Protein AF-0000000069203041 (afdb_homodimer)

Foldseek 3Di:
DVVVVVVVVVVVVVLVVVLVVVQVLQKFPVVVVCVVQVHDDDWTKGWDWFQLDPVSQWIKIKIKTQARPPSLAAAAEEEEEPDPFFFQVCCCAQFAHQWHDDPLDLHIDGDPLHLSNGHIYMYIQDDAQRFQIHGDDDEAELLSRLSSVLRRVVRVCSSVVSNLPHAYEYEYFAQCLQNRLSNVVVLVVQQPPPDDVPRRRHNYAAYEYELYWFALLAPAPLVLQAVLQLLQLCVVVPLFDPVLNVVSVVCVVVSRSDNDPVSLVSLLNSCCSNCNPVSPCQADLQFRPDGQDADDVLWDHEQDDSNPNDPPDRPQTLHHTSDNCNNVLVQQQDPVNCVSSVRDPPTDRGGRGGSSCPNYHYDSRGNLVSVVVCLVVNHAYEYEAECRRSRSHPSNVVVSVVVSCVVVVWAWPFDKDWDFDQDPDPVDHTDTQFIWTDTRRYIYTYGYSGGRRRSSRPVNVVSVVVSCVSVVHDD/DVVVVVVVVVVVVVLVVVLVVVQVLQKFPVVVVCVVQVHDDPFTKGWDWFQLDPVSQWTKIKIKTQARPPSLAAAAEEEEEPDPFFFQVCCCAQFAHQWHDDPLDLHIDGDPLHLSNGHIYMYIQDDAQRFQIHGDDDEAELLSRLSSVLRRVVRVCSSVVSNLPHAYEYEYFAQCLQNRLSNVLVLVVQQPPPDDVPRRRHNYAAYEYELYWFALLAPAPLVLQAVLQLLQLCVVVPLFDPVLNVVSVVCVVVSRSDNDPVRLVSLLNSCCSNCNPVSVCQADLQFRPDGQDADDVLWDWEQDASNPNDPPDRPQTLDYTSDNCNNVLVQQQDPVNCVSSVRDPPTDRGGRGGSSCPNYHYDSRGNLVSVVVCLVVNHAYEYEAECRRSRSHPSNVVVSVVVSCVVVVWAWPFDKDWDFDQDPDPVDGTDTQFIWTDTRRYIYTYGYSGGRRRSSRPVNVVSVVVVCVSVVHDD

Structure (mmCIF, N/CA/C/O backbone):
data_AF-0000000069203041-model_v1
#
loop_
_entity.id
_entity.type
_entity.pdbx_description
1 polymer Carboxypeptidase
#
loop_
_atom_site.group_PDB
_atom_site.id
_atom_site.type_symbol
_atom_site.label_atom_id
_atom_site.label_alt_id
_atom_site.label_comp_id
_atom_site.label_asym_id
_atom_site.label_entity_id
_atom_site.label_seq_id
_atom_site.pdbx_PDB_ins_code
_atom_site.Cartn_x
_atom_site.Cartn_y
_atom_site.Cartn_z
_atom_site.occupancy
_atom_site.B_iso_or_equiv
_atom_site.auth_seq_id
_atom_site.auth_comp_id
_atom_site.auth_asym_id
_atom_site.auth_atom_id
_atom_site.pdbx_PDB_model_num
ATOM 1 N N . MET A 1 1 ? 6.223 58.188 47.125 1 42.47 1 MET A N 1
ATOM 2 C CA . MET A 1 1 ? 6.891 57 46.562 1 42.47 1 MET A CA 1
ATOM 3 C C . MET A 1 1 ? 6.141 55.719 46.938 1 42.47 1 MET A C 1
ATOM 5 O O . MET A 1 1 ? 6.117 54.781 46.125 1 42.47 1 MET A O 1
ATOM 9 N N . GLY A 1 2 ? 5.445 55.719 48.062 1 49.22 2 GLY A N 1
ATOM 10 C CA . GLY A 1 2 ? 4.742 54.562 48.562 1 49.22 2 GLY A CA 1
ATOM 11 C C . GLY A 1 2 ? 3.418 54.312 47.844 1 49.22 2 GLY A C 1
ATOM 12 O O . GLY A 1 2 ? 3.033 53.156 47.625 1 49.22 2 GLY A O 1
ATOM 13 N N . LYS A 1 3 ? 2.701 55.25 47.562 1 62.41 3 LYS A N 1
ATOM 14 C CA . LYS A 1 3 ? 1.387 55.125 46.938 1 62.41 3 LYS A CA 1
ATOM 15 C C . LYS A 1 3 ? 1.506 54.688 45.469 1 62.41 3 LYS A C 1
ATOM 17 O O . LYS A 1 3 ? 0.605 54.031 44.938 1 62.41 3 LYS A O 1
ATOM 22 N N . SER A 1 4 ? 2.598 55.062 44.938 1 57.12 4 SER A N 1
ATOM 23 C CA . SER A 1 4 ? 2.807 54.656 43.562 1 57.12 4 SER A CA 1
ATOM 24 C C . SER A 1 4 ? 3.18 53.188 43.438 1 57.12 4 SER A C 1
ATOM 26 O O . SER A 1 4 ? 2.766 52.5 42.531 1 57.12 4 SER A O 1
ATOM 28 N N . ILE A 1 5 ? 3.848 52.594 44.375 1 60.47 5 ILE A N 1
ATOM 29 C CA . ILE A 1 5 ? 4.227 51.188 44.406 1 60.47 5 ILE A CA 1
ATOM 30 C C . ILE A 1 5 ? 2.996 50.344 44.688 1 60.47 5 ILE A C 1
ATOM 32 O O . ILE A 1 5 ? 2.812 49.281 44.094 1 60.47 5 ILE A O 1
ATOM 36 N N . MET A 1 6 ? 2.08 50.844 45.438 1 59.5 6 MET A N 1
ATOM 37 C CA . MET A 1 6 ? 0.884 50.062 45.781 1 59.5 6 MET A CA 1
ATOM 38 C C . MET A 1 6 ? -0.044 49.938 44.594 1 59.5 6 MET A C 1
ATOM 40 O O . MET A 1 6 ? -0.645 48.906 44.375 1 59.5 6 MET A O 1
ATOM 44 N N . LEU A 1 7 ? -0.08 50.906 43.781 1 57.34 7 LEU A N 1
ATOM 45 C CA . LEU A 1 7 ? -0.94 50.875 42.594 1 57.34 7 LEU A CA 1
ATOM 46 C C . LEU A 1 7 ? -0.385 49.906 41.531 1 57.34 7 LEU A C 1
ATOM 48 O O . LEU A 1 7 ? -1.143 49.188 40.906 1 57.34 7 LEU A O 1
ATOM 52 N N . ILE A 1 8 ? 0.885 49.812 41.5 1 55.12 8 ILE A N 1
ATOM 53 C CA . ILE A 1 8 ? 1.522 48.906 40.531 1 55.12 8 ILE A CA 1
ATOM 54 C C . ILE A 1 8 ? 1.34 47.469 41 1 55.12 8 ILE A C 1
ATOM 56 O O . ILE A 1 8 ? 1.056 46.594 40.188 1 55.12 8 ILE A O 1
ATOM 60 N N . LEU A 1 9 ? 1.365 47.312 42.25 1 56.38 9 LEU A N 1
ATOM 61 C CA . LEU A 1 9 ? 1.171 45.969 42.781 1 56.38 9 LEU A CA 1
ATOM 62 C C . LEU A 1 9 ? -0.277 45.5 42.625 1 56.38 9 LEU A C 1
ATOM 64 O O . LEU A 1 9 ? -0.539 44.344 42.312 1 56.38 9 LEU A O 1
ATOM 68 N N . VAL A 1 10 ? -1.105 46.375 42.781 1 55.72 10 VAL A N 1
ATOM 69 C CA . VAL A 1 10 ? -2.525 46.062 42.625 1 55.72 10 VAL A CA 1
ATOM 70 C C . VAL A 1 10 ? -2.85 45.812 41.156 1 55.72 10 VAL A C 1
ATOM 72 O O . VAL A 1 10 ? -3.621 44.906 40.844 1 55.72 10 VAL A O 1
ATOM 75 N N . CYS A 1 11 ? -2.17 46.531 40.25 1 50.69 11 CYS A N 1
ATOM 76 C CA . CYS A 1 11 ? -2.367 46.281 38.812 1 50.69 11 CYS A CA 1
ATOM 77 C C . CYS A 1 11 ? -1.752 44.969 38.406 1 50.69 11 CYS A C 1
ATOM 79 O O . CYS A 1 11 ? -2.322 44.25 37.594 1 50.69 11 CYS A O 1
ATOM 81 N N . PHE A 1 12 ? -0.631 44.719 38.938 1 51.66 12 PHE A N 1
ATOM 82 C CA . PHE A 1 12 ? -0.004 43.438 38.656 1 51.66 12 PHE A CA 1
ATOM 83 C C . PHE A 1 12 ? -0.84 42.281 39.219 1 51.66 12 PHE A C 1
ATOM 85 O O . PHE A 1 12 ? -0.999 41.25 38.594 1 51.66 12 PHE A O 1
ATOM 92 N N . PHE A 1 13 ? -1.335 42.469 40.406 1 53.44 13 PHE A N 1
ATOM 93 C CA . PHE A 1 13 ? -2.166 41.438 41.031 1 53.44 13 PHE A CA 1
ATOM 94 C C . PHE A 1 13 ? -3.502 41.312 40.281 1 53.44 13 PHE A C 1
ATOM 96 O O . PHE A 1 13 ? -4.059 40.219 40.188 1 53.44 13 PHE A O 1
ATOM 103 N N . ALA A 1 14 ? -3.996 42.375 39.781 1 50.69 14 ALA A N 1
ATOM 104 C CA . ALA A 1 14 ? -5.25 42.344 39.031 1 50.69 14 ALA A CA 1
ATOM 105 C C . ALA A 1 14 ? -5.062 41.688 37.656 1 50.69 14 ALA A C 1
ATOM 107 O O . ALA A 1 14 ? -5.914 40.906 37.219 1 50.69 14 ALA A O 1
ATOM 108 N N . LEU A 1 15 ? -3.986 41.938 37 1 49.94 15 LEU A N 1
ATOM 109 C CA . LEU A 1 15 ? -3.676 41.281 35.719 1 49.94 15 LEU A CA 1
ATOM 110 C C . LEU A 1 15 ? -3.428 39.781 35.938 1 49.94 15 LEU A C 1
ATOM 112 O O . LEU A 1 15 ? -3.863 38.969 35.125 1 49.94 15 LEU A O 1
ATOM 116 N N . GLN A 1 16 ? -2.746 39.469 36.969 1 50.97 16 GLN A N 1
ATOM 117 C CA . GLN A 1 16 ? -2.549 38.062 37.281 1 50.97 16 GLN A CA 1
ATOM 118 C C . GLN A 1 16 ? -3.871 37.406 37.656 1 50.97 16 GLN A C 1
ATOM 120 O O . GLN A 1 16 ? -4.094 36.25 37.312 1 50.97 16 GLN A O 1
ATOM 125 N N . ALA A 1 17 ? -4.684 38.031 38.344 1 53.97 17 ALA A N 1
ATOM 126 C CA . ALA A 1 17 ? -5.984 37.5 38.75 1 53.97 17 ALA A CA 1
ATOM 127 C C . ALA A 1 17 ? -6.902 37.344 37.531 1 53.97 17 ALA A C 1
ATOM 129 O O . ALA A 1 17 ? -7.621 36.344 37.438 1 53.97 17 ALA A O 1
ATOM 130 N N . LEU A 1 18 ? -6.977 38.25 36.625 1 48.03 18 LEU A N 1
ATOM 131 C CA . LEU A 1 18 ? -7.75 38.156 35.375 1 48.03 18 LEU A CA 1
ATOM 132 C C . LEU A 1 18 ? -7.223 37 34.5 1 48.03 18 LEU A C 1
ATOM 134 O O . LEU A 1 18 ? -8.008 36.281 33.906 1 48.03 18 LEU A O 1
ATOM 138 N N . GLU A 1 19 ? -5.934 36.875 34.469 1 55.31 19 GLU A N 1
ATOM 139 C CA . GLU A 1 19 ? -5.305 35.781 33.75 1 55.31 19 GLU A CA 1
ATOM 140 C C . GLU A 1 19 ? -5.672 34.406 34.344 1 55.31 19 GLU A C 1
ATOM 142 O O . GLU A 1 19 ? -5.98 33.469 33.594 1 55.31 19 GLU A O 1
ATOM 147 N N . THR A 1 20 ? -5.574 34.312 35.625 1 55.5 20 THR A N 1
ATOM 148 C CA . THR A 1 20 ? -5.953 33.094 36.312 1 55.5 20 THR A CA 1
ATOM 149 C C . THR A 1 20 ? -7.434 32.781 36.094 1 55.5 20 THR A C 1
ATOM 151 O O . THR A 1 20 ? -7.828 31.625 35.969 1 55.5 20 THR A O 1
ATOM 154 N N . GLN A 1 21 ? -8.234 33.844 36.062 1 53.22 21 GLN A N 1
ATOM 155 C CA . GLN A 1 21 ? -9.672 33.656 35.875 1 53.22 21 GLN A CA 1
ATOM 156 C C . GLN A 1 21 ? -9.984 33.156 34.469 1 53.22 21 GLN A C 1
ATOM 158 O O . GLN A 1 21 ? -10.844 32.312 34.281 1 53.22 21 GLN A O 1
ATOM 163 N N . THR A 1 22 ? -9.32 33.656 33.469 1 60.22 22 THR A N 1
ATOM 164 C CA . THR A 1 22 ? -9.555 33.219 32.094 1 60.22 22 THR A CA 1
ATOM 165 C C . THR A 1 22 ? -9.102 31.797 31.875 1 60.22 22 THR A C 1
ATOM 167 O O . THR A 1 22 ? -9.758 31.016 31.172 1 60.22 22 THR A O 1
ATOM 170 N N . LEU A 1 23 ? -8.086 31.406 32.438 1 70.88 23 LEU A N 1
ATOM 171 C CA . LEU A 1 23 ? -7.605 30.031 32.344 1 70.88 23 LEU A CA 1
ATOM 172 C C . LEU A 1 23 ? -8.602 29.062 32.969 1 70.88 23 LEU A C 1
ATOM 174 O O . LEU A 1 23 ? -8.852 27.984 32.406 1 70.88 23 LEU A O 1
ATOM 178 N N . GLU A 1 24 ? -9.133 29.5 34 1 74.38 24 GLU A N 1
ATOM 179 C CA . GLU A 1 24 ? -10.117 28.656 34.656 1 74.38 24 GLU A CA 1
ATOM 180 C C . GLU A 1 24 ? -11.367 28.469 33.781 1 74.38 24 GLU A C 1
ATOM 182 O O . GLU A 1 24 ? -11.961 27.391 33.781 1 74.38 24 GLU A O 1
ATOM 187 N N . LYS A 1 25 ? -11.516 29.453 33 1 85.31 25 LYS A N 1
ATOM 188 C CA . LYS A 1 25 ? -12.719 29.391 32.188 1 85.31 25 LYS A CA 1
ATOM 189 C C . LYS A 1 25 ? -12.516 28.453 30.984 1 85.31 25 LYS A C 1
ATOM 191 O O . LYS A 1 25 ? -13.477 27.859 30.484 1 85.31 25 LYS A O 1
ATOM 196 N N . ASP A 1 26 ? -11.344 28.281 30.562 1 94.88 26 ASP A N 1
ATOM 197 C CA . ASP A 1 26 ? -11.086 27.5 29.375 1 94.88 26 ASP A CA 1
ATOM 198 C C . ASP A 1 26 ? -10.828 26.031 29.719 1 94.88 26 ASP A C 1
ATOM 200 O O . ASP A 1 26 ? -10.828 25.172 28.844 1 94.88 26 ASP A O 1
ATOM 204 N N . GLU A 1 27 ? -10.664 25.781 30.969 1 96.56 27 GLU A N 1
ATOM 205 C CA . GLU A 1 27 ? -10.391 24.391 31.375 1 96.56 27 GLU A CA 1
ATOM 206 C C . GLU A 1 27 ? -11.625 23.516 31.188 1 96.56 27 GLU A C 1
ATOM 208 O O . GLU A 1 27 ? -12.711 23.859 31.672 1 96.56 27 GLU A O 1
ATOM 213 N N . VAL A 1 28 ? -11.438 22.406 30.547 1 97.69 28 VAL A N 1
ATOM 214 C CA . VAL A 1 28 ? -12.531 21.484 30.25 1 97.69 28 VAL A CA 1
ATOM 215 C C . VAL A 1 28 ? -12.742 20.547 31.438 1 97.69 28 VAL A C 1
ATOM 217 O O . VAL A 1 28 ? -11.781 20.078 32.031 1 97.69 28 VAL A O 1
ATOM 220 N N . ASP A 1 29 ? -14.031 20.328 31.812 1 97.38 29 ASP A N 1
ATOM 221 C CA . ASP A 1 29 ? -14.367 19.312 32.812 1 97.38 29 ASP A CA 1
ATOM 222 C C . ASP A 1 29 ? -14.102 17.906 32.25 1 97.38 29 ASP A C 1
ATOM 224 O O . ASP A 1 29 ? -14.969 17.297 31.641 1 97.38 29 ASP A O 1
ATOM 228 N N . MET A 1 30 ? -13 17.375 32.656 1 96.38 30 MET A N 1
ATOM 229 C CA . MET A 1 30 ? -12.562 16.109 32.094 1 96.38 30 MET A CA 1
ATOM 230 C C . MET A 1 30 ? -13.43 14.961 32.594 1 96.38 30 MET A C 1
ATOM 232 O O . MET A 1 30 ? -13.586 13.953 31.891 1 96.38 30 MET A O 1
ATOM 236 N N . VAL A 1 31 ? -14.008 15.086 33.719 1 97.5 31 VAL A N 1
ATOM 237 C CA . VAL A 1 31 ? -14.883 14.047 34.25 1 97.5 31 VAL A CA 1
ATOM 238 C C . VAL A 1 31 ? -16.109 13.914 33.375 1 97.5 31 VAL A C 1
ATOM 240 O O . VAL A 1 31 ? -16.469 12.805 32.969 1 97.5 31 VAL A O 1
ATOM 243 N N . LYS A 1 32 ? -16.656 15.023 33.062 1 97.56 32 LYS A N 1
ATOM 244 C CA . LYS A 1 32 ? -17.859 15.023 32.25 1 97.56 32 LYS A CA 1
ATOM 245 C C . LYS A 1 32 ? -17.531 14.594 30.812 1 97.56 32 LYS A C 1
ATOM 247 O O . LYS A 1 32 ? -18.281 13.852 30.188 1 97.56 32 LYS A O 1
ATOM 252 N N . LEU A 1 33 ? -16.422 15.102 30.344 1 96.94 33 LEU A N 1
ATOM 253 C CA . LEU A 1 33 ? -16.047 14.773 28.969 1 96.94 33 LEU A CA 1
ATOM 254 C C . LEU A 1 33 ? -15.742 13.281 28.844 1 96.94 33 LEU A C 1
ATOM 256 O O . LEU A 1 33 ? -16.172 12.641 27.875 1 96.94 33 LEU A O 1
ATOM 260 N N . ASN A 1 34 ? -15.008 12.727 29.797 1 97.5 34 ASN A N 1
ATOM 261 C CA . ASN A 1 34 ? -14.711 11.297 29.812 1 97.5 34 ASN A CA 1
ATOM 262 C C . ASN A 1 34 ? -15.984 10.461 29.844 1 97.5 34 ASN A C 1
ATOM 264 O O . ASN A 1 34 ? -16.078 9.445 29.156 1 97.5 34 ASN A O 1
ATOM 268 N N . ALA A 1 35 ? -16.906 10.891 30.625 1 97.44 35 ALA A N 1
ATOM 269 C CA . ALA A 1 35 ? -18.172 10.164 30.719 1 97.44 35 ALA A CA 1
ATOM 270 C C . ALA A 1 35 ? -18.922 10.195 29.391 1 97.44 35 ALA A C 1
ATOM 272 O O . ALA A 1 35 ? -19.469 9.18 28.953 1 97.44 35 ALA A O 1
ATOM 273 N N . LEU A 1 36 ? -18.938 11.336 28.812 1 96.75 36 LEU A N 1
ATOM 274 C CA . LEU A 1 36 ? -19.656 11.508 27.562 1 96.75 36 LEU A CA 1
ATOM 275 C C . LEU A 1 36 ? -19 10.719 26.438 1 96.75 36 LEU A C 1
ATOM 277 O O . LEU A 1 36 ? -19.688 10.07 25.641 1 96.75 36 LEU A O 1
ATOM 281 N N . PHE A 1 37 ? -17.672 10.82 26.312 1 96.56 37 PHE A N 1
ATOM 282 C CA . PHE A 1 37 ? -16.922 10.172 25.25 1 96.56 37 PHE A CA 1
ATOM 283 C C . PHE A 1 37 ? -16.656 8.711 25.578 1 96.56 37 PHE A C 1
ATOM 285 O O . PHE A 1 37 ? -16.188 7.949 24.734 1 96.56 37 PHE A O 1
ATOM 292 N N . GLU A 1 38 ? -16.938 8.273 26.766 1 97 38 GLU A N 1
ATOM 293 C CA . GLU A 1 38 ? -16.594 6.949 27.281 1 97 38 GLU A CA 1
ATOM 294 C C . GLU A 1 38 ? -15.094 6.691 27.203 1 97 38 GLU A C 1
ATOM 296 O O . GLU A 1 38 ? -14.664 5.66 26.672 1 97 38 GLU A O 1
ATOM 301 N N . THR A 1 39 ? -14.32 7.648 27.594 1 96.62 39 THR A N 1
ATOM 302 C CA . THR A 1 39 ? -12.867 7.582 27.656 1 96.62 39 THR A CA 1
ATOM 303 C C . THR A 1 39 ? -12.383 7.742 29.094 1 96.62 39 THR A C 1
ATOM 305 O O . THR A 1 39 ? -13.188 7.898 30.016 1 96.62 39 THR A O 1
ATOM 308 N N . ASN A 1 40 ? -11.062 7.59 29.312 1 95.5 40 ASN A N 1
ATOM 309 C CA . ASN A 1 40 ? -10.469 7.727 30.641 1 95.5 40 ASN A CA 1
ATOM 310 C C . ASN A 1 40 ? -9.141 8.484 30.578 1 95.5 40 ASN A C 1
ATOM 312 O O . ASN A 1 40 ? -8.125 8 31.078 1 95.5 40 ASN A O 1
ATOM 316 N N . TYR A 1 41 ? -9.172 9.586 29.938 1 95.94 41 TYR A N 1
ATOM 317 C CA . TYR A 1 41 ? -7.973 10.414 29.859 1 95.94 41 TYR A CA 1
ATOM 318 C C . TYR A 1 41 ? -7.734 11.148 31.172 1 95.94 41 TYR A C 1
ATOM 320 O O . TYR A 1 41 ? -8.633 11.812 31.688 1 95.94 41 TYR A O 1
ATOM 328 N N . GLN A 1 42 ? -6.488 11.141 31.672 1 94.5 42 GLN A N 1
ATOM 329 C CA . GLN A 1 42 ? -6.188 11.664 33 1 94.5 42 GLN A CA 1
ATOM 330 C C . GLN A 1 42 ? -5.551 13.047 32.906 1 94.5 42 GLN A C 1
ATOM 332 O O . GLN A 1 42 ? -5.336 13.703 33.938 1 94.5 42 GLN A O 1
ATOM 337 N N . GLY A 1 43 ? -5.273 13.5 31.781 1 95.81 43 GLY A N 1
ATOM 338 C CA . GLY A 1 43 ? -4.656 14.805 31.609 1 95.81 43 GLY A CA 1
ATOM 339 C C . GLY A 1 43 ? -5.66 15.938 31.562 1 95.81 43 GLY A C 1
ATOM 340 O O . GLY A 1 43 ? -6.848 15.734 31.828 1 95.81 43 GLY A O 1
ATOM 341 N N . GLN A 1 44 ? -5.133 17.156 31.344 1 96.31 44 GLN A N 1
ATOM 342 C CA . GLN A 1 44 ? -5.961 18.344 31.234 1 96.31 44 GLN A CA 1
ATOM 343 C C . GLN A 1 44 ? -6.234 18.703 29.781 1 96.31 44 GLN A C 1
ATOM 345 O O . GLN A 1 44 ? -5.516 18.25 28.891 1 96.31 44 GLN A O 1
ATOM 350 N N . LEU A 1 45 ? -7.27 19.375 29.625 1 97.62 45 LEU A N 1
ATOM 351 C CA . LEU A 1 45 ? -7.641 19.922 28.328 1 97.62 45 LEU A CA 1
ATOM 352 C C . LEU A 1 45 ? -8.18 21.344 28.453 1 97.62 45 LEU A C 1
ATOM 354 O O . LEU A 1 45 ? -8.977 21.625 29.359 1 97.62 45 LEU A O 1
ATOM 358 N N . TYR A 1 46 ? -7.621 22.188 27.734 1 98.06 46 TYR A N 1
ATOM 359 C CA . TYR A 1 46 ? -8.148 23.547 27.641 1 98.06 46 TYR A CA 1
ATOM 360 C C . TYR A 1 46 ? -8.781 23.781 26.266 1 98.06 46 TYR A C 1
ATOM 362 O O . TYR A 1 46 ? -8.258 23.328 25.25 1 98.06 46 TYR A O 1
ATOM 370 N N . SER A 1 47 ? -9.898 24.391 26.219 1 98.31 47 SER A N 1
ATOM 371 C CA . SER A 1 47 ? -10.633 24.766 25.016 1 98.31 47 SER A CA 1
ATOM 372 C C . SER A 1 47 ? -11.234 26.156 25.141 1 98.31 47 SER A C 1
ATOM 374 O O . SER A 1 47 ? -11.805 26.516 26.172 1 98.31 47 SER A O 1
ATOM 376 N N . GLY A 1 48 ? -11.07 26.938 24.172 1 97.62 48 GLY A N 1
ATOM 377 C CA . GLY A 1 48 ? -11.547 28.312 24.156 1 97.62 48 GLY A CA 1
ATOM 378 C C . GLY A 1 48 ? -11.148 29.062 22.906 1 97.62 48 GLY A C 1
ATOM 379 O O . GLY A 1 48 ? -11.094 28.484 21.812 1 97.62 48 GLY A O 1
ATOM 380 N N . TYR A 1 49 ? -11.023 30.375 23.031 1 97.88 49 TYR A N 1
ATOM 381 C CA . TYR A 1 49 ? -10.742 31.188 21.859 1 97.88 49 TYR A CA 1
ATOM 382 C C . TYR A 1 49 ? -9.523 32.062 22.078 1 97.88 49 TYR A C 1
ATOM 384 O O . TYR A 1 49 ? -9.305 32.562 23.188 1 97.88 49 TYR A O 1
ATOM 392 N N . LEU A 1 50 ? -8.773 32.25 21.094 1 97.94 50 LEU A N 1
ATOM 393 C CA . LEU A 1 50 ? -7.66 33.188 21.016 1 97.94 50 LEU A CA 1
ATOM 394 C C . LEU A 1 50 ? -7.953 34.312 20.031 1 97.94 50 LEU A C 1
ATOM 396 O O . LEU A 1 50 ? -8.297 34.031 18.875 1 97.94 50 LEU A O 1
ATOM 400 N N . SER A 1 51 ? -7.801 35.5 20.531 1 97.56 51 SER A N 1
ATOM 401 C CA . SER A 1 51 ? -7.984 36.625 19.609 1 97.56 51 SER A CA 1
ATOM 402 C C . SER A 1 51 ? -6.898 36.625 18.547 1 97.56 51 SER A C 1
ATOM 404 O O . SER A 1 51 ? -5.707 36.625 18.859 1 97.56 51 SER A O 1
ATOM 406 N N . ALA A 1 52 ? -7.309 36.719 17.297 1 97.94 52 ALA A N 1
ATOM 407 C CA . ALA A 1 52 ? -6.375 36.656 16.172 1 97.94 52 ALA A CA 1
ATOM 408 C C . ALA A 1 52 ? -6.234 38.031 15.523 1 97.94 52 ALA A C 1
ATOM 410 O O . ALA A 1 52 ? -5.555 38.188 14.508 1 97.94 52 ALA A O 1
ATOM 411 N N . LYS A 1 53 ? -6.906 38.938 16.078 1 95.5 53 LYS A N 1
ATOM 412 C CA . LYS A 1 53 ? -6.801 40.344 15.719 1 95.5 53 LYS A CA 1
ATOM 413 C C . LYS A 1 53 ? -6.973 41.25 16.953 1 95.5 53 LYS A C 1
ATOM 415 O O . LYS A 1 53 ? -7.789 40.938 17.828 1 95.5 53 LYS A O 1
ATOM 420 N N . ASP A 1 54 ? -6.379 42.375 16.969 1 91.5 54 ASP A N 1
ATOM 421 C CA . ASP A 1 54 ? -6.312 43.219 18.141 1 91.5 54 ASP A CA 1
ATOM 422 C C . ASP A 1 54 ? -7.699 43.719 18.531 1 91.5 54 ASP A C 1
ATOM 424 O O . ASP A 1 54 ? -7.98 43.938 19.719 1 91.5 54 ASP A O 1
ATOM 428 N N . ASP A 1 55 ? -8.602 43.875 17.641 1 93.06 55 ASP A N 1
ATOM 429 C CA . ASP A 1 55 ? -9.906 44.469 17.922 1 93.06 55 ASP A CA 1
ATOM 430 C C . ASP A 1 55 ? -10.898 43.406 18.375 1 93.06 55 ASP A C 1
ATOM 432 O O . ASP A 1 55 ? -12.078 43.688 18.609 1 93.06 55 ASP A O 1
ATOM 436 N N . GLY A 1 56 ? -10.438 42.188 18.406 1 92.38 56 GLY A N 1
ATOM 437 C CA . GLY A 1 56 ? -11.266 41.094 18.906 1 92.38 56 GLY A CA 1
ATOM 438 C C . GLY A 1 56 ? -12.273 40.625 17.875 1 92.38 56 GLY A C 1
ATOM 439 O O . GLY A 1 56 ? -13.133 39.781 18.188 1 92.38 56 GLY A O 1
ATOM 440 N N . SER A 1 57 ? -12.125 41.031 16.641 1 95.25 57 SER A N 1
ATOM 441 C CA . SER A 1 57 ? -13.109 40.688 15.617 1 95.25 57 SER A CA 1
ATOM 442 C C . SER A 1 57 ? -12.867 39.312 15.055 1 95.25 57 SER A C 1
ATOM 444 O O . SER A 1 57 ? -13.742 38.719 14.414 1 95.25 57 SER A O 1
ATOM 446 N N . VAL A 1 58 ? -11.703 38.844 15.156 1 97.06 58 VAL A N 1
ATOM 447 C CA . VAL A 1 58 ? -11.328 37.5 14.695 1 97.06 58 VAL A CA 1
ATOM 448 C C . VAL A 1 58 ? -10.938 36.625 15.891 1 97.06 58 VAL A C 1
ATOM 450 O O . VAL A 1 58 ? -10.016 36.969 16.641 1 97.06 58 VAL A O 1
ATOM 453 N N . GLU A 1 59 ? -11.688 35.531 16.078 1 98.06 59 GLU A N 1
ATOM 454 C CA . GLU A 1 59 ? -11.461 34.594 17.188 1 98.06 59 GLU A CA 1
ATOM 455 C C . GLU A 1 59 ? -11.219 33.188 16.703 1 98.06 59 GLU A C 1
ATOM 457 O O . GLU A 1 59 ? -12.07 32.594 16.031 1 98.06 59 GLU A O 1
ATOM 462 N N . PHE A 1 60 ? -10.07 32.656 17 1 98.56 60 PHE A N 1
ATOM 463 C CA . PHE A 1 60 ? -9.75 31.266 16.625 1 98.56 60 PHE A CA 1
ATOM 464 C C . PHE A 1 60 ? -9.969 30.328 17.797 1 98.56 60 PHE A C 1
ATOM 466 O O . PHE A 1 60 ? -9.438 30.547 18.891 1 98.56 60 PHE A O 1
ATOM 473 N N . HIS A 1 61 ? -10.781 29.312 17.562 1 98.56 61 HIS A N 1
ATOM 474 C CA . HIS A 1 61 ? -10.906 28.25 18.547 1 98.56 61 HIS A CA 1
ATOM 475 C C . HIS A 1 61 ? -9.602 27.469 18.688 1 98.56 61 HIS A C 1
ATOM 477 O O . HIS A 1 61 ? -8.922 27.219 17.688 1 98.56 61 HIS A O 1
ATOM 483 N N .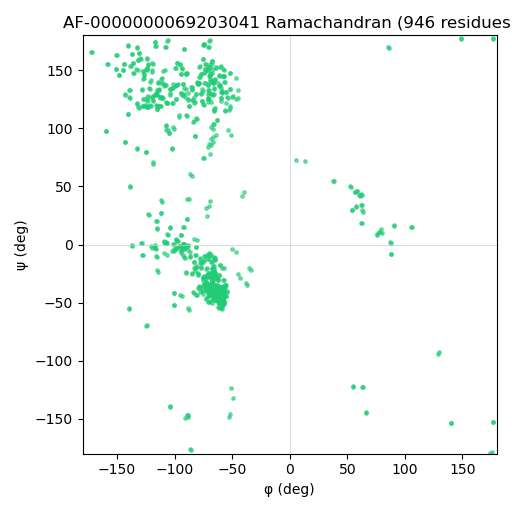 TYR A 1 62 ? -9.25 27.109 19.938 1 98.5 62 TYR A N 1
ATOM 484 C CA . TYR A 1 62 ? -8.062 26.297 20.156 1 98.5 62 TYR A CA 1
ATOM 485 C C . TYR A 1 62 ? -8.367 25.156 21.125 1 98.5 62 TYR A C 1
ATOM 487 O O . TYR A 1 62 ? -9.328 25.219 21.891 1 98.5 62 TYR A O 1
ATOM 495 N N . LEU A 1 63 ? -7.633 24.047 20.953 1 98.38 63 LEU A N 1
ATOM 496 C CA . LEU A 1 63 ? -7.484 22.969 21.922 1 98.38 63 LEU A CA 1
ATOM 497 C C . LEU A 1 63 ? -6.047 22.875 22.406 1 98.38 63 LEU A C 1
ATOM 499 O O . LEU A 1 63 ? -5.105 22.953 21.625 1 98.38 63 LEU A O 1
ATOM 503 N N . PHE A 1 64 ? -5.938 22.766 23.719 1 98.5 64 PHE A N 1
ATOM 504 C CA . PHE A 1 64 ? -4.605 22.656 24.281 1 98.5 64 PHE A CA 1
ATOM 505 C C . PHE A 1 64 ? -4.539 21.5 25.297 1 98.5 64 PHE A C 1
ATOM 507 O O . PHE A 1 64 ? -5.289 21.484 26.266 1 98.5 64 PHE A O 1
ATOM 514 N N . TYR A 1 65 ? -3.672 20.531 24.953 1 98.38 65 TYR A N 1
ATOM 515 C CA . TYR A 1 65 ? -3.344 19.422 25.844 1 98.38 65 TYR A CA 1
ATOM 516 C C . TYR A 1 65 ? -1.958 19.609 26.453 1 98.38 65 TYR A C 1
ATOM 518 O O . TYR A 1 65 ? -0.952 19.25 25.828 1 98.38 65 TYR A O 1
ATOM 526 N N . PRO A 1 66 ? -1.938 20.188 27.719 1 97.94 66 PRO A N 1
ATOM 527 C CA . PRO A 1 66 ? -0.636 20.031 28.375 1 97.94 66 PRO A CA 1
ATOM 528 C C . PRO A 1 66 ? -0.195 18.578 28.5 1 97.94 66 PRO A C 1
ATOM 530 O O . PRO A 1 66 ? -1.03 17.688 28.688 1 97.94 66 PRO A O 1
ATOM 533 N N . ALA A 1 67 ? 1.094 18.391 28.375 1 97.94 67 ALA A N 1
ATOM 534 C CA . ALA A 1 67 ? 1.607 17.031 28.562 1 97.94 67 ALA A CA 1
ATOM 535 C C . ALA A 1 67 ? 1.133 16.438 29.875 1 97.94 67 ALA A C 1
ATOM 537 O O . ALA A 1 67 ? 1.014 17.156 30.875 1 97.94 67 ALA A O 1
ATOM 538 N N . ILE A 1 68 ? 0.946 15.156 29.859 1 94.75 68 ILE A N 1
ATOM 539 C CA . ILE A 1 68 ? 0.383 14.461 31.016 1 94.75 68 ILE A CA 1
ATOM 540 C C . ILE A 1 68 ? 1.343 14.57 32.188 1 94.75 68 ILE A C 1
ATOM 542 O O . ILE A 1 68 ? 0.915 14.766 33.344 1 94.75 68 ILE A O 1
ATOM 546 N N . ASP A 1 69 ? 2.602 14.406 31.875 1 93.69 69 ASP A N 1
ATOM 547 C CA . ASP A 1 69 ? 3.615 14.484 32.938 1 93.69 69 ASP A CA 1
ATOM 548 C C . ASP A 1 69 ? 4.641 15.578 32.594 1 93.69 69 ASP A C 1
ATOM 550 O O . ASP A 1 69 ? 5.113 15.68 31.469 1 93.69 69 ASP A O 1
ATOM 554 N N . SER A 1 70 ? 4.934 16.359 33.562 1 94.19 70 SER A N 1
ATOM 555 C CA . SER A 1 70 ? 6.012 17.328 33.469 1 94.19 70 SER A CA 1
ATOM 556 C C . SER A 1 70 ? 5.785 18.297 32.312 1 94.19 70 SER A C 1
ATOM 558 O O . SER A 1 70 ? 6.684 18.516 31.5 1 94.19 70 SER A O 1
ATOM 560 N N . SER A 1 71 ? 4.59 18.797 32.219 1 95.31 71 SER A N 1
ATOM 561 C CA . SER A 1 71 ? 4.219 19.656 31.094 1 95.31 71 SER A CA 1
ATOM 562 C C . SER A 1 71 ? 5.133 20.875 31 1 95.31 71 SER A C 1
ATOM 564 O O . SER A 1 71 ? 5.434 21.359 29.906 1 95.31 71 SER A O 1
ATOM 566 N N . SER A 1 72 ? 5.656 21.375 32.125 1 92.56 72 SER A N 1
ATOM 567 C CA . SER A 1 72 ? 6.461 22.594 32.156 1 92.56 72 SER A CA 1
ATOM 568 C C . SER A 1 72 ? 7.859 22.344 31.594 1 92.56 72 SER A C 1
ATOM 570 O O . SER A 1 72 ? 8.586 23.281 31.266 1 92.56 72 SER A O 1
ATOM 572 N N . GLU A 1 73 ? 8.188 21.109 31.453 1 93.81 73 GLU A N 1
ATOM 573 C CA . GLU A 1 73 ? 9.531 20.781 31 1 93.81 73 GLU A CA 1
ATOM 574 C C . GLU A 1 73 ? 9.508 20.234 29.562 1 93.81 73 GLU A C 1
ATOM 576 O O . GLU A 1 73 ? 10.562 20.047 28.953 1 93.81 73 GLU A O 1
ATOM 581 N N . LYS A 1 74 ? 8.375 20.031 29.094 1 97.19 74 LYS A N 1
ATOM 582 C CA . LYS A 1 74 ? 8.242 19.438 27.766 1 97.19 74 LYS A CA 1
ATOM 583 C C . LYS A 1 74 ? 8.055 20.516 26.688 1 97.19 74 LYS A C 1
ATOM 585 O O . LYS A 1 74 ? 7.578 21.609 26.984 1 97.19 74 LYS A O 1
ATOM 590 N N . PRO A 1 75 ? 8.43 20.156 25.5 1 98.19 75 PRO A N 1
ATOM 591 C CA . PRO A 1 75 ? 8.242 21.125 24.422 1 98.19 75 PRO A CA 1
ATOM 592 C C . PRO A 1 75 ? 6.77 21.375 24.109 1 98.19 75 PRO A C 1
ATOM 594 O O . PRO A 1 75 ? 5.91 20.578 24.469 1 98.19 75 PRO A O 1
ATOM 597 N N . LEU A 1 76 ? 6.559 22.531 23.5 1 98.69 76 LEU A N 1
ATOM 598 C CA . LEU A 1 76 ? 5.242 22.922 23 1 98.69 76 LEU A CA 1
ATOM 599 C C . LEU A 1 76 ? 5.172 22.781 21.484 1 98.69 76 LEU A C 1
ATOM 601 O O . LEU A 1 76 ? 6.07 23.25 20.781 1 98.69 76 LEU A O 1
ATOM 605 N N . ILE A 1 77 ? 4.152 22.094 20.969 1 98.81 77 ILE A N 1
ATOM 606 C CA . ILE A 1 77 ? 3.949 21.938 19.531 1 98.81 77 ILE A CA 1
ATOM 607 C C . ILE A 1 77 ? 2.594 22.516 19.141 1 98.81 77 ILE A C 1
ATOM 609 O O . ILE A 1 77 ? 1.557 22.094 19.656 1 98.81 77 ILE A O 1
ATOM 613 N N . LEU A 1 78 ? 2.609 23.484 18.297 1 98.88 78 LEU A N 1
ATOM 614 C CA . LEU A 1 78 ? 1.408 23.891 17.578 1 98.88 78 LEU A CA 1
ATOM 615 C C . LEU A 1 78 ? 1.209 23.031 16.328 1 98.88 78 LEU A C 1
ATOM 617 O O . LEU A 1 78 ? 2.113 22.906 15.5 1 98.88 78 LEU A O 1
ATOM 621 N N . TRP A 1 79 ? 0.059 22.391 16.203 1 98.69 79 TRP A N 1
ATOM 622 C CA . TRP A 1 79 ? -0.22 21.547 15.047 1 98.69 79 TRP A CA 1
ATOM 623 C C . TRP A 1 79 ? -1.384 22.125 14.234 1 98.69 79 TRP A C 1
ATOM 625 O O . TRP A 1 79 ? -2.506 22.219 14.742 1 98.69 79 TRP A O 1
ATOM 635 N N . LEU A 1 80 ? -1.13 22.469 12.992 1 98.06 80 LEU A N 1
ATOM 636 C CA . LEU A 1 80 ? -2.113 23.031 12.078 1 98.06 80 LEU A CA 1
ATOM 637 C C . LEU A 1 80 ? -2.504 22.031 11 1 98.06 80 LEU A C 1
ATOM 639 O O . LEU A 1 80 ? -1.707 21.156 10.641 1 98.06 80 LEU A O 1
ATOM 643 N N . LEU A 1 81 ? -3.709 22.125 10.523 1 95.25 81 LEU A N 1
ATOM 644 C CA . LEU A 1 81 ? -4.141 21.281 9.406 1 95.25 81 LEU A CA 1
ATOM 645 C C . LEU A 1 81 ? -4.246 22.094 8.125 1 95.25 81 LEU A C 1
ATOM 647 O O . LEU A 1 81 ? -4.023 23.312 8.125 1 95.25 81 LEU A O 1
ATOM 651 N N . GLY A 1 82 ? -4.543 21.359 7.059 1 90.88 82 GLY A N 1
ATOM 652 C CA . GLY A 1 82 ? -4.488 22 5.754 1 90.88 82 GLY A CA 1
ATOM 653 C C . GLY A 1 82 ? -5.855 22.328 5.195 1 90.88 82 GLY A C 1
ATOM 654 O O . GLY A 1 82 ? -6.699 22.891 5.898 1 90.88 82 GLY A O 1
ATOM 655 N N . GLY A 1 83 ? -6.008 22.125 4.031 1 83.69 83 GLY A N 1
ATOM 656 C CA . GLY A 1 83 ? -7.184 22.5 3.258 1 83.69 83 GLY A CA 1
ATOM 657 C C . GLY A 1 83 ? -6.852 23.266 1.994 1 83.69 83 GLY A C 1
ATOM 658 O O . GLY A 1 83 ? -6.316 22.703 1.037 1 83.69 83 GLY A O 1
ATOM 659 N N . PRO A 1 84 ? -6.824 24.406 1.902 1 87.31 84 PRO A N 1
ATOM 660 C CA . PRO A 1 84 ? -6.992 25.281 3.076 1 87.31 84 PRO A CA 1
ATOM 661 C C . PRO A 1 84 ? -8.414 25.234 3.633 1 87.31 84 PRO A C 1
ATOM 663 O O . PRO A 1 84 ? -9.367 24.984 2.891 1 87.31 84 PRO A O 1
ATOM 666 N N . GLY A 1 85 ? -8.414 25.391 5 1 90.06 85 GLY A N 1
ATOM 667 C CA . GLY A 1 85 ? -9.711 25.594 5.629 1 90.06 85 GLY A CA 1
ATOM 668 C C . GLY A 1 85 ? -10.219 24.375 6.375 1 90.06 85 GLY A C 1
ATOM 669 O O . GLY A 1 85 ? -11.398 24.297 6.707 1 90.06 85 GLY A O 1
ATOM 670 N N . CYS A 1 86 ? -9.32 23.438 6.609 1 92.44 86 CYS A N 1
ATOM 671 C CA . CYS A 1 86 ? -9.773 22.266 7.348 1 92.44 86 CYS A CA 1
ATOM 672 C C . CYS A 1 86 ? -9.391 22.375 8.82 1 92.44 86 CYS A C 1
ATOM 674 O O . CYS A 1 86 ? -8.359 22.953 9.156 1 92.44 86 CYS A O 1
ATOM 676 N N . SER A 1 87 ? -10.18 21.75 9.625 1 95.75 87 SER A N 1
ATOM 677 C CA . SER A 1 87 ? -10.125 21.922 11.07 1 95.75 87 SER A CA 1
ATOM 678 C C . SER A 1 87 ? -8.992 21.094 11.672 1 95.75 87 SER A C 1
ATOM 680 O O . SER A 1 87 ? -8.828 19.922 11.359 1 95.75 87 SER A O 1
ATOM 682 N N . SER A 1 88 ? -8.281 21.688 12.617 1 96.88 88 SER A N 1
ATOM 683 C CA . SER A 1 88 ? -7.211 21 13.328 1 96.88 88 SER A CA 1
ATOM 684 C C . SER A 1 88 ? -7.77 20 14.328 1 96.88 88 SER A C 1
ATOM 686 O O . SER A 1 88 ? -7.031 19.156 14.852 1 96.88 88 SER A O 1
ATOM 688 N N . MET A 1 89 ? -9.086 20.016 14.57 1 96.25 89 MET A N 1
ATOM 689 C CA . MET A 1 89 ? -9.719 19.016 15.43 1 96.25 89 MET A CA 1
ATOM 690 C C . MET A 1 89 ? -9.617 17.625 14.828 1 96.25 89 MET A C 1
ATOM 692 O O . MET A 1 89 ? -9.602 16.625 15.555 1 96.25 89 MET A O 1
ATOM 696 N N . ILE A 1 90 ? -9.492 17.641 13.555 1 95.56 90 ILE A N 1
ATOM 697 C CA . ILE A 1 90 ? -9.289 16.359 12.883 1 95.56 90 ILE A CA 1
ATOM 698 C C . ILE A 1 90 ? -8.016 15.703 13.391 1 95.56 90 ILE A C 1
ATOM 700 O O . ILE A 1 90 ? -8.023 14.523 13.758 1 95.56 90 ILE A O 1
ATOM 704 N N . ALA A 1 91 ? -6.957 16.469 13.43 1 97.06 91 ALA A N 1
ATOM 705 C CA . ALA A 1 91 ? -5.684 15.938 13.906 1 97.06 91 ALA A CA 1
ATOM 706 C C . ALA A 1 91 ? -5.762 15.555 15.383 1 97.06 91 ALA A C 1
ATOM 708 O O . ALA A 1 91 ? -5.219 14.523 15.797 1 97.06 91 ALA A O 1
ATOM 709 N N . ALA A 1 92 ? -6.449 16.297 16.172 1 97.88 92 ALA A N 1
ATOM 710 C CA . ALA A 1 92 ? -6.543 16.078 17.609 1 97.88 92 ALA A CA 1
ATOM 711 C C . ALA A 1 92 ? -7.297 14.781 17.906 1 97.88 92 ALA A C 1
ATOM 713 O O . ALA A 1 92 ? -6.988 14.086 18.875 1 97.88 92 ALA A O 1
ATOM 714 N N . PHE A 1 93 ? -8.242 14.438 17.062 1 97.44 93 PHE A N 1
ATOM 715 C CA . PHE A 1 93 ? -9.148 13.367 17.453 1 97.44 93 PHE A CA 1
ATOM 716 C C . PHE A 1 93 ? -9.023 12.18 16.516 1 97.44 93 PHE A C 1
ATOM 718 O O . PHE A 1 93 ? -9.68 11.156 16.703 1 97.44 93 PHE A O 1
ATOM 725 N N . THR A 1 94 ? -8.172 12.266 15.477 1 96.31 94 THR A N 1
ATOM 726 C CA . THR A 1 94 ? -7.988 11.125 14.586 1 96.31 94 THR A CA 1
ATOM 727 C C . THR A 1 94 ? -6.508 10.781 14.445 1 96.31 94 THR A C 1
ATOM 729 O O . THR A 1 94 ? -6.16 9.727 13.906 1 96.31 94 THR A O 1
ATOM 732 N N . GLU A 1 95 ? -5.613 11.609 14.945 1 96.94 95 GLU A N 1
ATOM 733 C CA . GLU A 1 95 ? -4.195 11.391 14.688 1 96.94 95 GLU A CA 1
ATOM 734 C C . GLU A 1 95 ? -3.406 11.305 15.992 1 96.94 95 GLU A C 1
ATOM 736 O O . GLU A 1 95 ? -3.117 10.211 16.484 1 96.94 95 GLU A O 1
ATOM 741 N N . SER A 1 96 ? -3.242 12.414 16.734 1 97.62 96 SER A N 1
ATOM 742 C CA . SER A 1 96 ? -2.182 12.492 17.719 1 97.62 96 SER A CA 1
ATOM 743 C C . SER A 1 96 ? -2.758 12.602 19.141 1 97.62 96 SER A C 1
ATOM 745 O O . SER A 1 96 ? -2.025 12.492 20.125 1 97.62 96 SER A O 1
ATOM 747 N N . GLY A 1 97 ? -4.012 12.82 19.297 1 97.81 97 GLY A N 1
ATOM 748 C CA . GLY A 1 97 ? -4.613 13.023 20.594 1 97.81 97 GLY A CA 1
ATOM 749 C C . GLY A 1 97 ? -4.641 11.766 21.453 1 97.81 97 GLY A C 1
ATOM 750 O O . GLY A 1 97 ? -4.207 10.703 21 1 97.81 97 GLY A O 1
ATOM 751 N N . PRO A 1 98 ? -5.094 11.914 22.672 1 97.75 98 PRO A N 1
ATOM 752 C CA . PRO A 1 98 ? -5.07 10.797 23.609 1 97.75 98 PRO A CA 1
ATOM 753 C C . PRO A 1 98 ? -6.078 9.703 23.266 1 97.75 98 PRO A C 1
ATOM 755 O O . PRO A 1 98 ? -5.945 8.562 23.719 1 97.75 98 PRO A O 1
ATOM 758 N N . TYR A 1 99 ? -7.098 10.008 22.594 1 97.44 99 TYR A N 1
ATOM 759 C CA . TYR A 1 99 ? -8.062 9.062 22.047 1 97.44 99 TYR A CA 1
ATOM 760 C C . TYR A 1 99 ? -8.422 9.422 20.609 1 97.44 99 TYR A C 1
ATOM 762 O O . TYR A 1 99 ? -8.359 10.586 20.219 1 97.44 99 TYR A O 1
ATOM 770 N N . THR A 1 100 ? -8.688 8.43 19.844 1 97.31 100 THR A N 1
ATOM 771 C CA . THR A 1 100 ? -9.07 8.594 18.438 1 97.31 100 THR A CA 1
ATOM 772 C C . THR A 1 100 ? -10.32 7.785 18.125 1 97.31 100 THR A C 1
ATOM 774 O O . THR A 1 100 ? -10.711 6.902 18.891 1 97.31 100 THR A O 1
ATOM 777 N N . PHE A 1 101 ? -10.945 8.047 17.062 1 95.19 101 PHE A N 1
ATOM 778 C CA . PHE A 1 101 ? -12.156 7.344 16.672 1 95.19 101 PHE A CA 1
ATOM 779 C C . PHE A 1 101 ? -11.828 5.938 16.172 1 95.19 101 PHE A C 1
ATOM 781 O O . PHE A 1 101 ? -10.836 5.734 15.477 1 95.19 101 PHE A O 1
ATOM 788 N N . ILE A 1 102 ? -12.703 4.992 16.594 1 94.12 102 ILE A N 1
ATOM 789 C CA . ILE A 1 102 ? -12.758 3.721 15.875 1 94.12 102 ILE A CA 1
ATOM 790 C C . ILE A 1 102 ? -13.266 3.947 14.453 1 94.12 102 ILE A C 1
ATOM 792 O O . ILE A 1 102 ? -14.219 4.695 14.242 1 94.12 102 ILE A O 1
ATOM 796 N N . PRO A 1 103 ? -12.602 3.33 13.461 1 87.75 103 PRO A N 1
ATOM 797 C CA . PRO A 1 103 ? -13.016 3.566 12.07 1 87.75 103 PRO A CA 1
ATOM 798 C C . PRO A 1 103 ? -14.508 3.346 11.852 1 87.75 103 PRO A C 1
ATOM 800 O O . PRO A 1 103 ? -15.062 2.35 12.32 1 87.75 103 PRO A O 1
ATOM 803 N N . GLU A 1 104 ? -15.078 4.352 11.133 1 84.88 104 GLU A N 1
ATOM 804 C CA . GLU A 1 104 ? -16.484 4.316 10.719 1 84.88 104 GLU A CA 1
ATOM 805 C C . GLU A 1 104 ? -17.406 4.184 11.93 1 84.88 104 GLU A C 1
ATOM 807 O O . GLU A 1 104 ? -18.453 3.527 11.852 1 84.88 104 GLU A O 1
ATOM 812 N N . SER A 1 105 ? -17 4.762 13.047 1 90 105 SER A N 1
ATOM 813 C CA . SER A 1 105 ? -17.75 4.711 14.297 1 90 105 SER A CA 1
ATOM 814 C C . SER A 1 105 ? -17.766 6.07 14.992 1 90 105 SER A C 1
ATOM 816 O O . SER A 1 105 ? -17.016 6.973 14.617 1 90 105 SER A O 1
ATOM 818 N N . ILE A 1 106 ? -18.656 6.18 15.898 1 93.38 106 ILE A N 1
ATOM 819 C CA . ILE A 1 106 ? -18.688 7.379 16.719 1 93.38 106 ILE A CA 1
ATOM 820 C C . ILE A 1 106 ? -17.938 7.125 18.031 1 93.38 106 ILE A C 1
ATOM 822 O O . ILE A 1 106 ? -17.75 8.039 18.844 1 93.38 106 ILE A O 1
ATOM 826 N N . GLN A 1 107 ? -17.438 5.926 18.203 1 96.12 107 GLN A N 1
ATOM 827 C CA . GLN A 1 107 ? -16.781 5.531 19.453 1 96.12 107 GLN A CA 1
ATOM 828 C C . GLN A 1 107 ? -15.289 5.836 19.406 1 96.12 107 GLN A C 1
ATOM 830 O O . GLN A 1 107 ? -14.656 5.727 18.344 1 96.12 107 GLN A O 1
ATOM 835 N N . PHE A 1 108 ? -14.773 6.184 20.594 1 97.12 108 PHE A N 1
ATOM 836 C CA . PHE A 1 108 ? -13.344 6.441 20.75 1 97.12 108 PHE A CA 1
ATOM 837 C C . PHE A 1 108 ? -12.617 5.188 21.203 1 97.12 108 PHE A C 1
ATOM 839 O O . PHE A 1 108 ? -13.219 4.301 21.812 1 97.12 108 PHE A O 1
ATOM 846 N N . GLU A 1 109 ? -11.406 5.105 20.844 1 96.75 109 GLU A N 1
ATOM 847 C CA . GLU A 1 109 ? -10.445 4.191 21.453 1 96.75 109 GLU A CA 1
ATOM 848 C C . GLU A 1 109 ? -9.227 4.941 21.984 1 96.75 109 GLU A C 1
ATOM 850 O O . GLU A 1 109 ? -8.867 6 21.469 1 96.75 109 GLU A O 1
ATOM 855 N N . GLU A 1 110 ? -8.664 4.387 22.969 1 96.06 110 GLU A N 1
ATOM 856 C CA . GLU A 1 110 ? -7.457 4.996 23.531 1 96.06 110 GLU A CA 1
ATOM 857 C C . GLU A 1 110 ? -6.312 4.969 22.516 1 96.06 110 GLU A C 1
ATOM 859 O O . GLU A 1 110 ? -6.156 4 21.781 1 96.06 110 GLU A O 1
ATOM 864 N N . ASN A 1 111 ? -5.555 6 22.516 1 97.44 111 ASN A N 1
ATOM 865 C CA . ASN A 1 111 ? -4.348 6.086 21.688 1 97.44 111 ASN A CA 1
ATOM 866 C C . ASN A 1 111 ? -3.086 5.965 22.547 1 97.44 111 ASN A C 1
ATOM 868 O O . ASN A 1 111 ? -2.592 6.957 23.078 1 97.44 111 ASN A O 1
ATOM 872 N N . PRO A 1 112 ? -2.512 4.82 22.609 1 95.75 112 PRO A N 1
ATOM 873 C CA . PRO A 1 112 ? -1.321 4.648 23.438 1 95.75 112 PRO A CA 1
ATOM 874 C C . PRO A 1 112 ? -0.104 5.391 22.891 1 95.75 112 PRO A C 1
ATOM 876 O O . PRO A 1 112 ? 0.904 5.527 23.594 1 95.75 112 PRO A O 1
ATOM 879 N N . HIS A 1 113 ? -0.223 5.906 21.734 1 96.88 113 HIS A N 1
ATOM 880 C CA . HIS A 1 113 ? 0.891 6.602 21.094 1 96.88 113 HIS A CA 1
ATOM 881 C C . HIS A 1 113 ? 0.614 8.094 20.984 1 96.88 113 HIS A C 1
ATOM 883 O O . HIS A 1 113 ? 1.11 8.758 20.062 1 96.88 113 HIS A O 1
ATOM 889 N N . THR A 1 114 ? -0.171 8.617 21.844 1 98.06 114 THR A N 1
ATOM 890 C CA . THR A 1 114 ? -0.543 10.023 21.859 1 98.06 114 THR A CA 1
ATOM 891 C C . THR A 1 114 ? 0.694 10.914 22 1 98.06 114 THR A C 1
ATOM 893 O O . THR A 1 114 ? 1.646 10.562 22.688 1 98.06 114 THR A O 1
ATOM 896 N N . TRP A 1 115 ? 0.682 12.039 21.375 1 98.5 115 TRP A N 1
ATOM 897 C CA . TRP A 1 115 ? 1.793 12.977 21.422 1 98.5 115 TRP A CA 1
ATOM 898 C C . TRP A 1 115 ? 1.787 13.75 22.734 1 98.5 115 TRP A C 1
ATOM 900 O O . TRP A 1 115 ? 2.793 14.367 23.109 1 98.5 115 TRP A O 1
ATOM 910 N N . THR A 1 116 ? 0.698 13.664 23.531 1 98 116 THR A N 1
ATOM 911 C CA . THR A 1 116 ? 0.619 14.344 24.812 1 98 116 THR A CA 1
ATOM 912 C C . THR A 1 116 ? 1.533 13.672 25.828 1 98 116 THR A C 1
ATOM 914 O O . THR A 1 116 ? 1.769 14.219 26.922 1 98 116 THR A O 1
ATOM 917 N N . SER A 1 117 ? 2.055 12.562 25.469 1 97.19 117 SER A N 1
ATOM 918 C CA . SER A 1 117 ? 2.971 11.859 26.359 1 97.19 117 SER A CA 1
ATOM 919 C C . SER A 1 117 ? 4.352 12.516 26.359 1 97.19 117 SER A C 1
ATOM 921 O O . SER A 1 117 ? 5.121 12.352 27.312 1 97.19 117 SER A O 1
ATOM 923 N N . PHE A 1 118 ? 4.672 13.305 25.328 1 97.75 118 PHE A N 1
ATOM 924 C CA . PHE A 1 118 ? 6.039 13.805 25.25 1 97.75 118 PHE A CA 1
ATOM 925 C C . PHE A 1 118 ? 6.059 15.273 24.859 1 97.75 118 PHE A C 1
ATOM 927 O O . PHE A 1 118 ? 7.129 15.883 24.766 1 97.75 118 PHE A O 1
ATOM 934 N N . ALA A 1 119 ? 4.906 15.867 24.641 1 98.5 119 ALA A N 1
ATOM 935 C CA . ALA A 1 119 ? 4.832 17.266 24.25 1 98.5 119 ALA A CA 1
ATOM 936 C C . ALA A 1 119 ? 3.537 17.906 24.734 1 98.5 119 ALA A C 1
ATOM 938 O O . ALA A 1 119 ? 2.566 17.219 25.031 1 98.5 119 ALA A O 1
ATOM 939 N N . ASN A 1 120 ? 3.564 19.219 25 1 98.62 120 ASN A N 1
ATOM 940 C CA . ASN A 1 120 ? 2.357 20.031 25.078 1 98.62 120 ASN A CA 1
ATOM 941 C C . ASN A 1 120 ? 1.768 20.312 23.703 1 98.62 120 ASN A C 1
ATOM 943 O O . ASN A 1 120 ? 2.439 20.875 22.844 1 98.62 120 ASN A O 1
ATOM 947 N N . MET A 1 121 ? 0.523 19.875 23.516 1 98.75 121 MET A N 1
ATOM 948 C CA . MET A 1 121 ? -0.043 19.953 22.172 1 98.75 121 MET A CA 1
ATOM 949 C C . MET A 1 121 ? -1.073 21.062 22.062 1 98.75 121 MET A C 1
ATOM 951 O O . MET A 1 121 ? -2.057 21.078 22.812 1 98.75 121 MET A O 1
ATOM 955 N N . LEU A 1 122 ? -0.824 21.969 21.172 1 98.81 122 LEU A N 1
ATOM 956 C CA . LEU A 1 122 ? -1.738 23.047 20.844 1 98.81 122 LEU A CA 1
ATOM 957 C C . LEU A 1 122 ? -2.311 22.891 19.438 1 98.81 122 LEU A C 1
ATOM 959 O O . LEU A 1 122 ? -1.566 22.656 18.484 1 98.81 122 LEU A O 1
ATOM 963 N N . TYR A 1 123 ? -3.623 22.922 19.328 1 98.75 123 TYR A N 1
ATOM 964 C CA . TYR A 1 123 ? -4.336 22.922 18.062 1 98.75 123 TYR A CA 1
ATOM 965 C C . TYR A 1 123 ? -5.121 24.219 17.875 1 98.75 123 TYR A C 1
ATOM 967 O O . TYR A 1 123 ? -5.844 24.641 18.781 1 98.75 123 TYR A O 1
ATOM 975 N N . ILE A 1 124 ? -4.961 24.844 16.781 1 98.69 124 ILE A N 1
ATOM 976 C CA . ILE A 1 124 ? -5.707 26.062 16.469 1 98.69 124 ILE A CA 1
ATOM 977 C C . ILE A 1 124 ? -6.48 25.891 15.172 1 98.69 124 ILE A C 1
ATOM 979 O O . ILE A 1 124 ? -5.93 25.422 14.164 1 98.69 124 ILE A O 1
ATOM 983 N N . GLU A 1 125 ? -7.734 26.156 15.195 1 97.94 125 GLU A N 1
ATOM 984 C CA . GLU A 1 125 ? -8.555 26.156 13.992 1 97.94 125 GLU A CA 1
ATOM 985 C C . GLU A 1 125 ? -8.43 27.469 13.227 1 97.94 125 GLU A C 1
ATOM 987 O O . GLU A 1 125 ? -9.188 28.406 13.469 1 97.94 125 GLU A O 1
ATOM 992 N N . SER A 1 126 ? -7.59 27.484 12.344 1 96.25 126 SER A N 1
ATOM 993 C CA . SER A 1 126 ? -7.316 28.656 11.516 1 96.25 126 SER A CA 1
ATOM 994 C C . SER A 1 126 ? -7.441 28.328 10.031 1 96.25 126 SER A C 1
ATOM 996 O O . SER A 1 126 ? -7.262 27.172 9.633 1 96.25 126 SER A O 1
ATOM 998 N N . PRO A 1 127 ? -7.809 29.312 9.148 1 95.19 127 PRO A N 1
ATOM 999 C CA . PRO A 1 127 ? -8.094 30.719 9.398 1 95.19 127 PRO A CA 1
ATOM 1000 C C . PRO A 1 127 ? -9.555 30.984 9.75 1 95.19 127 PRO A C 1
ATOM 1002 O O . PRO A 1 127 ? -10.164 30.203 10.492 1 95.19 127 PRO A O 1
ATOM 1005 N N . ILE A 1 128 ? -10.07 32.125 9.383 1 94.69 128 ILE A N 1
ATOM 1006 C CA . ILE A 1 128 ? -11.438 32.531 9.719 1 94.69 128 ILE A CA 1
ATOM 1007 C C . ILE A 1 128 ? -12.422 31.516 9.125 1 94.69 128 ILE A C 1
ATOM 1009 O O . ILE A 1 128 ? -12.273 31.094 7.977 1 94.69 128 ILE A O 1
ATOM 1013 N N . SER A 1 129 ? -13.391 31.031 9.922 1 92.19 129 SER A N 1
ATOM 1014 C CA . SER A 1 129 ? -14.523 30.188 9.555 1 92.19 129 SER A CA 1
ATOM 1015 C C . SER A 1 129 ? -14.148 28.703 9.609 1 92.19 129 SER A C 1
ATOM 1017 O O . SER A 1 129 ? -14.945 27.844 9.242 1 92.19 129 SER A O 1
ATOM 1019 N N . VAL A 1 130 ? -12.961 28.406 9.977 1 95.38 130 VAL A N 1
ATOM 1020 C CA . VAL A 1 130 ? -12.555 27.016 10.102 1 95.38 130 VAL A CA 1
ATOM 1021 C C . VAL A 1 130 ? -13.023 26.453 11.445 1 95.38 130 VAL A C 1
ATOM 1023 O O . VAL A 1 130 ? -12.742 27.047 12.492 1 95.38 130 VAL A O 1
ATOM 1026 N N . GLY A 1 131 ? -13.672 25.297 11.367 1 95.75 131 GLY A N 1
ATOM 1027 C CA . GLY A 1 131 ? -14.195 24.719 12.586 1 95.75 131 GLY A CA 1
ATOM 1028 C C . GLY A 1 131 ? -15.109 25.641 13.359 1 95.75 131 GLY A C 1
ATOM 1029 O O . GLY A 1 131 ? -16.078 26.172 12.805 1 95.75 131 GLY A O 1
ATOM 1030 N N . TYR A 1 132 ? -14.719 25.906 14.633 1 97.56 132 TYR A N 1
ATOM 1031 C CA . TYR A 1 132 ? -15.516 26.75 15.5 1 97.56 132 TYR A CA 1
ATOM 1032 C C . TYR A 1 132 ? -15.047 28.203 15.43 1 97.56 132 TYR A C 1
ATOM 1034 O O . TYR A 1 132 ? -15.625 29.094 16.062 1 97.56 132 TYR A O 1
ATOM 1042 N N . SER A 1 133 ? -14.023 28.453 14.703 1 97.38 133 SER A N 1
ATOM 1043 C CA . SER A 1 133 ? -13.477 29.812 14.617 1 97.38 133 SER A CA 1
ATOM 1044 C C . SER A 1 133 ? -14.406 30.719 13.828 1 97.38 133 SER A C 1
ATOM 1046 O O . SER A 1 133 ? -15.156 30.266 12.969 1 97.38 133 SER A O 1
ATOM 1048 N N . TYR A 1 134 ? -14.305 32.031 14.172 1 96.19 134 TYR A N 1
ATOM 1049 C CA . TYR A 1 134 ? -15.211 32.969 13.5 1 96.19 134 TYR A CA 1
ATOM 1050 C C . TYR A 1 134 ? -14.578 34.344 13.375 1 96.19 134 TYR A C 1
ATOM 1052 O O . TYR A 1 134 ? -13.609 34.656 14.07 1 96.19 134 TYR A O 1
ATOM 1060 N N . GLY A 1 135 ? -15.102 35.156 12.539 1 94.81 135 GLY A N 1
ATOM 1061 C CA . GLY A 1 135 ? -14.688 36.5 12.219 1 94.81 135 GLY A CA 1
ATOM 1062 C C . GLY A 1 135 ? -15.469 37.094 11.062 1 94.81 135 GLY A C 1
ATOM 1063 O O . GLY A 1 135 ? -16.422 36.5 10.562 1 94.81 135 GLY A O 1
ATOM 1064 N N . PRO A 1 136 ? -15.117 38.312 10.734 1 91.81 136 PRO A N 1
ATOM 1065 C CA . PRO A 1 136 ? -15.859 38.969 9.648 1 91.81 136 PRO A CA 1
ATOM 1066 C C . PRO A 1 136 ? -15.672 38.25 8.312 1 91.81 136 PRO A C 1
ATOM 1068 O O . PRO A 1 136 ? -14.625 37.656 8.062 1 91.81 136 PRO A O 1
ATOM 1071 N N . ALA A 1 137 ? -16.703 38.438 7.535 1 86.62 137 ALA A N 1
ATOM 1072 C CA . ALA A 1 137 ? -16.594 37.938 6.164 1 86.62 137 ALA A CA 1
ATOM 1073 C C . ALA A 1 137 ? -15.578 38.75 5.375 1 86.62 137 ALA A C 1
ATOM 1075 O O . ALA A 1 137 ? -15.312 39.906 5.711 1 86.62 137 ALA A O 1
ATOM 1076 N N . GLY A 1 138 ? -14.992 38.125 4.414 1 84.5 138 GLY A N 1
ATOM 1077 C CA . GLY A 1 138 ? -14.07 38.844 3.553 1 84.5 138 GLY A CA 1
ATOM 1078 C C . GLY A 1 138 ? -12.953 37.969 3.016 1 84.5 138 GLY A C 1
ATOM 1079 O O . GLY A 1 138 ? -12.891 36.781 3.312 1 84.5 138 GLY A O 1
ATOM 1080 N N . ALA A 1 139 ? -12.195 38.688 2.219 1 87.75 139 ALA A N 1
ATOM 1081 C CA . ALA A 1 139 ? -11.094 38 1.574 1 87.75 139 ALA A CA 1
ATOM 1082 C C . ALA A 1 139 ? -10 37.656 2.582 1 87.75 139 ALA A C 1
ATOM 1084 O O . ALA A 1 139 ? -9.703 38.438 3.484 1 87.75 139 ALA A O 1
ATOM 1085 N N . GLN A 1 140 ? -9.539 36.438 2.525 1 92.56 140 GLN A N 1
ATOM 1086 C CA . GLN A 1 140 ? -8.391 35.969 3.287 1 92.56 140 GLN A CA 1
ATOM 1087 C C . GLN A 1 140 ? -7.281 35.469 2.361 1 92.56 140 GLN A C 1
ATOM 1089 O O . GLN A 1 140 ? -7.52 35.219 1.179 1 92.56 140 GLN A O 1
ATOM 1094 N N . SER A 1 141 ? -6.055 35.469 2.828 1 94.69 141 SER A N 1
ATOM 1095 C CA . SER A 1 141 ? -4.883 35.031 2.076 1 94.69 141 SER A CA 1
ATOM 1096 C C . SER A 1 141 ? -3.916 34.25 2.965 1 94.69 141 SER A C 1
ATOM 1098 O O . SER A 1 141 ? -4.094 34.219 4.184 1 94.69 141 SER A O 1
ATOM 1100 N N . ASP A 1 142 ? -2.947 33.688 2.309 1 95.25 142 ASP A N 1
ATOM 1101 C CA . ASP A 1 142 ? -1.893 33.031 3.074 1 95.25 142 ASP A CA 1
ATOM 1102 C C . ASP A 1 142 ? -1.185 34.031 3.996 1 95.25 142 ASP A C 1
ATOM 1104 O O . ASP A 1 142 ? -0.842 33.688 5.133 1 95.25 142 ASP A O 1
ATOM 1108 N N . GLU A 1 143 ? -1.018 35.188 3.551 1 95.38 143 GLU A N 1
ATOM 1109 C CA . GLU A 1 143 ? -0.346 36.25 4.328 1 95.38 143 GLU A CA 1
ATOM 1110 C C . GLU A 1 143 ? -1.19 36.656 5.527 1 95.38 143 GLU A C 1
ATOM 1112 O O . GLU A 1 143 ? -0.682 36.781 6.645 1 95.38 143 GLU A O 1
ATOM 1117 N N . SER A 1 144 ? -2.443 36.938 5.238 1 96.06 144 SER A N 1
ATOM 1118 C CA . SER A 1 144 ? -3.305 37.344 6.348 1 96.06 144 SER A CA 1
ATOM 1119 C C . SER A 1 144 ? -3.451 36.219 7.367 1 96.06 144 SER A C 1
ATOM 1121 O O . SER A 1 144 ? -3.541 36.469 8.57 1 96.06 144 SER A O 1
ATOM 1123 N N . THR A 1 145 ? -3.523 34.969 6.852 1 97 145 THR A N 1
ATOM 1124 C CA . THR A 1 145 ? -3.617 33.844 7.746 1 97 145 THR A CA 1
ATOM 1125 C C . THR A 1 145 ? -2.395 33.75 8.656 1 97 145 THR A C 1
ATOM 1127 O O . THR A 1 145 ? -2.52 33.5 9.852 1 97 145 THR A O 1
ATOM 1130 N N . ALA A 1 146 ? -1.215 33.938 8.086 1 97.94 146 ALA A N 1
ATOM 1131 C CA . ALA A 1 146 ? 0.009 33.969 8.883 1 97.94 146 ALA A CA 1
ATOM 1132 C C . ALA A 1 146 ? -0.047 35.031 9.961 1 97.94 146 ALA A C 1
ATOM 1134 O O . ALA A 1 146 ? 0.363 34.812 11.102 1 97.94 146 ALA A O 1
ATOM 1135 N N . GLN A 1 147 ? -0.6 36.156 9.664 1 97.38 147 GLN A N 1
ATOM 1136 C CA . GLN A 1 147 ? -0.716 37.25 10.617 1 97.38 147 GLN A CA 1
ATOM 1137 C C . GLN A 1 147 ? -1.726 36.938 11.719 1 97.38 147 GLN A C 1
ATOM 1139 O O . GLN A 1 147 ? -1.478 37.188 12.891 1 97.38 147 GLN A O 1
ATOM 1144 N N . TYR A 1 148 ? -2.852 36.406 11.266 1 97.88 148 TYR A N 1
ATOM 1145 C CA . TYR A 1 148 ? -3.854 36 12.25 1 97.88 148 TYR A CA 1
ATOM 1146 C C . TYR A 1 148 ? -3.289 34.969 13.211 1 97.88 148 TYR A C 1
ATOM 1148 O O . TYR A 1 148 ? -3.471 35.062 14.43 1 97.88 148 TYR A O 1
ATOM 1156 N N . ASN A 1 149 ? -2.615 34 12.641 1 98.38 149 ASN A N 1
ATOM 1157 C CA . ASN A 1 149 ? -2.027 32.969 13.477 1 98.38 149 ASN A CA 1
ATOM 1158 C C . ASN A 1 149 ? -0.978 33.531 14.43 1 98.38 149 ASN A C 1
ATOM 1160 O O . ASN A 1 149 ? -0.841 33.062 15.555 1 98.38 149 ASN A O 1
ATOM 1164 N N . MET A 1 150 ? -0.206 34.469 13.961 1 97.75 150 MET A N 1
ATOM 1165 C CA . MET A 1 150 ? 0.789 35.125 14.812 1 97.75 150 MET A CA 1
ATOM 1166 C C . MET A 1 150 ? 0.123 35.812 16 1 97.75 150 MET A C 1
ATOM 1168 O O . MET A 1 150 ? 0.576 35.656 17.141 1 97.75 150 MET A O 1
ATOM 1172 N N . HIS A 1 151 ? -0.962 36.469 15.781 1 97.31 151 HIS A N 1
ATOM 1173 C CA . HIS A 1 151 ? -1.702 37.156 16.844 1 97.31 151 HIS A CA 1
ATOM 1174 C C . HIS A 1 151 ? -2.275 36.125 17.844 1 97.31 151 HIS A C 1
ATOM 1176 O O . HIS A 1 151 ? -2.201 36.344 19.047 1 97.31 151 HIS A O 1
ATOM 1182 N N . ALA A 1 152 ? -2.824 35.125 17.25 1 98.19 152 ALA A N 1
ATOM 1183 C CA . ALA A 1 152 ? -3.387 34.062 18.094 1 98.19 152 ALA A CA 1
ATOM 1184 C C . ALA A 1 152 ? -2.311 33.438 18.969 1 98.19 152 ALA A C 1
ATOM 1186 O O . ALA A 1 152 ? -2.555 33.125 20.141 1 98.19 152 ALA A O 1
ATOM 1187 N N . LEU A 1 153 ? -1.154 33.219 18.406 1 97.75 153 LEU A N 1
ATOM 1188 C CA . LEU A 1 153 ? -0.048 32.625 19.125 1 97.75 153 LEU A CA 1
ATOM 1189 C C . LEU A 1 153 ? 0.411 33.531 20.266 1 97.75 153 LEU A C 1
ATOM 1191 O O . LEU A 1 153 ? 0.69 33.031 21.375 1 97.75 153 LEU A O 1
ATOM 1195 N N . ILE A 1 154 ? 0.486 34.781 20.047 1 95.25 154 ILE A N 1
ATOM 1196 C CA . ILE A 1 154 ? 0.843 35.75 21.094 1 95.25 154 ILE A CA 1
ATOM 1197 C C . ILE A 1 154 ? -0.195 35.719 22.203 1 95.25 154 ILE A C 1
ATOM 1199 O O . ILE A 1 154 ? 0.157 35.656 23.391 1 95.25 154 ILE A O 1
ATOM 1203 N N . GLU A 1 155 ? -1.474 35.688 21.797 1 95.75 155 GLU A N 1
ATOM 1204 C CA . GLU A 1 155 ? -2.541 35.594 22.797 1 95.75 155 GLU A CA 1
ATOM 1205 C C . GLU A 1 155 ? -2.416 34.312 23.625 1 95.75 155 GLU A C 1
ATOM 1207 O O . GLU A 1 155 ? -2.764 34.312 24.812 1 95.75 155 GLU A O 1
ATOM 1212 N N . PHE A 1 156 ? -2.061 33.25 23.016 1 97.19 156 PHE A N 1
ATOM 1213 C CA . PHE A 1 156 ? -1.867 32 23.734 1 97.19 156 PHE A CA 1
ATOM 1214 C C . PHE A 1 156 ? -0.805 32.156 24.812 1 97.19 156 PHE A C 1
ATOM 1216 O O . PHE A 1 156 ? -1.003 31.719 25.953 1 97.19 156 PHE A O 1
ATOM 1223 N N . PHE A 1 157 ? 0.35 32.75 24.453 1 95.06 157 PHE A N 1
ATOM 1224 C CA . PHE A 1 157 ? 1.457 32.875 25.406 1 95.06 157 PHE A CA 1
ATOM 1225 C C . PHE A 1 157 ? 1.118 33.844 26.516 1 95.06 157 PHE A C 1
ATOM 1227 O O . PHE A 1 157 ? 1.627 33.719 27.625 1 95.06 157 PHE A O 1
ATOM 1234 N N . VAL A 1 158 ? 0.228 34.781 26.203 1 91.94 158 VAL A N 1
ATOM 1235 C CA . VAL A 1 158 ? -0.247 35.688 27.25 1 91.94 158 VAL A CA 1
ATOM 1236 C C . VAL A 1 158 ? -1.156 34.938 28.219 1 91.94 158 VAL A C 1
ATOM 1238 O O . VAL A 1 158 ? -1.066 35.125 29.438 1 91.94 158 VAL A O 1
ATOM 1241 N N . ARG A 1 159 ? -1.888 34.094 27.641 1 92.94 159 ARG A N 1
ATOM 1242 C CA . ARG A 1 159 ? -2.859 33.344 28.422 1 92.94 159 ARG A CA 1
ATOM 1243 C C . ARG A 1 159 ? -2.186 32.219 29.188 1 92.94 159 ARG A C 1
ATOM 1245 O O . ARG A 1 159 ? -2.609 31.859 30.297 1 92.94 159 ARG A O 1
ATOM 1252 N N . PHE A 1 160 ? -1.21 31.625 28.594 1 94.62 160 PHE A N 1
ATOM 1253 C CA . PHE A 1 160 ? -0.464 30.516 29.188 1 94.62 160 PHE A CA 1
ATOM 1254 C C . PHE A 1 160 ? 1.006 30.891 29.344 1 94.62 160 PHE A C 1
ATOM 1256 O O . PHE A 1 160 ? 1.88 30.25 28.75 1 94.62 160 PHE A O 1
ATOM 1263 N N . PRO A 1 161 ? 1.316 31.781 30.25 1 92 161 PRO A N 1
ATOM 1264 C CA . PRO A 1 161 ? 2.674 32.344 30.359 1 92 161 PRO A CA 1
ATOM 1265 C C . PRO A 1 161 ? 3.697 31.297 30.797 1 92 161 PRO A C 1
ATOM 1267 O O . PRO A 1 161 ? 4.887 31.422 30.5 1 92 161 PRO A O 1
ATOM 1270 N N . ASN A 1 162 ? 3.268 30.266 31.453 1 91.75 162 ASN A N 1
ATOM 1271 C CA . ASN A 1 162 ? 4.172 29.219 31.922 1 91.75 162 ASN A CA 1
ATOM 1272 C C . ASN A 1 162 ? 4.805 28.453 30.75 1 91.75 162 ASN A C 1
ATOM 1274 O O . ASN A 1 162 ? 5.797 27.75 30.938 1 91.75 162 ASN A O 1
ATOM 1278 N N . PHE A 1 163 ? 4.289 28.641 29.547 1 94.94 163 PHE A N 1
ATOM 1279 C CA . PHE A 1 163 ? 4.773 27.875 28.406 1 94.94 163 PHE A CA 1
ATOM 1280 C C . PHE A 1 163 ? 5.574 28.766 27.469 1 94.94 163 PHE A C 1
ATOM 1282 O O . PHE A 1 163 ? 6.066 28.297 26.438 1 94.94 163 PHE A O 1
ATOM 1289 N N . LYS A 1 164 ? 5.793 30 27.766 1 90.94 164 LYS A N 1
ATOM 1290 C CA . LYS A 1 164 ? 6.371 30.969 26.844 1 90.94 164 LYS A CA 1
ATOM 1291 C C . LYS A 1 164 ? 7.848 30.688 26.594 1 90.94 164 LYS A C 1
ATOM 1293 O O . LYS A 1 164 ? 8.383 31.047 25.547 1 90.94 164 LYS A O 1
ATOM 1298 N N . ASN A 1 165 ? 8.539 30.047 27.562 1 91.44 165 ASN A N 1
ATOM 1299 C CA . ASN A 1 165 ? 9.977 29.828 27.438 1 91.44 165 ASN A CA 1
ATOM 1300 C C . ASN A 1 165 ? 10.297 28.406 26.984 1 91.44 165 ASN A C 1
ATOM 1302 O O . ASN A 1 165 ? 11.461 28.062 26.828 1 91.44 165 ASN A O 1
ATOM 1306 N N . GLN A 1 166 ? 9.281 27.641 26.781 1 95.06 166 GLN A N 1
ATOM 1307 C CA . GLN A 1 166 ? 9.492 26.281 26.328 1 95.06 166 GLN A CA 1
ATOM 1308 C C . GLN A 1 166 ? 9.984 26.25 24.875 1 95.06 166 GLN A C 1
ATOM 1310 O O . GLN A 1 166 ? 9.773 27.203 24.125 1 95.06 166 GLN A O 1
ATOM 1315 N N . LYS A 1 167 ? 10.797 25.156 24.594 1 97.88 167 LYS A N 1
ATOM 1316 C CA . LYS A 1 167 ? 11.062 24.922 23.172 1 97.88 167 LYS A CA 1
ATOM 1317 C C . LYS A 1 167 ? 9.766 24.812 22.375 1 97.88 167 LYS A C 1
ATOM 1319 O O . LYS A 1 167 ? 8.867 24.062 22.75 1 97.88 167 LYS A O 1
ATOM 1324 N N . PHE A 1 168 ? 9.727 25.594 21.375 1 98.5 168 PHE A N 1
ATOM 1325 C CA . PHE A 1 168 ? 8.484 25.703 20.609 1 98.5 168 PHE A CA 1
ATOM 1326 C C . PHE A 1 168 ? 8.664 25.156 19.203 1 98.5 168 PHE A C 1
ATOM 1328 O O . PHE A 1 168 ? 9.688 25.406 18.562 1 98.5 168 PHE A O 1
ATOM 1335 N N . TYR A 1 169 ? 7.738 24.344 18.766 1 98.81 169 TYR A N 1
ATOM 1336 C CA . TYR A 1 169 ? 7.688 23.797 17.422 1 98.81 169 TYR A CA 1
ATOM 1337 C C . TYR A 1 169 ? 6.336 24.062 16.766 1 98.81 169 TYR A C 1
ATOM 1339 O O . TYR A 1 169 ? 5.316 24.156 17.453 1 98.81 169 TYR A O 1
ATOM 1347 N N . ILE A 1 170 ? 6.355 24.266 15.5 1 98.81 170 ILE A N 1
ATOM 1348 C CA . ILE A 1 170 ? 5.125 24.359 14.719 1 98.81 170 ILE A CA 1
ATOM 1349 C C . ILE A 1 170 ? 5.074 23.234 13.695 1 98.81 170 ILE A C 1
ATOM 1351 O O . ILE A 1 170 ? 6.035 23.016 12.953 1 98.81 170 ILE A O 1
ATOM 1355 N N . GLY A 1 171 ? 4.004 22.547 13.68 1 98.38 171 GLY A N 1
ATOM 1356 C CA . GLY A 1 171 ? 3.812 21.484 12.711 1 98.38 171 GLY A CA 1
ATOM 1357 C C . GLY A 1 171 ? 2.457 21.531 12.031 1 98.38 171 GLY A C 1
ATOM 1358 O O . GLY A 1 171 ? 1.589 22.312 12.422 1 98.38 171 GLY A O 1
ATOM 1359 N N . GLY A 1 172 ? 2.324 20.766 11.047 1 98.06 172 GLY A N 1
ATOM 1360 C CA . GLY A 1 172 ? 1.072 20.641 10.312 1 98.06 172 GLY A CA 1
ATOM 1361 C C . GLY A 1 172 ? 1.175 19.719 9.109 1 98.06 172 GLY A C 1
ATOM 1362 O O . GLY A 1 172 ? 2.24 19.156 8.836 1 98.06 172 GLY A O 1
ATOM 1363 N N . GLU A 1 173 ? 0.046 19.531 8.453 1 96.38 173 GLU A N 1
ATOM 1364 C CA . GLU A 1 173 ? -0.023 18.625 7.312 1 96.38 173 GLU A CA 1
ATOM 1365 C C . GLU A 1 173 ? -0.725 19.297 6.125 1 96.38 173 GLU A C 1
ATOM 1367 O O . GLU A 1 173 ? -1.486 20.25 6.301 1 96.38 173 GLU A O 1
ATOM 1372 N N . SER A 1 174 ? -0.452 18.75 4.941 1 95.44 174 SER A N 1
ATOM 1373 C CA . SER A 1 174 ? -1.155 19.188 3.74 1 95.44 174 SER A CA 1
ATOM 1374 C C . SER A 1 174 ? -0.88 20.656 3.443 1 95.44 174 SER A C 1
ATOM 1376 O O . SER A 1 174 ? 0.277 21.078 3.375 1 95.44 174 SER A O 1
ATOM 1378 N N . TYR A 1 175 ? -1.942 21.469 3.359 1 94.88 175 TYR A N 1
ATOM 1379 C CA . TYR A 1 175 ? -1.778 22.891 3.049 1 94.88 175 TYR A CA 1
ATOM 1380 C C . TYR A 1 175 ? -1.013 23.609 4.156 1 94.88 175 TYR A C 1
ATOM 1382 O O . TYR A 1 175 ? -0.514 24.719 3.957 1 94.88 175 TYR A O 1
ATOM 1390 N N . ALA A 1 176 ? -0.87 22.953 5.277 1 97 176 ALA A N 1
ATOM 1391 C CA . ALA A 1 176 ? -0.044 23.516 6.344 1 97 176 ALA A CA 1
ATOM 1392 C C . ALA A 1 176 ? 1.418 23.594 5.918 1 97 176 ALA A C 1
ATOM 1394 O O . ALA A 1 176 ? 2.219 24.281 6.562 1 97 176 ALA A O 1
ATOM 1395 N N . GLY A 1 177 ? 1.728 22.984 4.848 1 97.69 177 GLY A N 1
ATOM 1396 C CA . GLY A 1 177 ? 3.02 23.234 4.23 1 97.69 177 GLY A CA 1
ATOM 1397 C C . GLY A 1 177 ? 3.207 24.688 3.818 1 97.69 177 GLY A C 1
ATOM 1398 O O . GLY A 1 177 ? 4.328 25.125 3.561 1 97.69 177 GLY A O 1
ATOM 1399 N N . ILE A 1 178 ? 2.178 25.375 3.729 1 96.69 178 ILE A N 1
ATOM 1400 C CA . ILE A 1 178 ? 2.213 26.812 3.477 1 96.69 178 ILE A CA 1
ATOM 1401 C C . ILE A 1 178 ? 2.008 27.578 4.785 1 96.69 178 ILE A C 1
ATOM 1403 O O . ILE A 1 178 ? 2.734 28.531 5.082 1 96.69 178 ILE A O 1
ATOM 1407 N N . TYR A 1 179 ? 1.098 27.141 5.621 1 97.69 179 TYR A N 1
ATOM 1408 C CA . TYR A 1 179 ? 0.772 27.812 6.875 1 97.69 179 TYR A CA 1
ATOM 1409 C C . TYR A 1 179 ? 1.983 27.859 7.801 1 97.69 179 TYR A C 1
ATOM 1411 O O . TYR A 1 179 ? 2.277 28.906 8.391 1 97.69 179 TYR A O 1
ATOM 1419 N N . VAL A 1 180 ? 2.682 26.766 7.898 1 98.62 180 VAL A N 1
ATOM 1420 C CA . VAL A 1 180 ? 3.74 26.609 8.891 1 98.62 180 VAL A CA 1
ATOM 1421 C C . VAL A 1 180 ? 4.93 27.484 8.523 1 98.62 180 VAL A C 1
ATOM 1423 O O . VAL A 1 180 ? 5.387 28.297 9.336 1 98.62 180 VAL A O 1
ATOM 1426 N N . PRO A 1 181 ? 5.414 27.438 7.297 1 98.56 181 PRO A N 1
ATOM 1427 C CA . PRO A 1 181 ? 6.543 28.312 6.961 1 98.56 181 PRO A CA 1
ATOM 1428 C C . PRO A 1 181 ? 6.176 29.797 7.012 1 98.56 181 PRO A C 1
ATOM 1430 O O . PRO A 1 181 ? 6.984 30.625 7.449 1 98.56 181 PRO A O 1
ATOM 1433 N N . THR A 1 182 ? 5.012 30.141 6.582 1 98 182 THR A N 1
ATOM 1434 C CA . THR A 1 182 ? 4.633 31.547 6.578 1 98 182 THR A CA 1
ATOM 1435 C C . THR A 1 182 ? 4.492 32.062 8 1 98 182 THR A C 1
ATOM 1437 O O . THR A 1 182 ? 4.895 33.188 8.297 1 98 182 THR A O 1
ATOM 1440 N N . LEU A 1 183 ? 3.92 31.297 8.859 1 98.62 183 LEU A N 1
ATOM 1441 C CA . LEU A 1 183 ? 3.859 31.672 10.266 1 98.62 183 LEU A CA 1
ATOM 1442 C C . LEU A 1 183 ? 5.258 31.766 10.867 1 98.62 183 LEU A C 1
ATOM 1444 O O . LEU A 1 183 ? 5.547 32.688 11.648 1 98.62 183 LEU A O 1
ATOM 1448 N N . THR A 1 184 ? 6.117 30.812 10.516 1 98.75 184 THR A N 1
ATOM 1449 C CA . THR A 1 184 ? 7.488 30.828 11.008 1 98.75 184 THR A CA 1
ATOM 1450 C C . THR A 1 184 ? 8.211 32.094 10.586 1 98.75 184 THR A C 1
ATOM 1452 O O . THR A 1 184 ? 8.961 32.688 11.375 1 98.75 184 THR A O 1
ATOM 1455 N N . GLN A 1 185 ? 8.008 32.469 9.391 1 98.12 185 GLN A N 1
ATOM 1456 C CA . GLN A 1 185 ? 8.586 33.719 8.906 1 98.12 185 GLN A CA 1
ATOM 1457 C C . GLN A 1 185 ? 8.125 34.906 9.734 1 98.12 185 GLN A C 1
ATOM 1459 O O . GLN A 1 185 ? 8.914 35.812 10.047 1 98.12 185 GLN A O 1
ATOM 1464 N N . GLU A 1 186 ? 6.84 34.969 10.102 1 97.69 186 GLU A N 1
ATOM 1465 C CA . GLU A 1 186 ? 6.309 36.031 10.953 1 97.69 186 GLU A CA 1
ATOM 1466 C C . GLU A 1 186 ? 6.969 36 12.328 1 97.69 186 GLU A C 1
ATOM 1468 O O . GLU A 1 186 ? 7.238 37.062 12.914 1 97.69 186 GLU A O 1
ATOM 1473 N N . ILE A 1 187 ? 7.188 34.844 12.859 1 97.56 187 ILE A N 1
ATOM 1474 C CA . ILE A 1 187 ? 7.816 34.719 14.172 1 97.56 187 ILE A CA 1
ATOM 1475 C C . ILE A 1 187 ? 9.242 35.25 14.117 1 97.56 187 ILE A C 1
ATOM 1477 O O . ILE A 1 187 ? 9.68 35.969 15.031 1 97.56 187 ILE A O 1
ATOM 1481 N N . ILE A 1 188 ? 9.992 34.875 13.055 1 97.44 188 ILE A N 1
ATOM 1482 C CA . ILE A 1 188 ? 11.359 35.344 12.891 1 97.44 188 ILE A CA 1
ATOM 1483 C C . ILE A 1 188 ? 11.391 36.844 12.867 1 97.44 188 ILE A C 1
ATOM 1485 O O . ILE A 1 188 ? 12.227 37.469 13.539 1 97.44 188 ILE A O 1
ATOM 1489 N N . LYS A 1 189 ? 10.461 37.469 12.141 1 95.62 189 LYS 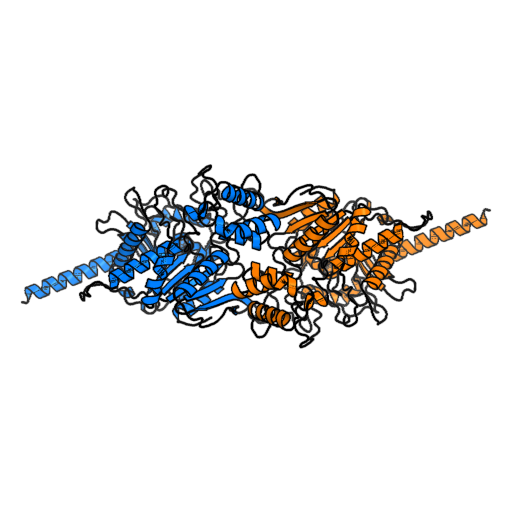A N 1
ATOM 1490 C CA . LYS A 1 189 ? 10.359 38.906 12.062 1 95.62 189 LYS A CA 1
ATOM 1491 C C . LYS A 1 189 ? 10.016 39.5 13.43 1 95.62 189 LYS A C 1
ATOM 1493 O O . LYS A 1 189 ? 10.594 40.531 13.836 1 95.62 189 LYS A O 1
ATOM 1498 N N . TYR A 1 190 ? 9.094 38.875 14.039 1 94.25 190 TYR A N 1
ATOM 1499 C CA . TYR A 1 190 ? 8.656 39.344 15.352 1 94.25 190 TYR A CA 1
ATOM 1500 C C . TYR A 1 190 ? 9.812 39.312 16.344 1 94.25 190 TYR A C 1
ATOM 1502 O O . TYR A 1 190 ? 10.008 40.25 17.109 1 94.25 190 TYR A O 1
ATOM 1510 N N . ASN A 1 191 ? 10.578 38.25 16.375 1 94 191 ASN A N 1
ATOM 1511 C CA . ASN A 1 191 ? 11.672 38.062 17.312 1 94 191 ASN A CA 1
ATOM 1512 C C . ASN A 1 191 ? 12.805 39.062 17.062 1 94 191 ASN A C 1
ATOM 1514 O O . ASN A 1 191 ? 13.641 39.281 17.953 1 94 191 ASN A O 1
ATOM 1518 N N . LYS A 1 192 ? 12.914 39.594 15.922 1 91.5 192 LYS A N 1
ATOM 1519 C CA . LYS A 1 192 ? 13.984 40.531 15.586 1 91.5 192 LYS A CA 1
ATOM 1520 C C . LYS A 1 192 ? 13.656 41.938 16.094 1 91.5 192 LYS A C 1
ATOM 1522 O O . LYS A 1 192 ? 14.539 42.812 16.156 1 91.5 192 LYS A O 1
ATOM 1527 N N . GLN A 1 193 ? 12.445 42.156 16.344 1 84.56 193 GLN A N 1
ATOM 1528 C CA . GLN A 1 193 ? 12.078 43.438 16.875 1 84.56 193 GLN A CA 1
ATOM 1529 C C . GLN A 1 193 ? 12.75 43.719 18.219 1 84.56 193 GLN A C 1
ATOM 1531 O O . GLN A 1 193 ? 13.023 42.781 18.969 1 84.56 193 GLN A O 1
ATOM 1536 N N . PRO A 1 194 ? 13.25 45.062 18.344 1 70.38 194 PRO A N 1
ATOM 1537 C CA . PRO A 1 194 ? 14.016 45.438 19.531 1 70.38 194 PRO A CA 1
ATOM 1538 C C . PRO A 1 194 ? 13.367 44.938 20.828 1 70.38 194 PRO A C 1
ATOM 1540 O O . PRO A 1 194 ? 12.133 44.938 20.938 1 70.38 194 PRO A O 1
ATOM 1543 N N . VAL A 1 195 ? 14.227 44.25 21.531 1 61.97 195 VAL A N 1
ATOM 1544 C CA . VAL A 1 195 ? 13.859 43.531 22.734 1 61.97 195 VAL A CA 1
ATOM 1545 C C . VAL A 1 195 ? 13.516 44.5 23.859 1 61.97 195 VAL A C 1
ATOM 1547 O O . VAL A 1 195 ? 14.352 45.312 24.25 1 61.97 195 VAL A O 1
ATOM 1550 N N . ASN A 1 196 ? 12.391 45.062 23.859 1 61.38 196 ASN A N 1
ATOM 1551 C CA . ASN A 1 196 ? 11.992 45.562 25.172 1 61.38 196 ASN A CA 1
ATOM 1552 C C . ASN A 1 196 ? 11.703 44.406 26.141 1 61.38 196 ASN A C 1
ATOM 1554 O O . ASN A 1 196 ? 11.094 43.406 25.75 1 61.38 196 ASN A O 1
ATOM 1558 N N . PRO A 1 197 ? 12.406 44.375 27.266 1 58.09 197 PRO A N 1
ATOM 1559 C CA . PRO A 1 197 ? 12.289 43.312 28.25 1 58.09 197 PRO A CA 1
ATOM 1560 C C . PRO A 1 197 ? 10.867 42.781 28.359 1 58.09 197 PRO A C 1
ATOM 1562 O O . PRO A 1 197 ? 10.664 41.625 28.766 1 58.09 197 PRO A O 1
ATOM 1565 N N . GLU A 1 198 ? 9.953 43.562 27.922 1 59.66 198 GLU A N 1
ATOM 1566 C CA . GLU A 1 198 ? 8.555 43.188 28.094 1 59.66 198 GLU A CA 1
ATOM 1567 C C . GLU A 1 198 ? 8.039 42.406 26.859 1 59.66 198 GLU A C 1
ATOM 1569 O O . GLU A 1 198 ? 6.977 41.812 26.922 1 59.66 198 GLU A O 1
ATOM 1574 N N . VAL A 1 199 ? 9.008 42.375 25.969 1 67 199 VAL A N 1
ATOM 1575 C CA . VAL A 1 199 ? 8.531 41.781 24.719 1 67 199 VAL A CA 1
ATOM 1576 C C . VAL A 1 199 ? 8.766 40.281 24.719 1 67 199 VAL A C 1
ATOM 1578 O O . VAL A 1 199 ? 9.859 39.812 25.062 1 67 199 VAL A O 1
ATOM 1581 N N . LEU A 1 200 ? 7.746 39.594 24.469 1 82.06 200 LEU A N 1
ATOM 1582 C CA . LEU A 1 200 ? 7.75 38.125 24.359 1 82.06 200 LEU A CA 1
ATOM 1583 C C . LEU A 1 200 ? 8.586 37.688 23.156 1 82.06 200 LEU A C 1
ATOM 1585 O O . LEU A 1 200 ? 8.422 38.188 22.047 1 82.06 200 LEU A O 1
ATOM 1589 N N . LYS A 1 201 ? 9.703 36.969 23.438 1 90.81 201 LYS A N 1
ATOM 1590 C CA . LYS A 1 201 ? 10.406 36.25 22.375 1 90.81 201 LYS A CA 1
ATOM 1591 C C . LYS A 1 201 ? 9.93 34.781 22.281 1 90.81 201 LYS A C 1
ATOM 1593 O O . LYS A 1 201 ? 9.867 34.094 23.281 1 90.81 201 LYS A O 1
ATOM 1598 N N . ILE A 1 202 ? 9.594 34.438 21.094 1 95.19 202 ILE A N 1
ATOM 1599 C CA . ILE A 1 202 ? 9.109 33.094 20.906 1 95.19 202 ILE A CA 1
ATOM 1600 C C . ILE A 1 202 ? 10.289 32.156 20.625 1 95.19 202 ILE A C 1
ATOM 1602 O O . ILE A 1 202 ? 11.086 32.406 19.719 1 95.19 202 ILE A O 1
ATOM 1606 N N . ASN A 1 203 ? 10.445 31.078 21.406 1 96.31 203 ASN A N 1
ATOM 1607 C CA . ASN A 1 203 ? 11.586 30.172 21.359 1 96.31 203 ASN A CA 1
ATOM 1608 C C . ASN A 1 203 ? 11.375 29.078 20.297 1 96.31 203 ASN A C 1
ATOM 1610 O O . ASN A 1 203 ? 11.438 27.891 20.609 1 96.31 203 ASN A O 1
ATOM 1614 N N . ILE A 1 204 ? 11.219 29.5 19.047 1 98.25 204 ILE A N 1
ATOM 1615 C CA . ILE A 1 204 ? 10.992 28.562 17.938 1 98.25 204 ILE A CA 1
ATOM 1616 C C . ILE A 1 204 ? 12.273 27.781 17.641 1 98.25 204 ILE A C 1
ATOM 1618 O O . ILE A 1 204 ? 13.32 28.375 17.391 1 98.25 204 ILE A O 1
ATOM 1622 N N . GLN A 1 205 ? 12.109 26.391 17.672 1 98.38 205 GLN A N 1
ATOM 1623 C CA . GLN A 1 205 ? 13.273 25.531 17.516 1 98.38 205 GLN A CA 1
ATOM 1624 C C . GLN A 1 205 ? 13.188 24.719 16.234 1 98.38 205 GLN A C 1
ATOM 1626 O O . GLN A 1 205 ? 14.203 24.281 15.695 1 98.38 205 GLN A O 1
ATOM 1631 N N . GLY A 1 206 ? 12 24.516 15.742 1 98.75 206 GLY A N 1
ATOM 1632 C CA . GLY A 1 206 ? 11.852 23.672 14.562 1 98.75 206 GLY A CA 1
ATOM 1633 C C . GLY A 1 206 ? 10.453 23.688 13.992 1 98.75 206 GLY A C 1
ATOM 1634 O O . GLY A 1 206 ? 9.516 24.172 14.633 1 98.75 206 GLY A O 1
ATOM 1635 N N . ILE A 1 207 ? 10.328 23.188 12.758 1 98.88 207 ILE A N 1
ATOM 1636 C CA . ILE A 1 207 ? 9.031 23.016 12.117 1 98.88 207 ILE A CA 1
ATOM 1637 C C . ILE A 1 207 ? 8.891 21.578 11.617 1 98.88 207 ILE A C 1
ATOM 1639 O O . ILE A 1 207 ? 9.891 20.922 11.305 1 98.88 207 ILE A O 1
ATOM 1643 N N . ILE A 1 208 ? 7.711 21.062 11.594 1 98.81 208 ILE A N 1
ATOM 1644 C CA . ILE A 1 208 ? 7.367 19.703 11.18 1 98.81 208 ILE A CA 1
ATOM 1645 C C . ILE A 1 208 ? 6.266 19.75 10.125 1 98.81 208 ILE A C 1
ATOM 1647 O O . ILE A 1 208 ? 5.168 20.25 10.383 1 98.81 208 ILE A O 1
ATOM 1651 N N . ILE A 1 209 ? 6.547 19.25 8.969 1 98.5 209 ILE A N 1
ATOM 1652 C CA . ILE A 1 209 ? 5.586 19.344 7.871 1 98.5 209 ILE A CA 1
ATOM 1653 C C . ILE A 1 209 ? 5.305 17.953 7.305 1 98.5 209 ILE A C 1
ATOM 1655 O O . ILE A 1 209 ? 6.215 17.281 6.812 1 98.5 209 ILE A O 1
ATOM 1659 N N . GLY A 1 210 ? 4.062 17.5 7.359 1 98.25 210 GLY A N 1
ATOM 1660 C CA . GLY A 1 210 ? 3.648 16.219 6.824 1 98.25 210 GLY A CA 1
ATOM 1661 C C . GLY A 1 210 ? 2.943 16.328 5.484 1 98.25 210 GLY A C 1
ATOM 1662 O O . GLY A 1 210 ? 1.882 16.953 5.383 1 98.25 210 GLY A O 1
ATOM 1663 N N . ASN A 1 211 ? 3.512 15.664 4.539 1 97.88 211 ASN A N 1
ATOM 1664 C CA . ASN A 1 211 ? 2.924 15.719 3.203 1 97.88 211 ASN A CA 1
ATOM 1665 C C . ASN A 1 211 ? 2.393 17.109 2.885 1 97.88 211 ASN A C 1
ATOM 1667 O O . ASN A 1 211 ? 1.237 17.266 2.48 1 97.88 211 ASN A O 1
ATOM 1671 N N . GLY A 1 212 ? 3.262 18.078 3.014 1 97.38 212 GLY A N 1
ATOM 1672 C CA . GLY A 1 212 ? 2.869 19.469 2.963 1 97.38 212 GLY A CA 1
ATOM 1673 C C . GLY A 1 212 ? 3.104 20.109 1.605 1 97.38 212 GLY A C 1
ATOM 1674 O O . GLY A 1 212 ? 4.148 19.891 0.988 1 97.38 212 GLY A O 1
ATOM 1675 N N . CYS A 1 213 ? 2.148 20.875 1.184 1 95.12 213 CYS A N 1
ATOM 1676 C CA . CYS A 1 213 ? 2.312 21.703 -0.001 1 95.12 213 CYS A CA 1
ATOM 1677 C C . CYS A 1 213 ? 3.469 22.688 0.176 1 95.12 213 CYS A C 1
ATOM 1679 O O . CYS A 1 213 ? 3.504 23.438 1.148 1 95.12 213 CYS A O 1
ATOM 1681 N N . THR A 1 214 ? 4.383 22.656 -0.782 1 96.06 214 THR A N 1
ATOM 1682 C CA . THR A 1 214 ? 5.562 23.5 -0.611 1 96.06 214 THR A CA 1
ATOM 1683 C C . THR A 1 214 ? 5.961 24.156 -1.936 1 96.06 214 THR A C 1
ATOM 1685 O O . THR A 1 214 ? 6.07 25.375 -2.025 1 96.06 214 THR A O 1
ATOM 1688 N N . ASP A 1 215 ? 6.156 23.281 -2.926 1 93.12 215 ASP A N 1
ATOM 1689 C CA . ASP A 1 215 ? 6.535 23.75 -4.254 1 93.12 215 ASP A CA 1
ATOM 1690 C C . ASP A 1 215 ? 5.348 24.406 -4.969 1 93.12 215 ASP A C 1
ATOM 1692 O O . ASP A 1 215 ? 4.207 23.953 -4.809 1 93.12 215 ASP A O 1
ATOM 1696 N N . PRO A 1 216 ? 5.586 25.391 -5.816 1 89 216 PRO A N 1
ATOM 1697 C CA . PRO A 1 216 ? 4.488 26.047 -6.543 1 89 216 PRO A CA 1
ATOM 1698 C C . PRO A 1 216 ? 3.691 25.062 -7.398 1 89 216 PRO A C 1
ATOM 1700 O O . PRO A 1 216 ? 2.539 25.328 -7.746 1 89 216 PRO A O 1
ATOM 1703 N N . SER A 1 217 ? 4.234 23.969 -7.711 1 86 217 SER A N 1
ATOM 1704 C CA . SER A 1 217 ? 3.551 22.969 -8.523 1 86 217 SER A CA 1
ATOM 1705 C C . SER A 1 217 ? 2.598 22.125 -7.676 1 86 217 SER A C 1
ATOM 1707 O O . SER A 1 217 ? 1.863 21.297 -8.203 1 86 217 SER A O 1
ATOM 1709 N N . GLU A 1 218 ? 2.625 22.453 -6.363 1 87.44 218 GLU A N 1
ATOM 1710 C CA . GLU A 1 218 ? 1.756 21.703 -5.449 1 87.44 218 GLU A CA 1
ATOM 1711 C C . GLU A 1 218 ? 0.697 22.625 -4.84 1 87.44 218 GLU A C 1
ATOM 1713 O O . GLU A 1 218 ? 1.027 23.625 -4.191 1 87.44 218 GLU A O 1
ATOM 1718 N N . CYS A 1 219 ? -0.52 22.344 -4.855 1 82.31 219 CYS A N 1
ATOM 1719 C CA . CYS A 1 219 ? -1.641 22.938 -4.145 1 82.31 219 CYS A CA 1
ATOM 1720 C C . CYS A 1 219 ? -1.826 24.391 -4.559 1 82.31 219 CYS A C 1
ATOM 1722 O O . CYS A 1 219 ? -2.262 25.219 -3.758 1 82.31 219 CYS A O 1
ATOM 1724 N N . THR A 1 220 ? -1.282 24.812 -5.688 1 78.31 220 THR A N 1
ATOM 1725 C CA . THR A 1 220 ? -1.509 26.156 -6.23 1 78.31 220 THR A CA 1
ATOM 1726 C C . THR A 1 220 ? -2.418 26.094 -7.453 1 78.31 220 THR A C 1
ATOM 1728 O O . THR A 1 220 ? -2.746 25 -7.938 1 78.31 220 THR A O 1
ATOM 1731 N N . LEU A 1 221 ? -2.811 27.266 -7.844 1 73 221 LEU A N 1
ATOM 1732 C CA . LEU A 1 221 ? -3.672 27.328 -9.016 1 73 221 LEU A CA 1
ATOM 1733 C C . LEU A 1 221 ? -2.969 26.734 -10.234 1 73 221 LEU A C 1
ATOM 1735 O O . LEU A 1 221 ? -3.584 26.016 -11.031 1 73 221 LEU A O 1
ATOM 1739 N N . GLN A 1 222 ? -1.721 27.031 -10.328 1 68.06 222 GLN A N 1
ATOM 1740 C CA . GLN A 1 222 ? -0.941 26.484 -11.438 1 68.06 222 GLN A CA 1
ATOM 1741 C C . GLN A 1 222 ? -0.751 24.969 -11.289 1 68.06 222 GLN A C 1
ATOM 1743 O O . GLN A 1 222 ? -0.774 24.234 -12.273 1 68.06 222 GLN A O 1
ATOM 1748 N N . GLY A 1 223 ? -0.568 24.547 -10.109 1 74.12 223 GLY A N 1
ATOM 1749 C CA . GLY A 1 223 ? -0.369 23.141 -9.82 1 74.12 223 GLY A CA 1
ATOM 1750 C C . GLY A 1 223 ? -1.596 22.281 -10.109 1 74.12 223 GLY A C 1
ATOM 1751 O O . GLY A 1 223 ? -1.482 21.094 -10.383 1 74.12 223 GLY A O 1
ATOM 1752 N N . TYR A 1 224 ? -2.697 22.969 -10.188 1 70.69 224 TYR A N 1
ATOM 1753 C CA . TYR A 1 224 ? -3.949 22.234 -10.367 1 70.69 224 TYR A CA 1
ATOM 1754 C C . TYR A 1 224 ? -4.195 21.938 -11.844 1 70.69 224 TYR A C 1
ATOM 1756 O O . TYR A 1 224 ? -4.898 20.984 -12.18 1 70.69 224 TYR A O 1
ATOM 1764 N N . LEU A 1 225 ? -3.627 22.719 -12.703 1 73.5 225 LEU A N 1
ATOM 1765 C CA . LEU A 1 225 ? -3.877 22.547 -14.133 1 73.5 225 LEU A CA 1
ATOM 1766 C C . LEU A 1 225 ? -3.129 21.344 -14.672 1 73.5 225 LEU A C 1
ATOM 1768 O O . LEU A 1 225 ? -3.631 20.641 -15.555 1 73.5 225 LEU A O 1
ATOM 1772 N N . PHE A 1 226 ? -1.997 21.078 -14.211 1 82.5 226 PHE A N 1
ATOM 1773 C CA . PHE A 1 226 ? -1.219 19.875 -14.5 1 82.5 226 PHE A CA 1
ATOM 1774 C C . PHE A 1 226 ? -0.463 19.422 -13.258 1 82.5 226 PHE A C 1
ATOM 1776 O O . PHE A 1 226 ? 0.703 19.766 -13.07 1 82.5 226 PHE A O 1
ATOM 1783 N N . PRO A 1 227 ? -1.149 18.594 -12.461 1 88.62 227 PRO A N 1
ATOM 1784 C CA . PRO A 1 227 ? -0.521 18.141 -11.211 1 88.62 227 PRO A CA 1
ATOM 1785 C C . PRO A 1 227 ? 0.557 17.094 -11.438 1 88.62 227 PRO A C 1
ATOM 1787 O O . PRO A 1 227 ? 0.365 15.922 -11.094 1 88.62 227 PRO A O 1
ATOM 1790 N N . ILE A 1 228 ? 1.671 17.5 -11.922 1 89.44 228 ILE A N 1
ATOM 1791 C CA . ILE A 1 228 ? 2.725 16.641 -12.453 1 89.44 228 ILE A CA 1
ATOM 1792 C C . ILE A 1 228 ? 3.137 15.625 -11.398 1 89.44 228 ILE A C 1
ATOM 1794 O O . ILE A 1 228 ? 3.355 14.453 -11.711 1 89.44 228 ILE A O 1
ATOM 1798 N N . HIS A 1 229 ? 3.312 16.031 -10.141 1 93.06 229 HIS A N 1
ATOM 1799 C CA . HIS A 1 229 ? 3.801 15.117 -9.109 1 93.06 229 HIS A CA 1
ATOM 1800 C C . HIS A 1 229 ? 2.75 14.062 -8.758 1 93.06 229 HIS A C 1
ATOM 1802 O O . HIS A 1 229 ? 3.09 12.922 -8.461 1 93.06 229 HIS A O 1
ATOM 1808 N N . ARG A 1 230 ? 1.473 14.445 -8.773 1 93.88 230 ARG A N 1
ATOM 1809 C CA . ARG A 1 230 ? 0.394 13.484 -8.57 1 93.88 230 ARG A CA 1
ATOM 1810 C C . ARG A 1 230 ? 0.346 12.469 -9.711 1 93.88 230 ARG A C 1
ATOM 1812 O O . ARG A 1 230 ? 0.24 11.266 -9.469 1 93.88 230 ARG A O 1
ATOM 1819 N N . LEU A 1 231 ? 0.408 13.023 -10.938 1 93.75 231 LEU A N 1
ATOM 1820 C CA . LEU A 1 231 ? 0.379 12.141 -12.102 1 93.75 231 LEU A CA 1
ATOM 1821 C C . LEU A 1 231 ? 1.572 11.195 -12.094 1 93.75 231 LEU A C 1
ATOM 1823 O O . LEU A 1 231 ? 1.434 10.016 -12.43 1 93.75 231 LEU A O 1
ATOM 1827 N N . ASN A 1 232 ? 2.734 11.711 -11.758 1 95.19 232 ASN A N 1
ATOM 1828 C CA . ASN A 1 232 ? 3.928 10.883 -11.617 1 95.19 232 ASN A CA 1
ATOM 1829 C C . ASN A 1 232 ? 3.723 9.773 -10.586 1 95.19 232 ASN A C 1
ATOM 1831 O O . ASN A 1 232 ? 4.043 8.609 -10.844 1 95.19 232 ASN A O 1
ATOM 1835 N N . PHE A 1 233 ? 3.197 10.117 -9.469 1 96.69 233 PHE A N 1
ATOM 1836 C CA . PHE A 1 233 ? 2.928 9.156 -8.398 1 96.69 233 PHE A CA 1
ATOM 1837 C C . PHE A 1 233 ? 1.988 8.062 -8.883 1 96.69 233 PHE A C 1
ATOM 1839 O O . PHE A 1 233 ? 2.264 6.875 -8.688 1 96.69 233 PHE A O 1
ATOM 1846 N N . PHE A 1 234 ? 0.905 8.422 -9.453 1 96.69 234 PHE A N 1
ATOM 1847 C CA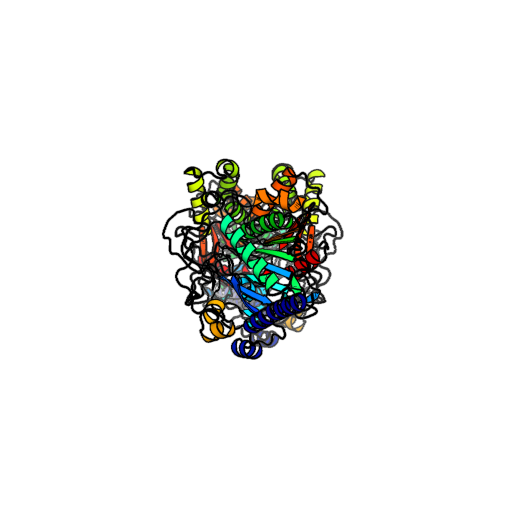 . PHE A 1 234 ? -0.08 7.449 -9.906 1 96.69 234 PHE A CA 1
ATOM 1848 C C . PHE A 1 234 ? 0.5 6.559 -11 1 96.69 234 PHE A C 1
ATOM 1850 O O . PHE A 1 234 ? 0.181 5.371 -11.078 1 96.69 234 PHE A O 1
ATOM 1857 N N . GLY A 1 235 ? 1.272 7.152 -11.883 1 97.19 235 GLY A N 1
ATOM 1858 C CA . GLY A 1 235 ? 1.986 6.34 -12.859 1 97.19 235 GLY A CA 1
ATOM 1859 C C . GLY A 1 235 ? 2.936 5.344 -12.227 1 97.19 235 GLY A C 1
ATOM 1860 O O . GLY A 1 235 ? 2.947 4.168 -12.594 1 97.19 235 GLY A O 1
ATOM 1861 N N . ARG A 1 236 ? 3.697 5.785 -11.258 1 97.25 236 ARG A N 1
ATOM 1862 C CA . ARG A 1 236 ? 4.672 4.949 -10.562 1 97.25 236 ARG A CA 1
ATOM 1863 C C . ARG A 1 236 ? 3.982 3.789 -9.844 1 97.25 236 ARG A C 1
ATOM 1865 O O . ARG A 1 236 ? 4.555 2.703 -9.727 1 97.25 236 ARG A O 1
ATOM 1872 N N . HIS A 1 237 ? 2.785 4 -9.414 1 97.69 237 HIS A N 1
ATOM 1873 C CA . HIS A 1 237 ? 2.088 2.986 -8.633 1 97.69 237 HIS A CA 1
ATOM 1874 C C . HIS A 1 237 ? 1.156 2.158 -9.508 1 97.69 237 HIS A C 1
ATOM 1876 O O . HIS A 1 237 ? 0.371 1.354 -9 1 97.69 237 HIS A O 1
ATOM 1882 N N . GLY A 1 238 ? 1.134 2.395 -10.781 1 96 238 GLY A N 1
ATOM 1883 C CA . GLY A 1 238 ? 0.476 1.491 -11.711 1 96 238 GLY A CA 1
ATOM 1884 C C . GLY A 1 238 ? -0.981 1.839 -11.945 1 96 238 GLY A C 1
ATOM 1885 O O . GLY A 1 238 ? -1.744 1.021 -12.469 1 96 238 GLY A O 1
ATOM 1886 N N . PHE A 1 239 ? -1.445 3.041 -11.594 1 96.31 239 PHE A N 1
ATOM 1887 C CA . PHE A 1 239 ? -2.834 3.443 -11.789 1 96.31 239 PHE A CA 1
ATOM 1888 C C . PHE A 1 239 ? -3.057 3.93 -13.219 1 96.31 239 PHE A C 1
ATOM 1890 O O . PHE A 1 239 ? -4.199 4.031 -13.672 1 96.31 239 PHE A O 1
ATOM 1897 N N . ILE A 1 240 ? -1.955 4.285 -13.844 1 96.44 240 ILE A N 1
ATOM 1898 C CA . ILE A 1 240 ? -2.004 4.734 -15.227 1 96.44 240 ILE A CA 1
ATOM 1899 C C . ILE A 1 240 ? -1.162 3.811 -16.109 1 96.44 240 ILE A C 1
ATOM 1901 O O . ILE A 1 240 ? -0.206 3.193 -15.625 1 96.44 240 ILE A O 1
ATOM 1905 N N . SER A 1 241 ? -1.608 3.67 -17.406 1 96.75 241 SER A N 1
ATOM 1906 C CA . SER A 1 241 ? -0.864 2.807 -18.312 1 96.75 241 SER A CA 1
ATOM 1907 C C . SER A 1 241 ? 0.572 3.291 -18.484 1 96.75 241 SER A C 1
ATOM 1909 O O . SER A 1 241 ? 0.857 4.48 -18.312 1 96.75 241 SER A O 1
ATOM 1911 N N . GLU A 1 242 ? 1.481 2.371 -18.797 1 96.06 242 GLU A N 1
ATOM 1912 C CA . GLU A 1 242 ? 2.873 2.74 -19.047 1 96.06 242 GLU A CA 1
ATOM 1913 C C . GLU A 1 242 ? 2.986 3.76 -20.172 1 96.06 242 GLU A C 1
ATOM 1915 O O . GLU A 1 242 ? 3.832 4.656 -20.125 1 96.06 242 GLU A O 1
ATOM 1920 N N . GLU A 1 243 ? 2.146 3.598 -21.172 1 95.69 243 GLU A N 1
ATOM 1921 C CA . GLU A 1 243 ? 2.154 4.52 -22.297 1 95.69 243 GLU A CA 1
ATOM 1922 C C . GLU A 1 243 ? 1.812 5.938 -21.859 1 95.69 243 GLU A C 1
ATOM 1924 O O . GLU A 1 243 ? 2.535 6.887 -22.188 1 95.69 243 GLU A O 1
ATOM 1929 N N . THR A 1 244 ? 0.708 6.066 -21.203 1 96.12 244 THR A N 1
ATOM 1930 C CA . THR A 1 244 ? 0.285 7.371 -20.703 1 96.12 244 THR A CA 1
ATOM 1931 C C . THR A 1 244 ? 1.316 7.945 -19.734 1 96.12 244 THR A C 1
ATOM 1933 O O . THR A 1 244 ? 1.617 9.141 -19.781 1 96.12 244 THR A O 1
ATOM 1936 N N . TYR A 1 245 ? 1.85 7.129 -18.875 1 96.5 245 TYR A N 1
ATOM 1937 C CA . TYR A 1 245 ? 2.854 7.559 -17.922 1 96.5 245 TYR A CA 1
ATOM 1938 C C . TYR A 1 245 ? 4.086 8.117 -18.625 1 96.5 245 TYR A C 1
ATOM 1940 O O . TYR A 1 245 ? 4.602 9.172 -18.234 1 96.5 245 TYR A O 1
ATOM 1948 N N . GLN A 1 246 ? 4.574 7.453 -19.641 1 95.19 246 GLN A N 1
ATOM 1949 C CA . GLN A 1 246 ? 5.73 7.926 -20.391 1 95.19 246 GLN A CA 1
ATOM 1950 C C . GLN A 1 246 ? 5.438 9.266 -21.062 1 95.19 246 GLN A C 1
ATOM 1952 O O . GLN A 1 246 ? 6.309 10.133 -21.125 1 95.19 246 GLN A O 1
ATOM 1957 N N . LYS A 1 247 ? 4.23 9.398 -21.594 1 95.44 247 LYS A N 1
ATOM 1958 C CA . LYS A 1 247 ? 3.834 10.68 -22.172 1 95.44 247 LYS A CA 1
ATOM 1959 C C . LYS A 1 247 ? 3.918 11.805 -21.141 1 95.44 247 LYS A C 1
ATOM 1961 O O . LYS A 1 247 ? 4.379 12.906 -21.438 1 95.44 247 LYS A O 1
ATOM 1966 N N . ILE A 1 248 ? 3.439 11.508 -19.953 1 93.69 248 ILE A N 1
ATOM 1967 C CA . ILE A 1 248 ? 3.447 12.484 -18.875 1 93.69 248 ILE A CA 1
ATOM 1968 C C . ILE A 1 248 ? 4.887 12.883 -18.547 1 93.69 248 ILE A C 1
ATOM 1970 O O . ILE A 1 248 ? 5.207 14.07 -18.453 1 93.69 248 ILE A O 1
ATOM 1974 N N . ILE A 1 249 ? 5.762 11.883 -18.359 1 93 249 ILE A N 1
ATOM 1975 C CA . ILE A 1 249 ? 7.156 12.133 -18.031 1 93 249 ILE A CA 1
ATOM 1976 C C . ILE A 1 249 ? 7.824 12.938 -19.141 1 93 249 ILE A C 1
ATOM 1978 O O . ILE A 1 249 ? 8.562 13.883 -18.875 1 93 249 ILE A O 1
ATOM 1982 N N . ASN A 1 250 ? 7.547 12.617 -20.375 1 93.56 250 ASN A N 1
ATOM 1983 C CA . ASN A 1 250 ? 8.172 13.266 -21.516 1 93.56 250 ASN A CA 1
ATOM 1984 C C . ASN A 1 250 ? 7.734 14.719 -21.656 1 93.56 250 ASN A C 1
ATOM 1986 O O . ASN A 1 250 ? 8.469 15.547 -22.203 1 93.56 250 ASN A O 1
ATOM 1990 N N . HIS A 1 251 ? 6.586 15.039 -21.172 1 90.94 251 HIS A N 1
ATOM 1991 C CA . HIS A 1 251 ? 6.059 16.391 -21.328 1 90.94 251 HIS A CA 1
ATOM 1992 C C . HIS A 1 251 ? 6.117 17.156 -20 1 90.94 251 HIS A C 1
ATOM 1994 O O . HIS A 1 251 ? 5.527 18.234 -19.891 1 90.94 251 HIS A O 1
ATOM 2000 N N . SER A 1 252 ? 6.734 16.609 -19.062 1 86.56 252 SER A N 1
ATOM 2001 C CA . SER A 1 252 ? 6.73 17.156 -17.703 1 86.56 252 SER A CA 1
ATOM 2002 C C . SER A 1 252 ? 7.305 18.578 -17.688 1 86.56 252 SER A C 1
ATOM 2004 O O . SER A 1 252 ? 6.773 19.453 -17.016 1 86.56 252 SER A O 1
ATOM 2006 N N . GLU A 1 253 ? 8.43 18.828 -18.375 1 84.81 253 GLU A N 1
ATOM 2007 C CA . GLU A 1 253 ? 9.055 20.156 -18.375 1 84.81 253 GLU A CA 1
ATOM 2008 C C . GLU A 1 253 ? 8.172 21.188 -19.062 1 84.81 253 GLU A C 1
ATOM 2010 O O . GLU A 1 253 ? 8.016 22.297 -18.562 1 84.81 253 GLU A O 1
ATOM 2015 N N . GLU A 1 254 ? 7.629 20.766 -20.125 1 87.38 254 GLU A N 1
ATOM 2016 C CA . GLU A 1 254 ? 6.77 21.656 -20.906 1 87.38 254 GLU A CA 1
ATOM 2017 C C . GLU A 1 254 ? 5.48 21.969 -20.141 1 87.38 254 GLU A C 1
ATOM 2019 O O . GLU A 1 254 ? 4.941 23.078 -20.266 1 87.38 254 GLU A O 1
ATOM 2024 N N . CYS A 1 255 ? 5.016 21.047 -19.438 1 86.56 255 CYS A N 1
ATOM 2025 C CA . CYS A 1 255 ? 3.703 21.172 -18.812 1 86.56 255 CYS A CA 1
ATOM 2026 C C . CYS A 1 255 ? 3.828 21.688 -17.391 1 86.56 255 CYS A C 1
ATOM 2028 O O . CYS A 1 255 ? 2.822 22.016 -16.75 1 86.56 255 CYS A O 1
ATOM 2030 N N . TYR A 1 256 ? 5.012 21.797 -17 1 79.94 256 TYR A N 1
ATOM 2031 C CA . TYR A 1 256 ? 5.227 22.344 -15.664 1 79.94 256 TYR A CA 1
ATOM 2032 C C . TYR A 1 256 ? 4.715 23.781 -15.578 1 79.94 256 TYR A C 1
ATOM 2034 O O . TYR A 1 256 ? 5.273 24.688 -16.203 1 79.94 256 TYR A O 1
ATOM 2042 N N . GLY A 1 257 ? 3.582 24 -14.883 1 72.5 257 GLY A N 1
ATOM 2043 C CA . GLY A 1 257 ? 3.008 25.328 -14.727 1 72.5 257 GLY A CA 1
ATOM 2044 C C . GLY A 1 257 ? 2.271 25.812 -15.961 1 72.5 257 GLY A C 1
ATOM 2045 O O . GLY A 1 257 ? 2.068 27.016 -16.141 1 72.5 257 GLY A O 1
ATOM 2046 N N . SER A 1 258 ? 2.064 24.922 -16.891 1 73.31 258 SER A N 1
ATOM 2047 C CA . SER A 1 258 ? 1.443 25.312 -18.156 1 73.31 258 SER A CA 1
ATOM 2048 C C . SER A 1 258 ? 0.034 24.75 -18.281 1 73.31 258 SER A C 1
ATOM 2050 O O . SER A 1 258 ? -0.247 23.656 -17.766 1 73.31 258 SER A O 1
ATOM 2052 N N . ALA A 1 259 ? -0.832 25.594 -18.797 1 73.44 259 ALA A N 1
ATOM 2053 C CA . ALA A 1 259 ? -2.225 25.203 -18.984 1 73.44 259 ALA A CA 1
ATOM 2054 C C . ALA A 1 259 ? -2.566 25.078 -20.469 1 73.44 259 ALA A C 1
ATOM 2056 O O . ALA A 1 259 ? -3.674 25.438 -20.875 1 73.44 259 ALA A O 1
ATOM 2057 N N . THR A 1 260 ? -1.582 24.594 -21.172 1 84.75 260 THR A N 1
ATOM 2058 C CA . THR A 1 260 ? -1.905 24.422 -22.578 1 84.75 260 THR A CA 1
ATOM 2059 C C . THR A 1 260 ? -2.945 23.328 -22.766 1 84.75 260 THR A C 1
ATOM 2061 O O . THR A 1 260 ? -3.074 22.438 -21.938 1 84.75 260 THR A O 1
ATOM 2064 N N . PRO A 1 261 ? -3.635 23.422 -23.812 1 86.25 261 PRO A N 1
ATOM 2065 C CA . PRO A 1 261 ? -4.629 22.391 -24.094 1 86.25 261 PRO A CA 1
ATOM 2066 C C . PRO A 1 261 ? -4.02 20.984 -24.141 1 86.25 261 PRO A C 1
ATOM 2068 O O . PRO A 1 261 ? -4.66 20.016 -23.734 1 86.25 261 PRO A O 1
ATOM 2071 N N . GLN A 1 262 ? -2.83 20.938 -24.656 1 88.44 262 GLN A N 1
ATOM 2072 C CA . GLN A 1 262 ? -2.158 19.641 -24.734 1 88.44 262 GLN A CA 1
ATOM 2073 C C . GLN A 1 262 ? -1.884 19.062 -23.344 1 88.44 262 GLN A C 1
ATOM 2075 O O . GLN A 1 262 ? -2.1 17.875 -23.109 1 88.44 262 GLN A O 1
ATOM 2080 N N . CYS A 1 263 ? -1.387 19.891 -22.453 1 88.56 263 CYS A N 1
ATOM 2081 C CA . CYS A 1 263 ? -1.114 19.453 -21.094 1 88.56 263 CYS A CA 1
ATOM 2082 C C . CYS A 1 263 ? -2.402 19.078 -20.375 1 88.56 263 CYS A C 1
ATOM 2084 O O . CYS A 1 263 ? -2.443 18.094 -19.641 1 88.56 263 CYS A O 1
ATOM 2086 N N . GLN A 1 264 ? -3.41 19.766 -20.656 1 86.38 264 GLN A N 1
ATOM 2087 C CA . GLN A 1 264 ? -4.703 19.484 -20.047 1 86.38 264 GLN A CA 1
ATOM 2088 C C . GLN A 1 264 ? -5.273 18.156 -20.562 1 86.38 264 GLN A C 1
ATOM 2090 O O . GLN A 1 264 ? -5.848 17.391 -19.781 1 86.38 264 GLN A O 1
ATOM 2095 N N . ALA A 1 265 ? -5.164 17.969 -21.844 1 89.25 265 ALA A N 1
ATOM 2096 C CA . ALA A 1 265 ? -5.652 16.719 -22.422 1 89.25 265 ALA A CA 1
ATOM 2097 C C . ALA A 1 265 ? -4.941 15.508 -21.828 1 89.25 265 ALA A C 1
ATOM 2099 O O . ALA A 1 265 ? -5.562 14.477 -21.578 1 89.25 265 ALA A O 1
ATOM 2100 N N . LEU A 1 266 ? -3.65 15.672 -21.672 1 91.12 266 LEU A N 1
ATOM 2101 C CA . LEU A 1 266 ? -2.855 14.602 -21.078 1 91.12 266 LEU A CA 1
ATOM 2102 C C . LEU A 1 266 ? -3.273 14.344 -19.641 1 91.12 266 LEU A C 1
ATOM 2104 O O . LEU A 1 266 ? -3.367 13.195 -19.219 1 91.12 266 LEU A O 1
ATOM 2108 N N . ALA A 1 267 ? -3.492 15.383 -18.859 1 88.88 267 ALA A N 1
ATOM 2109 C CA . ALA A 1 267 ? -3.967 15.258 -17.484 1 88.88 267 ALA A CA 1
ATOM 2110 C C . ALA A 1 267 ? -5.324 14.562 -17.438 1 88.88 267 ALA A C 1
ATOM 2112 O O . ALA A 1 267 ? -5.555 13.703 -16.578 1 88.88 267 ALA A O 1
ATOM 2113 N N . TYR A 1 268 ? -6.164 14.875 -18.375 1 88 268 TYR A N 1
ATOM 2114 C CA . TYR A 1 268 ? -7.496 14.281 -18.406 1 88 268 TYR A CA 1
ATOM 2115 C C . TYR A 1 268 ? -7.418 12.797 -18.766 1 88 268 TYR A C 1
ATOM 2117 O O . TYR A 1 268 ? -8.18 11.984 -18.25 1 88 268 TYR A O 1
ATOM 2125 N N . GLU A 1 269 ? -6.586 12.477 -19.672 1 91.56 269 GLU A N 1
ATOM 2126 C CA . GLU A 1 269 ? -6.379 11.078 -20.031 1 91.56 269 GLU A CA 1
ATOM 2127 C C . GLU A 1 269 ? -5.945 10.258 -18.828 1 91.56 269 GLU A C 1
ATOM 2129 O O . GLU A 1 269 ? -6.469 9.164 -18.594 1 91.56 269 GLU A O 1
ATOM 2134 N N . ALA A 1 270 ? -4.977 10.797 -18.094 1 92.62 270 ALA A N 1
ATOM 2135 C CA . ALA A 1 270 ? -4.492 10.117 -16.891 1 92.62 270 ALA A CA 1
ATOM 2136 C C . ALA A 1 270 ? -5.602 9.984 -15.844 1 92.62 270 ALA A C 1
ATOM 2138 O O . ALA A 1 270 ? -5.766 8.93 -15.234 1 92.62 270 ALA A O 1
ATOM 2139 N N . LEU A 1 271 ? -6.352 11.023 -15.68 1 89.19 271 LEU A N 1
ATOM 2140 C CA . LEU A 1 271 ? -7.418 11.023 -14.68 1 89.19 271 LEU A CA 1
ATOM 2141 C C . LEU A 1 271 ? -8.492 10 -15.039 1 89.19 271 LEU A C 1
ATOM 2143 O O . LEU A 1 271 ? -9.047 9.352 -14.148 1 89.19 271 LEU A O 1
ATOM 2147 N N . ALA A 1 272 ? -8.789 9.883 -16.266 1 90.12 272 ALA A N 1
ATOM 2148 C CA . ALA A 1 272 ? -9.766 8.891 -16.719 1 90.12 272 ALA A CA 1
ATOM 2149 C C . ALA A 1 272 ? -9.281 7.473 -16.406 1 90.12 272 ALA A C 1
ATOM 2151 O O . ALA A 1 272 ? -10.086 6.59 -16.109 1 90.12 272 ALA A O 1
ATOM 2152 N N . GLN A 1 273 ? -8.023 7.262 -16.5 1 93.31 273 GLN A N 1
ATOM 2153 C CA . GLN A 1 273 ? -7.453 5.945 -16.25 1 93.31 273 GLN A CA 1
ATOM 2154 C C . GLN A 1 273 ? -7.434 5.641 -14.75 1 93.31 273 GLN A C 1
ATOM 2156 O O . GLN A 1 273 ? -7.492 4.477 -14.344 1 93.31 273 GLN A O 1
ATOM 2161 N N . ILE A 1 274 ? -7.348 6.676 -13.945 1 90.81 274 ILE A N 1
ATOM 2162 C CA . ILE A 1 274 ? -7.309 6.531 -12.492 1 90.81 274 ILE A CA 1
ATOM 2163 C C . ILE A 1 274 ? -8.719 6.336 -11.953 1 90.81 274 ILE A C 1
ATOM 2165 O O . ILE A 1 274 ? -8.961 5.438 -11.141 1 90.81 274 ILE A O 1
ATOM 2169 N N . SER A 1 275 ? -9.711 7.105 -12.445 1 84.44 275 SER A N 1
ATOM 2170 C CA . SER A 1 275 ? -11.016 7.203 -11.789 1 84.44 275 SER A CA 1
ATOM 2171 C C . SER A 1 275 ? -12.133 6.727 -12.711 1 84.44 275 SER A C 1
ATOM 2173 O O . SER A 1 275 ? -13.289 6.66 -12.297 1 84.44 275 SER A O 1
ATOM 2175 N N . GLY A 1 276 ? -11.789 6.395 -13.867 1 82.31 276 GLY A N 1
ATOM 2176 C CA . GLY A 1 276 ? -12.82 6.059 -14.836 1 82.31 276 GLY A CA 1
ATOM 2177 C C . GLY A 1 276 ? -13.367 7.266 -15.578 1 82.31 276 GLY A C 1
ATOM 2178 O O . GLY A 1 276 ? -13.102 8.406 -15.188 1 82.31 276 GLY A O 1
ATOM 2179 N N . PRO A 1 277 ? -14.109 7.012 -16.594 1 73 277 PRO A N 1
ATOM 2180 C CA . PRO A 1 277 ? -14.562 8.094 -17.469 1 73 277 PRO A CA 1
ATOM 2181 C C . PRO A 1 277 ? -15.539 9.039 -16.766 1 73 277 PRO A C 1
ATOM 2183 O O . PRO A 1 277 ? -15.711 10.18 -17.203 1 73 277 PRO A O 1
ATOM 2186 N N . GLN A 1 278 ? -16.141 8.547 -15.711 1 65.06 278 GLN A N 1
ATOM 2187 C CA . GLN A 1 278 ? -17.094 9.406 -15.031 1 65.06 278 GLN A CA 1
ATOM 2188 C C . GLN A 1 278 ? -16.406 10.203 -13.914 1 65.06 278 GLN A C 1
ATOM 2190 O O . GLN A 1 278 ? -17.047 11.023 -13.258 1 65.06 278 GLN A O 1
ATOM 2195 N N . TYR A 1 279 ? -15.234 9.961 -13.828 1 59.81 279 TYR A N 1
ATOM 2196 C CA . TYR A 1 279 ? -14.398 10.672 -12.867 1 59.81 279 TYR A CA 1
ATOM 2197 C C . TYR A 1 279 ? -14.977 10.57 -11.461 1 59.81 279 TYR A C 1
ATOM 2199 O O . TYR A 1 279 ? -14.961 11.547 -10.711 1 59.81 279 TYR A O 1
ATOM 2207 N N . SER A 1 280 ? -15.688 9.5 -11.133 1 62.81 280 SER A N 1
ATOM 2208 C CA . SER A 1 280 ? -16.344 9.297 -9.844 1 62.81 280 SER A CA 1
ATOM 2209 C C . SER A 1 280 ? -15.32 9.016 -8.75 1 62.81 280 SER A C 1
ATOM 2211 O O . SER A 1 280 ? -15.664 8.984 -7.562 1 62.81 280 SER A O 1
ATOM 2213 N N . TYR A 1 281 ? -14.25 9.367 -8.836 1 62.81 281 TYR A N 1
ATOM 2214 C CA . TYR A 1 281 ? -13.125 9.164 -7.93 1 62.81 281 TYR A CA 1
ATOM 2215 C C . TYR A 1 281 ? -13.453 8.094 -6.898 1 62.81 281 TYR A C 1
ATOM 2217 O O . TYR A 1 281 ? -13.5 8.367 -5.695 1 62.81 281 TYR A O 1
ATOM 2225 N N . GLN A 1 282 ? -13.523 6.973 -7.152 1 78.75 282 GLN A N 1
ATOM 2226 C CA . GLN A 1 282 ? -13.75 5.848 -6.254 1 78.75 282 GLN A CA 1
ATOM 2227 C C . GLN A 1 282 ? -12.438 5.293 -5.715 1 78.75 282 GLN A C 1
ATOM 2229 O O . GLN A 1 282 ? -12.352 4.121 -5.344 1 78.75 282 GLN A O 1
ATOM 2234 N N . VAL A 1 283 ? -11.398 6.152 -5.754 1 87.31 283 VAL A N 1
ATOM 2235 C CA . VAL A 1 283 ? -10.102 5.832 -5.168 1 87.31 283 VAL A CA 1
ATOM 2236 C C . VAL A 1 283 ? -9.758 6.852 -4.082 1 87.31 283 VAL A C 1
ATOM 2238 O O . VAL A 1 283 ? -9.883 8.062 -4.293 1 87.31 283 VAL A O 1
ATOM 2241 N N . ASN A 1 284 ? -9.445 6.402 -2.936 1 90.19 284 ASN A N 1
ATOM 2242 C CA . ASN A 1 284 ? -8.969 7.293 -1.882 1 90.19 284 ASN A CA 1
ATOM 2243 C C . ASN A 1 284 ? -7.621 7.91 -2.234 1 90.19 284 ASN A C 1
ATOM 2245 O O . ASN A 1 284 ? -6.586 7.25 -2.121 1 90.19 284 ASN A O 1
ATOM 2249 N N . GLN A 1 285 ? -7.605 9.102 -2.611 1 91.06 285 GLN A N 1
ATOM 2250 C CA . GLN A 1 285 ? -6.371 9.75 -3.037 1 91.06 285 GLN A CA 1
ATOM 2251 C C . GLN A 1 285 ? -5.461 10.031 -1.845 1 91.06 285 GLN A C 1
ATOM 2253 O O . GLN A 1 285 ? -4.262 10.258 -2.014 1 91.06 285 GLN A O 1
ATOM 2258 N N . TYR A 1 286 ? -6.008 10.07 -0.652 1 93.31 286 TYR A N 1
ATOM 2259 C CA . TYR A 1 286 ? -5.238 10.391 0.545 1 93.31 286 TYR A CA 1
ATOM 2260 C C . TYR A 1 286 ? -4.516 9.156 1.069 1 93.31 286 TYR A C 1
ATOM 2262 O O . TYR A 1 286 ? -3.623 9.258 1.914 1 93.31 286 TYR A O 1
ATOM 2270 N N . ASN A 1 287 ? -4.836 8.062 0.673 1 96.06 287 ASN A N 1
ATOM 2271 C CA . ASN A 1 287 ? -4.223 6.746 0.828 1 96.06 287 ASN A CA 1
ATOM 2272 C C . ASN A 1 287 ? -4.703 5.777 -0.248 1 96.06 287 ASN A C 1
ATOM 2274 O O . ASN A 1 287 ? -5.742 5.137 -0.093 1 96.06 287 ASN A O 1
ATOM 2278 N N . VAL A 1 288 ? -3.973 5.609 -1.245 1 96 288 VAL A N 1
ATOM 2279 C CA . VAL A 1 288 ? -4.461 5.008 -2.482 1 96 288 VAL A CA 1
ATOM 2280 C C . VAL A 1 288 ? -4.723 3.52 -2.27 1 96 288 VAL A C 1
ATOM 2282 O O . VAL A 1 288 ? -5.371 2.871 -3.094 1 96 288 VAL A O 1
ATOM 2285 N N . TYR A 1 289 ? -4.27 2.951 -1.179 1 96.25 289 TYR A N 1
ATOM 2286 C CA . TYR A 1 289 ? -4.445 1.519 -0.963 1 96.25 289 TYR A CA 1
ATOM 2287 C C . TYR A 1 289 ? -5.496 1.252 0.105 1 96.25 289 TYR A C 1
ATOM 2289 O O . TYR A 1 289 ? -5.773 0.098 0.44 1 96.25 289 TYR A O 1
ATOM 2297 N N . SER A 1 290 ? -6.105 2.336 0.635 1 92.62 290 SER A N 1
ATOM 2298 C CA . SER A 1 290 ? -7.18 2.191 1.61 1 92.62 290 SER A CA 1
ATOM 2299 C C . SER A 1 290 ? -8.547 2.17 0.93 1 92.62 290 SER A C 1
ATOM 2301 O O . SER A 1 290 ? -8.648 2.43 -0.271 1 92.62 290 SER A O 1
ATOM 2303 N N . LYS A 1 291 ? -9.547 1.791 1.735 1 88.12 291 LYS A N 1
ATOM 2304 C CA . LYS A 1 291 ? -10.93 1.843 1.262 1 88.12 291 LYS A CA 1
ATOM 2305 C C . LYS A 1 291 ? -11.398 3.285 1.101 1 88.12 291 LYS A C 1
ATOM 2307 O O . LYS A 1 291 ? -10.938 4.18 1.81 1 88.12 291 LYS A O 1
ATOM 2312 N N . CYS A 1 292 ? -12.203 3.48 0.128 1 86.19 292 CYS A N 1
ATOM 2313 C CA . CYS A 1 292 ? -12.836 4.785 -0.031 1 86.19 292 CYS A CA 1
ATOM 2314 C C . CYS A 1 292 ? -14.234 4.793 0.592 1 86.19 292 CYS A C 1
ATOM 2316 O O . CYS A 1 292 ? -15.141 4.113 0.106 1 86.19 292 CYS A O 1
ATOM 2318 N N . ILE A 1 293 ? -14.344 5.496 1.657 1 76.06 293 ILE A N 1
ATOM 2319 C CA . ILE A 1 293 ? -15.625 5.676 2.322 1 76.06 293 ILE A CA 1
ATOM 2320 C C . ILE A 1 293 ? -16.406 6.801 1.648 1 76.06 293 ILE A C 1
ATOM 2322 O O . ILE A 1 293 ? -16 7.961 1.695 1 76.06 293 ILE A O 1
ATOM 2326 N N . ILE A 1 294 ? -17.391 6.586 0.918 1 64.5 294 ILE A N 1
ATOM 2327 C CA . ILE A 1 294 ? -18.031 7.594 0.088 1 64.5 294 ILE A CA 1
ATOM 2328 C C . ILE A 1 294 ? -19.219 8.188 0.839 1 64.5 294 ILE A C 1
ATOM 2330 O O . ILE A 1 294 ? -19.516 9.375 0.7 1 64.5 294 ILE A O 1
ATOM 2334 N N . GLN A 1 295 ? -19.969 7.379 1.447 1 60.56 295 GLN A N 1
ATOM 2335 C CA . GLN A 1 295 ? -21.172 7.973 2.021 1 60.56 295 GLN A CA 1
ATOM 2336 C C . GLN A 1 295 ? -21.062 8.047 3.543 1 60.56 295 GLN A C 1
ATOM 2338 O O . GLN A 1 295 ? -20.719 7.066 4.199 1 60.56 295 GLN A O 1
ATOM 2343 N N . THR A 1 296 ? -20.781 9.281 3.936 1 59.12 296 THR A N 1
ATOM 2344 C CA . THR A 1 296 ? -21.062 9.484 5.355 1 59.12 296 THR A CA 1
ATOM 2345 C C . THR A 1 296 ? -22.391 10.203 5.555 1 59.12 296 THR A C 1
ATOM 2347 O O . THR A 1 296 ? -22.594 11.305 5.043 1 59.12 296 THR A O 1
ATOM 2350 N N . PRO A 1 297 ? -23.438 9.406 5.859 1 57.94 297 PRO A N 1
ATOM 2351 C CA . PRO A 1 297 ? -24.719 10.094 6.012 1 57.94 297 PRO A CA 1
ATOM 2352 C C . PRO A 1 297 ? -24.594 11.461 6.688 1 57.94 297 PRO A C 1
ATOM 2354 O O . PRO A 1 297 ? -25.438 12.336 6.488 1 57.94 297 PRO A O 1
ATOM 2357 N N . GLU A 1 298 ? -23.703 11.531 7.566 1 52.94 298 GLU A N 1
ATOM 2358 C CA . GLU A 1 298 ? -23.594 12.734 8.383 1 52.94 298 GLU A CA 1
ATOM 2359 C C . GLU A 1 298 ? -23.016 13.898 7.586 1 52.94 298 GLU A C 1
ATOM 2361 O O . GLU A 1 298 ? -23.25 15.062 7.918 1 52.94 298 GLU A O 1
ATOM 2366 N N . GLY A 1 299 ? -22.188 13.617 6.574 1 50.03 299 GLY A N 1
ATOM 2367 C CA . GLY A 1 299 ? -21.578 14.719 5.844 1 50.03 299 GLY A CA 1
ATOM 2368 C C . GLY A 1 299 ? -22.312 15.07 4.57 1 50.03 299 GLY A C 1
ATOM 2369 O O . GLY A 1 299 ? -23.156 14.305 4.098 1 50.03 299 GLY A O 1
ATOM 2370 N N . SER A 1 300 ? -22.422 16.484 4.391 1 47.53 300 SER A N 1
ATOM 2371 C CA . SER A 1 300 ? -23.094 16.906 3.176 1 47.53 300 SER A CA 1
ATOM 2372 C C . SER A 1 300 ? -22.547 16.203 1.947 1 47.53 300 SER A C 1
ATOM 2374 O O . SER A 1 300 ? -21.734 15.273 2.07 1 47.53 300 SER A O 1
ATOM 2376 N N . SER A 1 301 ? -22.297 17.078 0.996 1 50.03 301 SER A N 1
ATOM 2377 C CA . SER A 1 301 ? -21.844 16.75 -0.351 1 50.03 301 SER A CA 1
ATOM 2378 C C . SER A 1 301 ? -20.328 16.547 -0.381 1 50.03 301 SER A C 1
ATOM 2380 O O . SER A 1 301 ? -19.609 17.078 0.459 1 50.03 301 SER A O 1
ATOM 2382 N N . ARG A 1 302 ? -19.906 15.414 -0.906 1 50.53 302 ARG A N 1
ATOM 2383 C CA . ARG A 1 302 ? -18.5 15.055 -1.039 1 50.53 302 ARG A CA 1
ATOM 2384 C C . ARG A 1 302 ? -17.703 16.156 -1.732 1 50.53 302 ARG A C 1
ATOM 2386 O O . ARG A 1 302 ? -18.156 16.719 -2.732 1 50.53 302 ARG A O 1
ATOM 2393 N N . MET A 1 303 ? -16.656 16.75 -0.914 1 47.34 303 MET A N 1
ATOM 2394 C CA . MET A 1 303 ? -15.672 17.656 -1.502 1 47.34 303 MET A CA 1
ATOM 2395 C C . MET A 1 303 ? -15.148 17.109 -2.824 1 47.34 303 MET A C 1
ATOM 2397 O O . MET A 1 303 ? -14.984 15.898 -2.979 1 47.34 303 MET A O 1
ATOM 2401 N N . LYS A 1 304 ? -15.086 17.891 -3.801 1 45.28 304 LYS A N 1
ATOM 2402 C CA . LYS A 1 304 ? -14.547 17.594 -5.121 1 45.28 304 LYS A CA 1
ATOM 2403 C C . LYS A 1 304 ? -13.07 17.188 -5.027 1 45.28 304 LYS A C 1
ATOM 2405 O O . LYS A 1 304 ? -12.328 17.734 -4.203 1 45.28 304 LYS A O 1
ATOM 2410 N N . SER A 1 305 ? -12.594 16.156 -5.688 1 49.22 305 SER A N 1
ATOM 2411 C CA . SER A 1 305 ? -11.234 15.633 -5.738 1 49.22 305 SER A CA 1
ATOM 2412 C C . SER A 1 305 ? -10.234 16.703 -6.156 1 49.22 305 SER A C 1
ATOM 2414 O O . SER A 1 305 ? -10.508 17.484 -7.066 1 49.22 305 SER A O 1
ATOM 2416 N N . PRO A 1 306 ? -9.195 17.031 -5.363 1 45.62 306 PRO A N 1
ATOM 2417 C CA . PRO A 1 306 ? -8.094 17.922 -5.738 1 45.62 306 PRO A CA 1
ATOM 2418 C C . PRO A 1 306 ? -7.547 17.625 -7.133 1 45.62 306 PRO A C 1
ATOM 2420 O O . PRO A 1 306 ? -6.742 18.406 -7.656 1 45.62 306 PRO A O 1
ATOM 2423 N N . LEU A 1 307 ? -7.688 16.406 -7.621 1 47.53 307 LEU A N 1
ATOM 2424 C CA . LEU A 1 307 ? -7.219 16.219 -8.992 1 47.53 307 LEU A CA 1
ATOM 2425 C C . LEU A 1 307 ? -8.117 16.969 -9.977 1 47.53 307 LEU A C 1
ATOM 2427 O O . LEU A 1 307 ? -8.375 16.469 -11.078 1 47.53 307 LEU A O 1
ATOM 2431 N N . ARG A 1 308 ? -8.57 18.188 -9.516 1 48 308 ARG A N 1
ATOM 2432 C CA . ARG A 1 308 ? -9.477 19 -10.328 1 48 308 ARG A CA 1
ATOM 2433 C C . ARG A 1 308 ? -8.773 19.531 -11.57 1 48 308 ARG A C 1
ATOM 2435 O O . ARG A 1 308 ? -7.879 20.375 -11.469 1 48 308 ARG A O 1
ATOM 2442 N N . VAL A 1 309 ? -8.742 18.766 -12.633 1 41.59 309 VAL A N 1
ATOM 2443 C CA . VAL A 1 309 ? -8.25 19.312 -13.898 1 41.59 309 VAL A CA 1
ATOM 2444 C C . VAL A 1 309 ? -9.305 20.234 -14.5 1 41.59 309 VAL A C 1
ATOM 2446 O O . VAL A 1 309 ? -9.016 20.984 -15.438 1 41.59 309 VAL A O 1
ATOM 2449 N N . SER A 1 310 ? -10.578 20.031 -14.211 1 42.34 310 SER A N 1
ATOM 2450 C CA . SER A 1 310 ? -11.555 20.938 -14.797 1 42.34 310 SER A CA 1
ATOM 2451 C C . SER A 1 310 ? -12.375 21.656 -13.719 1 42.34 310 SER A C 1
ATOM 2453 O O . SER A 1 310 ? -12.445 21.188 -12.586 1 42.34 310 SER A O 1
ATOM 2455 N N . ASN A 1 311 ? -12.664 22.875 -13.867 1 40.22 311 ASN A N 1
ATOM 2456 C CA . ASN A 1 311 ? -13.578 23.734 -13.125 1 40.22 311 ASN A CA 1
ATOM 2457 C C . ASN A 1 311 ? -14.922 23.062 -12.906 1 40.22 311 ASN A C 1
ATOM 2459 O O . ASN A 1 311 ? -15.898 23.703 -12.531 1 40.22 311 ASN A O 1
ATOM 2463 N N . GLU A 1 312 ? -15.117 22 -13.453 1 38.59 312 GLU A N 1
ATOM 2464 C CA . GLU A 1 312 ? -16.547 21.688 -13.461 1 38.59 312 GLU A CA 1
ATOM 2465 C C . GLU A 1 312 ? -17.141 21.797 -12.062 1 38.59 312 GLU A C 1
ATOM 2467 O O . GLU A 1 312 ? -16.422 22.062 -11.094 1 38.59 312 GLU A O 1
ATOM 2472 N N . GLU A 1 313 ? -18.312 20.766 -11.711 1 39.31 313 GLU A N 1
ATOM 2473 C CA . GLU A 1 313 ? -19.375 20.969 -10.719 1 39.31 313 GLU A CA 1
ATOM 2474 C C . GLU A 1 313 ? -18.797 21.016 -9.305 1 39.31 313 GLU A C 1
ATOM 2476 O O . GLU A 1 313 ? -18.203 20.031 -8.836 1 39.31 313 GLU A O 1
ATOM 2481 N N . LYS A 1 314 ? -18.438 22.156 -8.914 1 43.56 314 LYS A N 1
ATOM 2482 C CA . LYS A 1 314 ? -18.125 22.625 -7.57 1 43.56 314 LYS A CA 1
ATOM 2483 C C . LYS A 1 314 ? -19.078 22.047 -6.543 1 43.56 314 LYS A C 1
ATOM 2485 O O . LYS A 1 314 ? -20.094 22.656 -6.211 1 43.56 314 LYS A O 1
ATOM 2490 N N . ASP A 1 315 ? -19.375 20.891 -6.543 1 46.78 315 ASP A N 1
ATOM 2491 C CA . ASP A 1 315 ? -20.188 20.594 -5.363 1 46.78 315 ASP A CA 1
ATOM 2492 C C . ASP A 1 315 ? -19.375 20.75 -4.082 1 46.78 315 ASP A C 1
ATOM 2494 O O . ASP A 1 315 ? -18.359 20.062 -3.893 1 46.78 315 ASP A O 1
ATOM 2498 N N . ASP A 1 316 ? -19.422 21.969 -3.479 1 55.31 316 ASP A N 1
ATOM 2499 C CA . ASP A 1 316 ? -18.75 22.391 -2.25 1 55.31 316 ASP A CA 1
ATOM 2500 C C . ASP A 1 316 ? -19.016 21.391 -1.118 1 55.31 316 ASP A C 1
ATOM 2502 O O . ASP A 1 316 ? -20.172 21.031 -0.866 1 55.31 316 ASP A O 1
ATOM 2506 N N . SER A 1 317 ? -18.109 20.406 -0.897 1 63.53 317 SER A N 1
ATOM 2507 C CA . SER A 1 317 ? -18.266 19.5 0.234 1 63.53 317 SER A CA 1
ATOM 2508 C C . SER A 1 317 ? -17.344 19.875 1.386 1 63.53 317 SER A C 1
ATOM 2510 O O . SER A 1 317 ? -16.266 20.406 1.164 1 63.53 317 SER A O 1
ATOM 2512 N N . ASP A 1 318 ? -17.938 19.781 2.506 1 76.88 318 ASP A N 1
ATOM 2513 C CA . ASP A 1 318 ? -17.188 20.016 3.74 1 76.88 318 ASP A CA 1
ATOM 2514 C C . ASP A 1 318 ? -16.438 18.75 4.164 1 76.88 318 ASP A C 1
ATOM 2516 O O . ASP A 1 318 ? -15.797 18.734 5.211 1 76.88 318 ASP A O 1
ATOM 2520 N N . VAL A 1 319 ? -16.547 17.797 3.301 1 79.06 319 VAL A N 1
ATOM 2521 C CA . VAL A 1 319 ? -15.883 16.531 3.611 1 79.06 319 VAL A CA 1
ATOM 2522 C C . VAL A 1 319 ? -14.93 16.156 2.475 1 79.06 319 VAL A C 1
ATOM 2524 O O . VAL A 1 319 ? -15.352 15.992 1.331 1 79.06 319 VAL A O 1
ATOM 2527 N N . PRO A 1 320 ? -13.688 16.078 2.791 1 79.56 320 PRO A N 1
ATOM 2528 C CA . PRO A 1 320 ? -12.789 15.578 1.747 1 79.56 320 PRO A CA 1
ATOM 2529 C C . PRO A 1 320 ? -13.188 14.195 1.244 1 79.56 320 PRO A C 1
ATOM 2531 O O . PRO A 1 320 ? -13.695 13.375 2.016 1 79.56 320 PRO A O 1
ATOM 2534 N N . PRO A 1 321 ? -12.898 13.906 0.016 1 79.88 321 PRO A N 1
ATOM 2535 C CA . PRO A 1 321 ? -13.281 12.602 -0.535 1 79.88 321 PRO A CA 1
ATOM 2536 C C . PRO A 1 321 ? -12.672 11.438 0.243 1 79.88 321 PRO A C 1
ATOM 2538 O O . PRO A 1 321 ? -11.492 11.461 0.584 1 79.88 321 PRO A O 1
ATOM 2541 N N . CYS A 1 322 ? -13.516 10.484 0.589 1 83.44 322 CYS A N 1
ATOM 2542 C CA . CYS A 1 322 ? -13.141 9.188 1.148 1 83.44 322 CYS A CA 1
ATOM 2543 C C . CYS A 1 322 ? -12.727 9.32 2.609 1 83.44 322 CYS A C 1
ATOM 2545 O O . CYS A 1 322 ? -12.211 8.375 3.199 1 83.44 322 CYS A O 1
ATOM 2547 N N . VAL A 1 323 ? -12.914 10.492 3.195 1 82.81 323 VAL A N 1
ATOM 2548 C CA . VAL A 1 323 ? -12.508 10.695 4.582 1 82.81 323 VAL A CA 1
ATOM 2549 C C . VAL A 1 323 ? -13.664 10.352 5.516 1 82.81 323 VAL A C 1
ATOM 2551 O O . VAL A 1 323 ? -14.805 10.758 5.277 1 82.81 323 VAL A O 1
ATOM 2554 N N . ASP A 1 324 ? -13.367 9.602 6.566 1 84.38 324 ASP A N 1
ATOM 2555 C CA . ASP A 1 324 ? -14.344 9.227 7.582 1 84.38 324 ASP A CA 1
ATOM 2556 C C . ASP A 1 324 ? -14.555 10.359 8.586 1 84.38 324 ASP A C 1
ATOM 2558 O O . ASP A 1 324 ? -13.695 10.609 9.438 1 84.38 324 ASP A O 1
ATOM 2562 N N . VAL A 1 325 ? -15.695 10.961 8.477 1 86.94 325 VAL A N 1
ATOM 2563 C CA . VAL A 1 325 ? -15.953 12.094 9.352 1 86.94 325 VAL A CA 1
ATOM 2564 C C . VAL A 1 325 ? -17.109 11.766 10.297 1 86.94 325 VAL A C 1
ATOM 2566 O O . VAL A 1 325 ? -17.641 12.656 10.961 1 86.94 325 VAL A O 1
ATOM 2569 N N . LYS A 1 326 ? -17.5 10.539 10.414 1 88 326 LYS A N 1
ATOM 2570 C CA . LYS A 1 326 ? -18.688 10.148 11.164 1 88 326 LYS A CA 1
ATOM 2571 C C . LYS A 1 326 ? -18.578 10.57 12.625 1 88 326 LYS A C 1
ATOM 2573 O O . LYS A 1 326 ? -19.453 11.25 13.148 1 88 326 LYS A O 1
ATOM 2578 N N . GLY A 1 327 ? -17.516 10.164 13.281 1 92.56 327 GLY A N 1
ATOM 2579 C CA . GLY A 1 327 ? -17.328 10.523 14.68 1 92.56 327 GLY A CA 1
ATOM 2580 C C . GLY A 1 327 ? -17.203 12.016 14.898 1 92.56 327 GLY A C 1
ATOM 2581 O O . GLY A 1 327 ? -17.766 12.562 15.852 1 92.56 327 GLY A O 1
ATOM 2582 N N . LEU A 1 328 ? -16.516 12.672 14.07 1 94 328 LEU A N 1
ATOM 2583 C CA . LEU A 1 328 ? -16.281 14.109 14.18 1 94 328 LEU A CA 1
ATOM 2584 C C . LEU A 1 328 ? -17.594 14.883 14.109 1 94 328 LEU A C 1
ATOM 2586 O O . LEU A 1 328 ? -17.875 15.727 14.969 1 94 328 LEU A O 1
ATOM 2590 N N . TYR A 1 329 ? -18.359 14.57 13.125 1 91.38 329 TYR A N 1
ATOM 2591 C CA . TYR A 1 329 ? -19.609 15.289 12.938 1 91.38 329 TYR A CA 1
ATOM 2592 C C . TYR A 1 329 ? -20.594 14.977 14.062 1 91.38 329 TYR A C 1
ATOM 2594 O O . TYR A 1 329 ? -21.312 15.867 14.531 1 91.38 329 TYR A O 1
ATOM 2602 N N . HIS A 1 330 ? -20.641 13.742 14.461 1 92.81 330 HIS A N 1
ATOM 2603 C CA . HIS A 1 330 ? -21.531 13.367 15.555 1 92.81 330 HIS A CA 1
ATOM 2604 C C . HIS A 1 330 ? -21.234 14.172 16.812 1 92.81 330 HIS A C 1
ATOM 2606 O O . HIS A 1 330 ? -22.141 14.773 17.391 1 92.81 330 HIS A O 1
ATOM 2612 N N . TRP A 1 331 ? -20.047 14.211 17.188 1 95.75 331 TRP A N 1
ATOM 2613 C CA . TRP A 1 331 ? -19.688 14.758 18.484 1 95.75 331 TRP A CA 1
ATOM 2614 C C . TRP A 1 331 ? -19.562 16.281 18.422 1 95.75 331 TRP A C 1
ATOM 2616 O O . TRP A 1 331 ? -20.031 16.984 19.328 1 95.75 331 TRP A O 1
ATOM 2626 N N . PHE A 1 332 ? -19 16.859 17.422 1 95.94 332 PHE A N 1
ATOM 2627 C CA . PHE A 1 332 ? -18.641 18.266 17.469 1 95.94 332 PHE A CA 1
ATOM 2628 C C . PHE A 1 332 ? -19.812 19.141 17 1 95.94 332 PHE A C 1
ATOM 2630 O O . PHE A 1 332 ? -19.766 20.359 17.141 1 95.94 332 PHE A O 1
ATOM 2637 N N . GLN A 1 333 ? -20.844 18.469 16.562 1 94.12 333 GLN A N 1
ATOM 2638 C CA . GLN A 1 333 ? -22.062 19.219 16.25 1 94.12 333 GLN A CA 1
ATOM 2639 C C . GLN A 1 333 ? -23.078 19.109 17.391 1 94.12 333 GLN A C 1
ATOM 2641 O O . GLN A 1 333 ? -24.109 19.766 17.375 1 94.12 333 GLN A O 1
ATOM 2646 N N . MET A 1 334 ? -22.75 18.344 18.375 1 95.75 334 MET A N 1
ATOM 2647 C CA . MET A 1 334 ? -23.641 18.125 19.516 1 95.75 334 MET A CA 1
ATOM 2648 C C . MET A 1 334 ? -23.562 19.281 20.5 1 95.75 334 MET A C 1
ATOM 2650 O O . MET A 1 334 ? -22.469 19.719 20.875 1 95.75 334 MET A O 1
ATOM 2654 N N . ASP A 1 335 ? -24.672 19.688 21.047 1 96.62 335 ASP A N 1
ATOM 2655 C CA . ASP A 1 335 ? -24.766 20.844 21.953 1 96.62 335 ASP A CA 1
ATOM 2656 C C . ASP A 1 335 ? -24.016 20.562 23.25 1 96.62 335 ASP A C 1
ATOM 2658 O O . ASP A 1 335 ? -23.359 21.453 23.781 1 96.62 335 ASP A O 1
ATOM 2662 N N . GLU A 1 336 ? -24.141 19.438 23.719 1 97.12 336 GLU A N 1
ATOM 2663 C CA . GLU A 1 336 ? -23.484 19.078 24.969 1 97.12 336 GLU A CA 1
ATOM 2664 C C . GLU A 1 336 ? -21.969 19.188 24.859 1 97.12 336 GLU A C 1
ATOM 2666 O O . GLU A 1 336 ? -21.297 19.656 25.781 1 97.12 336 GLU A O 1
ATOM 2671 N N . VAL A 1 337 ? -21.469 18.75 23.766 1 97.69 337 VAL A N 1
ATOM 2672 C CA . VAL A 1 337 ? -20.031 18.812 23.547 1 97.69 337 VAL A CA 1
ATOM 2673 C C . VAL A 1 337 ? -19.594 20.266 23.359 1 97.69 337 VAL A C 1
ATOM 2675 O O . VAL A 1 337 ? -18.562 20.688 23.875 1 97.69 337 VAL A O 1
ATOM 2678 N N . ARG A 1 338 ? -20.344 21.016 22.656 1 97.62 338 ARG A N 1
ATOM 2679 C CA . ARG A 1 338 ? -20.062 22.438 22.469 1 97.62 338 ARG A CA 1
ATOM 2680 C C . ARG A 1 338 ? -19.969 23.156 23.812 1 97.62 338 ARG A C 1
ATOM 2682 O O . ARG A 1 338 ? -19.062 23.969 24.031 1 97.62 338 ARG A O 1
ATOM 2689 N N . THR A 1 339 ? -20.891 22.781 24.656 1 97.06 339 THR A N 1
ATOM 2690 C CA . THR A 1 339 ? -20.891 23.391 25.984 1 97.06 339 THR A CA 1
ATOM 2691 C C . THR A 1 339 ? -19.656 22.969 26.781 1 97.06 339 THR A C 1
ATOM 2693 O O . THR A 1 339 ? -18.984 23.812 27.375 1 97.06 339 THR A O 1
ATOM 2696 N N . LEU A 1 340 ? -19.297 21.766 26.719 1 96.94 340 LEU A N 1
ATOM 2697 C CA . LEU A 1 340 ? -18.156 21.25 27.469 1 96.94 340 LEU A CA 1
ATOM 2698 C C . LEU A 1 340 ? -16.844 21.828 26.953 1 96.94 340 LEU A C 1
ATOM 2700 O O . LEU A 1 340 ? -15.906 22.031 27.734 1 96.94 340 LEU A O 1
ATOM 2704 N N . LEU A 1 341 ? -16.797 22.141 25.672 1 97.81 341 LEU A N 1
ATOM 2705 C CA . LEU A 1 341 ? -15.586 22.656 25.062 1 97.81 341 LEU A CA 1
ATOM 2706 C C . LEU A 1 341 ? -15.594 24.188 25.047 1 97.81 341 LEU A C 1
ATOM 2708 O O . LEU A 1 341 ? -14.742 24.812 24.406 1 97.81 341 LEU A O 1
ATOM 2712 N N . ASN A 1 342 ? -16.547 24.781 25.703 1 97.31 342 ASN A N 1
ATOM 2713 C CA . ASN A 1 342 ? -16.625 26.219 25.828 1 97.31 342 ASN A CA 1
ATOM 2714 C C . ASN A 1 342 ? -16.75 26.906 24.469 1 97.31 342 ASN A C 1
ATOM 2716 O O . ASN A 1 342 ? -16.078 27.906 24.219 1 97.31 342 ASN A O 1
ATOM 2720 N N . ILE A 1 343 ? -17.562 26.344 23.625 1 98.12 343 ILE A N 1
ATOM 2721 C CA . ILE A 1 343 ? -17.75 26.906 22.297 1 98.12 343 ILE A CA 1
ATOM 2722 C C . ILE A 1 343 ? -18.656 28.125 22.375 1 98.12 343 ILE A C 1
ATOM 2724 O O . ILE A 1 343 ? -19.75 28.062 22.969 1 98.12 343 ILE A O 1
ATOM 2728 N N . ASP A 1 344 ? -18.203 29.172 21.781 1 96.19 344 ASP A N 1
ATOM 2729 C CA . ASP A 1 344 ? -18.969 30.422 21.75 1 96.19 344 ASP A CA 1
ATOM 2730 C C . ASP A 1 344 ? -20.219 30.266 20.891 1 96.19 344 ASP A C 1
ATOM 2732 O O . ASP A 1 344 ? -20.203 29.578 19.875 1 96.19 344 ASP A O 1
ATOM 2736 N N . GLN A 1 345 ? -21.281 30.984 21.266 1 94.81 345 GLN A N 1
ATOM 2737 C CA . GLN A 1 345 ? -22.547 30.938 20.531 1 94.81 345 GLN A CA 1
ATOM 2738 C C . GLN A 1 345 ? -22.406 31.516 19.141 1 94.81 345 GLN A C 1
ATOM 2740 O O . GLN A 1 345 ? -23.156 31.172 18.234 1 94.81 345 GLN A O 1
ATOM 2745 N N . LYS A 1 346 ? -21.406 32.312 18.938 1 94.69 346 LYS A N 1
ATOM 2746 C CA . LYS A 1 346 ? -21.172 32.938 17.625 1 94.69 346 LYS A CA 1
ATOM 2747 C C . LYS A 1 346 ? -20.547 31.953 16.656 1 94.69 346 LYS A C 1
ATOM 2749 O O . LYS A 1 346 ? -20.531 32.188 15.445 1 94.69 346 LYS A O 1
ATOM 2754 N N . SER A 1 347 ? -20.047 30.891 17.203 1 96.12 347 SER A N 1
ATOM 2755 C CA . SER A 1 347 ? -19.359 29.906 16.375 1 96.12 347 SER A CA 1
ATOM 2756 C C . SER A 1 347 ? -20.344 29.172 15.469 1 96.12 347 SER A C 1
ATOM 2758 O O . SER A 1 347 ? -21.469 28.859 15.875 1 96.12 347 SER A O 1
ATOM 2760 N N . PRO A 1 348 ? -19.938 28.906 14.242 1 92.19 348 PRO A N 1
ATOM 2761 C CA . PRO A 1 348 ? -20.781 28.141 13.336 1 92.19 348 PRO A CA 1
ATOM 2762 C C . PRO A 1 348 ? -20.891 26.656 13.734 1 92.19 348 PRO A C 1
ATOM 2764 O O . PRO A 1 348 ? -20.203 26.219 14.664 1 92.19 348 PRO A O 1
ATOM 2767 N N . LYS A 1 349 ? -21.859 26.031 13 1 92.12 349 LYS A N 1
ATOM 2768 C CA . LYS A 1 349 ? -21.859 24.578 13.102 1 92.12 349 LYS A CA 1
ATOM 2769 C C . LYS A 1 349 ? -20.547 23.984 12.609 1 92.12 349 LYS A C 1
ATOM 2771 O O . LYS A 1 349 ? -20.016 24.422 11.586 1 92.12 349 LYS A O 1
ATOM 2776 N N . TRP A 1 350 ? -20.062 23.078 13.312 1 94.31 350 TRP A N 1
ATOM 2777 C CA . TRP A 1 350 ? -18.75 22.547 13 1 94.31 350 TRP A CA 1
ATOM 2778 C C . TRP A 1 350 ? -18.781 21.719 11.727 1 94.31 350 TRP A C 1
ATOM 2780 O O . TRP A 1 350 ? -19.703 20.922 11.516 1 94.31 350 TRP A O 1
ATOM 2790 N N . VAL A 1 351 ? -17.781 21.891 10.883 1 90.5 351 VAL A N 1
ATOM 2791 C CA . VAL A 1 351 ? -17.578 21.078 9.703 1 90.5 351 VAL A CA 1
ATOM 2792 C C . VAL A 1 351 ? -16.078 20.766 9.555 1 90.5 351 VAL A C 1
ATOM 2794 O O . VAL A 1 351 ? -15.234 21.5 10.062 1 90.5 351 VAL A O 1
ATOM 2797 N N . ALA A 1 352 ? -15.812 19.688 8.93 1 91.25 352 ALA A N 1
ATOM 2798 C CA . ALA A 1 352 ? -14.422 19.25 8.781 1 91.25 352 ALA A CA 1
ATOM 2799 C C . ALA A 1 352 ? -13.609 20.281 8.008 1 91.25 352 ALA A C 1
ATOM 2801 O O . ALA A 1 352 ? -12.516 20.672 8.438 1 91.25 352 ALA A O 1
ATOM 2802 N N . CYS A 1 353 ? -14.125 20.688 6.867 1 89.62 353 CYS A N 1
ATOM 2803 C CA . CYS A 1 353 ? -13.508 21.734 6.062 1 89.62 353 CYS A CA 1
ATOM 2804 C C . CYS A 1 353 ? -14.516 22.812 5.699 1 89.62 353 CYS A C 1
ATOM 2806 O O . CYS A 1 353 ? -15.617 22.516 5.234 1 89.62 353 CYS A O 1
ATOM 2808 N N . SER A 1 354 ? -14.078 24 5.887 1 87.44 354 SER A N 1
ATOM 2809 C CA . SER A 1 354 ? -14.961 25.125 5.621 1 87.44 354 SER A CA 1
ATOM 2810 C C . SER A 1 354 ? -15.289 25.234 4.137 1 87.44 354 SER A C 1
ATOM 2812 O O . SER A 1 354 ? -14.422 25.047 3.287 1 87.44 354 SER A O 1
ATOM 2814 N N . ILE A 1 355 ? -16.516 25.562 3.791 1 76.19 355 ILE A N 1
ATOM 2815 C CA . ILE A 1 355 ? -16.938 25.734 2.406 1 76.19 355 ILE A CA 1
ATOM 2816 C C . ILE A 1 355 ? -16.797 27.203 2.004 1 76.19 355 ILE A C 1
ATOM 2818 O O . ILE A 1 355 ? -17.016 27.562 0.843 1 76.19 355 ILE A O 1
ATOM 2822 N N . ASN A 1 356 ? -16.531 28.062 2.918 1 70.56 356 ASN A N 1
ATOM 2823 C CA . ASN A 1 356 ? -16.438 29.5 2.689 1 70.56 356 ASN A CA 1
ATOM 2824 C C . ASN A 1 356 ? -15.039 29.922 2.264 1 70.56 356 ASN A C 1
ATOM 2826 O O . ASN A 1 356 ? -14.508 30.922 2.744 1 70.56 356 ASN A O 1
ATOM 2830 N N . PHE A 1 357 ? -14.398 29.141 1.445 1 73.62 357 PHE A N 1
ATOM 2831 C CA . PHE A 1 357 ? -13.008 29.438 1.113 1 73.62 357 PHE A CA 1
ATOM 2832 C C . PHE A 1 357 ? -12.859 29.766 -0.368 1 73.62 357 PHE A C 1
ATOM 2834 O O . PHE A 1 357 ? -11.758 29.734 -0.908 1 73.62 357 PHE A O 1
ATOM 2841 N N . ASP A 1 358 ? -13.984 30.141 -0.953 1 68.44 358 ASP A N 1
ATOM 2842 C CA . ASP A 1 358 ? -13.961 30.438 -2.383 1 68.44 358 ASP A CA 1
ATOM 2843 C C . ASP A 1 358 ? -13.117 31.672 -2.678 1 68.44 358 ASP A C 1
ATOM 2845 O O . ASP A 1 358 ? -12.516 31.781 -3.75 1 68.44 358 ASP A O 1
ATOM 2849 N N . ASP A 1 359 ? -13.023 32.594 -1.761 1 79.19 359 ASP A N 1
ATOM 2850 C CA . ASP A 1 359 ? -12.305 33.812 -2.023 1 79.19 359 ASP A CA 1
ATOM 2851 C C . ASP A 1 359 ? -10.938 33.812 -1.351 1 79.19 359 ASP A C 1
ATOM 2853 O O . ASP A 1 359 ? -10.32 34.875 -1.169 1 79.19 359 ASP A O 1
ATOM 2857 N N . TYR A 1 360 ? -10.508 32.688 -0.93 1 88.25 360 TYR A N 1
ATOM 2858 C CA . TYR A 1 360 ? -9.195 32.594 -0.307 1 88.25 360 TYR A CA 1
ATOM 2859 C C . TYR A 1 360 ? -8.086 32.781 -1.341 1 88.25 360 TYR A C 1
ATOM 2861 O O . TYR A 1 360 ? -8.07 32.094 -2.361 1 88.25 360 TYR A O 1
ATOM 2869 N N . GLN A 1 361 ? -7.168 33.688 -1.148 1 91.25 361 GLN A N 1
ATOM 2870 C CA . GLN A 1 361 ? -6.066 33.969 -2.066 1 91.25 361 GLN A CA 1
ATOM 2871 C C . GLN A 1 361 ? -4.844 33.125 -1.731 1 91.25 361 GLN A C 1
ATOM 2873 O O . GLN A 1 361 ? -4.141 33.375 -0.755 1 91.25 361 GLN A O 1
ATOM 2878 N N . ILE A 1 362 ? -4.57 32.219 -2.615 1 88.88 362 ILE A N 1
ATOM 2879 C CA . ILE A 1 362 ? -3.439 31.312 -2.471 1 88.88 362 ILE A CA 1
ATOM 2880 C C . ILE A 1 362 ? -2.172 31.969 -3.01 1 88.88 362 ILE A C 1
ATOM 2882 O O . ILE A 1 362 ? -2.182 32.562 -4.094 1 88.88 362 ILE A O 1
ATOM 2886 N N . ASN A 1 363 ? -1.131 31.875 -2.217 1 88.44 363 ASN A N 1
ATOM 2887 C CA . ASN A 1 363 ? 0.157 32.344 -2.727 1 88.44 363 ASN A CA 1
ATOM 2888 C C . ASN A 1 363 ? 0.625 31.484 -3.908 1 88.44 363 ASN A C 1
ATOM 2890 O O . ASN A 1 363 ? 0.887 30.297 -3.758 1 88.44 363 ASN A O 1
ATOM 2894 N N . PRO A 1 364 ? 0.764 32.031 -5.02 1 87.44 364 PRO A N 1
ATOM 2895 C CA . PRO A 1 364 ? 1.118 31.25 -6.207 1 87.44 364 PRO A CA 1
ATOM 2896 C C . PRO A 1 364 ? 2.533 30.688 -6.141 1 87.44 364 PRO A C 1
ATOM 2898 O O . PRO A 1 364 ? 2.871 29.781 -6.895 1 87.44 364 PRO A O 1
ATOM 2901 N N . ASN A 1 365 ? 3.326 31.203 -5.234 1 88.81 365 ASN A N 1
ATOM 2902 C CA . ASN A 1 365 ? 4.719 30.766 -5.16 1 88.81 365 ASN A CA 1
ATOM 2903 C C . ASN A 1 365 ? 4.898 29.625 -4.16 1 88.81 365 ASN A C 1
ATOM 2905 O O . ASN A 1 365 ? 5.988 29.078 -4.035 1 88.81 365 ASN A O 1
ATOM 2909 N N . GLY A 1 366 ? 3.852 29.266 -3.539 1 92.38 366 GLY A N 1
ATOM 2910 C CA . GLY A 1 366 ? 4.004 28.312 -2.455 1 92.38 366 GLY A CA 1
ATOM 2911 C C . GLY A 1 366 ? 4.773 28.859 -1.271 1 92.38 366 GLY A C 1
ATOM 2912 O O . GLY A 1 366 ? 4.57 30.016 -0.879 1 92.38 366 GLY A O 1
ATOM 2913 N N . SER A 1 367 ? 5.586 27.984 -0.631 1 96.69 367 SER A N 1
ATOM 2914 C CA . SER A 1 367 ? 6.316 28.438 0.55 1 96.69 367 SER A CA 1
ATOM 2915 C C . SER A 1 367 ? 7.797 28.109 0.446 1 96.69 367 SER A C 1
ATOM 2917 O O . SER A 1 367 ? 8.57 28.391 1.358 1 96.69 367 SER A O 1
ATOM 2919 N N . LEU A 1 368 ? 8.195 27.5 -0.668 1 96.75 368 LEU A N 1
ATOM 2920 C CA . LEU A 1 368 ? 9.562 27.016 -0.819 1 96.75 368 LEU A CA 1
ATOM 2921 C C . LEU A 1 368 ? 10.57 28.141 -0.627 1 96.75 368 LEU A C 1
ATOM 2923 O O . LEU A 1 368 ? 11.641 27.938 -0.057 1 96.75 368 LEU A O 1
ATOM 2927 N N . ASP A 1 369 ? 10.266 29.312 -1.047 1 96.44 369 ASP A N 1
ATOM 2928 C CA . ASP A 1 369 ? 11.18 30.453 -1.027 1 96.44 369 ASP A CA 1
ATOM 2929 C C . ASP A 1 369 ? 11.43 30.938 0.401 1 96.44 369 ASP A C 1
ATOM 2931 O O . ASP A 1 369 ? 12.344 31.734 0.644 1 96.44 369 ASP A O 1
ATOM 2935 N N . ILE A 1 370 ? 10.719 30.422 1.366 1 98.06 370 ILE A N 1
ATOM 2936 C CA . ILE A 1 370 ? 10.859 30.844 2.756 1 98.06 370 ILE A CA 1
ATOM 2937 C C . ILE A 1 370 ? 11.906 30 3.455 1 98.06 370 ILE A C 1
ATOM 2939 O O . ILE A 1 370 ? 12.484 30.406 4.465 1 98.06 370 ILE A O 1
ATOM 2943 N N . TYR A 1 371 ? 12.18 28.812 2.994 1 98.5 371 TYR A N 1
ATOM 2944 C CA . TYR A 1 371 ? 13 27.812 3.672 1 98.5 371 TYR A CA 1
ATOM 2945 C C . TYR A 1 371 ? 14.43 28.312 3.855 1 98.5 371 TYR A C 1
ATOM 2947 O O . TYR A 1 371 ? 15.062 28.031 4.875 1 98.5 371 TYR A O 1
ATOM 2955 N N . PRO A 1 372 ? 15.047 29.062 2.865 1 98.44 372 PRO A N 1
ATOM 2956 C CA . PRO A 1 372 ? 16.375 29.609 3.131 1 98.44 372 PRO A CA 1
ATOM 2957 C C . PRO A 1 372 ? 16.422 30.453 4.406 1 98.44 372 PRO A C 1
ATOM 2959 O O . PRO A 1 372 ? 17.375 30.328 5.188 1 98.44 372 PRO A O 1
ATOM 2962 N N . THR A 1 373 ? 15.398 31.25 4.625 1 98.25 373 THR A N 1
ATOM 2963 C CA . THR A 1 373 ? 15.328 32.062 5.824 1 98.25 373 THR A CA 1
ATOM 2964 C C . THR A 1 373 ? 15.195 31.203 7.07 1 98.25 373 THR A C 1
ATOM 2966 O O . THR A 1 373 ? 15.836 31.469 8.094 1 98.25 373 THR A O 1
ATOM 2969 N N . ILE A 1 374 ? 14.422 30.172 7.016 1 98.69 374 ILE A N 1
ATOM 2970 C CA . ILE A 1 374 ? 14.195 29.281 8.141 1 98.69 374 ILE A CA 1
ATOM 2971 C C . ILE A 1 374 ? 15.508 28.594 8.523 1 98.69 374 ILE A C 1
ATOM 2973 O O . ILE A 1 374 ? 15.898 28.609 9.695 1 98.69 374 ILE A O 1
ATOM 2977 N N . ILE A 1 375 ? 16.156 28.109 7.539 1 98.19 375 ILE A N 1
ATOM 2978 C CA . ILE A 1 375 ? 17.391 27.359 7.762 1 98.19 375 ILE A CA 1
ATOM 2979 C C . ILE A 1 375 ? 18.484 28.297 8.25 1 98.19 375 ILE A C 1
ATOM 2981 O O . ILE A 1 375 ? 19.25 27.953 9.164 1 98.19 375 ILE A O 1
ATOM 2985 N N . LYS A 1 376 ? 18.578 29.484 7.719 1 97.19 376 LYS A N 1
ATOM 2986 C CA . LYS A 1 376 ? 19.578 30.469 8.125 1 97.19 376 LYS A CA 1
ATOM 2987 C C . LYS A 1 376 ? 19.391 30.875 9.586 1 97.19 376 LYS A C 1
ATOM 2989 O O . LYS A 1 376 ? 20.344 31.266 10.25 1 97.19 376 LYS A O 1
ATOM 2994 N N . ASN A 1 377 ? 18.188 30.812 10.102 1 97.75 377 ASN A N 1
ATOM 2995 C CA . ASN A 1 377 ? 17.906 31.172 11.484 1 97.75 377 ASN A CA 1
ATOM 2996 C C . ASN A 1 377 ? 17.984 29.969 12.406 1 97.75 377 ASN A C 1
ATOM 2998 O O . ASN A 1 377 ? 17.469 30 13.523 1 97.75 377 ASN A O 1
ATOM 3002 N N . ASN A 1 378 ? 18.547 28.875 11.984 1 97.38 378 ASN A N 1
ATOM 3003 C CA . ASN A 1 378 ? 18.844 27.672 12.75 1 97.38 378 ASN A CA 1
ATOM 3004 C C . ASN A 1 378 ? 17.578 27 13.266 1 97.38 378 ASN A C 1
ATOM 3006 O O . ASN A 1 378 ? 17.547 26.5 14.391 1 97.38 378 ASN A O 1
ATOM 3010 N N . ILE A 1 379 ? 16.516 27.172 12.578 1 98.69 379 ILE A N 1
ATOM 3011 C CA . ILE A 1 379 ? 15.281 26.453 12.836 1 98.69 379 ILE A CA 1
ATOM 3012 C C . ILE A 1 379 ? 15.289 25.125 12.078 1 98.69 379 ILE A C 1
ATOM 3014 O O . ILE A 1 379 ? 15.383 25.109 10.852 1 98.69 379 ILE A O 1
ATOM 3018 N N . ARG A 1 380 ? 15.203 24.047 12.789 1 98.69 380 ARG A N 1
ATOM 3019 C CA . ARG A 1 380 ? 15.32 22.734 12.18 1 98.69 380 ARG A CA 1
ATOM 3020 C C . ARG A 1 380 ? 14.031 22.344 11.461 1 98.69 380 ARG A C 1
ATOM 3022 O O . ARG A 1 380 ? 12.938 22.703 11.906 1 98.69 380 ARG A O 1
ATOM 3029 N N . VAL A 1 381 ? 14.172 21.594 10.344 1 98.88 381 VAL A N 1
ATOM 3030 C CA . VAL A 1 381 ? 13.023 21.219 9.531 1 98.88 381 VAL A CA 1
ATOM 3031 C C . VAL A 1 381 ? 12.883 19.703 9.5 1 98.88 381 VAL A C 1
ATOM 3033 O O . VAL A 1 381 ? 13.828 19 9.164 1 98.88 381 VAL A O 1
ATOM 3036 N N . LEU A 1 382 ? 11.766 19.172 9.867 1 98.88 382 LEU A N 1
ATOM 3037 C CA . LEU A 1 382 ? 11.406 17.766 9.727 1 98.88 382 LEU A CA 1
ATOM 3038 C C . LEU A 1 382 ? 10.273 17.594 8.711 1 98.88 382 LEU A C 1
ATOM 3040 O O . LEU A 1 382 ? 9.195 18.172 8.875 1 98.88 382 LEU A O 1
ATOM 3044 N N . ILE A 1 383 ? 10.547 16.875 7.684 1 98.88 383 ILE A N 1
ATOM 3045 C CA . ILE A 1 383 ? 9.539 16.594 6.66 1 98.88 383 ILE A CA 1
ATOM 3046 C C . ILE A 1 383 ? 9.078 15.148 6.77 1 98.88 383 ILE A C 1
ATOM 3048 O O . ILE A 1 383 ? 9.898 14.227 6.727 1 98.88 383 ILE A O 1
ATOM 3052 N N . LEU A 1 384 ? 7.836 14.953 6.957 1 98.69 384 LEU A N 1
ATOM 3053 C CA . LEU A 1 384 ? 7.203 13.641 6.953 1 98.69 384 LEU A CA 1
ATOM 3054 C C . LEU A 1 384 ? 6.484 13.383 5.633 1 98.69 384 LEU A C 1
ATOM 3056 O O . LEU A 1 384 ? 5.789 14.266 5.121 1 98.69 384 LEU A O 1
ATOM 3060 N N . SER A 1 385 ? 6.637 12.234 5.066 1 98.62 385 SER A N 1
ATOM 3061 C CA . SER A 1 385 ? 5.945 11.922 3.82 1 98.62 385 SER A CA 1
ATOM 3062 C C . SER A 1 385 ? 5.445 10.484 3.812 1 98.62 385 SER A C 1
ATOM 3064 O O . SER A 1 385 ? 6.242 9.539 3.852 1 98.62 385 SER A O 1
ATOM 3066 N N . GLY A 1 386 ? 4.113 10.344 3.84 1 98.69 386 GLY A N 1
ATOM 3067 C CA . GLY A 1 386 ? 3.566 9.031 3.543 1 98.69 386 GLY A CA 1
ATOM 3068 C C . GLY A 1 386 ? 3.799 8.602 2.107 1 98.69 386 GLY A C 1
ATOM 3069 O O . GLY A 1 386 ? 3.617 9.383 1.178 1 98.69 386 GLY A O 1
ATOM 3070 N N . ASP A 1 387 ? 4.133 7.367 1.924 1 98.25 387 ASP A N 1
ATOM 3071 C CA . ASP A 1 387 ? 4.617 6.953 0.61 1 98.25 387 ASP A CA 1
ATOM 3072 C C . ASP A 1 387 ? 3.465 6.484 -0.277 1 98.25 387 ASP A C 1
ATOM 3074 O O . ASP A 1 387 ? 3.664 6.188 -1.457 1 98.25 387 ASP A O 1
ATOM 3078 N N . VAL A 1 388 ? 2.25 6.473 0.24 1 98.38 388 VAL A N 1
ATOM 3079 C CA . VAL A 1 388 ? 1.125 6.082 -0.603 1 98.38 388 VAL A CA 1
ATOM 3080 C C . VAL A 1 388 ? 0.091 7.203 -0.644 1 98.38 388 VAL A C 1
ATOM 3082 O O . VAL A 1 388 ? -1.105 6.949 -0.8 1 98.38 388 VAL A O 1
ATOM 3085 N N . ASP A 1 389 ? 0.526 8.406 -0.418 1 97.56 389 ASP A N 1
ATOM 3086 C CA . ASP A 1 389 ? -0.262 9.625 -0.566 1 97.56 389 ASP A CA 1
ATOM 3087 C C . ASP A 1 389 ? -0.297 10.086 -2.021 1 97.56 389 ASP A C 1
ATOM 3089 O O . ASP A 1 389 ? 0.736 10.445 -2.59 1 97.56 389 ASP A O 1
ATOM 3093 N N . GLY A 1 390 ? -1.47 10.203 -2.545 1 94.75 390 GLY A N 1
ATOM 3094 C CA . GLY A 1 390 ? -1.612 10.641 -3.926 1 94.75 390 GLY A CA 1
ATOM 3095 C C . GLY A 1 390 ? -1.944 12.109 -4.059 1 94.75 390 GLY A C 1
ATOM 3096 O O . GLY A 1 390 ? -2.125 12.617 -5.172 1 94.75 390 GLY A O 1
ATOM 3097 N N . VAL A 1 391 ? -1.99 12.859 -3.033 1 93.75 391 VAL A N 1
ATOM 3098 C CA . VAL A 1 391 ? -2.391 14.266 -3.055 1 93.75 391 VAL A CA 1
ATOM 3099 C C . VAL A 1 391 ? -1.152 15.156 -3.021 1 93.75 391 VAL A C 1
ATOM 3101 O O . VAL A 1 391 ? -0.998 16.047 -3.861 1 93.75 391 VAL A O 1
ATOM 3104 N N . VAL A 1 392 ? -0.302 14.938 -2.09 1 96.12 392 VAL A N 1
ATOM 3105 C CA . VAL A 1 392 ? 1.03 15.531 -2.016 1 96.12 392 VAL A CA 1
ATOM 3106 C C . VAL A 1 392 ? 2.08 14.43 -1.903 1 96.12 392 VAL A C 1
ATOM 3108 O O . VAL A 1 392 ? 2.65 14.211 -0.832 1 96.12 392 VAL A O 1
ATOM 3111 N N . PRO A 1 393 ? 2.342 13.891 -2.988 1 97.06 393 PRO A N 1
ATOM 3112 C CA . PRO A 1 393 ? 3.094 12.633 -2.975 1 97.06 393 PRO A CA 1
ATOM 3113 C C . PRO A 1 393 ? 4.574 12.836 -2.67 1 97.06 393 PRO A C 1
ATOM 3115 O O . PRO A 1 393 ? 5.102 13.938 -2.854 1 97.06 393 PRO A O 1
ATOM 3118 N N . ILE A 1 394 ? 5.168 11.789 -2.246 1 97.94 394 ILE A N 1
ATOM 3119 C CA . ILE A 1 394 ? 6.574 11.742 -1.86 1 97.94 394 ILE A CA 1
ATOM 3120 C C . ILE A 1 394 ? 7.441 12.234 -3.018 1 97.94 394 ILE A C 1
ATOM 3122 O O . ILE A 1 394 ? 8.469 12.883 -2.799 1 97.94 394 ILE A O 1
ATOM 3126 N N . VAL A 1 395 ? 7.086 11.977 -4.242 1 95.94 395 VAL A N 1
ATOM 3127 C CA . VAL A 1 395 ? 7.891 12.359 -5.398 1 95.94 395 VAL A CA 1
ATOM 3128 C C . VAL A 1 395 ? 7.973 13.883 -5.484 1 95.94 395 VAL A C 1
ATOM 3130 O O . VAL A 1 395 ? 9.016 14.438 -5.848 1 95.94 395 VAL A O 1
ATOM 3133 N N . GLY A 1 396 ? 6.852 14.547 -5.23 1 94.81 396 GLY A N 1
ATOM 3134 C CA . GLY A 1 396 ? 6.875 16 -5.195 1 94.81 396 GLY A CA 1
ATOM 3135 C C . GLY A 1 396 ? 7.719 16.562 -4.062 1 94.81 396 GLY A C 1
ATOM 3136 O O . GLY A 1 396 ? 8.445 17.531 -4.246 1 94.81 396 GLY A O 1
ATOM 3137 N N . THR A 1 397 ? 7.629 15.938 -2.945 1 97.81 397 THR A N 1
ATOM 3138 C CA . THR A 1 397 ? 8.406 16.344 -1.779 1 97.81 397 THR A CA 1
ATOM 3139 C C . THR A 1 397 ? 9.898 16.219 -2.055 1 97.81 397 THR A C 1
ATOM 3141 O O . THR A 1 397 ? 10.664 17.156 -1.772 1 97.81 397 THR A O 1
ATOM 3144 N N . LEU A 1 398 ? 10.273 15.109 -2.605 1 97.62 398 LEU A N 1
ATOM 3145 C CA . LEU A 1 398 ? 11.688 14.891 -2.895 1 97.62 398 LEU A CA 1
ATOM 3146 C C . LEU A 1 398 ? 12.18 15.852 -3.973 1 97.62 398 LEU A C 1
ATOM 3148 O O . LEU A 1 398 ? 13.336 16.281 -3.947 1 97.62 398 LEU A O 1
ATOM 3152 N N . TYR A 1 399 ? 11.328 16.156 -4.863 1 94.81 399 TYR A N 1
ATOM 3153 C CA . TYR A 1 399 ? 11.672 17.094 -5.93 1 94.81 399 TYR A CA 1
ATOM 3154 C C . TYR A 1 399 ? 12.086 18.438 -5.359 1 94.81 399 TYR A C 1
ATOM 3156 O O . TYR A 1 399 ? 13.148 18.969 -5.703 1 94.81 399 TYR A O 1
ATOM 3164 N N . TRP A 1 400 ? 11.258 19.031 -4.508 1 96.69 400 TRP A N 1
ATOM 3165 C CA . TRP A 1 400 ? 11.57 20.391 -4.051 1 96.69 400 TRP A CA 1
ATOM 3166 C C . TRP A 1 400 ? 12.703 20.359 -3.023 1 96.69 400 TRP A C 1
ATOM 3168 O O . TRP A 1 400 ? 13.445 21.328 -2.887 1 96.69 400 TRP A O 1
ATOM 3178 N N . ILE A 1 401 ? 12.867 19.266 -2.24 1 98.19 401 ILE A N 1
ATOM 3179 C CA . ILE A 1 401 ? 14 19.172 -1.325 1 98.19 401 ILE A CA 1
ATOM 3180 C C . ILE A 1 401 ? 15.305 19.172 -2.117 1 98.19 401 ILE A C 1
ATOM 3182 O O . ILE A 1 401 ? 16.281 19.828 -1.716 1 98.19 401 ILE A O 1
ATOM 3186 N N . ASP A 1 402 ? 15.289 18.391 -3.195 1 97 402 ASP A N 1
ATOM 3187 C CA . ASP A 1 402 ? 16.469 18.391 -4.059 1 97 402 ASP A CA 1
ATOM 3188 C C . ASP A 1 402 ? 16.766 19.781 -4.582 1 97 402 ASP A C 1
ATOM 3190 O O . ASP A 1 402 ? 17.922 20.219 -4.602 1 97 402 ASP A O 1
ATOM 3194 N N . LYS A 1 403 ? 15.789 20.453 -5.027 1 95.38 403 LYS A N 1
ATOM 3195 C CA . LYS A 1 403 ? 15.93 21.828 -5.496 1 95.38 403 LYS A CA 1
ATOM 3196 C C . LYS A 1 403 ? 16.516 22.719 -4.402 1 95.38 403 LYS A C 1
ATOM 3198 O O . LYS A 1 403 ? 17.438 23.5 -4.656 1 95.38 403 LYS A O 1
ATOM 3203 N N . LEU A 1 404 ? 15.969 22.641 -3.256 1 98 404 LEU A N 1
ATOM 3204 C CA . LEU A 1 404 ? 16.422 23.438 -2.111 1 98 404 LEU A CA 1
ATOM 3205 C C . LEU A 1 404 ? 17.891 23.125 -1.787 1 98 404 LEU A C 1
ATOM 3207 O O . LEU A 1 404 ? 18.672 24.031 -1.541 1 98 404 LEU A O 1
ATOM 3211 N N . GLN A 1 405 ? 18.203 21.844 -1.719 1 98.12 405 GLN A N 1
ATOM 3212 C CA . GLN A 1 405 ? 19.562 21.422 -1.396 1 98.12 405 GLN A CA 1
ATOM 3213 C C . GLN A 1 405 ? 20.562 21.984 -2.398 1 98.12 405 GLN A C 1
ATOM 3215 O O . GLN A 1 405 ? 21.641 22.453 -2.014 1 98.12 405 GLN A O 1
ATOM 3220 N N . GLN A 1 406 ? 20.25 21.906 -3.617 1 97.25 406 GLN A N 1
ATOM 3221 C CA . GLN A 1 406 ? 21.125 22.438 -4.664 1 97.25 406 GLN A CA 1
ATOM 3222 C C . GLN A 1 406 ? 21.25 23.953 -4.566 1 97.25 406 GLN A C 1
ATOM 3224 O O . GLN A 1 406 ? 22.359 24.484 -4.668 1 97.25 406 GLN A O 1
ATOM 3229 N N . GLN A 1 407 ? 20.141 24.594 -4.387 1 97.12 407 GLN A N 1
ATOM 3230 C CA . GLN A 1 407 ? 20.109 26.047 -4.316 1 97.12 407 GLN A CA 1
ATOM 3231 C C . GLN A 1 407 ? 20.984 26.547 -3.168 1 97.12 407 GLN A C 1
ATOM 3233 O O . GLN A 1 407 ? 21.719 27.531 -3.32 1 97.12 407 GLN A O 1
ATOM 3238 N N . LEU A 1 408 ? 20.906 25.906 -2.082 1 97.94 408 LEU A N 1
ATOM 3239 C CA . LEU A 1 408 ? 21.578 26.375 -0.884 1 97.94 408 LEU A CA 1
ATOM 3240 C C . LEU A 1 408 ? 22.906 25.641 -0.672 1 97.94 408 LEU A C 1
ATOM 3242 O O . LEU A 1 408 ? 23.625 25.922 0.281 1 97.94 408 LEU A O 1
ATOM 3246 N N . GLN A 1 409 ? 23.188 24.703 -1.502 1 97.81 409 GLN A N 1
ATOM 3247 C CA . GLN A 1 409 ? 24.406 23.891 -1.41 1 97.81 409 GLN A CA 1
ATOM 3248 C C . GLN A 1 409 ? 24.547 23.266 -0.025 1 97.81 409 GLN A C 1
ATOM 3250 O O . GLN A 1 409 ? 25.594 23.375 0.609 1 97.81 409 GLN A O 1
ATOM 3255 N N . LEU A 1 410 ? 23.484 22.672 0.359 1 98.38 410 LEU A N 1
ATOM 3256 C CA . LEU A 1 410 ? 23.469 22.031 1.673 1 98.38 410 LEU A CA 1
ATOM 3257 C C . LEU A 1 410 ? 24.172 20.688 1.639 1 98.38 410 LEU A C 1
ATOM 3259 O O . LEU A 1 410 ? 23.984 19.906 0.71 1 98.38 410 LEU A O 1
ATOM 3263 N N . ASN A 1 411 ? 24.953 20.375 2.67 1 98.19 411 ASN A N 1
ATOM 3264 C CA . ASN A 1 411 ? 25.656 19.109 2.752 1 98.19 411 ASN A CA 1
ATOM 3265 C C . ASN A 1 411 ? 24.734 17.984 3.203 1 98.19 411 ASN A C 1
ATOM 3267 O O . ASN A 1 411 ? 23.844 18.203 4.02 1 98.19 411 ASN A O 1
ATOM 3271 N N . THR A 1 412 ? 25.016 16.812 2.613 1 97.94 412 THR A N 1
ATOM 3272 C CA . THR A 1 412 ? 24.375 15.609 3.146 1 97.94 412 THR A CA 1
ATOM 3273 C C . THR A 1 412 ? 25.062 15.18 4.445 1 97.94 412 THR A C 1
ATOM 3275 O O . THR A 1 412 ? 26.281 15.008 4.488 1 97.94 412 THR A O 1
ATOM 3278 N N . ILE A 1 413 ? 24.359 15.07 5.469 1 98.12 413 ILE A N 1
ATOM 3279 C CA . ILE A 1 413 ? 24.875 14.617 6.75 1 98.12 413 ILE A CA 1
ATOM 3280 C C . ILE A 1 413 ? 24.812 13.094 6.836 1 98.12 413 ILE A C 1
ATOM 3282 O O . ILE A 1 413 ? 25.812 12.43 7.113 1 98.12 413 ILE A O 1
ATOM 3286 N N . LYS A 1 414 ? 23.641 12.477 6.656 1 97.38 414 LYS A N 1
ATOM 3287 C CA . LYS A 1 414 ? 23.391 11.039 6.531 1 97.38 414 LYS A CA 1
ATOM 3288 C C . LYS A 1 414 ? 22.594 10.727 5.27 1 97.38 414 LYS A C 1
ATOM 3290 O O . LYS A 1 414 ? 21.5 11.258 5.07 1 97.38 414 LYS A O 1
ATOM 3295 N N . PRO A 1 415 ? 23.109 9.859 4.445 1 96.12 415 PRO A N 1
ATOM 3296 C CA . PRO A 1 415 ? 22.453 9.586 3.166 1 96.12 415 PRO A CA 1
ATOM 3297 C C . PRO A 1 415 ? 21.188 8.742 3.32 1 96.12 415 PRO A C 1
ATOM 3299 O O . PRO A 1 415 ? 20.891 8.281 4.426 1 96.12 415 PRO A O 1
ATOM 3302 N N . TRP A 1 416 ? 20.484 8.625 2.197 1 97.31 416 TRP A N 1
ATOM 3303 C CA . TRP A 1 416 ? 19.266 7.828 2.113 1 97.31 416 TRP A CA 1
ATOM 3304 C C . TRP A 1 416 ? 19.484 6.438 2.705 1 97.31 416 TRP A C 1
ATOM 3306 O O . TRP A 1 416 ? 20.422 5.734 2.328 1 97.31 416 TRP A O 1
ATOM 3316 N N . ARG A 1 417 ? 18.625 6.023 3.635 1 95.12 417 ARG A N 1
ATOM 3317 C CA . ARG A 1 417 ? 18.734 4.734 4.312 1 95.12 417 ARG A CA 1
ATOM 3318 C C . ARG A 1 417 ? 17.391 4.309 4.898 1 95.12 417 ARG A C 1
ATOM 3320 O O . ARG A 1 417 ? 16.531 5.152 5.176 1 95.12 417 ARG A O 1
ATOM 3327 N N . PRO A 1 418 ? 17.219 2.994 5.078 1 94.75 418 PRO A N 1
ATOM 3328 C CA . PRO A 1 418 ? 16 2.562 5.754 1 94.75 418 PRO A CA 1
ATOM 3329 C C . PRO A 1 418 ? 16.016 2.854 7.254 1 94.75 418 PRO A C 1
ATOM 3331 O O . PRO A 1 418 ? 17.094 2.961 7.852 1 94.75 418 PRO A O 1
ATOM 3334 N N . TRP A 1 419 ? 14.883 3.064 7.836 1 95.25 419 TRP A N 1
ATOM 3335 C CA . TRP A 1 419 ? 14.742 3.135 9.289 1 95.25 419 TRP A CA 1
ATOM 3336 C C . TRP A 1 419 ? 13.719 2.127 9.789 1 95.25 419 TRP A C 1
ATOM 3338 O O . TRP A 1 419 ? 12.953 1.568 8.992 1 95.25 419 TRP A O 1
ATOM 3348 N N . TYR A 1 420 ? 13.742 1.756 11.109 1 92.12 420 TYR A N 1
ATOM 3349 C CA . TYR A 1 420 ? 13.023 0.587 11.602 1 92.12 420 TYR A CA 1
ATOM 3350 C C . TYR A 1 420 ? 12.297 0.903 12.906 1 92.12 420 TYR A C 1
ATOM 3352 O O . TYR A 1 420 ? 12.641 1.869 13.594 1 92.12 420 TYR A O 1
ATOM 3360 N N . ILE A 1 421 ? 11.305 0.156 13.156 1 91.62 421 ILE A N 1
ATOM 3361 C CA . ILE A 1 421 ? 10.633 0.162 14.453 1 91.62 421 ILE A CA 1
ATOM 3362 C C . ILE A 1 421 ? 10.641 -1.244 15.047 1 91.62 421 ILE A C 1
ATOM 3364 O O . ILE A 1 421 ? 10.75 -2.232 14.32 1 91.62 421 ILE A O 1
ATOM 3368 N N . PRO A 1 422 ? 10.555 -1.263 16.359 1 86 422 PRO A N 1
ATOM 3369 C CA . PRO A 1 422 ? 10.508 -2.594 16.969 1 86 422 PRO A CA 1
ATOM 3370 C C . PRO A 1 422 ? 9.289 -3.404 16.516 1 86 422 PRO A C 1
ATOM 3372 O O . PRO A 1 422 ? 8.211 -2.846 16.328 1 86 422 PRO A O 1
ATOM 3375 N N . ALA A 1 423 ? 9.539 -4.672 16.422 1 80.06 423 ALA A N 1
ATOM 3376 C CA . ALA A 1 423 ? 8.43 -5.559 16.094 1 80.06 423 ALA A CA 1
ATOM 3377 C C . ALA A 1 423 ? 7.492 -5.727 17.297 1 80.06 423 ALA A C 1
ATOM 3379 O O . ALA A 1 423 ? 7.891 -5.504 18.438 1 80.06 423 ALA A O 1
ATOM 3380 N N . LEU A 1 424 ? 6.258 -6.059 16.938 1 72.81 424 LEU A N 1
ATOM 3381 C CA . LEU A 1 424 ? 5.277 -6.285 17.984 1 72.81 424 LEU A CA 1
ATOM 3382 C C . LEU A 1 424 ? 5.547 -7.605 18.703 1 72.81 424 LEU A C 1
ATOM 3384 O O . LEU A 1 424 ? 5.418 -7.691 19.922 1 72.81 424 LEU A O 1
ATOM 3388 N N . ARG A 1 425 ? 5.973 -8.602 17.875 1 72.88 425 ARG A N 1
ATOM 3389 C CA . ARG A 1 425 ? 6.297 -9.883 18.469 1 72.88 425 ARG A CA 1
ATOM 3390 C C . ARG A 1 425 ? 7.777 -9.969 18.812 1 72.88 425 ARG A C 1
ATOM 3392 O O . ARG A 1 425 ? 8.633 -9.633 18 1 72.88 425 ARG A O 1
ATOM 3399 N N . GLU A 1 426 ? 8.016 -10.523 19.953 1 67.44 426 GLU A N 1
ATOM 3400 C CA . GLU A 1 426 ? 9.391 -10.617 20.438 1 67.44 426 GLU A CA 1
ATOM 3401 C C . GLU A 1 426 ? 10.258 -11.438 19.5 1 67.44 426 GLU A C 1
ATOM 3403 O O . GLU A 1 426 ? 11.453 -11.164 19.328 1 67.44 426 GLU A O 1
ATOM 3408 N N . CYS A 1 427 ? 9.625 -12.281 18.828 1 67.94 427 CYS A N 1
ATOM 3409 C CA . CYS A 1 427 ? 10.398 -13.195 18 1 67.94 427 CYS A CA 1
ATOM 3410 C C . CYS A 1 427 ? 10.688 -12.578 16.641 1 67.94 427 CYS A C 1
ATOM 3412 O O . CYS A 1 427 ? 11.531 -13.078 15.891 1 67.94 427 CYS A O 1
ATOM 3414 N N . ASP A 1 428 ? 10.039 -11.484 16.391 1 72.31 428 ASP A N 1
ATOM 3415 C CA . ASP A 1 428 ? 10.242 -10.844 15.094 1 72.31 428 ASP A CA 1
ATOM 3416 C C . ASP A 1 428 ? 11.328 -9.766 15.18 1 72.31 428 ASP A C 1
ATOM 3418 O O . ASP A 1 428 ? 11.539 -9.18 16.234 1 72.31 428 ASP A O 1
ATOM 3422 N N . LYS A 1 429 ? 12.008 -9.656 14.102 1 76.81 429 LYS A N 1
ATOM 3423 C CA . LYS A 1 429 ? 12.992 -8.578 14 1 76.81 429 LYS A CA 1
ATOM 3424 C C . LYS A 1 429 ? 12.305 -7.234 13.773 1 76.81 429 LYS A C 1
ATOM 3426 O O . LYS A 1 429 ? 11.094 -7.176 13.562 1 76.81 429 LYS A O 1
ATOM 3431 N N . ASP A 1 430 ? 13.055 -6.211 13.828 1 86 430 ASP A N 1
ATOM 3432 C CA . ASP A 1 430 ? 12.586 -4.852 13.57 1 86 430 ASP A CA 1
ATOM 3433 C C . ASP A 1 430 ? 11.945 -4.746 12.188 1 86 430 ASP A C 1
ATOM 3435 O O . ASP A 1 430 ? 12.352 -5.453 11.258 1 86 430 ASP A O 1
ATOM 3439 N N . GLN A 1 431 ? 10.914 -4.023 12.164 1 88.44 431 GLN A N 1
ATOM 3440 C CA . GLN A 1 431 ? 10.156 -3.846 10.93 1 88.44 431 GLN A CA 1
ATOM 3441 C C . GLN A 1 431 ? 10.594 -2.588 10.188 1 88.44 431 GLN A C 1
ATOM 3443 O O . GLN A 1 431 ? 10.789 -1.536 10.797 1 88.44 431 GLN A O 1
ATOM 3448 N N . ASN A 1 432 ? 10.867 -2.758 8.891 1 91.62 432 ASN A N 1
ATOM 3449 C CA . ASN A 1 432 ? 11.109 -1.571 8.078 1 91.62 432 ASN A CA 1
ATOM 3450 C C . ASN A 1 432 ? 9.938 -0.59 8.164 1 91.62 432 ASN A C 1
ATOM 3452 O O . ASN A 1 432 ? 8.781 -0.986 8.039 1 91.62 432 ASN A O 1
ATOM 3456 N N . ALA A 1 433 ? 10.219 0.675 8.406 1 95.69 433 ALA A N 1
ATOM 3457 C CA . ALA A 1 433 ? 9.172 1.672 8.578 1 95.69 433 ALA A CA 1
ATOM 3458 C C . ALA A 1 433 ? 9.227 2.73 7.48 1 95.69 433 ALA A C 1
ATOM 3460 O O . ALA A 1 433 ? 8.359 3.602 7.398 1 95.69 433 ALA A O 1
ATOM 3461 N N . GLY A 1 434 ? 10.18 2.707 6.594 1 96.56 434 GLY A N 1
ATOM 3462 C CA . GLY A 1 434 ? 10.375 3.662 5.516 1 96.56 434 GLY A CA 1
ATOM 3463 C C . GLY A 1 434 ? 11.836 4.016 5.285 1 96.56 434 GLY A C 1
ATOM 3464 O O . GLY A 1 434 ? 12.711 3.166 5.449 1 96.56 434 GLY A O 1
ATOM 3465 N N . ASN A 1 435 ? 12.094 5.188 4.758 1 97.44 435 ASN A N 1
ATOM 3466 C CA . ASN A 1 435 ? 13.445 5.68 4.508 1 97.44 435 ASN A CA 1
ATOM 3467 C C . ASN A 1 435 ? 13.641 7.086 5.07 1 97.44 435 ASN A C 1
ATOM 3469 O O . ASN A 1 435 ? 12.664 7.773 5.383 1 97.44 435 ASN A O 1
ATOM 3473 N N . VAL A 1 436 ? 14.867 7.426 5.246 1 98.19 436 VAL A N 1
ATOM 3474 C CA . VAL A 1 436 ? 15.211 8.703 5.852 1 98.19 436 VAL A CA 1
ATOM 3475 C C . VAL A 1 436 ? 16.531 9.211 5.281 1 98.19 436 VAL A C 1
ATOM 3477 O O . VAL A 1 436 ? 17.375 8.414 4.84 1 98.19 436 VAL A O 1
ATOM 3480 N N . PHE A 1 437 ? 16.719 10.469 5.121 1 98.25 437 PHE A N 1
ATOM 3481 C CA . PHE A 1 437 ? 18.016 11.102 4.891 1 98.25 437 PHE A CA 1
ATOM 3482 C C . PHE A 1 437 ? 18.094 12.453 5.586 1 98.25 437 PHE A C 1
ATOM 3484 O O . PHE A 1 437 ? 17.062 13.039 5.922 1 98.25 437 PHE A O 1
ATOM 3491 N N . ASP A 1 438 ? 19.297 12.867 5.887 1 98.5 438 ASP A N 1
ATOM 3492 C CA . ASP A 1 438 ? 19.562 14.109 6.605 1 98.5 438 ASP A CA 1
ATOM 3493 C C . ASP A 1 438 ? 20.484 15.023 5.801 1 98.5 438 ASP A C 1
ATOM 3495 O O . ASP A 1 438 ? 21.562 14.602 5.387 1 98.5 438 ASP A O 1
ATOM 3499 N N . ILE A 1 439 ? 20.047 16.172 5.574 1 98.44 439 ILE A N 1
ATOM 3500 C CA . ILE A 1 439 ? 20.906 17.219 5.062 1 98.44 439 ILE A CA 1
ATOM 3501 C C . ILE A 1 439 ? 21 18.359 6.082 1 98.44 439 ILE A C 1
ATOM 3503 O O . ILE A 1 439 ? 20.297 18.344 7.09 1 98.44 439 ILE A O 1
ATOM 3507 N N . GLU A 1 440 ? 21.875 19.297 5.863 1 98.19 440 GLU A N 1
ATOM 3508 C CA . GLU A 1 440 ? 22.031 20.406 6.801 1 98.19 440 GLU A CA 1
ATOM 3509 C C . GLU A 1 440 ? 20.719 21.141 7.02 1 98.19 440 GLU A C 1
ATOM 3511 O O . GLU A 1 440 ? 20.125 21.656 6.074 1 98.19 440 GLU A O 1
ATOM 3516 N N . GLY A 1 441 ? 20.203 21.094 8.242 1 97.94 441 GLY A N 1
ATOM 3517 C CA . GLY A 1 441 ? 19.047 21.859 8.648 1 97.94 441 GLY A CA 1
ATOM 3518 C C . GLY A 1 441 ? 17.734 21.141 8.375 1 97.94 441 GLY A C 1
ATOM 3519 O O . GLY A 1 441 ? 16.656 21.625 8.766 1 97.94 441 GLY A O 1
ATOM 3520 N N . LEU A 1 442 ? 17.766 19.984 7.652 1 98.69 442 LEU A N 1
ATOM 3521 C CA . LEU A 1 442 ? 16.516 19.344 7.242 1 98.69 442 LEU A CA 1
ATOM 3522 C C . LEU A 1 442 ? 16.641 17.828 7.305 1 98.69 442 LEU A C 1
ATOM 3524 O O . LEU A 1 442 ? 17.656 17.266 6.871 1 98.69 442 LEU A O 1
ATOM 3528 N N . THR A 1 443 ? 15.703 17.188 7.961 1 98.81 443 THR A N 1
ATOM 3529 C CA . THR A 1 443 ? 15.531 15.742 7.957 1 98.81 443 THR A CA 1
ATOM 3530 C C . THR A 1 443 ? 14.266 15.352 7.195 1 98.81 443 THR A C 1
ATOM 3532 O O . THR A 1 443 ? 13.195 15.906 7.445 1 98.81 443 THR A O 1
ATOM 3535 N N . PHE A 1 444 ? 14.43 14.477 6.238 1 98.75 444 PHE A N 1
ATOM 3536 C CA . PHE A 1 444 ? 13.297 13.883 5.535 1 98.75 444 PHE A CA 1
ATOM 3537 C C . PHE A 1 444 ? 13.047 12.453 6.012 1 98.75 444 PHE A C 1
ATOM 3539 O O . PHE A 1 444 ? 13.984 11.664 6.133 1 98.75 444 PHE A O 1
ATOM 3546 N N . VAL A 1 445 ? 11.773 12.141 6.273 1 98.81 445 VAL A N 1
ATOM 3547 C CA . VAL A 1 445 ? 11.406 10.789 6.68 1 98.81 445 VAL A CA 1
ATOM 3548 C C . VAL A 1 445 ? 10.195 10.32 5.875 1 98.81 445 VAL A C 1
ATOM 3550 O O . VAL A 1 445 ? 9.156 10.977 5.867 1 98.81 445 VAL A O 1
ATOM 3553 N N . SER A 1 446 ? 10.352 9.234 5.172 1 98.56 446 SER A N 1
ATOM 3554 C CA . SER A 1 446 ? 9.195 8.586 4.566 1 98.56 446 SER A CA 1
ATOM 3555 C C . SER A 1 446 ? 8.586 7.555 5.508 1 98.56 446 SER A C 1
ATOM 3557 O O . SER A 1 446 ? 9.289 6.98 6.344 1 98.56 446 SER A O 1
ATOM 3559 N N . PHE A 1 447 ? 7.359 7.418 5.426 1 98.56 447 PHE A N 1
ATOM 3560 C CA . PHE A 1 447 ? 6.609 6.434 6.203 1 98.56 447 PHE A CA 1
ATOM 3561 C C . PHE A 1 447 ? 5.977 5.395 5.289 1 98.56 447 PHE A C 1
ATOM 3563 O O . PHE A 1 447 ? 5.098 5.719 4.488 1 98.56 447 PHE A O 1
ATOM 3570 N N . ARG A 1 448 ? 6.387 4.168 5.441 1 97.44 448 ARG A N 1
ATOM 3571 C CA . ARG A 1 448 ? 5.914 3.061 4.617 1 97.44 448 ARG A CA 1
ATOM 3572 C C . ARG A 1 448 ? 4.445 2.76 4.895 1 97.44 448 ARG A C 1
ATOM 3574 O O . ARG A 1 448 ? 4.043 2.619 6.051 1 97.44 448 ARG A O 1
ATOM 3581 N N . ASN A 1 449 ? 3.672 2.684 3.807 1 97.44 449 ASN A N 1
ATOM 3582 C CA . ASN A 1 449 ? 2.25 2.361 3.852 1 97.44 449 ASN A CA 1
ATOM 3583 C C . ASN A 1 449 ? 1.462 3.41 4.629 1 97.44 449 ASN A C 1
ATOM 3585 O O . ASN A 1 449 ? 0.555 3.07 5.395 1 97.44 449 ASN A O 1
ATOM 3589 N N . ALA A 1 450 ? 1.88 4.609 4.539 1 98.38 450 ALA A N 1
ATOM 3590 C CA . ALA A 1 450 ? 1.141 5.73 5.113 1 98.38 450 ALA A CA 1
ATOM 3591 C C . ALA A 1 450 ? 0.631 6.668 4.023 1 98.38 450 ALA A C 1
ATOM 3593 O O . ALA A 1 450 ? 1.337 6.938 3.051 1 98.38 450 ALA A O 1
ATOM 3594 N N . GLY A 1 451 ? -0.573 7.125 4.191 1 97.5 451 GLY A N 1
ATOM 3595 C CA . GLY A 1 451 ? -1.144 8.109 3.283 1 97.5 451 GLY A CA 1
ATOM 3596 C C . GLY A 1 451 ? -0.843 9.539 3.689 1 97.5 451 GLY A C 1
ATOM 3597 O O . GLY A 1 451 ? 0.252 9.836 4.172 1 97.5 451 GLY A O 1
ATOM 3598 N N . HIS A 1 452 ? -1.811 10.367 3.389 1 95.62 452 HIS A N 1
ATOM 3599 C CA . HIS A 1 452 ? -1.732 11.812 3.559 1 95.62 452 HIS A CA 1
ATOM 3600 C C . HIS A 1 452 ? -1.588 12.188 5.027 1 95.62 452 HIS A C 1
ATOM 3602 O O . HIS A 1 452 ? -0.877 13.141 5.363 1 95.62 452 HIS A O 1
ATOM 3608 N N . GLU A 1 453 ? -2.277 11.438 5.855 1 95.94 453 GLU A N 1
ATOM 3609 C CA . GLU A 1 453 ? -2.232 11.656 7.301 1 95.94 453 GLU A CA 1
ATOM 3610 C C . GLU A 1 453 ? -1.336 10.633 7.984 1 95.94 453 GLU A C 1
ATOM 3612 O O . GLU A 1 453 ? -1.826 9.703 8.633 1 95.94 453 GLU A O 1
ATOM 3617 N N . VAL A 1 454 ? -0.069 10.906 7.961 1 98.06 454 VAL A N 1
ATOM 3618 C CA . VAL A 1 454 ? 0.947 9.977 8.445 1 98.06 454 VAL A CA 1
ATOM 3619 C C . VAL A 1 454 ? 0.661 9.609 9.906 1 98.06 454 VAL A C 1
ATOM 3621 O O . VAL A 1 454 ? 0.646 8.438 10.266 1 98.06 454 VAL A O 1
ATOM 3624 N N . PRO A 1 455 ? 0.335 10.562 10.797 1 97.62 455 PRO A N 1
ATOM 3625 C CA . PRO A 1 455 ? 0.134 10.195 12.203 1 97.62 455 PRO A CA 1
ATOM 3626 C C . PRO A 1 455 ? -1.114 9.344 12.414 1 97.62 455 PRO A C 1
ATOM 3628 O O . PRO A 1 455 ? -1.215 8.625 13.422 1 97.62 455 PRO A O 1
ATOM 3631 N N . ALA A 1 456 ? -2.068 9.492 11.516 1 96.5 456 ALA A N 1
ATOM 3632 C CA . ALA A 1 456 ? -3.254 8.641 11.625 1 96.5 456 ALA A CA 1
ATOM 3633 C C . ALA A 1 456 ? -2.961 7.227 11.141 1 96.5 456 ALA A C 1
ATOM 3635 O O . ALA A 1 456 ? -3.426 6.25 11.734 1 96.5 456 ALA A O 1
ATOM 3636 N N . ASP A 1 457 ? -2.189 7.113 10.062 1 96.69 457 ASP A N 1
ATOM 3637 C CA . ASP A 1 457 ? -1.924 5.828 9.422 1 96.69 457 ASP A CA 1
ATOM 3638 C C . ASP A 1 457 ? -0.853 5.047 10.188 1 96.69 457 ASP A C 1
ATOM 3640 O O . ASP A 1 457 ? -0.873 3.814 10.203 1 96.69 457 ASP A O 1
ATOM 3644 N N . GLN A 1 458 ? 0.142 5.805 10.695 1 97.38 458 GLN A N 1
ATOM 3645 C CA . GLN A 1 458 ? 1.289 5.207 11.367 1 97.38 458 GLN A CA 1
ATOM 3646 C C . GLN A 1 458 ? 1.582 5.914 12.688 1 97.38 458 GLN A C 1
ATOM 3648 O O . GLN A 1 458 ? 2.539 6.684 12.781 1 97.38 458 GLN A O 1
ATOM 3653 N N . ARG A 1 459 ? 0.868 5.539 13.703 1 96.62 459 ARG A N 1
ATOM 3654 C CA . ARG A 1 459 ? 0.887 6.254 14.977 1 96.62 459 ARG A CA 1
ATOM 3655 C C . ARG A 1 459 ? 2.195 6.016 15.719 1 96.62 459 ARG A C 1
ATOM 3657 O O . ARG A 1 459 ? 2.84 6.961 16.172 1 96.62 459 ARG A O 1
ATOM 3664 N N . ILE A 1 460 ? 2.637 4.73 15.797 1 95.94 460 ILE A N 1
ATOM 3665 C CA . ILE A 1 460 ? 3.854 4.418 16.547 1 95.94 460 ILE A CA 1
ATOM 3666 C C . ILE A 1 460 ? 5.059 5.023 15.828 1 95.94 460 ILE A C 1
ATOM 3668 O O . ILE A 1 460 ? 5.957 5.578 16.469 1 95.94 460 ILE A O 1
ATOM 3672 N N . GLN A 1 461 ? 5.07 4.883 14.539 1 97.56 461 GLN A N 1
ATOM 3673 C CA . GLN A 1 461 ? 6.164 5.43 13.742 1 97.56 461 GLN A CA 1
ATOM 3674 C C . GLN A 1 461 ? 6.27 6.941 13.922 1 97.56 461 GLN A C 1
ATOM 3676 O O . GLN A 1 461 ? 7.367 7.477 14.102 1 97.56 461 GLN A O 1
ATOM 3681 N N . SER A 1 462 ? 5.145 7.652 13.836 1 98.06 462 SER A N 1
ATOM 3682 C CA . SER A 1 462 ? 5.152 9.109 13.953 1 98.06 462 SER A CA 1
ATOM 3683 C C . SER A 1 462 ? 5.633 9.547 15.328 1 98.06 462 SER A C 1
ATOM 3685 O O . SER A 1 462 ? 6.355 10.539 15.453 1 98.06 462 SER A O 1
ATOM 3687 N N . LYS A 1 463 ? 5.207 8.836 16.344 1 97.81 463 LYS A N 1
ATOM 3688 C CA . LYS A 1 463 ? 5.66 9.133 17.703 1 97.81 463 LYS A CA 1
ATOM 3689 C C . LYS A 1 463 ? 7.176 9 17.812 1 97.81 463 LYS A C 1
ATOM 3691 O O . LYS A 1 463 ? 7.844 9.898 18.344 1 97.81 463 LYS A O 1
ATOM 3696 N N . ILE A 1 464 ? 7.711 7.914 17.297 1 97.31 464 ILE A N 1
ATOM 3697 C CA . ILE A 1 464 ? 9.141 7.645 17.375 1 97.31 464 ILE A CA 1
ATOM 3698 C C . ILE A 1 464 ? 9.922 8.742 16.656 1 97.31 464 ILE A C 1
ATOM 3700 O O . ILE A 1 464 ? 10.891 9.273 17.188 1 97.31 464 ILE A O 1
ATOM 3704 N N . VAL A 1 465 ? 9.484 9.109 15.477 1 98.5 465 VAL A N 1
ATOM 3705 C CA . VAL A 1 465 ? 10.18 10.094 14.648 1 98.5 465 VAL A CA 1
ATOM 3706 C C . VAL A 1 465 ? 10.133 11.461 15.328 1 98.5 465 VAL A C 1
ATOM 3708 O O . VAL A 1 465 ? 11.148 12.156 15.406 1 98.5 465 VAL A O 1
ATOM 3711 N N . LEU A 1 466 ? 9 11.867 15.836 1 98.5 466 LEU A N 1
ATOM 3712 C CA . LEU A 1 466 ? 8.867 13.18 16.453 1 98.5 466 LEU A CA 1
ATOM 3713 C C . LEU A 1 466 ? 9.695 13.258 17.734 1 98.5 466 LEU A C 1
ATOM 3715 O O . LEU A 1 466 ? 10.336 14.281 18 1 98.5 466 LEU A O 1
ATOM 3719 N N . GLU A 1 467 ? 9.656 12.203 18.547 1 97.81 467 GLU A N 1
ATOM 3720 C CA . GLU A 1 467 ? 10.453 12.195 19.781 1 97.81 467 GLU A CA 1
ATOM 3721 C C . GLU A 1 467 ? 11.945 12.344 19.453 1 97.81 467 GLU A C 1
ATOM 3723 O O . GLU A 1 467 ? 12.648 13.117 20.125 1 97.81 467 GLU A O 1
ATOM 3728 N N . LYS A 1 468 ? 12.391 11.617 18.516 1 97.88 468 LYS A N 1
ATOM 3729 C CA . LYS A 1 468 ? 13.797 11.719 18.125 1 97.88 468 LYS A CA 1
ATOM 3730 C C . LYS A 1 468 ? 14.133 13.109 17.609 1 97.88 468 LYS A C 1
ATOM 3732 O O . LYS A 1 468 ? 15.188 13.656 17.922 1 97.88 468 LYS A O 1
ATOM 3737 N N . PHE A 1 469 ? 13.281 13.664 16.828 1 98.5 469 PHE A N 1
ATOM 3738 C CA . PHE A 1 469 ? 13.492 15 16.281 1 98.5 469 PHE A CA 1
ATOM 3739 C C . PHE A 1 469 ? 13.594 16.031 17.406 1 98.5 469 PHE A C 1
ATOM 3741 O O . PHE A 1 469 ? 14.477 16.891 17.391 1 98.5 469 PHE A O 1
ATOM 3748 N N . LEU A 1 470 ? 12.641 15.938 18.375 1 98.12 470 LEU A N 1
ATOM 3749 C CA . LEU A 1 470 ? 12.602 16.875 19.5 1 98.12 470 LEU A CA 1
ATOM 3750 C C . LEU A 1 470 ? 13.859 16.75 20.344 1 98.12 470 LEU A C 1
ATOM 3752 O O . LEU A 1 470 ? 14.312 17.734 20.938 1 98.12 470 LEU A O 1
ATOM 3756 N N . ARG A 1 471 ? 14.477 15.57 20.359 1 96.88 471 ARG A N 1
ATOM 3757 C CA . ARG A 1 471 ? 15.695 15.336 21.141 1 96.88 471 ARG A CA 1
ATOM 3758 C C . ARG A 1 471 ? 16.938 15.594 20.297 1 96.88 471 ARG A C 1
ATOM 3760 O O . ARG A 1 471 ? 18.062 15.375 20.75 1 96.88 471 ARG A O 1
ATOM 3767 N N . GLN A 1 472 ? 16.75 15.984 19.062 1 96.06 472 GLN A N 1
ATOM 3768 C CA . GLN A 1 472 ? 17.828 16.266 18.125 1 96.06 472 GLN A CA 1
ATOM 3769 C C . GLN A 1 472 ? 18.672 15.023 17.875 1 96.06 472 GLN A C 1
ATOM 3771 O O . GLN A 1 472 ? 19.906 15.086 17.875 1 96.06 472 GLN A O 1
ATOM 3776 N N . GLU A 1 473 ? 17.906 13.938 17.703 1 96.12 473 GLU A N 1
ATOM 3777 C CA . GLU A 1 473 ? 18.531 12.656 17.375 1 96.12 473 GLU A CA 1
ATOM 3778 C C . GLU A 1 473 ? 18.203 12.219 15.953 1 96.12 473 GLU A C 1
ATOM 3780 O O . GLU A 1 473 ? 17.078 12.445 15.477 1 96.12 473 GLU A O 1
ATOM 3785 N N . TYR A 1 474 ? 19.172 11.633 15.359 1 92.12 474 TYR A N 1
ATOM 3786 C CA . TYR A 1 474 ? 18.938 11.039 14.047 1 92.12 474 TYR A CA 1
ATOM 3787 C C . TYR A 1 474 ? 18.234 9.695 14.172 1 92.12 474 TYR A C 1
ATOM 3789 O O . TYR A 1 474 ? 18.328 9.023 15.195 1 92.12 474 TYR A O 1
ATOM 3797 N N . LEU A 1 475 ? 17.516 9.414 13.109 1 90.44 475 LEU A N 1
ATOM 3798 C CA . LEU A 1 475 ? 16.922 8.086 13.016 1 90.44 475 LEU A CA 1
ATOM 3799 C C . LEU A 1 475 ? 17.953 7.059 12.562 1 90.44 475 LEU A C 1
ATOM 3801 O O . LEU A 1 475 ? 18.828 7.371 11.758 1 90.44 475 LEU A O 1
ATOM 3805 N N . MET B 1 1 ? -16.625 -66.312 -31.891 1 50.44 1 MET B N 1
ATOM 3806 C CA . MET B 1 1 ? -16.922 -64.875 -31.844 1 50.44 1 MET B CA 1
ATOM 3807 C C . MET B 1 1 ? -17.438 -64.5 -30.469 1 50.44 1 MET B C 1
ATOM 3809 O O . MET B 1 1 ? -17.219 -63.344 -30.031 1 50.44 1 MET B O 1
ATOM 3813 N N . GLY B 1 2 ? -18.094 -65.375 -29.766 1 56.41 2 GLY B N 1
ATOM 3814 C CA . GLY B 1 2 ? -18.688 -65.125 -28.469 1 56.41 2 GLY B CA 1
ATOM 3815 C C . GLY B 1 2 ? -17.656 -65.062 -27.344 1 56.41 2 GLY B C 1
ATOM 3816 O O . GLY B 1 2 ? -17.812 -64.25 -26.406 1 56.41 2 GLY B O 1
ATOM 3817 N N . LYS B 1 3 ? -16.703 -65.938 -27.328 1 69.38 3 LYS B N 1
ATOM 3818 C CA . LYS B 1 3 ? -15.719 -66 -26.25 1 69.38 3 LYS B CA 1
ATOM 3819 C C . LYS B 1 3 ? -14.781 -64.812 -26.266 1 69.38 3 LYS B C 1
ATOM 3821 O O . LYS B 1 3 ? -14.328 -64.375 -25.203 1 69.38 3 LYS B O 1
ATOM 3826 N N . SER B 1 4 ? -14.562 -64.25 -27.422 1 60.25 4 SER B N 1
ATOM 3827 C CA . SER B 1 4 ? -13.695 -63.094 -27.516 1 60.25 4 SER B CA 1
ATOM 3828 C C . SER B 1 4 ? -14.398 -61.844 -27 1 60.25 4 SER B C 1
ATOM 3830 O O . SER B 1 4 ? -13.766 -60.969 -26.375 1 60.25 4 SER B O 1
ATOM 3832 N N . ILE B 1 5 ? -15.727 -61.812 -27.109 1 62.09 5 ILE B N 1
ATOM 3833 C CA . ILE B 1 5 ? -16.5 -60.688 -26.625 1 62.09 5 ILE B CA 1
ATOM 3834 C C . ILE B 1 5 ? -16.578 -60.719 -25.094 1 62.09 5 ILE B C 1
ATOM 3836 O O . ILE B 1 5 ? -16.438 -59.688 -24.438 1 62.09 5 ILE B O 1
ATOM 3840 N N . MET B 1 6 ? -16.625 -61.875 -24.562 1 61.47 6 MET B N 1
ATOM 3841 C CA . MET B 1 6 ? -16.719 -62 -23.109 1 61.47 6 MET B CA 1
ATOM 3842 C C . MET B 1 6 ? -15.414 -61.594 -22.438 1 61.47 6 MET B C 1
ATOM 3844 O O . MET B 1 6 ? -15.43 -60.969 -21.391 1 61.47 6 MET B O 1
ATOM 3848 N N . LEU B 1 7 ? -14.336 -61.875 -23.078 1 58.62 7 LEU B N 1
ATOM 3849 C CA . LEU B 1 7 ? -13.031 -61.531 -22.516 1 58.62 7 LEU B CA 1
ATOM 3850 C C . LEU B 1 7 ? -12.805 -60 -22.562 1 58.62 7 LEU B C 1
ATOM 3852 O O . LEU B 1 7 ? -12.266 -59.438 -21.625 1 58.62 7 LEU B O 1
ATOM 3856 N N . ILE B 1 8 ? -13.312 -59.406 -23.547 1 56.5 8 ILE B N 1
ATOM 3857 C CA . ILE B 1 8 ? -13.172 -57.938 -23.688 1 56.5 8 ILE B CA 1
ATOM 3858 C C . ILE B 1 8 ? -14.062 -57.25 -22.672 1 56.5 8 ILE B C 1
ATOM 3860 O O . ILE B 1 8 ? -13.648 -56.281 -22.047 1 56.5 8 ILE B O 1
ATOM 3864 N N . LEU B 1 9 ? -15.172 -57.812 -22.438 1 56.56 9 LEU B N 1
ATOM 3865 C CA . LEU B 1 9 ? -16.078 -57.219 -21.453 1 56.56 9 LEU B CA 1
ATOM 3866 C C . LEU B 1 9 ? -15.516 -57.406 -20.047 1 56.56 9 LEU B C 1
ATOM 3868 O O . LEU B 1 9 ? -15.625 -56.469 -19.219 1 56.56 9 LEU B O 1
ATOM 3872 N N . VAL B 1 10 ? -14.945 -58.438 -19.828 1 55.88 10 VAL B N 1
ATOM 3873 C CA . VAL B 1 10 ? -14.352 -58.719 -18.516 1 55.88 10 VAL B CA 1
ATOM 3874 C C . VAL B 1 10 ? -13.148 -57.812 -18.297 1 55.88 10 VAL B C 1
ATOM 3876 O O . VAL B 1 10 ? -12.945 -57.281 -17.203 1 55.88 10 VAL B O 1
ATOM 3879 N N . CYS B 1 11 ? -12.391 -57.531 -19.375 1 51.25 11 CYS B N 1
ATOM 3880 C CA . CYS B 1 11 ? -11.25 -56.656 -19.281 1 51.25 11 CYS B CA 1
ATOM 3881 C C . CYS B 1 11 ? -11.703 -55.188 -19.078 1 51.25 11 CYS B C 1
ATOM 3883 O O . CYS B 1 11 ? -11.102 -54.438 -18.312 1 51.25 11 CYS B O 1
ATOM 3885 N N . PHE B 1 12 ? -12.695 -54.875 -19.812 1 52.25 12 PHE B N 1
ATOM 3886 C CA . PHE B 1 12 ? -13.266 -53.562 -19.641 1 52.25 12 PHE B CA 1
ATOM 3887 C C . PHE B 1 12 ? -13.852 -53.375 -18.234 1 52.25 12 PHE B C 1
ATOM 3889 O O . PHE B 1 12 ? -13.688 -52.344 -17.609 1 52.25 12 PHE B O 1
ATOM 3896 N N . PHE B 1 13 ? -14.539 -54.375 -17.781 1 54.12 13 PHE B N 1
ATOM 3897 C CA . PHE B 1 13 ? -15.117 -54.344 -16.453 1 54.12 13 PHE B CA 1
ATOM 3898 C C . PHE B 1 13 ? -14.023 -54.375 -15.391 1 54.12 13 PHE B C 1
ATOM 3900 O O . PHE B 1 13 ? -14.148 -53.75 -14.336 1 54.12 13 PHE B O 1
ATOM 3907 N N . ALA B 1 14 ? -12.977 -55.031 -15.648 1 50.97 14 ALA B N 1
ATOM 3908 C CA . ALA B 1 14 ? -11.852 -55.094 -14.719 1 50.97 14 ALA B CA 1
ATOM 3909 C C . ALA B 1 14 ? -11.102 -53.75 -14.672 1 50.97 14 ALA B C 1
ATOM 3911 O O . ALA B 1 14 ? -10.703 -53.281 -13.602 1 50.97 14 ALA B O 1
ATOM 3912 N N . LEU B 1 15 ? -10.914 -53.094 -15.758 1 50.75 15 LEU B N 1
ATOM 3913 C CA . LEU B 1 15 ? -10.289 -51.781 -15.812 1 50.75 15 LEU B CA 1
ATOM 3914 C C . LEU B 1 15 ? -11.172 -50.719 -15.133 1 50.75 15 LEU B C 1
ATOM 3916 O O . LEU B 1 15 ? -10.672 -49.844 -14.422 1 50.75 15 LEU B O 1
ATOM 3920 N N . GLN B 1 16 ? -12.414 -50.844 -15.391 1 51.66 16 GLN B N 1
ATOM 3921 C CA . GLN B 1 16 ? -13.344 -49.938 -14.703 1 51.66 16 GLN B CA 1
ATOM 3922 C C . GLN B 1 16 ? -13.352 -50.219 -13.203 1 51.66 16 GLN B C 1
ATOM 3924 O O . GLN B 1 16 ? -13.461 -49.312 -12.398 1 51.66 16 GLN B O 1
ATOM 3929 N N . ALA B 1 17 ? -13.328 -51.438 -12.828 1 52.62 17 ALA B N 1
ATOM 3930 C CA . ALA B 1 17 ? -13.32 -51.812 -11.414 1 52.62 17 ALA B CA 1
ATOM 3931 C C . ALA B 1 17 ? -12.023 -51.375 -10.734 1 52.62 17 ALA B C 1
ATOM 3933 O O . ALA B 1 17 ? -12.047 -50.906 -9.594 1 52.62 17 ALA B O 1
ATOM 3934 N N . LEU B 1 18 ? -10.867 -51.5 -11.328 1 49.09 18 LEU B N 1
ATOM 3935 C CA . LEU B 1 18 ? -9.594 -51.031 -10.797 1 49.09 18 LEU B CA 1
ATOM 3936 C C . LEU B 1 18 ? -9.578 -49.5 -10.68 1 49.09 18 LEU B C 1
ATOM 3938 O O . LEU B 1 18 ? -9.055 -48.969 -9.703 1 49.09 18 LEU B O 1
ATOM 3942 N N . GLU B 1 19 ? -10.133 -48.875 -11.633 1 55.94 19 GLU B N 1
ATOM 3943 C CA . GLU B 1 19 ? -10.25 -47.406 -11.617 1 55.94 19 GLU B CA 1
ATOM 3944 C C . GLU B 1 19 ? -11.133 -46.938 -10.477 1 55.94 19 GLU B C 1
ATOM 3946 O O . GLU B 1 19 ? -10.805 -45.969 -9.781 1 55.94 19 GLU B O 1
ATOM 3951 N N . THR B 1 20 ? -12.25 -47.562 -10.328 1 55.94 20 THR B N 1
ATOM 3952 C CA . THR B 1 20 ? -13.156 -47.219 -9.227 1 55.94 20 THR B CA 1
ATOM 3953 C C . THR B 1 20 ? -12.492 -47.5 -7.883 1 55.94 20 THR B C 1
ATOM 3955 O O . THR B 1 20 ? -12.695 -46.75 -6.922 1 55.94 20 THR B O 1
ATOM 3958 N N . GLN B 1 21 ? -11.68 -48.562 -7.855 1 53.38 21 GLN B N 1
ATOM 3959 C CA . GLN B 1 21 ? -11.016 -48.906 -6.605 1 53.38 21 GLN B CA 1
ATOM 3960 C C . GLN B 1 21 ? -9.953 -47.875 -6.242 1 53.38 21 GLN B C 1
ATOM 3962 O O . GLN B 1 21 ? -9.805 -47.5 -5.074 1 53.38 21 GLN B O 1
ATOM 3967 N N . THR B 1 22 ? -9.211 -47.375 -7.207 1 60.91 22 THR B N 1
ATOM 3968 C CA . THR B 1 22 ? -8.172 -46.375 -6.949 1 60.91 22 THR B CA 1
ATOM 3969 C C . THR B 1 22 ? -8.789 -45.062 -6.52 1 60.91 22 THR B C 1
ATOM 3971 O O . THR B 1 22 ? -8.258 -44.375 -5.641 1 60.91 22 THR B O 1
ATOM 3974 N N . LEU B 1 23 ? -9.836 -44.688 -7.059 1 71.38 23 LEU B N 1
ATOM 3975 C CA . LEU B 1 23 ? -10.516 -43.469 -6.68 1 71.38 23 LEU B CA 1
ATOM 3976 C C . LEU B 1 23 ? -10.992 -43.531 -5.234 1 71.38 23 LEU B C 1
ATOM 3978 O O . LEU B 1 23 ? -10.883 -42.562 -4.492 1 71.38 23 LEU B O 1
ATOM 3982 N N . GLU B 1 24 ? -11.422 -44.656 -4.914 1 74.75 24 GLU B N 1
ATOM 3983 C CA . GLU B 1 24 ? -11.898 -44.812 -3.543 1 74.75 24 GLU B CA 1
ATOM 3984 C C . GLU B 1 24 ? -10.75 -44.719 -2.543 1 74.75 24 GLU B C 1
ATOM 3986 O O . GLU B 1 24 ? -10.922 -44.188 -1.447 1 74.75 24 GLU B O 1
ATOM 3991 N N . LYS B 1 25 ? -9.648 -45.031 -3.07 1 85.12 25 LYS B N 1
ATOM 3992 C CA . LYS B 1 25 ? -8.5 -45 -2.178 1 85.12 25 LYS B CA 1
ATOM 3993 C C . LYS B 1 25 ? -7.996 -43.594 -1.967 1 85.12 25 LYS B C 1
ATOM 3995 O O . LYS B 1 25 ? -7.441 -43.25 -0.914 1 85.12 25 LYS B O 1
ATOM 4000 N N . ASP B 1 26 ? -8.227 -42.75 -2.891 1 94.81 26 ASP B N 1
ATOM 4001 C CA . ASP B 1 26 ? -7.684 -41.375 -2.812 1 94.81 26 ASP B CA 1
ATOM 4002 C C . ASP B 1 26 ? -8.672 -40.438 -2.133 1 94.81 26 ASP B C 1
ATOM 4004 O O . ASP B 1 26 ? -8.305 -39.312 -1.762 1 94.81 26 ASP B O 1
ATOM 4008 N N . GLU B 1 27 ? -9.859 -40.906 -1.953 1 96.5 27 GLU B N 1
ATOM 4009 C CA . GLU B 1 27 ? -10.859 -40.031 -1.337 1 96.5 27 GLU B CA 1
ATOM 4010 C C . GLU B 1 27 ? -10.555 -39.812 0.142 1 96.5 27 GLU B C 1
ATOM 4012 O O . GLU B 1 27 ? -10.344 -40.75 0.892 1 96.5 27 GLU B O 1
ATOM 4017 N N . VAL B 1 28 ? -10.547 -38.562 0.54 1 97.62 28 VAL B N 1
ATOM 4018 C CA . VAL B 1 28 ? -10.227 -38.188 1.912 1 97.62 28 VAL B CA 1
ATOM 4019 C C . VAL B 1 28 ? -11.477 -38.281 2.781 1 97.62 28 VAL B C 1
ATOM 4021 O O . VAL B 1 28 ? -12.562 -37.875 2.348 1 97.62 28 VAL B O 1
ATOM 4024 N N . ASP B 1 29 ? -11.336 -38.875 3.996 1 97.31 29 ASP B N 1
ATOM 4025 C CA . ASP B 1 29 ? -12.406 -38.844 4.984 1 97.31 29 ASP B CA 1
ATOM 4026 C C . ASP B 1 29 ? -12.656 -37.406 5.492 1 97.31 29 ASP B C 1
ATOM 4028 O O . ASP B 1 29 ? -12.023 -36.969 6.461 1 97.31 29 ASP B O 1
ATOM 4032 N N . MET B 1 30 ? -13.656 -36.812 4.949 1 96.25 30 MET B N 1
ATOM 4033 C CA . MET B 1 30 ? -13.891 -35.406 5.242 1 96.25 30 MET B CA 1
ATOM 4034 C C . MET B 1 30 ? -14.398 -35.219 6.668 1 96.25 30 MET B C 1
ATOM 4036 O O . MET B 1 30 ? -14.195 -34.188 7.273 1 96.25 30 MET B O 1
ATOM 4040 N N . VAL B 1 31 ? -15.039 -36.219 7.211 1 97.44 31 VAL B N 1
ATOM 4041 C CA . VAL B 1 31 ? -15.523 -36.125 8.586 1 97.44 31 VAL B CA 1
ATOM 4042 C C . VAL B 1 31 ? -14.336 -36.031 9.547 1 97.44 31 VAL B C 1
ATOM 4044 O O . VAL B 1 31 ? -14.312 -35.156 10.414 1 97.44 31 VAL B O 1
ATOM 4047 N N . LYS B 1 32 ? -13.414 -36.875 9.328 1 97.56 32 LYS B N 1
ATOM 4048 C CA . LYS B 1 32 ? -12.227 -36.875 10.188 1 97.56 32 LYS B CA 1
ATOM 4049 C C . LYS B 1 32 ? -11.383 -35.625 9.969 1 97.56 32 LYS B C 1
ATOM 4051 O O . LYS B 1 32 ? -10.867 -35.062 10.922 1 97.56 32 LYS B O 1
ATOM 4056 N N . LEU B 1 33 ? -11.258 -35.281 8.711 1 96.88 33 LEU B N 1
ATOM 4057 C CA . LEU B 1 33 ? -10.445 -34.094 8.414 1 96.88 33 LEU B CA 1
ATOM 4058 C C . LEU B 1 33 ? -11.07 -32.844 9 1 96.88 33 LEU B C 1
ATOM 4060 O O . LEU B 1 33 ? -10.367 -32 9.586 1 96.88 33 LEU B O 1
ATOM 4064 N N . ASN B 1 34 ? -12.391 -32.688 8.844 1 97.44 34 ASN B N 1
ATOM 4065 C CA . ASN B 1 34 ? -13.117 -31.562 9.422 1 97.44 34 ASN B CA 1
ATOM 4066 C C . ASN B 1 34 ? -12.938 -31.5 10.938 1 97.44 34 ASN B C 1
ATOM 4068 O O . ASN B 1 34 ? -12.758 -30.422 11.5 1 97.44 34 ASN B O 1
ATOM 4072 N N . ALA B 1 35 ? -13 -32.625 11.539 1 97.38 35 ALA B N 1
ATOM 4073 C CA . ALA B 1 35 ? -12.836 -32.688 12.992 1 97.38 35 ALA B CA 1
ATOM 4074 C C . ALA B 1 35 ? -11.43 -32.25 13.406 1 97.38 35 ALA B C 1
ATOM 4076 O O . ALA B 1 35 ? -11.266 -31.5 14.367 1 97.38 35 ALA B O 1
ATOM 4077 N N . LEU B 1 36 ? -10.5 -32.75 12.68 1 96.69 36 LEU B N 1
ATOM 4078 C CA . LEU B 1 36 ? -9.102 -32.438 12.992 1 96.69 36 LEU B CA 1
ATOM 4079 C C . LEU B 1 36 ? -8.789 -30.969 12.758 1 96.69 36 LEU B C 1
ATOM 4081 O O . LEU B 1 36 ? -8.125 -30.328 13.578 1 96.69 36 LEU B O 1
ATOM 4085 N N . PHE B 1 37 ? -9.211 -30.438 11.625 1 96.56 37 PHE B N 1
ATOM 4086 C CA . PHE B 1 37 ? -8.93 -29.047 11.234 1 96.56 37 PHE B CA 1
ATOM 4087 C C . PHE B 1 37 ? -9.914 -28.094 11.891 1 96.56 37 PHE B C 1
ATOM 4089 O O . PHE B 1 37 ? -9.727 -26.875 11.844 1 96.56 37 PHE B O 1
ATOM 4096 N N . GLU B 1 38 ? -10.945 -28.578 12.539 1 96.88 38 GLU B N 1
ATOM 4097 C CA . GLU B 1 38 ? -12.039 -27.797 13.094 1 96.88 38 GLU B CA 1
ATOM 4098 C C . GLU B 1 38 ? -12.711 -26.953 12.016 1 96.88 38 GLU B C 1
ATOM 4100 O O . GLU B 1 38 ? -12.891 -25.734 12.188 1 96.88 38 GLU B O 1
ATOM 4105 N N . THR B 1 39 ? -12.961 -27.547 10.891 1 96.5 39 THR B N 1
ATOM 4106 C CA . THR B 1 39 ? -13.656 -26.938 9.758 1 96.5 39 THR B CA 1
ATOM 4107 C C . THR B 1 39 ? -14.953 -27.672 9.469 1 96.5 39 THR B C 1
ATOM 4109 O O . THR B 1 39 ? -15.297 -28.641 10.156 1 96.5 39 THR B O 1
ATOM 4112 N N . ASN B 1 40 ? -15.758 -27.156 8.523 1 95.38 40 ASN B N 1
ATOM 4113 C CA . ASN B 1 40 ? -17.016 -27.766 8.133 1 95.38 40 ASN B CA 1
ATOM 4114 C C . ASN B 1 40 ? -17.234 -27.734 6.625 1 95.38 40 ASN B C 1
ATOM 4116 O O . ASN B 1 40 ? -18.266 -27.25 6.145 1 95.38 40 ASN B O 1
ATOM 4120 N N . TYR B 1 41 ? -16.234 -28.156 5.922 1 95.81 41 TYR B N 1
ATOM 4121 C CA . TYR B 1 41 ? -16.344 -28.219 4.469 1 95.81 41 TYR B CA 1
ATOM 4122 C C . TYR B 1 41 ? -17.203 -29.391 4.031 1 95.81 41 TYR B C 1
ATOM 4124 O O . TYR B 1 41 ? -16.984 -30.531 4.457 1 95.81 41 TYR B O 1
ATOM 4132 N N . GLN B 1 42 ? -18.156 -29.156 3.113 1 94.38 42 GLN B N 1
ATOM 4133 C CA . GLN B 1 42 ? -19.156 -30.172 2.752 1 94.38 42 GLN B CA 1
ATOM 4134 C C . GLN B 1 42 ? -18.781 -30.859 1.436 1 94.38 42 GLN B C 1
ATOM 4136 O O . GLN B 1 42 ? -19.438 -31.828 1.033 1 94.38 42 GLN B O 1
ATOM 4141 N N . GLY B 1 43 ? -17.781 -30.422 0.79 1 95.69 43 GLY B N 1
ATOM 4142 C CA . GLY B 1 43 ? -17.391 -31 -0.479 1 95.69 43 GLY B CA 1
ATOM 4143 C C . GLY B 1 43 ? -16.469 -32.188 -0.319 1 95.69 43 GLY B C 1
ATOM 4144 O O . GLY B 1 43 ? -16.266 -32.688 0.791 1 95.69 43 GLY B O 1
ATOM 4145 N N . GLN B 1 44 ? -15.992 -32.719 -1.456 1 96.25 44 GLN B N 1
ATOM 4146 C CA . GLN B 1 44 ? -15.07 -33.844 -1.483 1 96.25 44 GLN B CA 1
ATOM 4147 C C . GLN B 1 44 ? -13.633 -33.375 -1.658 1 96.25 44 GLN B C 1
ATOM 4149 O O . GLN B 1 44 ? -13.391 -32.25 -2.109 1 96.25 44 GLN B O 1
ATOM 4154 N N . LEU B 1 45 ? -12.789 -34.188 -1.238 1 97.56 45 LEU B N 1
ATOM 4155 C CA . LEU B 1 45 ? -11.359 -33.969 -1.424 1 97.56 45 LEU B CA 1
ATOM 4156 C C . LEU B 1 45 ? -10.664 -35.281 -1.772 1 97.56 45 LEU B C 1
ATOM 4158 O O . LEU B 1 45 ? -10.938 -36.312 -1.164 1 97.56 45 LEU B O 1
ATOM 4162 N N . TYR B 1 46 ? -9.969 -35.25 -2.812 1 98.06 46 TYR B N 1
ATOM 4163 C CA . TYR B 1 46 ? -9.117 -36.375 -3.164 1 98.06 46 TYR B CA 1
ATOM 4164 C C . TYR B 1 46 ? -7.645 -36.031 -2.979 1 98.06 46 TYR B C 1
ATOM 4166 O O . TYR B 1 46 ? -7.223 -34.906 -3.273 1 98.06 46 TYR B O 1
ATOM 4174 N N . SER B 1 47 ? -6.883 -36.906 -2.428 1 98.25 47 SER B N 1
ATOM 4175 C CA . SER B 1 47 ? -5.445 -36.781 -2.203 1 98.25 47 SER B CA 1
ATOM 4176 C C . SER B 1 47 ? -4.727 -38.094 -2.498 1 98.25 47 SER B C 1
ATOM 4178 O O . SER B 1 47 ? -5.191 -39.156 -2.096 1 98.25 47 SER B O 1
ATOM 4180 N N . GLY B 1 48 ? -3.699 -38.031 -3.205 1 97.62 48 GLY B N 1
ATOM 4181 C CA . GLY B 1 48 ? -2.928 -39.188 -3.6 1 97.62 48 GLY B CA 1
ATOM 4182 C C . GLY B 1 48 ? -1.771 -38.844 -4.523 1 97.62 48 GLY B C 1
ATOM 4183 O O . GLY B 1 48 ? -1.152 -37.812 -4.395 1 97.62 48 GLY B O 1
ATOM 4184 N N . TYR B 1 49 ? -1.386 -39.812 -5.355 1 97.88 49 TYR B N 1
ATOM 4185 C CA . TYR B 1 49 ? -0.217 -39.594 -6.203 1 97.88 49 TYR B CA 1
ATOM 4186 C C . TYR B 1 49 ? -0.554 -39.875 -7.668 1 97.88 49 TYR B C 1
ATOM 4188 O O . TYR B 1 49 ? -1.343 -40.781 -7.977 1 97.88 49 TYR B O 1
ATOM 4196 N N . LEU B 1 50 ? -0.018 -39.125 -8.5 1 97.94 50 LEU B N 1
ATOM 4197 C CA . LEU B 1 50 ? -0.051 -39.281 -9.945 1 97.94 50 LEU B CA 1
ATOM 4198 C C . LEU B 1 50 ? 1.331 -39.656 -10.484 1 97.94 50 LEU B C 1
ATOM 4200 O O . LEU B 1 50 ? 2.309 -38.938 -10.211 1 97.94 50 LEU B O 1
ATOM 4204 N N . SER B 1 51 ? 1.363 -40.719 -11.219 1 97.56 51 SER B N 1
ATOM 4205 C CA . SER B 1 51 ? 2.637 -41.062 -11.836 1 97.56 51 SER B CA 1
ATOM 4206 C C . SER B 1 51 ? 3.057 -40.031 -12.875 1 97.56 51 SER B C 1
ATOM 4208 O O . SER B 1 51 ? 2.293 -39.719 -13.789 1 97.56 51 SER B O 1
ATOM 4210 N N . ALA B 1 52 ? 4.262 -39.562 -12.742 1 97.94 52 ALA B N 1
ATOM 4211 C CA . ALA B 1 52 ? 4.758 -38.5 -13.625 1 97.94 52 ALA B CA 1
ATOM 4212 C C . ALA B 1 52 ? 5.785 -39.062 -14.609 1 97.94 52 ALA B C 1
ATOM 4214 O O . ALA B 1 52 ? 6.383 -38.281 -15.383 1 97.94 52 ALA B O 1
ATOM 4215 N N . LYS B 1 53 ? 5.988 -40.281 -14.508 1 95.44 53 LYS B N 1
ATOM 4216 C CA . LYS B 1 53 ? 6.809 -41.031 -15.445 1 95.44 53 LYS B CA 1
ATOM 4217 C C . LYS B 1 53 ? 6.254 -42.438 -15.648 1 95.44 53 LYS B C 1
ATOM 4219 O O . LYS B 1 53 ? 5.766 -43.062 -14.703 1 95.44 53 LYS B O 1
ATOM 4224 N N . ASP B 1 54 ? 6.449 -43 -16.766 1 91.5 54 ASP B N 1
ATOM 4225 C CA . ASP B 1 54 ? 5.809 -44.281 -17.156 1 91.5 54 ASP B CA 1
ATOM 4226 C C . ASP B 1 54 ? 6.281 -45.406 -16.266 1 91.5 54 ASP B C 1
ATOM 4228 O O . ASP B 1 54 ? 5.523 -46.344 -15.984 1 91.5 54 ASP B O 1
ATOM 4232 N N . ASP B 1 55 ? 7.457 -45.375 -15.742 1 93.06 55 ASP B N 1
ATOM 4233 C CA . ASP B 1 55 ? 8.008 -46.5 -14.977 1 93.06 55 ASP B CA 1
ATOM 4234 C C . ASP B 1 55 ? 7.629 -46.406 -13.5 1 93.06 55 ASP B C 1
ATOM 4236 O O . ASP B 1 55 ? 8.055 -47.219 -12.688 1 93.06 55 ASP B O 1
ATOM 4240 N N . GLY B 1 56 ? 6.902 -45.344 -13.18 1 92.44 56 GLY B N 1
ATOM 4241 C CA . GLY B 1 56 ? 6.414 -45.188 -11.82 1 92.44 56 GLY B CA 1
ATOM 4242 C C . GLY B 1 56 ? 7.469 -44.656 -10.867 1 92.44 56 GLY B C 1
ATOM 4243 O O . GLY B 1 56 ? 7.246 -44.594 -9.656 1 92.44 56 GLY B O 1
ATOM 4244 N N . SER B 1 57 ? 8.578 -44.219 -11.391 1 95.19 57 SER B N 1
ATOM 4245 C CA . SER B 1 57 ? 9.688 -43.781 -10.539 1 95.19 57 SER B CA 1
ATOM 4246 C C . SER B 1 57 ? 9.469 -42.375 -10.016 1 95.19 57 SER B C 1
ATOM 4248 O O . SER B 1 57 ? 10.117 -41.938 -9.055 1 95.19 57 SER B O 1
ATOM 4250 N N . VAL B 1 58 ? 8.711 -41.625 -10.688 1 97.06 58 VAL B N 1
ATOM 4251 C CA . VAL B 1 58 ? 8.383 -40.25 -10.289 1 97.06 58 VAL B CA 1
ATOM 4252 C C . VAL B 1 58 ? 6.895 -40.156 -9.953 1 97.06 58 VAL B C 1
ATOM 4254 O O . VAL B 1 58 ? 6.039 -40.469 -10.789 1 97.06 58 VAL B O 1
ATOM 4257 N N . GLU B 1 59 ? 6.598 -39.781 -8.688 1 98 59 GLU B N 1
ATOM 4258 C CA . GLU B 1 59 ? 5.23 -39.656 -8.188 1 98 59 GLU B CA 1
ATOM 4259 C C . GLU B 1 59 ? 4.949 -38.281 -7.645 1 98 59 GLU B C 1
ATOM 4261 O O . GLU B 1 59 ? 5.609 -37.812 -6.703 1 98 59 GLU B O 1
ATOM 4266 N N . PHE B 1 60 ? 4.008 -37.594 -8.234 1 98.5 60 PHE B N 1
ATOM 4267 C CA . PHE B 1 60 ? 3.619 -36.281 -7.762 1 98.5 60 PHE B CA 1
ATOM 4268 C C . PHE B 1 60 ? 2.371 -36.344 -6.891 1 98.5 60 PHE B C 1
ATOM 4270 O O . PHE B 1 60 ? 1.359 -36.938 -7.297 1 98.5 60 PHE B O 1
ATOM 4277 N N . HIS B 1 61 ? 2.488 -35.812 -5.688 1 98.56 61 HIS B N 1
ATOM 4278 C CA . HIS B 1 61 ? 1.305 -35.688 -4.848 1 98.56 61 HIS B CA 1
ATOM 4279 C C . HIS B 1 61 ? 0.33 -34.656 -5.434 1 98.56 61 HIS B C 1
ATOM 4281 O O . HIS B 1 61 ? 0.747 -33.656 -5.977 1 98.56 61 HIS B O 1
ATOM 4287 N N . TYR B 1 62 ? -0.97 -35 -5.352 1 98.5 62 TYR B N 1
ATOM 4288 C CA . TYR B 1 62 ? -1.988 -34.062 -5.82 1 98.5 62 TYR B CA 1
ATOM 4289 C C . TYR B 1 62 ? -3.107 -33.906 -4.793 1 98.5 62 TYR B C 1
ATOM 4291 O O . TYR B 1 62 ? -3.297 -34.781 -3.947 1 98.5 62 TYR B O 1
ATOM 4299 N N . LEU B 1 63 ? -3.723 -32.719 -4.773 1 98.38 63 LEU B N 1
ATOM 4300 C CA . LEU B 1 63 ? -5.012 -32.438 -4.145 1 98.38 63 LEU B CA 1
ATOM 4301 C C . LEU B 1 63 ? -6.055 -32.062 -5.191 1 98.38 63 LEU B C 1
ATOM 4303 O O . LEU B 1 63 ? -5.773 -31.297 -6.105 1 98.38 63 LEU B O 1
ATOM 4307 N N . PHE B 1 64 ? -7.195 -32.688 -5.051 1 98.5 64 PHE B N 1
ATOM 4308 C CA . PHE B 1 64 ? -8.266 -32.406 -5.996 1 98.5 64 PHE B CA 1
ATOM 4309 C C . PHE B 1 64 ? -9.578 -32.125 -5.258 1 98.5 64 PHE B C 1
ATOM 4311 O O . PHE B 1 64 ? -10.062 -32.969 -4.512 1 98.5 64 PHE B O 1
ATOM 4318 N N . TYR B 1 65 ? -10.07 -30.891 -5.441 1 98.38 65 TYR B N 1
ATOM 4319 C CA . TYR B 1 65 ? -11.383 -30.469 -4.953 1 98.38 65 TYR B CA 1
ATOM 4320 C C . TYR B 1 65 ? -12.383 -30.375 -6.098 1 98.38 65 TYR B C 1
ATOM 4322 O O . TYR B 1 65 ? -12.453 -29.359 -6.797 1 98.38 65 TYR B O 1
ATOM 4330 N N . PRO B 1 66 ? -13.188 -31.5 -6.273 1 97.94 66 PRO B N 1
ATOM 4331 C CA . PRO B 1 66 ? -14.328 -31.234 -7.16 1 97.94 66 PRO B CA 1
ATOM 4332 C C . PRO B 1 66 ? -15.203 -30.094 -6.668 1 97.94 66 PRO B C 1
ATOM 4334 O O . PRO B 1 66 ? -15.367 -29.906 -5.461 1 97.94 66 PRO B O 1
ATOM 4337 N N . ALA B 1 67 ? -15.719 -29.359 -7.629 1 97.88 67 ALA B N 1
ATOM 4338 C CA . ALA B 1 67 ? -16.641 -28.297 -7.25 1 97.88 67 ALA B CA 1
ATOM 4339 C C . ALA B 1 67 ? -17.75 -28.812 -6.348 1 97.88 67 ALA B C 1
ATOM 4341 O O . ALA B 1 67 ? -18.219 -29.953 -6.523 1 97.88 67 ALA B O 1
ATOM 4342 N N . ILE B 1 68 ? -18.188 -27.969 -5.461 1 94.56 68 ILE B N 1
ATOM 4343 C CA . ILE B 1 68 ? -19.156 -28.359 -4.457 1 94.56 68 ILE B CA 1
ATOM 4344 C C . ILE B 1 68 ? -20.484 -28.719 -5.137 1 94.56 68 ILE B C 1
ATOM 4346 O O . ILE B 1 68 ? -21.141 -29.688 -4.754 1 94.56 68 ILE B O 1
ATOM 4350 N N . ASP B 1 69 ? -20.812 -27.906 -6.109 1 93.62 69 ASP B N 1
ATOM 4351 C CA . ASP B 1 69 ? -22.047 -28.141 -6.84 1 93.62 69 ASP B CA 1
ATOM 4352 C C . ASP B 1 69 ? -21.781 -28.328 -8.328 1 93.62 69 ASP B C 1
ATOM 4354 O O . ASP B 1 69 ? -21.016 -27.562 -8.93 1 93.62 69 ASP B O 1
ATOM 4358 N N . SER B 1 70 ? -22.375 -29.312 -8.875 1 94.19 70 SER B N 1
ATOM 4359 C CA . SER B 1 70 ? -22.359 -29.516 -10.32 1 94.19 70 SER B CA 1
ATOM 4360 C C . SER B 1 70 ? -20.922 -29.641 -10.844 1 94.19 70 SER B C 1
ATOM 4362 O O . SER B 1 70 ? -20.562 -28.969 -11.805 1 94.19 70 SER B O 1
ATOM 4364 N N . SER B 1 71 ? -20.125 -30.422 -10.172 1 95.25 71 SER B N 1
ATOM 4365 C CA . SER B 1 71 ? -18.703 -30.547 -10.508 1 95.25 71 SER B CA 1
ATOM 4366 C C . SER B 1 71 ? -18.516 -30.984 -11.953 1 95.25 71 SER B C 1
ATOM 4368 O O . SER B 1 71 ? -17.562 -30.578 -12.617 1 95.25 71 SER B O 1
ATOM 4370 N N . SER B 1 72 ? -19.453 -31.766 -12.508 1 92.5 72 SER B N 1
ATOM 4371 C CA . SER B 1 72 ? -19.312 -32.312 -13.852 1 92.5 72 SER B CA 1
ATOM 4372 C C . SER B 1 72 ? -19.547 -31.25 -14.914 1 92.5 72 SER B C 1
ATOM 4374 O O . SER B 1 72 ? -19.219 -31.453 -16.094 1 92.5 72 SER B O 1
ATOM 4376 N N . GLU B 1 73 ? -20.094 -30.156 -14.516 1 93.81 73 GLU B N 1
ATOM 4377 C CA . GLU B 1 73 ? -20.422 -29.109 -15.469 1 93.81 73 GLU B CA 1
ATOM 4378 C C . GLU B 1 73 ? -19.453 -27.922 -15.344 1 93.81 73 GLU B C 1
ATOM 4380 O O . GLU B 1 73 ? -19.469 -27.016 -16.172 1 93.81 73 GLU B O 1
ATOM 4385 N N . LYS B 1 74 ? -18.688 -27.969 -14.352 1 97.19 74 LYS B N 1
ATOM 4386 C CA . LYS B 1 74 ? -17.812 -26.844 -14.086 1 97.19 74 LYS B CA 1
ATOM 4387 C C . LYS B 1 74 ? -16.422 -27.078 -14.688 1 97.19 74 LYS B C 1
ATOM 4389 O O . LYS B 1 74 ? -16.016 -28.219 -14.891 1 97.19 74 LYS B O 1
ATOM 4394 N N . PRO B 1 75 ? -15.758 -26 -14.961 1 98.12 75 PRO B N 1
ATOM 4395 C CA . PRO B 1 75 ? -14.406 -26.156 -15.508 1 98.12 75 PRO B CA 1
ATOM 4396 C C . PRO B 1 75 ? -13.43 -26.75 -14.508 1 98.12 75 PRO B C 1
ATOM 4398 O O . PRO B 1 75 ? -13.688 -26.734 -13.297 1 98.12 75 PRO B O 1
ATOM 4401 N N . LEU B 1 76 ? -12.375 -27.328 -15.07 1 98.69 76 LEU B N 1
ATOM 4402 C CA . LEU B 1 76 ? -11.266 -27.844 -14.281 1 98.69 76 LEU B CA 1
ATOM 4403 C C . LEU B 1 76 ? -10.062 -26.906 -14.359 1 98.69 76 LEU B C 1
ATOM 4405 O O . LEU B 1 76 ? -9.68 -26.469 -15.445 1 98.69 76 LEU B O 1
ATOM 4409 N N . ILE B 1 77 ? -9.492 -26.547 -13.211 1 98.81 77 ILE B N 1
ATOM 4410 C CA . ILE B 1 77 ? -8.305 -25.703 -13.156 1 98.81 77 ILE B CA 1
ATOM 4411 C C . ILE B 1 77 ? -7.18 -26.438 -12.438 1 98.81 77 ILE B C 1
ATOM 4413 O O . ILE B 1 77 ? -7.328 -26.844 -11.281 1 98.81 77 ILE B O 1
ATOM 4417 N N . LEU B 1 78 ? -6.117 -26.641 -13.109 1 98.88 78 LEU B N 1
ATOM 4418 C CA . LEU B 1 78 ? -4.859 -27 -12.461 1 98.88 78 LEU B CA 1
ATOM 4419 C C . LEU B 1 78 ? -4.121 -25.766 -11.977 1 98.88 78 LEU B C 1
ATOM 4421 O O . LEU B 1 78 ? -3.877 -24.828 -12.758 1 98.88 78 LEU B O 1
ATOM 4425 N N . TRP B 1 79 ? -3.795 -25.703 -10.703 1 98.69 79 TRP B N 1
ATOM 4426 C CA . TRP B 1 79 ? -3.074 -24.562 -10.164 1 98.69 79 TRP B CA 1
ATOM 4427 C C . TRP B 1 79 ? -1.7 -24.969 -9.648 1 98.69 79 TRP B C 1
ATOM 4429 O O . TRP B 1 79 ? -1.595 -25.797 -8.727 1 98.69 79 TRP B O 1
ATOM 4439 N N . LEU B 1 80 ? -0.661 -24.391 -10.203 1 98 80 LEU B N 1
ATOM 4440 C CA . LEU B 1 80 ? 0.726 -24.688 -9.852 1 98 80 LEU B CA 1
ATOM 4441 C C . LEU B 1 80 ? 1.357 -23.516 -9.109 1 98 80 LEU B C 1
ATOM 4443 O O . LEU B 1 80 ? 0.986 -22.359 -9.336 1 98 80 LEU B O 1
ATOM 4447 N N . LEU B 1 81 ? 2.281 -23.797 -8.242 1 95.12 81 LEU B N 1
ATOM 4448 C CA . LEU B 1 81 ? 3.023 -22.734 -7.566 1 95.12 81 LEU B CA 1
ATOM 4449 C C . LEU B 1 81 ? 4.438 -22.625 -8.125 1 95.12 81 LEU B C 1
ATOM 4451 O O . LEU B 1 81 ? 4.828 -23.406 -9 1 95.12 81 LEU B O 1
ATOM 4455 N N . GLY B 1 82 ? 5.121 -21.625 -7.613 1 90.81 82 GLY B N 1
ATOM 4456 C CA . GLY B 1 82 ? 6.418 -21.312 -8.203 1 90.81 82 GLY B CA 1
ATOM 4457 C C . GLY B 1 82 ? 7.582 -21.781 -7.352 1 90.81 82 GLY B C 1
ATOM 4458 O O . GLY B 1 82 ? 7.594 -22.938 -6.887 1 90.81 82 GLY B O 1
ATOM 4459 N N . GLY B 1 83 ? 8.516 -21.047 -7.277 1 83.5 83 GLY B N 1
ATOM 4460 C CA . GLY B 1 83 ? 9.781 -21.344 -6.629 1 83.5 83 GLY B CA 1
ATOM 4461 C C . GLY B 1 83 ? 10.992 -21.047 -7.504 1 83.5 83 GLY B C 1
ATOM 4462 O O . GLY B 1 83 ? 11.328 -19.891 -7.727 1 83.5 83 GLY B O 1
ATOM 4463 N N . PRO B 1 84 ? 11.516 -21.797 -8.195 1 87.31 84 PRO B N 1
ATOM 4464 C CA . PRO B 1 84 ? 10.992 -23.141 -8.391 1 87.31 84 PRO B CA 1
ATOM 4465 C C . PRO B 1 84 ? 11.125 -24.016 -7.148 1 87.31 84 PRO B C 1
ATOM 4467 O O . PRO B 1 84 ? 12.031 -23.812 -6.34 1 87.31 84 PRO B O 1
ATOM 4470 N N . GLY B 1 85 ? 10.078 -24.891 -7.039 1 89.81 85 GLY B N 1
ATOM 4471 C CA . GLY B 1 85 ? 10.195 -25.922 -6.031 1 89.81 85 GLY B CA 1
ATOM 4472 C C . GLY B 1 85 ? 9.312 -25.688 -4.824 1 89.81 85 GLY B C 1
ATOM 4473 O O . GLY B 1 85 ? 9.508 -26.312 -3.771 1 89.81 85 GLY B O 1
ATOM 4474 N N . CYS B 1 86 ? 8.359 -24.797 -4.984 1 92.25 86 CYS B N 1
ATOM 4475 C CA . CYS B 1 86 ? 7.473 -24.562 -3.85 1 92.25 86 CYS B CA 1
ATOM 4476 C C . CYS B 1 86 ? 6.164 -25.328 -4.02 1 92.25 86 CYS B C 1
ATOM 4478 O O . CYS B 1 86 ? 5.695 -25.516 -5.145 1 92.25 86 CYS B O 1
ATOM 4480 N N . SER B 1 87 ? 5.59 -25.656 -2.92 1 95.62 87 SER B N 1
ATOM 4481 C CA . SER B 1 87 ? 4.461 -26.578 -2.865 1 95.62 87 SER B CA 1
ATOM 4482 C C . SER B 1 87 ? 3.16 -25.875 -3.24 1 95.62 87 SER B C 1
ATOM 4484 O O . SER B 1 87 ? 2.865 -24.797 -2.736 1 95.62 87 SER B O 1
ATOM 4486 N N . SER B 1 88 ? 2.342 -26.547 -4.027 1 96.88 88 SER B N 1
ATOM 4487 C CA . SER B 1 88 ? 1.031 -26.031 -4.41 1 96.88 88 SER B CA 1
ATOM 4488 C C . SER B 1 88 ? 0.045 -26.109 -3.248 1 96.88 88 SER B C 1
ATOM 4490 O O . SER B 1 88 ? -1.028 -25.516 -3.297 1 96.88 88 SER B O 1
ATOM 4492 N N . MET B 1 89 ? 0.408 -26.797 -2.154 1 96.12 89 MET B N 1
ATOM 4493 C CA . MET B 1 89 ? -0.427 -26.844 -0.956 1 96.12 89 MET B CA 1
ATOM 4494 C C . MET B 1 89 ? -0.548 -25.453 -0.324 1 96.12 89 MET B C 1
ATOM 4496 O O . MET B 1 89 ? -1.544 -25.156 0.335 1 96.12 89 MET B O 1
ATOM 4500 N N . ILE B 1 90 ? 0.44 -24.688 -0.617 1 95.5 90 ILE B N 1
ATOM 4501 C CA . ILE B 1 90 ? 0.383 -23.312 -0.134 1 95.5 90 ILE B CA 1
ATOM 4502 C C . ILE B 1 90 ? -0.837 -22.609 -0.723 1 95.5 90 ILE B C 1
ATOM 4504 O O . ILE B 1 90 ? -1.613 -21.984 0.004 1 95.5 90 ILE B O 1
ATOM 4508 N N . ALA B 1 91 ? -1.009 -22.75 -2.008 1 97 91 ALA B N 1
ATOM 4509 C CA . ALA B 1 91 ? -2.146 -22.125 -2.676 1 97 91 ALA B CA 1
ATOM 4510 C C . ALA B 1 91 ? -3.465 -22.719 -2.197 1 97 91 ALA B C 1
ATOM 4512 O O . ALA B 1 91 ? -4.445 -22 -1.992 1 97 91 ALA B O 1
ATOM 4513 N N . ALA B 1 92 ? -3.502 -23.984 -1.959 1 97.81 92 ALA B N 1
ATOM 4514 C CA . ALA B 1 92 ? -4.723 -24.672 -1.562 1 97.81 92 ALA B CA 1
ATOM 4515 C C . ALA B 1 92 ? -5.176 -24.234 -0.173 1 97.81 92 ALA B C 1
ATOM 4517 O O . ALA B 1 92 ? -6.379 -24.172 0.102 1 97.81 92 ALA B O 1
ATOM 4518 N N . PHE B 1 93 ? -4.23 -23.891 0.671 1 97.38 93 PHE B N 1
ATOM 4519 C CA . PHE B 1 93 ? -4.613 -23.719 2.068 1 97.38 93 PHE B CA 1
ATOM 4520 C C . PHE B 1 93 ? -4.383 -22.281 2.521 1 97.38 93 PHE B C 1
ATOM 4522 O O . PHE B 1 93 ? -4.672 -21.938 3.668 1 97.38 93 PHE B O 1
ATOM 4529 N N . THR B 1 94 ? -3.875 -21.406 1.64 1 96.19 94 THR B N 1
ATOM 4530 C CA . THR B 1 94 ? -3.693 -20.016 2.023 1 96.19 94 THR B CA 1
ATOM 4531 C C . THR B 1 94 ? -4.34 -19.078 1.003 1 96.19 94 THR B C 1
ATOM 4533 O O . THR B 1 94 ? -4.492 -17.875 1.254 1 96.19 94 THR B O 1
ATOM 4536 N N . GLU B 1 95 ? -4.785 -19.594 -0.129 1 96.88 95 GLU B N 1
ATOM 4537 C CA . GLU B 1 95 ? -5.262 -18.719 -1.192 1 96.88 95 GLU B CA 1
ATOM 4538 C C . GLU B 1 95 ? -6.688 -19.062 -1.604 1 96.88 95 GLU B C 1
ATOM 4540 O O . GLU B 1 95 ? -7.645 -18.422 -1.166 1 96.88 95 GLU B O 1
ATOM 4545 N N . SER B 1 96 ? -6.898 -20.219 -2.256 1 97.56 96 SER B N 1
ATOM 4546 C CA . SER B 1 96 ? -8.117 -20.406 -3.027 1 97.56 96 SER B CA 1
ATOM 4547 C C . SER B 1 96 ? -8.977 -21.531 -2.436 1 97.56 96 SER B C 1
ATOM 4549 O O . SER B 1 96 ? -10.125 -21.719 -2.838 1 97.56 96 SER B O 1
ATOM 4551 N N . GLY B 1 97 ? -8.484 -22.281 -1.521 1 97.75 97 GLY B N 1
ATOM 4552 C CA . GLY B 1 97 ? -9.203 -23.422 -0.973 1 97.75 97 GLY B CA 1
ATOM 4553 C C . GLY B 1 97 ? -10.391 -23.016 -0.121 1 97.75 97 GLY B C 1
ATOM 4554 O O . GLY B 1 97 ? -10.648 -21.828 0.071 1 97.75 97 GLY B O 1
ATOM 4555 N N . PRO B 1 98 ? -11.141 -24 0.32 1 97.75 98 PRO B N 1
ATOM 4556 C CA . PRO B 1 98 ? -12.367 -23.734 1.064 1 97.75 98 PRO B CA 1
ATOM 4557 C C . PRO B 1 98 ? -12.109 -23.172 2.457 1 97.75 98 PRO B C 1
ATOM 4559 O O . PRO B 1 98 ? -13 -22.578 3.064 1 97.75 98 PRO B O 1
ATOM 4562 N N . TYR B 1 99 ? -11 -23.406 3.02 1 97.38 99 TYR B N 1
ATOM 4563 C CA . TYR B 1 99 ? -10.531 -22.812 4.266 1 97.38 99 TYR B CA 1
ATOM 4564 C C . TYR B 1 99 ? -9.07 -22.391 4.152 1 97.38 99 TYR B C 1
ATOM 4566 O O . TYR B 1 99 ? -8.312 -22.984 3.377 1 97.38 99 TYR B O 1
ATOM 4574 N N . THR B 1 100 ? -8.742 -21.359 4.832 1 97.25 100 THR B N 1
ATOM 4575 C CA . THR B 1 100 ? -7.379 -20.844 4.852 1 97.25 100 THR B CA 1
ATOM 4576 C C . THR B 1 100 ? -6.918 -20.594 6.285 1 97.25 100 THR B C 1
ATOM 4578 O O . THR B 1 100 ? -7.734 -20.547 7.207 1 97.25 100 THR B O 1
ATOM 4581 N N . PHE B 1 101 ? -5.691 -20.438 6.496 1 95.06 101 PHE B N 1
ATOM 4582 C CA . PHE B 1 101 ? -5.148 -20.188 7.828 1 95.06 101 PHE B CA 1
ATOM 4583 C C . PHE B 1 101 ? -5.461 -18.781 8.297 1 95.06 101 PHE B C 1
ATOM 4585 O O . PHE B 1 101 ? -5.391 -17.828 7.512 1 95.06 101 PHE B O 1
ATOM 4592 N N . ILE B 1 102 ? -5.812 -18.688 9.594 1 93.94 102 ILE B N 1
ATOM 4593 C CA . ILE B 1 102 ? -5.734 -17.406 10.266 1 93.94 102 ILE B CA 1
ATOM 4594 C C . ILE B 1 102 ? -4.277 -16.953 10.367 1 93.94 102 ILE B C 1
ATOM 4596 O O . ILE B 1 102 ? -3.398 -17.766 10.688 1 93.94 102 ILE B O 1
ATOM 4600 N N . PRO B 1 103 ? -4.004 -15.688 10.047 1 87.75 103 PRO B N 1
ATOM 4601 C CA . PRO B 1 103 ? -2.613 -15.227 10.062 1 87.75 103 PRO B CA 1
ATOM 4602 C C . PRO B 1 103 ? -1.901 -15.547 11.375 1 87.75 103 PRO B C 1
ATOM 4604 O O . PRO B 1 103 ? -2.459 -15.328 12.453 1 87.75 103 PRO B O 1
ATOM 4607 N N . GLU B 1 104 ? -0.672 -16.078 11.18 1 84.12 104 GLU B N 1
ATOM 4608 C CA . GLU B 1 104 ? 0.235 -16.391 12.281 1 84.12 104 GLU B CA 1
ATOM 4609 C C . GLU B 1 104 ? -0.401 -17.359 13.273 1 84.12 104 GLU B C 1
ATOM 4611 O O . GLU B 1 104 ? -0.173 -17.266 14.477 1 84.12 104 GLU B O 1
ATOM 4616 N N . SER B 1 105 ? -1.243 -18.25 12.758 1 89.62 105 SER B N 1
ATOM 4617 C CA . SER B 1 105 ? -1.955 -19.234 13.562 1 89.62 105 SER B CA 1
ATOM 4618 C C . SER B 1 105 ? -1.955 -20.609 12.891 1 89.62 105 SER B C 1
ATOM 4620 O O . SER B 1 105 ? -1.6 -20.734 11.719 1 89.62 105 SER B O 1
ATOM 4622 N N . ILE B 1 106 ? -2.268 -21.578 13.68 1 93.12 106 ILE B N 1
ATOM 4623 C CA . ILE B 1 106 ? -2.436 -22.906 13.125 1 93.12 106 ILE B CA 1
ATOM 4624 C C . ILE B 1 106 ? -3.914 -23.172 12.828 1 93.12 106 ILE B C 1
ATOM 4626 O O . ILE B 1 106 ? -4.273 -24.203 12.273 1 93.12 106 ILE B O 1
ATOM 4630 N N . GLN B 1 107 ? -4.766 -22.219 13.125 1 95.94 107 GLN B N 1
ATOM 4631 C CA . GLN B 1 107 ? -6.207 -22.375 12.984 1 95.94 107 GLN B CA 1
ATOM 4632 C C . GLN B 1 107 ? -6.676 -21.953 11.594 1 95.94 107 GLN B C 1
ATOM 4634 O O . GLN B 1 107 ? -6.129 -21.031 11 1 95.94 107 GLN B O 1
ATOM 4639 N N . PHE B 1 108 ? -7.711 -22.656 11.133 1 97.06 108 PHE B N 1
ATOM 4640 C CA . PHE B 1 108 ? -8.336 -22.359 9.852 1 97.06 108 PHE B CA 1
ATOM 4641 C C . PHE B 1 108 ? -9.531 -21.422 10.031 1 97.06 108 PHE B C 1
ATOM 4643 O O . PHE B 1 108 ? -10.133 -21.391 11.109 1 97.06 108 PHE B O 1
ATOM 4650 N N . GLU B 1 109 ? -9.773 -20.672 9.047 1 96.69 109 GLU B N 1
ATOM 4651 C CA . GLU B 1 109 ? -11.047 -19.984 8.875 1 96.69 109 GLU B CA 1
ATOM 4652 C C . GLU B 1 109 ? -11.688 -20.328 7.535 1 96.69 109 GLU B C 1
ATOM 4654 O O . GLU B 1 109 ? -10.984 -20.641 6.57 1 96.69 109 GLU B O 1
ATOM 4659 N N . GLU B 1 110 ? -12.945 -20.266 7.527 1 96.06 110 GLU B N 1
ATOM 4660 C CA . GLU B 1 110 ? -13.656 -20.516 6.281 1 96.06 110 GLU B CA 1
ATOM 4661 C C . GLU B 1 110 ? -13.336 -19.453 5.23 1 96.06 110 GLU B C 1
ATOM 4663 O O . GLU B 1 110 ? -13.195 -18.281 5.555 1 96.06 110 GLU B O 1
ATOM 4668 N N . ASN B 1 111 ? -13.211 -19.875 4.027 1 97.38 111 ASN B N 1
ATOM 4669 C CA . ASN B 1 111 ? -13.023 -18.984 2.889 1 97.38 111 ASN B CA 1
ATOM 4670 C C . ASN B 1 111 ? -14.297 -18.875 2.051 1 97.38 111 ASN B C 1
ATOM 4672 O O . ASN B 1 111 ? -14.531 -19.688 1.157 1 97.38 111 ASN B O 1
ATOM 4676 N N . PRO B 1 112 ? -15.062 -17.859 2.244 1 95.69 112 PRO B N 1
ATOM 4677 C CA . PRO B 1 112 ? -16.312 -17.734 1.488 1 95.69 112 PRO B CA 1
ATOM 4678 C C . PRO B 1 112 ? -16.078 -17.453 0.005 1 95.69 112 PRO B C 1
ATOM 4680 O O . PRO B 1 112 ? -17.016 -17.547 -0.798 1 95.69 112 PRO B O 1
ATOM 4683 N N . HIS B 1 113 ? -14.875 -17.203 -0.345 1 96.75 113 HIS B N 1
ATOM 4684 C CA . HIS B 1 113 ? -14.547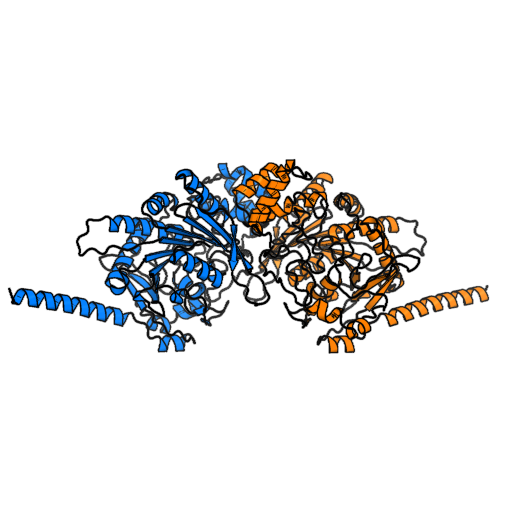 -16.891 -1.73 1 96.75 113 HIS B CA 1
ATOM 4685 C C . HIS B 1 113 ? -13.727 -18 -2.371 1 96.75 113 HIS B C 1
ATOM 4687 O O . HIS B 1 113 ? -12.922 -17.75 -3.271 1 96.75 113 HIS B O 1
ATOM 4693 N N . THR B 1 114 ? -13.883 -19.188 -1.913 1 98 114 THR B N 1
ATOM 4694 C CA . THR B 1 114 ? -13.164 -20.359 -2.414 1 98 114 THR B CA 1
ATOM 4695 C C . THR B 1 114 ? -13.43 -20.547 -3.904 1 98 114 THR B C 1
ATOM 4697 O O . THR B 1 114 ? -14.539 -20.312 -4.379 1 98 114 THR B O 1
ATOM 4700 N N . TRP B 1 115 ? -12.461 -21 -4.621 1 98.44 115 TRP B N 1
ATOM 4701 C CA . TRP B 1 115 ? -12.586 -21.25 -6.051 1 98.44 115 TRP B CA 1
ATOM 4702 C C . TRP B 1 115 ? -13.336 -22.547 -6.312 1 98.44 115 TRP B C 1
ATOM 4704 O O . TRP B 1 115 ? -13.812 -22.797 -7.426 1 98.44 115 TRP B O 1
ATOM 4714 N N . THR B 1 116 ? -13.539 -23.391 -5.273 1 97.94 116 THR B N 1
ATOM 4715 C CA . THR B 1 116 ? -14.273 -24.641 -5.422 1 97.94 116 THR B CA 1
ATOM 4716 C C . THR B 1 116 ? -15.758 -24.359 -5.645 1 97.94 116 THR B C 1
ATOM 4718 O O . THR B 1 116 ? -16.516 -25.281 -6.004 1 97.94 116 THR B O 1
ATOM 4721 N N . SER B 1 117 ? -16.141 -23.156 -5.48 1 97.12 117 SER B N 1
ATOM 4722 C CA . SER B 1 117 ? -17.531 -22.797 -5.703 1 97.12 117 SER B CA 1
ATOM 4723 C C . SER B 1 117 ? -17.844 -22.688 -7.195 1 97.12 117 SER B C 1
ATOM 4725 O O . SER B 1 117 ? -19 -22.812 -7.602 1 97.12 117 SER B O 1
ATOM 4727 N N . PHE B 1 118 ? -16.812 -22.531 -8.039 1 97.69 118 PHE B N 1
ATOM 4728 C CA . PHE B 1 118 ? -17.125 -22.281 -9.445 1 97.69 118 PHE B CA 1
ATOM 4729 C C . PHE B 1 118 ? -16.219 -23.109 -10.352 1 97.69 118 PHE B C 1
ATOM 4731 O O . PHE B 1 118 ? -16.359 -23.062 -11.578 1 97.69 118 PHE B O 1
ATOM 4738 N N . ALA B 1 119 ? -15.32 -23.875 -9.781 1 98.44 119 ALA B N 1
ATOM 4739 C CA . ALA B 1 119 ? -14.398 -24.688 -10.578 1 98.44 119 ALA B CA 1
ATOM 4740 C C . ALA B 1 119 ? -13.992 -25.953 -9.82 1 98.44 119 ALA B C 1
ATOM 4742 O O . ALA B 1 119 ? -14.117 -26.016 -8.602 1 98.44 119 ALA B O 1
ATOM 4743 N N . ASN B 1 120 ? -13.672 -27.031 -10.555 1 98.62 120 ASN B N 1
ATOM 4744 C CA . ASN B 1 120 ? -12.906 -28.141 -10.031 1 98.62 120 ASN B CA 1
ATOM 4745 C C . ASN B 1 120 ? -11.43 -27.797 -9.898 1 98.62 120 ASN B C 1
ATOM 4747 O O . ASN B 1 120 ? -10.781 -27.438 -10.883 1 98.62 120 ASN B O 1
ATOM 4751 N N . MET B 1 121 ? -10.922 -27.891 -8.664 1 98.75 121 MET B N 1
ATOM 4752 C CA . MET B 1 121 ? -9.57 -27.391 -8.43 1 98.75 121 MET B CA 1
ATOM 4753 C C . MET B 1 121 ? -8.602 -28.562 -8.242 1 98.75 121 MET B C 1
ATOM 4755 O O . MET B 1 121 ? -8.781 -29.391 -7.355 1 98.75 121 MET B O 1
ATOM 4759 N N . LEU B 1 122 ? -7.605 -28.578 -9.078 1 98.81 122 LEU B N 1
ATOM 4760 C CA . LEU B 1 122 ? -6.52 -29.547 -9 1 98.81 122 LEU B CA 1
ATOM 4761 C C . LEU B 1 122 ? -5.207 -28.875 -8.633 1 98.81 122 LEU B C 1
ATOM 4763 O O . LEU B 1 122 ? -4.84 -27.859 -9.234 1 98.81 122 LEU B O 1
ATOM 4767 N N . TYR B 1 123 ? -4.551 -29.359 -7.602 1 98.75 123 TYR B N 1
ATOM 4768 C CA . TYR B 1 123 ? -3.217 -28.922 -7.199 1 98.75 123 TYR B CA 1
ATOM 4769 C C . TYR B 1 123 ? -2.215 -30.078 -7.32 1 98.75 123 TYR B C 1
ATOM 4771 O O . TYR B 1 123 ? -2.473 -31.188 -6.855 1 98.75 123 TYR B O 1
ATOM 4779 N N . ILE B 1 124 ? -1.126 -29.828 -7.949 1 98.69 124 ILE B N 1
ATOM 4780 C CA . ILE B 1 124 ? -0.072 -30.828 -8.086 1 98.69 124 ILE B CA 1
ATOM 4781 C C . ILE B 1 124 ? 1.237 -30.266 -7.527 1 98.69 124 ILE B C 1
ATOM 4783 O O . ILE B 1 124 ? 1.631 -29.141 -7.848 1 98.69 124 ILE B O 1
ATOM 4787 N N . GLU B 1 125 ? 1.844 -30.984 -6.652 1 97.94 125 GLU B N 1
ATOM 4788 C CA . GLU B 1 125 ? 3.164 -30.625 -6.145 1 97.94 125 GLU B CA 1
ATOM 4789 C C . GLU B 1 125 ? 4.266 -31.078 -7.098 1 97.94 125 GLU B C 1
ATOM 4791 O O . GLU B 1 125 ? 4.773 -32.188 -6.984 1 97.94 125 GLU B O 1
ATOM 4796 N N . SER B 1 126 ? 4.629 -30.234 -7.93 1 96.31 126 SER B N 1
ATOM 4797 C CA . SER B 1 126 ? 5.66 -30.484 -8.93 1 96.31 126 SER B CA 1
ATOM 4798 C C . SER B 1 126 ? 6.781 -29.453 -8.836 1 96.31 126 SER B C 1
ATOM 4800 O O . SER B 1 126 ? 6.562 -28.344 -8.375 1 96.31 126 SER B O 1
ATOM 4802 N N . PRO B 1 127 ? 8.055 -29.812 -9.195 1 95.19 127 PRO B N 1
ATOM 4803 C CA . PRO B 1 127 ? 8.547 -31.078 -9.75 1 95.19 127 PRO B CA 1
ATOM 4804 C C . PRO B 1 127 ? 8.992 -32.062 -8.664 1 95.19 127 PRO B C 1
ATOM 4806 O O . PRO B 1 127 ? 8.328 -32.188 -7.629 1 95.19 127 PRO B O 1
ATOM 4809 N N . ILE B 1 128 ? 9.977 -32.906 -8.961 1 94.62 128 ILE B N 1
ATOM 4810 C CA . ILE B 1 128 ? 10.438 -33.906 -8.023 1 94.62 128 ILE B CA 1
ATOM 4811 C C . ILE B 1 128 ? 10.922 -33.25 -6.738 1 94.62 128 ILE B C 1
ATOM 4813 O O . ILE B 1 128 ? 11.625 -32.25 -6.773 1 94.62 128 ILE B O 1
ATOM 4817 N N . SER B 1 129 ? 10.484 -33.75 -5.57 1 92.12 129 SER B N 1
ATOM 4818 C CA . SER B 1 129 ? 10.906 -33.406 -4.219 1 92.12 129 SER B CA 1
ATOM 4819 C C . SER B 1 129 ? 10.109 -32.219 -3.674 1 92.12 129 SER B C 1
ATOM 4821 O O . SER B 1 129 ? 10.391 -31.734 -2.582 1 92.12 129 SER B O 1
ATOM 4823 N N . VAL B 1 130 ? 9.188 -31.734 -4.418 1 95.31 130 VAL B N 1
ATOM 4824 C CA . VAL B 1 130 ? 8.344 -30.656 -3.932 1 95.31 130 VAL B CA 1
ATOM 4825 C C . VAL B 1 130 ? 7.223 -31.219 -3.059 1 95.31 130 VAL B C 1
ATOM 4827 O O . VAL B 1 130 ? 6.5 -32.125 -3.473 1 95.31 130 VAL B O 1
ATOM 4830 N N . GLY B 1 131 ? 7.094 -30.609 -1.877 1 95.62 131 GLY B N 1
ATOM 4831 C CA . GLY B 1 131 ? 6.086 -31.109 -0.951 1 95.62 131 GLY B CA 1
ATOM 4832 C C . GLY B 1 131 ? 6.227 -32.594 -0.639 1 95.62 131 GLY B C 1
ATOM 4833 O O . GLY B 1 131 ? 7.301 -33.031 -0.233 1 95.62 131 GLY B O 1
ATOM 4834 N N . TYR B 1 132 ? 5.133 -33.312 -0.932 1 97.5 132 TYR B N 1
ATOM 4835 C CA . TYR B 1 132 ? 5.113 -34.75 -0.656 1 97.5 132 TYR B CA 1
ATOM 4836 C C . TYR B 1 132 ? 5.562 -35.562 -1.876 1 97.5 132 TYR B C 1
ATOM 4838 O O . TYR B 1 132 ? 5.648 -36.781 -1.825 1 97.5 132 TYR B O 1
ATOM 4846 N N . SER B 1 133 ? 5.816 -34.906 -2.953 1 97.38 133 SER B N 1
ATOM 4847 C CA . SER B 1 133 ? 6.211 -35.594 -4.176 1 97.38 133 SER B CA 1
ATOM 4848 C C . SER B 1 133 ? 7.613 -36.188 -4.055 1 97.38 133 SER B C 1
ATOM 4850 O O . SER B 1 133 ? 8.445 -35.656 -3.303 1 97.38 133 SER B O 1
ATOM 4852 N N . TYR B 1 134 ? 7.836 -37.281 -4.832 1 96.19 134 TYR B N 1
ATOM 4853 C CA . TYR B 1 134 ? 9.141 -37.906 -4.715 1 96.19 134 TYR B CA 1
ATOM 4854 C C . TYR B 1 134 ? 9.539 -38.594 -6.031 1 96.19 134 TYR B C 1
ATOM 4856 O O . TYR B 1 134 ? 8.695 -38.812 -6.902 1 96.19 134 TYR B O 1
ATOM 4864 N N . GLY B 1 135 ? 10.75 -38.875 -6.172 1 94.75 135 GLY B N 1
ATOM 4865 C CA . GLY B 1 135 ? 11.398 -39.5 -7.324 1 94.75 135 GLY B CA 1
ATOM 4866 C C . GLY B 1 135 ? 12.906 -39.594 -7.184 1 94.75 135 GLY B C 1
ATOM 4867 O O . GLY B 1 135 ? 13.461 -39.25 -6.137 1 94.75 135 GLY B O 1
ATOM 4868 N N . PRO B 1 136 ? 13.516 -40.125 -8.211 1 91.69 136 PRO B N 1
ATOM 4869 C CA . PRO B 1 136 ? 14.969 -40.25 -8.125 1 91.69 136 PRO B CA 1
ATOM 4870 C C . PRO B 1 136 ? 15.695 -38.906 -8.055 1 91.69 136 PRO B C 1
ATOM 4872 O O . PRO B 1 136 ? 15.203 -37.906 -8.586 1 91.69 136 PRO B O 1
ATOM 4875 N N . ALA B 1 137 ? 16.812 -39 -7.418 1 86.31 137 ALA B N 1
ATOM 4876 C CA . ALA B 1 137 ? 17.688 -37.844 -7.43 1 86.31 137 ALA B CA 1
ATOM 4877 C C . ALA B 1 137 ? 18.234 -37.562 -8.828 1 86.31 137 ALA B C 1
ATOM 4879 O O . ALA B 1 137 ? 18.312 -38.469 -9.656 1 86.31 137 ALA B O 1
ATOM 4880 N N . GLY B 1 138 ? 18.516 -36.312 -9.07 1 84.06 138 GLY B N 1
ATOM 4881 C CA . GLY B 1 138 ? 19.109 -35.969 -10.352 1 84.06 138 GLY B CA 1
ATOM 4882 C C . GLY B 1 138 ? 18.719 -34.594 -10.836 1 84.06 138 GLY B C 1
ATOM 4883 O O . GLY B 1 138 ? 17.969 -33.875 -10.164 1 84.06 138 GLY B O 1
ATOM 4884 N N . ALA B 1 139 ? 19.344 -34.344 -11.961 1 87.75 139 ALA B N 1
ATOM 4885 C CA . ALA B 1 139 ? 19.109 -33.031 -12.547 1 87.75 139 ALA B CA 1
ATOM 4886 C C . ALA B 1 139 ? 17.688 -32.906 -13.086 1 87.75 139 ALA B C 1
ATOM 4888 O O . ALA B 1 139 ? 17.156 -33.844 -13.664 1 87.75 139 ALA B O 1
ATOM 4889 N N . GLN B 1 140 ? 17.062 -31.844 -12.773 1 92.56 140 GLN B N 1
ATOM 4890 C CA . GLN B 1 140 ? 15.758 -31.469 -13.328 1 92.56 140 GLN B CA 1
ATOM 4891 C C . GLN B 1 140 ? 15.844 -30.141 -14.078 1 92.56 140 GLN B C 1
ATOM 4893 O O . GLN B 1 140 ? 16.797 -29.375 -13.898 1 92.56 140 GLN B O 1
ATOM 4898 N N . SER B 1 141 ? 14.961 -29.906 -15.016 1 94.69 141 SER B N 1
ATOM 4899 C CA . SER B 1 141 ? 14.898 -28.688 -15.812 1 94.69 141 SER B CA 1
ATOM 4900 C C . SER B 1 141 ? 13.453 -28.25 -16.031 1 94.69 141 SER B C 1
ATOM 4902 O O . SER B 1 141 ? 12.516 -28.969 -15.695 1 94.69 141 SER B O 1
ATOM 4904 N N . ASP B 1 142 ? 13.336 -27.062 -16.578 1 95.19 142 ASP B N 1
ATOM 4905 C CA . ASP B 1 142 ? 12.008 -26.609 -16.953 1 95.19 142 ASP B CA 1
ATOM 4906 C C . ASP B 1 142 ? 11.367 -27.547 -17.969 1 95.19 142 ASP B C 1
ATOM 4908 O O . ASP B 1 142 ? 10.164 -27.812 -17.906 1 95.19 142 ASP B O 1
ATOM 4912 N N . GLU B 1 143 ? 12.141 -28.062 -18.828 1 95.31 143 GLU B N 1
ATOM 4913 C CA . GLU B 1 143 ? 11.648 -28.984 -19.859 1 95.31 143 GLU B CA 1
ATOM 4914 C C . GLU B 1 143 ? 11.203 -30.312 -19.266 1 95.31 143 GLU B C 1
ATOM 4916 O O . GLU B 1 143 ? 10.125 -30.812 -19.578 1 95.31 143 GLU B O 1
ATOM 4921 N N . SER B 1 144 ? 12.078 -30.844 -18.438 1 96 144 SER B N 1
ATOM 4922 C CA . SER B 1 144 ? 11.703 -32.094 -17.812 1 96 144 SER B CA 1
ATOM 4923 C C . SER B 1 144 ? 10.477 -31.953 -16.922 1 96 144 SER B C 1
ATOM 4925 O O . SER B 1 144 ? 9.648 -32.844 -16.828 1 96 144 SER B O 1
ATOM 4927 N N . THR B 1 145 ? 10.43 -30.812 -16.234 1 97 145 THR B N 1
ATOM 4928 C CA . THR B 1 145 ? 9.281 -30.531 -15.383 1 97 145 THR B CA 1
ATOM 4929 C C . THR B 1 145 ? 7.996 -30.5 -16.203 1 97 145 THR B C 1
ATOM 4931 O O . THR B 1 145 ? 6.969 -31.047 -15.797 1 97 145 THR B O 1
ATOM 4934 N N . ALA B 1 146 ? 8.031 -29.844 -17.359 1 97.94 146 ALA B N 1
ATOM 4935 C CA . ALA B 1 146 ? 6.871 -29.797 -18.25 1 97.94 146 ALA B CA 1
ATOM 4936 C C . ALA B 1 146 ? 6.453 -31.203 -18.672 1 97.94 146 ALA B C 1
ATOM 4938 O O . ALA B 1 146 ? 5.262 -31.516 -18.719 1 97.94 146 ALA B O 1
ATOM 4939 N N . GLN B 1 147 ? 7.395 -32.062 -18.891 1 97.31 147 GLN B N 1
ATOM 4940 C CA . GLN B 1 147 ? 7.121 -33.438 -19.297 1 97.31 147 GLN B CA 1
ATOM 4941 C C . GLN B 1 147 ? 6.52 -34.25 -18.141 1 97.31 147 GLN B C 1
ATOM 4943 O O . GLN B 1 147 ? 5.57 -35 -18.344 1 97.31 147 GLN B O 1
ATOM 4948 N N . TYR B 1 148 ? 7.137 -34.062 -16.984 1 97.81 148 TYR B N 1
ATOM 4949 C CA . TYR B 1 148 ? 6.602 -34.719 -15.812 1 97.81 148 TYR B CA 1
ATOM 4950 C C . TYR B 1 148 ? 5.16 -34.312 -15.555 1 97.81 148 TYR B C 1
ATOM 4952 O O . TYR B 1 148 ? 4.297 -35.156 -15.305 1 97.81 148 TYR B O 1
ATOM 4960 N N . ASN B 1 149 ? 4.949 -33.031 -15.633 1 98.38 149 ASN B N 1
ATOM 4961 C CA . ASN B 1 149 ? 3.604 -32.531 -15.398 1 98.38 149 ASN B CA 1
ATOM 4962 C C . ASN B 1 149 ? 2.617 -33.031 -16.438 1 98.38 149 ASN B C 1
ATOM 4964 O O . ASN B 1 149 ? 1.452 -33.281 -16.141 1 98.38 149 ASN B O 1
ATOM 4968 N N . MET B 1 150 ? 3.055 -33.156 -17.672 1 97.75 150 MET B N 1
ATOM 4969 C CA . MET B 1 150 ? 2.205 -33.688 -18.734 1 97.75 150 MET B CA 1
ATOM 4970 C C . MET B 1 150 ? 1.804 -35.125 -18.422 1 97.75 150 MET B C 1
ATOM 4972 O O . MET B 1 150 ? 0.635 -35.5 -18.562 1 97.75 150 MET B O 1
ATOM 4976 N N . HIS B 1 151 ? 2.725 -35.938 -17.953 1 97.31 151 HIS B N 1
ATOM 4977 C CA . HIS B 1 151 ? 2.445 -37.312 -17.594 1 97.31 151 HIS B CA 1
ATOM 4978 C C . HIS B 1 151 ? 1.475 -37.406 -16.422 1 97.31 151 HIS B C 1
ATOM 4980 O O . HIS B 1 151 ? 0.546 -38.188 -16.438 1 97.31 151 HIS B O 1
ATOM 4986 N N . ALA B 1 152 ? 1.769 -36.562 -15.469 1 98.19 152 ALA B N 1
ATOM 4987 C CA . ALA B 1 152 ? 0.892 -36.531 -14.305 1 98.19 152 ALA B CA 1
ATOM 4988 C C . ALA B 1 152 ? -0.53 -36.125 -14.695 1 98.19 152 ALA B C 1
ATOM 4990 O O . ALA B 1 152 ? -1.5 -36.688 -14.164 1 98.19 152 ALA B O 1
ATOM 4991 N N . LEU B 1 153 ? -0.645 -35.188 -15.609 1 97.75 153 LEU B N 1
ATOM 4992 C CA . LEU B 1 153 ? -1.951 -34.719 -16.062 1 97.75 153 LEU B CA 1
ATOM 4993 C C . LEU B 1 153 ? -2.701 -35.844 -16.781 1 97.75 153 LEU B C 1
ATOM 4995 O O . LEU B 1 153 ? -3.906 -36 -16.594 1 97.75 153 LEU B O 1
ATOM 4999 N N . ILE B 1 154 ? -2.023 -36.562 -17.594 1 95.25 154 ILE B N 1
ATOM 5000 C CA . ILE B 1 154 ? -2.631 -37.719 -18.281 1 95.25 154 ILE B CA 1
ATOM 5001 C C . ILE B 1 154 ? -3.117 -38.719 -17.266 1 95.25 154 ILE B C 1
ATOM 5003 O O . ILE B 1 154 ? -4.242 -39.219 -17.375 1 95.25 154 ILE B O 1
ATOM 5007 N N . GLU B 1 155 ? -2.26 -39 -16.281 1 95.75 155 GLU B N 1
ATOM 5008 C CA . GLU B 1 155 ? -2.65 -39.938 -15.234 1 95.75 155 GLU B CA 1
ATOM 5009 C C . GLU B 1 155 ? -3.896 -39.469 -14.5 1 95.75 155 GLU B C 1
ATOM 5011 O O . GLU B 1 155 ? -4.715 -40.25 -14.055 1 95.75 155 GLU B O 1
ATOM 5016 N N . PHE B 1 156 ? -3.992 -38.219 -14.273 1 97.19 156 PHE B N 1
ATOM 5017 C CA . PHE B 1 156 ? -5.164 -37.625 -13.617 1 97.19 156 PHE B CA 1
ATOM 5018 C C . PHE B 1 156 ? -6.426 -37.938 -14.414 1 97.19 156 PHE B C 1
ATOM 5020 O O . PHE B 1 156 ? -7.441 -38.344 -13.852 1 97.19 156 PHE B O 1
ATOM 5027 N N . PHE B 1 157 ? -6.379 -37.688 -15.734 1 95 157 PHE B N 1
ATOM 5028 C CA . PHE B 1 157 ? -7.562 -37.844 -16.562 1 95 157 PHE B CA 1
ATOM 5029 C C . PHE B 1 157 ? -7.922 -39.312 -16.703 1 95 157 PHE B C 1
ATOM 5031 O O . PHE B 1 157 ? -9.094 -39.656 -16.906 1 95 157 PHE B O 1
ATOM 5038 N N . VAL B 1 158 ? -6.914 -40.188 -16.562 1 91.88 158 VAL B N 1
ATOM 5039 C CA . VAL B 1 158 ? -7.188 -41.594 -16.547 1 91.88 158 VAL B CA 1
ATOM 5040 C C . VAL B 1 158 ? -7.891 -42 -15.25 1 91.88 158 VAL B C 1
ATOM 5042 O O . VAL B 1 158 ? -8.844 -42.781 -15.266 1 91.88 158 VAL B O 1
ATOM 5045 N N . ARG B 1 159 ? -7.469 -41.375 -14.25 1 92.88 159 ARG B N 1
ATOM 5046 C CA . ARG B 1 159 ? -8 -41.688 -12.93 1 92.88 159 ARG B CA 1
ATOM 5047 C C . ARG B 1 159 ? -9.367 -41.031 -12.727 1 92.88 159 ARG B C 1
ATOM 5049 O O . ARG B 1 159 ? -10.227 -41.594 -12.039 1 92.88 159 ARG B O 1
ATOM 5056 N N . PHE B 1 160 ? -9.531 -39.875 -13.266 1 94.56 160 PHE B N 1
ATOM 5057 C CA . PHE B 1 160 ? -10.773 -39.125 -13.164 1 94.56 160 PHE B CA 1
ATOM 5058 C C . PHE B 1 160 ? -11.375 -38.875 -14.539 1 94.56 160 PHE B C 1
ATOM 5060 O O . PHE B 1 160 ? -11.516 -37.719 -14.969 1 94.56 160 PHE B O 1
ATOM 5067 N N . PRO B 1 161 ? -11.867 -39.906 -15.195 1 91.94 161 PRO B N 1
ATOM 5068 C CA . PRO B 1 161 ? -12.297 -39.812 -16.594 1 91.94 161 PRO B CA 1
ATOM 5069 C C . PRO B 1 161 ? -13.508 -38.875 -16.766 1 91.94 161 PRO B C 1
ATOM 5071 O O . PRO B 1 161 ? -13.719 -38.312 -17.844 1 91.94 161 PRO B O 1
ATOM 5074 N N . ASN B 1 162 ? -14.289 -38.688 -15.734 1 91.69 162 ASN B N 1
ATOM 5075 C CA . ASN B 1 162 ? -15.469 -37.844 -15.812 1 91.69 162 ASN B CA 1
ATOM 5076 C C . ASN B 1 162 ? -15.094 -36.375 -16.047 1 91.69 162 ASN B C 1
ATOM 5078 O O . ASN B 1 162 ? -15.945 -35.562 -16.422 1 91.69 162 ASN B O 1
ATOM 5082 N N . PHE B 1 163 ? -13.828 -36.062 -15.898 1 94.81 163 PHE B N 1
ATOM 5083 C CA . PHE B 1 163 ? -13.414 -34.656 -16 1 94.81 163 PHE B CA 1
ATOM 5084 C C . PHE B 1 163 ? -12.625 -34.438 -17.297 1 94.81 163 PHE B C 1
ATOM 5086 O O . PHE B 1 163 ? -12.188 -33.312 -17.562 1 94.81 163 PHE B O 1
ATOM 5093 N N . LYS B 1 164 ? -12.453 -35.406 -18.125 1 90.88 164 LYS B N 1
ATOM 5094 C CA . LYS B 1 164 ? -11.555 -35.344 -19.266 1 90.88 164 LYS B CA 1
ATOM 5095 C C . LYS B 1 164 ? -12.094 -34.375 -20.344 1 90.88 164 LYS B C 1
ATOM 5097 O O . LYS B 1 164 ? -11.32 -33.812 -21.125 1 90.88 164 LYS B O 1
ATOM 5102 N N . ASN B 1 165 ? -13.438 -34.188 -20.406 1 91.38 165 ASN B N 1
ATOM 5103 C CA . ASN B 1 165 ? -14.031 -33.406 -21.469 1 91.38 165 ASN B CA 1
ATOM 5104 C C . ASN B 1 165 ? -14.383 -31.984 -20.984 1 91.38 165 ASN B C 1
ATOM 5106 O O . ASN B 1 165 ? -14.883 -31.172 -21.75 1 91.38 165 ASN B O 1
ATOM 5110 N N . GLN B 1 166 ? -14.094 -31.734 -19.75 1 94.94 166 GLN B N 1
ATOM 5111 C CA . GLN B 1 166 ? -14.383 -30.406 -19.203 1 94.94 166 GLN B CA 1
ATOM 5112 C C . GLN B 1 166 ? -13.422 -29.359 -19.781 1 94.94 166 GLN B C 1
ATOM 5114 O O . GLN B 1 166 ? -12.336 -29.703 -20.25 1 94.94 166 GLN B O 1
ATOM 5119 N N . LYS B 1 167 ? -13.977 -28.078 -19.859 1 97.88 167 LYS B N 1
ATOM 5120 C CA . LYS B 1 167 ? -13.039 -27 -20.125 1 97.88 167 LYS B CA 1
ATOM 5121 C C . LYS B 1 167 ? -11.891 -27 -19.125 1 97.88 167 LYS B C 1
ATOM 5123 O O . LYS B 1 167 ? -12.117 -27.047 -17.922 1 97.88 167 LYS B O 1
ATOM 5128 N N . PHE B 1 168 ? -10.734 -27.016 -19.672 1 98.5 168 PHE B N 1
ATOM 5129 C CA . PHE B 1 168 ? -9.562 -27.156 -18.828 1 98.5 168 PHE B CA 1
ATOM 5130 C C . PHE B 1 168 ? -8.711 -25.891 -18.859 1 98.5 168 PHE B C 1
ATOM 5132 O O . PHE B 1 168 ? -8.516 -25.297 -19.922 1 98.5 168 PHE B O 1
ATOM 5139 N N . TYR B 1 169 ? -8.289 -25.438 -17.703 1 98.81 169 TYR B N 1
ATOM 5140 C CA . TYR B 1 169 ? -7.402 -24.297 -17.531 1 98.81 169 TYR B CA 1
ATOM 5141 C C . TYR B 1 169 ? -6.191 -24.672 -16.672 1 98.81 169 TYR B C 1
ATOM 5143 O O . TYR B 1 169 ? -6.281 -25.547 -15.805 1 98.81 169 TYR B O 1
ATOM 5151 N N . ILE B 1 170 ? -5.098 -24.078 -16.969 1 98.81 170 ILE B N 1
ATOM 5152 C CA . ILE B 1 170 ? -3.91 -24.203 -16.141 1 98.81 170 ILE B CA 1
ATOM 5153 C C . ILE B 1 170 ? -3.516 -22.828 -15.594 1 98.81 170 ILE B C 1
ATOM 5155 O O . ILE B 1 170 ? -3.418 -21.859 -16.344 1 98.81 170 ILE B O 1
ATOM 5159 N N . GLY B 1 171 ? -3.336 -22.766 -14.328 1 98.38 171 GLY B N 1
ATOM 5160 C CA . GLY B 1 171 ? -2.902 -21.531 -13.703 1 98.38 171 GLY B CA 1
ATOM 5161 C C . GLY B 1 171 ? -1.762 -21.734 -12.719 1 98.38 171 GLY B C 1
ATOM 5162 O O . GLY B 1 171 ? -1.393 -22.859 -12.406 1 98.38 171 GLY B O 1
ATOM 5163 N N . GLY B 1 172 ? -1.229 -20.672 -12.312 1 98.06 172 GLY B N 1
ATOM 5164 C CA . GLY B 1 172 ? -0.164 -20.672 -11.32 1 98.06 172 GLY B CA 1
ATOM 5165 C C . GLY B 1 172 ? 0.394 -19.297 -11.039 1 98.06 172 GLY B C 1
ATOM 5166 O O . GLY B 1 172 ? -0.061 -18.297 -11.625 1 98.06 172 GLY B O 1
ATOM 5167 N N . GLU B 1 173 ? 1.324 -19.25 -10.109 1 96.31 173 GLU B N 1
ATOM 5168 C CA . GLU B 1 173 ? 1.909 -17.969 -9.695 1 96.31 173 GLU B CA 1
ATOM 5169 C C . GLU B 1 173 ? 3.434 -18.047 -9.664 1 96.31 173 GLU B C 1
ATOM 5171 O O . GLU B 1 173 ? 4.004 -19.141 -9.562 1 96.31 173 GLU B O 1
ATOM 5176 N N . SER B 1 174 ? 4.066 -16.891 -9.742 1 95.38 174 SER B N 1
ATOM 5177 C CA . SER B 1 174 ? 5.516 -16.797 -9.578 1 95.38 174 SER B CA 1
ATOM 5178 C C . SER B 1 174 ? 6.242 -17.562 -10.68 1 95.38 174 SER B C 1
ATOM 5180 O O . SER B 1 174 ? 5.98 -17.359 -11.867 1 95.38 174 SER B O 1
ATOM 5182 N N . TYR B 1 175 ? 7.086 -18.531 -10.289 1 94.81 175 TYR B N 1
ATOM 5183 C CA . TYR B 1 175 ? 7.848 -19.297 -11.273 1 94.81 175 TYR B CA 1
ATOM 5184 C C . TYR B 1 175 ? 6.918 -20.125 -12.148 1 94.81 175 TYR B C 1
ATOM 5186 O O . TYR B 1 175 ? 7.32 -20.594 -13.219 1 94.81 175 TYR B O 1
ATOM 5194 N N . ALA B 1 176 ? 5.676 -20.234 -11.742 1 96.94 176 ALA B N 1
ATOM 5195 C CA . ALA B 1 176 ? 4.695 -20.906 -12.594 1 96.94 176 ALA B CA 1
ATOM 5196 C C . ALA B 1 176 ? 4.465 -20.141 -13.883 1 96.94 176 ALA B C 1
ATOM 5198 O O . ALA B 1 176 ? 3.883 -20.672 -14.836 1 96.94 176 ALA B O 1
ATOM 5199 N N . GLY B 1 177 ? 4.945 -18.969 -13.93 1 97.62 177 GLY B N 1
ATOM 5200 C CA . GLY B 1 177 ? 5.008 -18.266 -15.211 1 97.62 177 GLY B CA 1
ATOM 5201 C C . GLY B 1 177 ? 5.855 -18.984 -16.234 1 97.62 177 GLY B C 1
ATOM 5202 O O . GLY B 1 177 ? 5.773 -18.703 -17.438 1 97.62 177 GLY B O 1
ATOM 5203 N N . ILE B 1 178 ? 6.648 -19.859 -15.805 1 96.62 178 ILE B N 1
ATOM 5204 C CA . ILE B 1 178 ? 7.422 -20.719 -16.688 1 96.62 178 ILE B CA 1
ATOM 5205 C C . ILE B 1 178 ? 6.754 -22.094 -16.781 1 96.62 178 ILE B C 1
ATOM 5207 O O . ILE B 1 178 ? 6.594 -22.641 -17.875 1 96.62 178 ILE B O 1
ATOM 5211 N N . TYR B 1 179 ? 6.277 -22.641 -15.68 1 97.62 179 TYR B N 1
ATOM 5212 C CA . TYR B 1 179 ? 5.668 -23.969 -15.633 1 97.62 179 TYR B CA 1
ATOM 5213 C C . TYR B 1 179 ? 4.434 -24.031 -16.516 1 97.62 179 TYR B C 1
ATOM 5215 O O . TYR B 1 179 ? 4.25 -24.984 -17.266 1 97.62 179 TYR B O 1
ATOM 5223 N N . VAL B 1 180 ? 3.607 -23.016 -16.438 1 98.62 180 VAL B N 1
ATOM 5224 C CA . VAL B 1 180 ? 2.295 -23.047 -17.078 1 98.62 180 VAL B CA 1
ATOM 5225 C C . VAL B 1 180 ? 2.455 -22.984 -18.594 1 98.62 180 VAL B C 1
ATOM 5227 O O . VAL B 1 180 ? 1.932 -23.828 -19.312 1 98.62 180 VAL B O 1
ATOM 5230 N N . PRO B 1 181 ? 3.229 -22.047 -19.125 1 98.56 181 PRO B N 1
ATOM 5231 C CA . PRO B 1 181 ? 3.381 -22.016 -20.578 1 98.56 181 PRO B CA 1
ATOM 5232 C C . PRO B 1 181 ? 4.098 -23.25 -21.125 1 98.56 181 PRO B C 1
ATOM 5234 O O . PRO B 1 181 ? 3.738 -23.766 -22.188 1 98.56 181 PRO B O 1
ATOM 5237 N N . THR B 1 182 ? 5.074 -23.734 -20.438 1 98 182 THR B N 1
ATOM 5238 C CA . THR B 1 182 ? 5.812 -24.891 -20.922 1 98 182 THR B CA 1
ATOM 5239 C C . THR B 1 182 ? 4.93 -26.125 -20.922 1 98 182 THR B C 1
ATOM 5241 O O . THR B 1 182 ? 4.98 -26.938 -21.844 1 98 182 THR B O 1
ATOM 5244 N N . LEU B 1 183 ? 4.156 -26.297 -19.891 1 98.62 183 LEU B N 1
ATOM 5245 C CA . LEU B 1 183 ? 3.201 -27.391 -19.875 1 98.62 183 LEU B CA 1
ATOM 5246 C C . LEU B 1 183 ? 2.162 -27.234 -20.984 1 98.62 183 LEU B C 1
ATOM 5248 O O . LEU B 1 183 ? 1.776 -28.219 -21.625 1 98.62 183 LEU B O 1
ATOM 5252 N N . THR B 1 184 ? 1.698 -26 -21.188 1 98.75 184 THR B N 1
ATOM 5253 C CA . THR B 1 184 ? 0.723 -25.734 -22.234 1 98.75 184 THR B CA 1
ATOM 5254 C C . THR B 1 184 ? 1.279 -26.109 -23.609 1 98.75 184 THR B C 1
ATOM 5256 O O . THR B 1 184 ? 0.565 -26.672 -24.438 1 98.75 184 THR B O 1
ATOM 5259 N N . GLN B 1 185 ? 2.5 -25.766 -23.812 1 98.12 185 GLN B N 1
ATOM 5260 C CA . GLN B 1 185 ? 3.156 -26.141 -25.062 1 98.12 185 GLN B CA 1
ATOM 5261 C C . GLN B 1 185 ? 3.164 -27.656 -25.25 1 98.12 185 GLN B C 1
ATOM 5263 O O . GLN B 1 185 ? 2.939 -28.156 -26.344 1 98.12 185 GLN B O 1
ATOM 5268 N N . GLU B 1 186 ? 3.434 -28.438 -24.188 1 97.69 186 GLU B N 1
ATOM 5269 C CA . GLU B 1 186 ? 3.396 -29.891 -24.25 1 97.69 186 GLU B CA 1
ATOM 5270 C C . GLU B 1 186 ? 1.996 -30.391 -24.578 1 97.69 186 GLU B C 1
ATOM 5272 O O . GLU B 1 186 ? 1.842 -31.359 -25.328 1 97.69 186 GLU B O 1
ATOM 5277 N N . ILE B 1 187 ? 1 -29.781 -24.031 1 97.56 187 ILE B N 1
ATOM 5278 C CA . ILE B 1 187 ? -0.383 -30.172 -24.281 1 97.56 187 ILE B CA 1
ATOM 5279 C C . ILE B 1 187 ? -0.726 -29.938 -25.75 1 97.56 187 ILE B C 1
ATOM 5281 O O . ILE B 1 187 ? -1.353 -30.797 -26.391 1 97.56 187 ILE B O 1
ATOM 5285 N N . ILE B 1 188 ? -0.327 -28.766 -26.281 1 97.38 188 ILE B N 1
ATOM 5286 C CA . ILE B 1 188 ? -0.584 -28.438 -27.688 1 97.38 188 ILE B CA 1
ATOM 5287 C C . ILE B 1 188 ? 0.043 -29.5 -28.578 1 97.38 188 ILE B C 1
ATOM 5289 O O . ILE B 1 188 ? -0.599 -30 -29.516 1 97.38 188 ILE B O 1
ATOM 5293 N N . LYS B 1 189 ? 1.271 -29.906 -28.266 1 95.5 189 LYS B N 1
ATOM 5294 C CA . LYS B 1 189 ? 1.966 -30.953 -29.031 1 95.5 189 LYS B CA 1
ATOM 5295 C C . LYS B 1 189 ? 1.248 -32.281 -28.906 1 95.5 189 LYS B C 1
ATOM 5297 O O . LYS B 1 189 ? 1.086 -33 -29.891 1 95.5 189 LYS B O 1
ATOM 5302 N N . TYR B 1 190 ? 0.889 -32.562 -27.719 1 94.19 190 TYR B N 1
ATOM 5303 C CA . TYR B 1 190 ? 0.186 -33.812 -27.438 1 94.19 190 TYR B CA 1
ATOM 5304 C C . TYR B 1 190 ? -1.117 -33.875 -28.219 1 94.19 190 TYR B C 1
ATOM 5306 O O . TYR B 1 190 ? -1.429 -34.906 -28.812 1 94.19 190 TYR B O 1
ATOM 5314 N N . ASN B 1 191 ? -1.884 -32.844 -28.234 1 94 191 ASN B N 1
ATOM 5315 C CA . ASN B 1 191 ? -3.188 -32.781 -28.891 1 94 191 ASN B CA 1
ATOM 5316 C C . ASN B 1 191 ? -3.061 -32.906 -30.406 1 94 191 ASN B C 1
ATOM 5318 O O . ASN B 1 191 ? -4.035 -33.219 -31.094 1 94 191 ASN B O 1
ATOM 5322 N N . LYS B 1 192 ? -1.951 -32.594 -30.969 1 91.38 192 LYS B N 1
ATOM 5323 C CA . LYS B 1 192 ? -1.741 -32.625 -32.406 1 91.38 192 LYS B CA 1
ATOM 5324 C C . LYS B 1 192 ? -1.435 -34.062 -32.875 1 91.38 192 LYS B C 1
ATOM 5326 O O . LYS B 1 192 ? -1.5 -34.344 -34.062 1 91.38 192 LYS B O 1
ATOM 5331 N N . GLN B 1 193 ? -1.057 -34.844 -31.969 1 84.5 193 GLN B N 1
ATOM 5332 C CA . GLN B 1 193 ? -0.787 -36.219 -32.344 1 84.5 193 GLN B CA 1
ATOM 5333 C C . GLN B 1 193 ? -2.047 -36.906 -32.875 1 84.5 193 GLN B C 1
ATOM 5335 O O . GLN B 1 193 ? -3.158 -36.562 -32.438 1 84.5 193 GLN B O 1
ATOM 5340 N N . PRO B 1 194 ? -1.808 -37.75 -34.031 1 70.56 194 PRO B N 1
ATOM 5341 C CA . PRO B 1 194 ? -2.949 -38.375 -34.688 1 70.56 194 PRO B CA 1
ATOM 5342 C C . PRO B 1 194 ? -3.904 -39.031 -33.719 1 70.56 194 PRO B C 1
ATOM 5344 O O . PRO B 1 194 ? -3.465 -39.625 -32.719 1 70.56 194 PRO B O 1
ATOM 5347 N N . VAL B 1 195 ? -5.133 -38.594 -33.875 1 61.97 195 VAL B N 1
ATOM 5348 C CA . VAL B 1 195 ? -6.234 -38.938 -32.969 1 61.97 195 VAL B CA 1
ATOM 5349 C C . VAL B 1 195 ? -6.613 -40.406 -33.156 1 61.97 195 VAL B C 1
ATOM 5351 O O . VAL B 1 195 ? -6.938 -40.844 -34.25 1 61.97 195 VAL B O 1
ATOM 5354 N N . ASN B 1 196 ? -5.934 -41.281 -32.531 1 61.41 196 ASN B N 1
ATOM 5355 C CA . ASN B 1 196 ? -6.652 -42.531 -32.344 1 61.41 196 ASN B CA 1
ATOM 5356 C C . ASN B 1 196 ? -7.789 -42.375 -31.328 1 61.41 196 ASN B C 1
ATOM 5358 O O . ASN B 1 196 ? -7.645 -41.688 -30.328 1 61.41 196 ASN B O 1
ATOM 5362 N N . PRO B 1 197 ? -9.008 -42.688 -31.75 1 57.88 197 PRO B N 1
ATOM 5363 C CA . PRO B 1 197 ? -10.195 -42.531 -30.922 1 57.88 197 PRO B CA 1
ATOM 5364 C C . PRO B 1 197 ? -9.922 -42.781 -29.438 1 57.88 197 PRO B C 1
ATOM 5366 O O . PRO B 1 197 ? -10.633 -42.281 -28.578 1 57.88 197 PRO B O 1
ATOM 5369 N N . GLU B 1 198 ? -8.859 -43.5 -29.203 1 59.53 198 GLU B N 1
ATOM 5370 C CA . GLU B 1 198 ? -8.57 -43.875 -27.828 1 59.53 198 GLU B CA 1
ATOM 5371 C C . GLU B 1 198 ? -7.676 -42.844 -27.141 1 59.53 198 GLU B C 1
ATOM 5373 O O . GLU B 1 198 ? -7.523 -42.875 -25.922 1 59.53 198 GLU B O 1
ATOM 5378 N N . VAL B 1 199 ? -7.352 -41.906 -28.016 1 66.94 199 VAL B N 1
ATOM 5379 C CA . VAL B 1 199 ? -6.367 -41 -27.453 1 66.94 199 VAL B CA 1
ATOM 5380 C C . VAL B 1 199 ? -7.082 -39.812 -26.781 1 66.94 199 VAL B C 1
ATOM 5382 O O . VAL B 1 199 ? -8.008 -39.219 -27.359 1 66.94 199 VAL B O 1
ATOM 5385 N N . LEU B 1 200 ? -6.719 -39.562 -25.594 1 81.94 200 LEU B N 1
ATOM 5386 C CA . LEU B 1 200 ? -7.215 -38.469 -24.781 1 81.94 200 LEU B CA 1
ATOM 5387 C C . LEU B 1 200 ? -6.789 -37.125 -25.375 1 81.94 200 LEU B C 1
ATOM 5389 O O . LEU B 1 200 ? -5.613 -36.906 -25.703 1 81.94 200 LEU B O 1
ATOM 5393 N N . LYS B 1 201 ? -7.781 -36.312 -25.844 1 90.62 201 LYS B N 1
ATOM 5394 C CA . LYS B 1 201 ? -7.504 -34.906 -26.141 1 90.62 201 LYS B CA 1
ATOM 5395 C C . LYS B 1 201 ? -7.812 -34 -24.953 1 90.62 201 LYS B C 1
ATOM 5397 O O . LYS B 1 201 ? -8.891 -34.094 -24.344 1 90.62 201 LYS B O 1
ATOM 5402 N N . ILE B 1 202 ? -6.852 -33.219 -24.641 1 95.19 202 ILE B N 1
ATOM 5403 C CA . ILE B 1 202 ? -7.039 -32.344 -23.5 1 95.19 202 ILE B CA 1
ATOM 5404 C C . ILE B 1 202 ? -7.688 -31.031 -23.953 1 95.19 202 ILE B C 1
ATOM 5406 O O . ILE B 1 202 ? -7.188 -30.359 -24.859 1 95.19 202 ILE B O 1
ATOM 5410 N N . ASN B 1 203 ? -8.828 -30.641 -23.375 1 96.25 203 ASN B N 1
ATOM 5411 C CA . ASN B 1 203 ? -9.641 -29.5 -23.781 1 96.25 203 ASN B CA 1
ATOM 5412 C C . ASN B 1 203 ? -9.141 -28.203 -23.141 1 96.25 203 ASN B C 1
ATOM 5414 O O . ASN B 1 203 ? -9.906 -27.516 -22.453 1 96.25 203 ASN B O 1
ATOM 5418 N N . ILE B 1 204 ? -7.883 -27.859 -23.406 1 98.25 204 ILE B N 1
ATOM 5419 C CA . ILE B 1 204 ? -7.273 -26.656 -22.844 1 98.25 204 ILE B CA 1
ATOM 5420 C C . ILE B 1 204 ? -7.887 -25.422 -23.469 1 98.25 204 ILE B C 1
ATOM 5422 O O . ILE B 1 204 ? -7.883 -25.266 -24.703 1 98.25 204 ILE B O 1
ATOM 5426 N N . GLN B 1 205 ? -8.414 -24.5 -22.547 1 98.38 205 GLN B N 1
ATOM 5427 C CA . GLN B 1 205 ? -9.125 -23.312 -23.031 1 98.38 205 GLN B CA 1
ATOM 5428 C C . GLN B 1 205 ? -8.383 -22.031 -22.656 1 98.38 205 GLN B C 1
ATOM 5430 O O . GLN B 1 205 ? -8.57 -21 -23.297 1 98.38 205 GLN B O 1
ATOM 5435 N N . GLY B 1 206 ? -7.562 -22.109 -21.656 1 98.75 206 GLY B N 1
ATOM 5436 C CA . GLY B 1 206 ? -6.887 -20.891 -21.219 1 98.75 206 GLY B CA 1
ATOM 5437 C C . GLY B 1 206 ? -5.824 -21.141 -20.172 1 98.75 206 GLY B C 1
ATOM 5438 O O . GLY B 1 206 ? -5.754 -22.234 -19.594 1 98.75 206 GLY B O 1
ATOM 5439 N N . ILE B 1 207 ? -4.992 -20.141 -19.953 1 98.88 207 ILE B N 1
ATOM 5440 C CA . ILE B 1 207 ? -3.996 -20.172 -18.875 1 98.88 207 ILE B CA 1
ATOM 5441 C C . ILE B 1 207 ? -4.117 -18.922 -18.016 1 98.88 207 ILE B C 1
ATOM 5443 O O . ILE B 1 207 ? -4.555 -17.875 -18.5 1 98.88 207 ILE B O 1
ATOM 5447 N N . ILE B 1 208 ? -3.811 -19.016 -16.781 1 98.81 208 ILE B N 1
ATOM 5448 C CA . ILE B 1 208 ? -3.891 -17.953 -15.781 1 98.81 208 ILE B CA 1
ATOM 5449 C C . ILE B 1 208 ? -2.555 -17.828 -15.047 1 98.81 208 ILE B C 1
ATOM 5451 O O . ILE B 1 208 ? -2.104 -18.781 -14.398 1 98.81 208 ILE B O 1
ATOM 5455 N N . ILE B 1 209 ? -1.944 -16.688 -15.148 1 98.5 209 ILE B N 1
ATOM 5456 C CA . ILE B 1 209 ? -0.615 -16.531 -14.57 1 98.5 209 ILE B CA 1
ATOM 5457 C C . ILE B 1 209 ? -0.603 -15.328 -13.633 1 98.5 209 ILE B C 1
ATOM 5459 O O . ILE B 1 209 ? -0.863 -14.195 -14.055 1 98.5 209 ILE B O 1
ATOM 5463 N N . GLY B 1 210 ? -0.306 -15.531 -12.359 1 98.19 210 GLY B N 1
ATOM 5464 C CA . GLY B 1 210 ? -0.224 -14.477 -11.359 1 98.19 210 GLY B CA 1
ATOM 5465 C C . GLY B 1 210 ? 1.202 -14.078 -11.031 1 98.19 210 GLY B C 1
ATOM 5466 O O . GLY B 1 210 ? 1.98 -14.891 -10.531 1 98.19 210 GLY B O 1
ATOM 5467 N N . ASN B 1 211 ? 1.462 -12.828 -11.234 1 97.81 211 ASN B N 1
ATOM 5468 C CA . ASN B 1 211 ? 2.812 -12.344 -10.969 1 97.81 211 ASN B CA 1
ATOM 5469 C C . ASN B 1 211 ? 3.865 -13.375 -11.375 1 97.81 211 ASN B C 1
ATOM 5471 O O . ASN B 1 211 ? 4.738 -13.719 -10.578 1 97.81 211 ASN B O 1
ATOM 5475 N N . GLY B 1 212 ? 3.791 -13.789 -12.609 1 97.38 212 GLY B N 1
ATOM 5476 C CA . GLY B 1 212 ? 4.57 -14.914 -13.102 1 97.38 212 GLY B CA 1
ATOM 5477 C C . GLY B 1 212 ? 5.828 -14.5 -13.836 1 97.38 212 GLY B C 1
ATOM 5478 O O . GLY B 1 212 ? 5.801 -13.562 -14.641 1 97.38 212 GLY B O 1
ATOM 5479 N N . CYS B 1 213 ? 6.879 -15.195 -13.562 1 95 213 CYS B N 1
ATOM 5480 C CA . CYS B 1 213 ? 8.109 -15.047 -14.328 1 95 213 CYS B CA 1
ATOM 5481 C C . CYS B 1 213 ? 7.879 -15.375 -15.797 1 95 213 CYS B C 1
ATOM 5483 O O . CYS B 1 213 ? 7.387 -16.453 -16.125 1 95 213 CYS B O 1
ATOM 5485 N N . THR B 1 214 ? 8.25 -14.438 -16.656 1 96.06 214 THR B N 1
ATOM 5486 C CA . THR B 1 214 ? 7.969 -14.656 -18.062 1 96.06 214 THR B CA 1
ATOM 5487 C C . THR B 1 214 ? 9.141 -14.203 -18.938 1 96.06 214 THR B C 1
ATOM 5489 O O . THR B 1 214 ? 9.664 -14.977 -19.734 1 96.06 214 THR B O 1
ATOM 5492 N N . ASP B 1 215 ? 9.508 -12.938 -18.719 1 93.12 215 ASP B N 1
ATOM 5493 C CA . ASP B 1 215 ? 10.617 -12.359 -19.469 1 93.12 215 ASP B CA 1
ATOM 5494 C C . ASP B 1 215 ? 11.953 -12.891 -18.969 1 93.12 215 ASP B C 1
ATOM 5496 O O . ASP B 1 215 ? 12.125 -13.133 -17.781 1 93.12 215 ASP B O 1
ATOM 5500 N N . PRO B 1 216 ? 12.953 -13.031 -19.844 1 88.88 216 PRO B N 1
ATOM 5501 C CA . PRO B 1 216 ? 14.266 -13.516 -19.422 1 88.88 216 PRO B CA 1
ATOM 5502 C C . PRO B 1 216 ? 14.891 -12.656 -18.328 1 88.88 216 PRO B C 1
ATOM 5504 O O . PRO B 1 216 ? 15.766 -13.117 -17.594 1 88.88 216 PRO B O 1
ATOM 5507 N N . SER B 1 217 ? 14.469 -11.477 -18.188 1 85.94 217 SER B N 1
ATOM 5508 C CA . SER B 1 217 ? 15 -10.578 -17.172 1 85.94 217 SER B CA 1
ATOM 5509 C C . SER B 1 217 ? 14.375 -10.844 -15.812 1 85.94 217 SER B C 1
ATOM 5511 O O . SER B 1 217 ? 14.766 -10.242 -14.812 1 85.94 217 SER B O 1
ATOM 5513 N N . GLU B 1 218 ? 13.43 -11.82 -15.836 1 87.38 218 GLU B N 1
ATOM 5514 C CA . GLU B 1 218 ? 12.758 -12.164 -14.586 1 87.38 218 GLU B CA 1
ATOM 5515 C C . GLU B 1 218 ? 13.078 -13.602 -14.164 1 87.38 218 GLU B C 1
ATOM 5517 O O . GLU B 1 218 ? 12.82 -14.539 -14.914 1 87.38 218 GLU B O 1
ATOM 5522 N N . CYS B 1 219 ? 13.469 -13.875 -13.016 1 82.06 219 CYS B N 1
ATOM 5523 C CA . CYS B 1 219 ? 13.609 -15.164 -12.359 1 82.06 219 CYS B CA 1
ATOM 5524 C C . CYS B 1 219 ? 14.625 -16.047 -13.086 1 82.06 219 CYS B C 1
ATOM 5526 O O . CYS B 1 219 ? 14.492 -17.266 -13.109 1 82.06 219 CYS B O 1
ATOM 5528 N N . THR B 1 220 ? 15.484 -15.477 -13.922 1 78.25 220 THR B N 1
ATOM 5529 C CA . THR B 1 220 ? 16.562 -16.203 -14.578 1 78.25 220 THR B CA 1
ATOM 5530 C C . THR B 1 220 ? 17.922 -15.82 -13.984 1 78.25 220 THR B C 1
ATOM 5532 O O . THR B 1 220 ? 18 -14.898 -13.172 1 78.25 220 THR B O 1
ATOM 5535 N N . LEU B 1 221 ? 18.891 -16.594 -14.406 1 72.75 221 LEU B N 1
ATOM 5536 C CA . LEU B 1 221 ? 20.219 -16.297 -13.914 1 72.75 221 LEU B CA 1
ATOM 5537 C C . LEU B 1 221 ? 20.656 -14.891 -14.336 1 72.75 221 LEU B C 1
ATOM 5539 O O . LEU B 1 221 ? 21.281 -14.172 -13.562 1 72.75 221 LEU B O 1
ATOM 5543 N N . GLN B 1 222 ? 20.281 -14.539 -15.531 1 67.62 222 GLN B N 1
ATOM 5544 C CA . GLN B 1 222 ? 20.594 -13.195 -16.031 1 67.62 222 GLN B CA 1
ATOM 5545 C C . GLN B 1 222 ? 19.797 -12.141 -15.258 1 67.62 222 GLN B C 1
ATOM 5547 O O . GLN B 1 222 ? 20.312 -11.055 -14.969 1 67.62 222 GLN B O 1
ATOM 5552 N N . GLY B 1 223 ? 18.609 -12.445 -14.969 1 73.69 223 GLY B N 1
ATOM 5553 C CA . GLY B 1 223 ? 17.734 -11.523 -14.258 1 73.69 223 GLY B CA 1
ATOM 5554 C C . GLY B 1 223 ? 18.172 -11.258 -12.828 1 73.69 223 GLY B C 1
ATOM 5555 O O . GLY B 1 223 ? 17.875 -10.203 -12.273 1 73.69 223 GLY B O 1
ATOM 5556 N N . TYR B 1 224 ? 18.984 -12.148 -12.352 1 70.44 224 TYR B N 1
ATOM 5557 C CA . TYR B 1 224 ? 19.391 -12.039 -10.953 1 70.44 224 TYR B CA 1
ATOM 5558 C C . TYR B 1 224 ? 20.578 -11.078 -10.805 1 70.44 224 TYR B C 1
ATOM 5560 O O . TYR B 1 224 ? 20.766 -10.492 -9.742 1 70.44 224 TYR B O 1
ATOM 5568 N N . LEU B 1 225 ? 21.344 -10.922 -11.852 1 73.56 225 LEU B N 1
ATOM 5569 C CA . LEU B 1 225 ? 22.531 -10.086 -11.766 1 73.56 225 LEU B CA 1
ATOM 5570 C C . LEU B 1 225 ? 22.156 -8.609 -11.734 1 73.56 225 LEU B C 1
ATOM 5572 O O . LEU B 1 225 ? 22.812 -7.816 -11.047 1 73.56 225 LEU B O 1
ATOM 5576 N N . PHE B 1 226 ? 21.188 -8.219 -12.43 1 82.25 226 PHE B N 1
ATOM 5577 C CA . PHE B 1 226 ? 20.594 -6.883 -12.398 1 82.25 226 PHE B CA 1
ATOM 5578 C C . PHE B 1 226 ? 19.078 -6.953 -12.578 1 82.25 226 PHE B C 1
ATOM 5580 O O . PHE B 1 226 ? 18.578 -6.832 -13.688 1 82.25 226 PHE B O 1
ATOM 5587 N N . PRO B 1 227 ? 18.406 -7.102 -11.422 1 88.69 227 PRO B N 1
ATOM 5588 C CA . PRO B 1 227 ? 16.938 -7.238 -11.508 1 88.69 227 PRO B CA 1
ATOM 5589 C C . PRO B 1 227 ? 16.234 -5.918 -11.805 1 88.69 227 PRO B C 1
ATOM 5591 O O . PRO B 1 227 ? 15.57 -5.363 -10.93 1 88.69 227 PRO B O 1
ATOM 5594 N N . ILE B 1 228 ? 16.328 -5.48 -13.016 1 89.44 228 ILE B N 1
ATOM 5595 C CA . ILE B 1 228 ? 15.961 -4.137 -13.445 1 89.44 228 ILE B CA 1
ATOM 5596 C C . ILE B 1 228 ? 14.516 -3.846 -13.055 1 89.44 228 ILE B C 1
ATOM 5598 O O . ILE B 1 228 ? 14.195 -2.742 -12.602 1 89.44 228 ILE B O 1
ATOM 5602 N N . HIS B 1 229 ? 13.578 -4.789 -13.258 1 93 229 HIS B N 1
ATOM 5603 C CA . HIS B 1 229 ? 12.164 -4.531 -13 1 93 229 HIS B CA 1
ATOM 5604 C C . HIS B 1 229 ? 11.898 -4.41 -11.508 1 93 229 HIS B C 1
ATOM 5606 O O . HIS B 1 229 ? 11.039 -3.629 -11.086 1 93 229 HIS B O 1
ATOM 5612 N N . ARG B 1 230 ? 12.594 -5.199 -10.688 1 93.88 230 ARG B N 1
ATOM 5613 C CA . ARG B 1 230 ? 12.492 -5.066 -9.242 1 93.88 230 ARG B CA 1
ATOM 5614 C C . ARG B 1 230 ? 13.023 -3.715 -8.773 1 93.88 230 ARG B C 1
ATOM 5616 O O . ARG B 1 230 ? 12.383 -3.035 -7.969 1 93.88 230 ARG B O 1
ATOM 5623 N N . LEU B 1 231 ? 14.227 -3.377 -9.305 1 93.75 231 LEU B N 1
ATOM 5624 C CA . LEU B 1 231 ? 14.82 -2.098 -8.945 1 93.75 231 LEU B CA 1
ATOM 5625 C C . LEU B 1 231 ? 13.93 -0.939 -9.367 1 93.75 231 LEU B C 1
ATOM 5627 O O . LEU B 1 231 ? 13.766 0.033 -8.625 1 93.75 231 LEU B O 1
ATOM 5631 N N . ASN B 1 232 ? 13.367 -1.031 -10.562 1 95.25 232 ASN B N 1
ATOM 5632 C CA . ASN B 1 232 ? 12.414 -0.039 -11.039 1 95.25 232 ASN B CA 1
ATOM 5633 C C . ASN B 1 232 ? 11.211 0.078 -10.102 1 95.25 232 ASN B C 1
ATOM 5635 O O . ASN B 1 232 ? 10.812 1.185 -9.742 1 95.25 232 ASN B O 1
ATOM 5639 N N . PHE B 1 233 ? 10.664 -1.006 -9.711 1 96.75 233 PHE B N 1
ATOM 5640 C CA . PHE B 1 233 ? 9.523 -1.044 -8.805 1 96.75 233 PHE B CA 1
ATOM 5641 C C . PHE B 1 233 ? 9.859 -0.366 -7.48 1 96.75 233 PHE B C 1
ATOM 5643 O O . PHE B 1 233 ? 9.102 0.486 -7.004 1 96.75 233 PHE B O 1
ATOM 5650 N N . PHE B 1 234 ? 10.938 -0.743 -6.875 1 96.69 234 PHE B N 1
ATOM 5651 C CA . PHE B 1 234 ? 11.32 -0.188 -5.582 1 96.69 234 PHE B CA 1
ATOM 5652 C C . PHE B 1 234 ? 11.594 1.306 -5.695 1 96.69 234 PHE B C 1
ATOM 5654 O O . PHE B 1 234 ? 11.312 2.068 -4.77 1 96.69 234 PHE B O 1
ATOM 5661 N N . GLY B 1 235 ? 12.227 1.705 -6.793 1 97.19 235 GLY B N 1
ATOM 5662 C CA . GLY B 1 235 ? 12.383 3.129 -7.043 1 97.19 235 GLY B CA 1
ATOM 5663 C C . GLY B 1 235 ? 11.062 3.867 -7.156 1 97.19 235 GLY B C 1
ATOM 5664 O O . GLY B 1 235 ? 10.883 4.922 -6.547 1 97.19 235 GLY B O 1
ATOM 5665 N N . ARG B 1 236 ? 10.141 3.303 -7.891 1 97.25 236 ARG B N 1
ATOM 5666 C CA . ARG B 1 236 ? 8.828 3.898 -8.109 1 97.25 236 ARG B CA 1
ATOM 5667 C C . ARG B 1 236 ? 8.062 4.039 -6.797 1 97.25 236 ARG B C 1
ATOM 5669 O O . ARG B 1 236 ? 7.281 4.973 -6.625 1 97.25 236 ARG B O 1
ATOM 5676 N N . HIS B 1 237 ? 8.305 3.158 -5.883 1 97.69 237 HIS B N 1
ATOM 5677 C CA . HIS B 1 237 ? 7.547 3.15 -4.637 1 97.69 237 HIS B CA 1
ATOM 5678 C C . HIS B 1 237 ? 8.312 3.859 -3.525 1 97.69 237 HIS B C 1
ATOM 5680 O O . HIS B 1 237 ? 7.898 3.83 -2.363 1 97.69 237 HIS B O 1
ATOM 5686 N N . GLY B 1 238 ? 9.445 4.406 -3.816 1 96.12 238 GLY B N 1
ATOM 5687 C CA . GLY B 1 238 ? 10.109 5.312 -2.891 1 96.12 238 GLY B CA 1
ATOM 5688 C C . GLY B 1 238 ? 11.055 4.605 -1.94 1 96.12 238 GLY B C 1
ATOM 5689 O O . GLY B 1 238 ? 11.461 5.172 -0.923 1 96.12 238 GLY B O 1
ATOM 5690 N N . PHE B 1 239 ? 11.461 3.354 -2.211 1 96.38 239 PHE B N 1
ATOM 5691 C CA . PHE B 1 239 ? 12.367 2.611 -1.343 1 96.38 239 PHE B CA 1
ATOM 5692 C C . PHE B 1 239 ? 13.82 2.986 -1.627 1 96.38 239 PHE B C 1
ATOM 5694 O O . PHE B 1 239 ? 14.711 2.707 -0.82 1 96.38 239 PHE B O 1
ATOM 5701 N N . ILE B 1 240 ? 14.023 3.541 -2.797 1 96.56 240 ILE B N 1
ATOM 5702 C CA . ILE B 1 240 ? 15.359 3.99 -3.186 1 96.56 240 ILE B CA 1
ATOM 5703 C C . ILE B 1 240 ? 15.336 5.492 -3.465 1 96.56 240 ILE B C 1
ATOM 5705 O O . ILE B 1 240 ? 14.297 6.047 -3.824 1 96.56 240 ILE B O 1
ATOM 5709 N N . SER B 1 241 ? 16.5 6.156 -3.217 1 96.94 241 SER B N 1
ATOM 5710 C CA . SER B 1 241 ? 16.578 7.594 -3.453 1 96.94 241 SER B CA 1
ATOM 5711 C C . SER B 1 241 ? 16.297 7.93 -4.914 1 96.94 241 SER B C 1
ATOM 5713 O O . SER B 1 241 ? 16.531 7.098 -5.801 1 96.94 241 SER B O 1
ATOM 5715 N N . GLU B 1 242 ? 15.805 9.133 -5.16 1 96.19 242 GLU B N 1
ATOM 5716 C CA . GLU B 1 242 ? 15.562 9.57 -6.531 1 96.19 242 GLU B CA 1
ATOM 5717 C C . GLU B 1 242 ? 16.844 9.539 -7.355 1 96.19 242 GLU B C 1
ATOM 5719 O O . GLU B 1 242 ? 16.812 9.219 -8.547 1 96.19 242 GLU B O 1
ATOM 5724 N N . GLU B 1 243 ? 17.938 9.883 -6.723 1 95.81 243 GLU B N 1
ATOM 5725 C CA . GLU B 1 243 ? 19.234 9.875 -7.406 1 95.81 243 GLU B CA 1
ATOM 5726 C C . GLU B 1 243 ? 19.594 8.469 -7.879 1 95.81 243 GLU B C 1
ATOM 5728 O O . GLU B 1 243 ? 19.938 8.266 -9.047 1 95.81 243 GLU B O 1
ATOM 5733 N N . THR B 1 244 ? 19.578 7.547 -6.965 1 96.25 244 THR B N 1
ATOM 5734 C CA . THR B 1 244 ? 19.891 6.16 -7.301 1 96.25 244 THR B CA 1
ATOM 5735 C C . THR B 1 244 ? 18.906 5.621 -8.336 1 96.25 244 THR B C 1
ATOM 5737 O O . THR B 1 244 ? 19.312 4.918 -9.273 1 96.25 244 THR B O 1
ATOM 5740 N N . TYR B 1 245 ? 17.641 5.938 -8.195 1 96.5 245 TYR B N 1
ATOM 5741 C CA . TYR B 1 245 ? 16.625 5.488 -9.125 1 96.5 245 TYR B CA 1
ATOM 5742 C C . TYR B 1 245 ? 16.906 5.996 -10.531 1 96.5 245 TYR B C 1
ATOM 5744 O O . TYR B 1 245 ? 16.812 5.234 -11.5 1 96.5 245 TYR B O 1
ATOM 5752 N N . GLN B 1 246 ? 17.266 7.242 -10.688 1 95.31 246 GLN B N 1
ATOM 5753 C CA . GLN B 1 246 ? 17.578 7.809 -11.992 1 95.31 246 GLN B CA 1
ATOM 5754 C C . GLN B 1 246 ? 18.797 7.117 -12.609 1 95.31 246 GLN B C 1
ATOM 5756 O O . GLN B 1 246 ? 18.828 6.883 -13.82 1 95.31 246 GLN B O 1
ATOM 5761 N N . LYS B 1 247 ? 19.781 6.828 -11.766 1 95.5 247 LYS B N 1
ATOM 5762 C CA . LYS B 1 247 ? 20.938 6.082 -12.25 1 95.5 247 LYS B CA 1
ATOM 5763 C C . LYS B 1 247 ? 20.531 4.727 -12.82 1 95.5 247 LYS B C 1
ATOM 5765 O O . LYS B 1 247 ? 21.031 4.305 -13.859 1 95.5 247 LYS B O 1
ATOM 5770 N N . ILE B 1 248 ? 19.656 4.07 -12.109 1 93.75 248 ILE B N 1
ATOM 5771 C CA . ILE B 1 248 ? 19.188 2.758 -12.531 1 93.75 248 ILE B CA 1
ATOM 5772 C C . ILE B 1 248 ? 18.469 2.873 -13.875 1 93.75 248 ILE B C 1
ATOM 5774 O O . ILE B 1 248 ? 18.75 2.104 -14.797 1 93.75 248 ILE B O 1
ATOM 5778 N N . ILE B 1 249 ? 17.547 3.84 -14 1 93.12 249 ILE B N 1
ATOM 5779 C CA . ILE B 1 249 ? 16.781 4.035 -15.234 1 93.12 249 ILE B CA 1
ATOM 5780 C C . ILE B 1 249 ? 17.734 4.371 -16.375 1 93.12 249 ILE B C 1
ATOM 5782 O O . ILE B 1 249 ? 17.609 3.846 -17.484 1 93.12 249 ILE B O 1
ATOM 5786 N N . ASN B 1 250 ? 18.719 5.184 -16.125 1 93.62 250 ASN B N 1
ATOM 5787 C CA . ASN B 1 250 ? 19.656 5.637 -17.156 1 93.62 250 ASN B CA 1
ATOM 5788 C C . ASN B 1 250 ? 20.531 4.496 -17.656 1 93.62 250 ASN B C 1
ATOM 5790 O O . ASN B 1 250 ? 21.016 4.516 -18.781 1 93.62 250 ASN B O 1
ATOM 5794 N N . HIS B 1 251 ? 20.766 3.521 -16.828 1 91.06 251 HIS B N 1
ATOM 5795 C CA . HIS B 1 251 ? 21.656 2.434 -17.188 1 91.06 251 HIS B CA 1
ATOM 5796 C C . HIS B 1 251 ? 20.891 1.157 -17.5 1 91.06 251 HIS B C 1
ATOM 5798 O O . HIS B 1 251 ? 21.484 0.083 -17.641 1 91.06 251 HIS B O 1
ATOM 5804 N N . SER B 1 252 ? 19.641 1.249 -17.562 1 86.75 252 SER B N 1
ATOM 5805 C CA . SER B 1 252 ? 18.766 0.078 -17.703 1 86.75 252 SER B CA 1
ATOM 5806 C C . SER B 1 252 ? 19.094 -0.7 -18.969 1 86.75 252 SER B C 1
ATOM 5808 O O . SER B 1 252 ? 19.141 -1.932 -18.953 1 86.75 252 SER B O 1
ATOM 5810 N N . GLU B 1 253 ? 19.266 -0.026 -20.109 1 85.12 253 GLU B N 1
ATOM 5811 C CA . GLU B 1 253 ? 19.547 -0.702 -21.375 1 85.12 253 GLU B CA 1
ATOM 5812 C C . GLU B 1 253 ? 20.891 -1.407 -21.344 1 85.12 253 GLU B C 1
ATOM 5814 O O . GLU B 1 253 ? 21.016 -2.547 -21.797 1 85.12 253 GLU B O 1
ATOM 5819 N N . GLU B 1 254 ? 21.812 -0.718 -20.797 1 87.44 254 GLU B N 1
ATOM 5820 C CA . GLU B 1 254 ? 23.172 -1.264 -20.719 1 87.44 254 GLU B CA 1
ATOM 5821 C C . GLU B 1 254 ? 23.234 -2.445 -19.766 1 87.44 254 GLU B C 1
ATOM 5823 O O . GLU B 1 254 ? 24 -3.385 -19.969 1 87.44 254 GLU B O 1
ATOM 5828 N N . CYS B 1 255 ? 22.484 -2.375 -18.75 1 86.75 255 CYS B N 1
ATOM 5829 C CA . CYS B 1 255 ? 22.594 -3.359 -17.688 1 86.75 255 CYS B CA 1
ATOM 5830 C C . CYS B 1 255 ? 21.594 -4.5 -17.891 1 86.75 255 CYS B C 1
ATOM 5832 O O . CYS B 1 255 ? 21.641 -5.504 -17.172 1 86.75 255 CYS B O 1
ATOM 5834 N N . TYR B 1 256 ? 20.828 -4.301 -18.859 1 80.06 256 TYR B N 1
ATOM 5835 C CA . TYR B 1 256 ? 19.875 -5.371 -19.156 1 80.06 256 TYR B CA 1
ATOM 5836 C C . TYR B 1 256 ? 20.609 -6.641 -19.562 1 80.06 256 TYR B C 1
ATOM 5838 O O . TYR B 1 256 ? 21.25 -6.691 -20.625 1 80.06 256 TYR B O 1
ATOM 5846 N N . GLY B 1 257 ? 20.641 -7.68 -18.688 1 72.75 257 GLY B N 1
ATOM 5847 C CA . GLY B 1 257 ? 21.297 -8.945 -18.969 1 72.75 257 GLY B CA 1
ATOM 5848 C C . GLY B 1 257 ? 22.797 -8.883 -18.812 1 72.75 257 GLY B C 1
ATOM 5849 O O . GLY B 1 257 ? 23.516 -9.727 -19.344 1 72.75 257 GLY B O 1
ATOM 5850 N N . SER B 1 258 ? 23.266 -7.789 -18.234 1 73.31 258 SER B N 1
ATOM 5851 C CA . SER B 1 258 ? 24.703 -7.605 -18.125 1 73.31 258 SER B CA 1
ATOM 5852 C C . SER B 1 258 ? 25.156 -7.695 -16.672 1 73.31 258 SER B C 1
ATOM 5854 O O . SER B 1 258 ? 24.422 -7.297 -15.758 1 73.31 258 SER B O 1
ATOM 5856 N N . ALA B 1 259 ? 26.281 -8.367 -16.516 1 73.69 259 ALA B N 1
ATOM 5857 C CA . ALA B 1 259 ? 26.844 -8.531 -15.18 1 73.69 259 ALA B CA 1
ATOM 5858 C C . ALA B 1 259 ? 28.156 -7.738 -15.039 1 73.69 259 ALA B C 1
ATOM 5860 O O . ALA B 1 259 ? 29.094 -8.195 -14.391 1 73.69 259 ALA B O 1
ATOM 5861 N N . THR B 1 260 ? 28.094 -6.578 -15.656 1 84.81 260 THR B N 1
ATOM 5862 C CA . THR B 1 260 ? 29.312 -5.78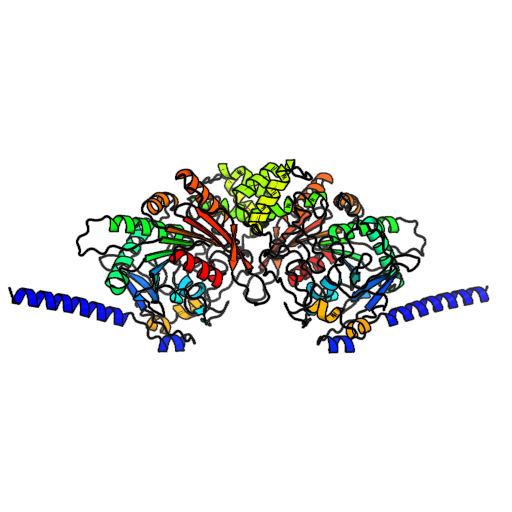5 -15.5 1 84.81 260 THR B CA 1
ATOM 5863 C C . THR B 1 260 ? 29.453 -5.309 -14.055 1 84.81 260 THR B C 1
ATOM 5865 O O . THR B 1 260 ? 28.469 -5.203 -13.328 1 84.81 260 THR B O 1
ATOM 5868 N N . PRO B 1 261 ? 30.625 -5.066 -13.688 1 86.25 261 PRO B N 1
ATOM 5869 C CA . PRO B 1 261 ? 30.844 -4.57 -12.328 1 86.25 261 PRO B CA 1
ATOM 5870 C C . PRO B 1 261 ? 30.062 -3.299 -12.031 1 86.25 261 PRO B C 1
ATOM 5872 O O . PRO B 1 261 ? 29.594 -3.107 -10.906 1 86.25 261 PRO B O 1
ATOM 5875 N N . GLN B 1 262 ? 29.938 -2.494 -13.031 1 88.38 262 GLN B N 1
ATOM 5876 C CA . GLN B 1 262 ? 29.188 -1.251 -12.852 1 88.38 262 GLN B CA 1
ATOM 5877 C C . GLN B 1 262 ? 27.719 -1.529 -12.562 1 88.38 262 GLN B C 1
ATOM 5879 O O . GLN B 1 262 ? 27.125 -0.908 -11.672 1 88.38 262 GLN B O 1
ATOM 5884 N N . CYS B 1 263 ? 27.141 -2.42 -13.312 1 88.5 263 CYS B N 1
ATOM 5885 C CA . CYS B 1 263 ? 25.734 -2.793 -13.109 1 88.5 263 CYS B CA 1
ATOM 5886 C C . CYS B 1 263 ? 25.547 -3.461 -11.75 1 88.5 263 CYS B C 1
ATOM 5888 O O . CYS B 1 263 ? 24.562 -3.188 -11.055 1 88.5 263 CYS B O 1
ATOM 5890 N N . GLN B 1 264 ? 26.484 -4.195 -11.367 1 86.38 264 GLN B N 1
ATOM 5891 C CA . GLN B 1 264 ? 26.422 -4.867 -10.07 1 86.38 264 GLN B CA 1
ATOM 5892 C C . GLN B 1 264 ? 26.531 -3.865 -8.922 1 86.38 264 GLN B C 1
ATOM 5894 O O . GLN B 1 264 ? 25.828 -3.99 -7.918 1 86.38 264 GLN B O 1
ATOM 5899 N N . ALA B 1 265 ? 27.438 -2.947 -9.07 1 89.25 265 ALA B N 1
ATOM 5900 C CA . ALA B 1 265 ? 27.609 -1.923 -8.047 1 89.25 265 ALA B CA 1
ATOM 5901 C C . ALA B 1 265 ? 26.328 -1.119 -7.855 1 89.25 265 ALA B C 1
ATOM 5903 O O . ALA B 1 265 ? 25.953 -0.781 -6.727 1 89.25 265 ALA B O 1
ATOM 5904 N N . LEU B 1 266 ? 25.719 -0.801 -8.969 1 91.06 266 LEU B N 1
ATOM 5905 C CA . LEU B 1 266 ? 24.469 -0.054 -8.93 1 91.06 266 LEU B CA 1
ATOM 5906 C C . LEU B 1 266 ? 23.375 -0.868 -8.25 1 91.06 266 LEU B C 1
ATOM 5908 O O . LEU B 1 266 ? 22.594 -0.329 -7.465 1 91.06 266 LEU B O 1
ATOM 5912 N N . ALA B 1 267 ? 23.25 -2.131 -8.562 1 88.81 267 ALA B N 1
ATOM 5913 C CA . ALA B 1 267 ? 22.297 -3.021 -7.922 1 88.81 267 ALA B CA 1
ATOM 5914 C C . ALA B 1 267 ? 22.531 -3.107 -6.418 1 88.81 267 ALA B C 1
ATOM 5916 O O . ALA B 1 267 ? 21.594 -3.07 -5.625 1 88.81 267 ALA B O 1
ATOM 5917 N N . TYR B 1 268 ? 23.766 -3.135 -6.039 1 88 268 TYR B N 1
ATOM 5918 C CA . TYR B 1 268 ? 24.125 -3.227 -4.625 1 88 268 TYR B CA 1
ATOM 5919 C C . TYR B 1 268 ? 23.781 -1.934 -3.895 1 88 268 TYR B C 1
ATOM 5921 O O . TYR B 1 268 ? 23.344 -1.963 -2.742 1 88 268 TYR B O 1
ATOM 5929 N N . GLU B 1 269 ? 24.031 -0.854 -4.508 1 91.56 269 GLU B N 1
ATOM 5930 C CA . GLU B 1 269 ? 23.672 0.435 -3.926 1 91.56 269 GLU B CA 1
ATOM 5931 C C . GLU B 1 269 ? 22.172 0.509 -3.648 1 91.56 269 GLU B C 1
ATOM 5933 O O . GLU B 1 269 ? 21.75 0.94 -2.57 1 91.56 269 GLU B O 1
ATOM 5938 N N . ALA B 1 270 ? 21.375 0.094 -4.641 1 92.69 270 ALA B N 1
ATOM 5939 C CA . ALA B 1 270 ? 19.922 0.092 -4.484 1 92.69 270 ALA B CA 1
ATOM 5940 C C . ALA B 1 270 ? 19.5 -0.862 -3.377 1 92.69 270 ALA B C 1
ATOM 5942 O O . ALA B 1 270 ? 18.641 -0.523 -2.557 1 92.69 270 ALA B O 1
ATOM 5943 N N . LEU B 1 271 ? 20.094 -2.002 -3.342 1 89.25 271 LEU B N 1
ATOM 5944 C CA . LEU B 1 271 ? 19.734 -3.008 -2.346 1 89.25 271 LEU B CA 1
ATOM 5945 C C . LEU B 1 271 ? 20.062 -2.516 -0.938 1 89.25 271 LEU B C 1
ATOM 5947 O O . LEU B 1 271 ? 19.312 -2.791 0.005 1 89.25 271 LEU B O 1
ATOM 5951 N N . ALA B 1 272 ? 21.141 -1.84 -0.792 1 90.25 272 ALA B N 1
ATOM 5952 C CA . ALA B 1 272 ? 21.5 -1.275 0.504 1 90.25 272 ALA B CA 1
ATOM 5953 C C . ALA B 1 272 ? 20.484 -0.243 0.963 1 90.25 272 ALA B C 1
ATOM 5955 O O . ALA B 1 272 ? 20.203 -0.115 2.16 1 90.25 272 ALA B O 1
ATOM 5956 N N . GLN B 1 273 ? 19.938 0.474 0.052 1 93.38 273 GLN B N 1
ATOM 5957 C CA . GLN B 1 273 ? 18.953 1.497 0.375 1 93.38 273 GLN B CA 1
ATOM 5958 C C . GLN B 1 273 ? 17.609 0.868 0.729 1 93.38 273 GLN B C 1
ATOM 5960 O O . GLN B 1 273 ? 16.828 1.443 1.494 1 93.38 273 GLN B O 1
ATOM 5965 N N . ILE B 1 274 ? 17.344 -0.303 0.18 1 90.94 274 ILE B N 1
ATOM 5966 C CA . ILE B 1 274 ? 16.094 -1.011 0.424 1 90.94 274 ILE B CA 1
ATOM 5967 C C . ILE B 1 274 ? 16.172 -1.752 1.757 1 90.94 274 ILE B C 1
ATOM 5969 O O . ILE B 1 274 ? 15.242 -1.675 2.572 1 90.94 274 ILE B O 1
ATOM 5973 N N . SER B 1 275 ? 17.297 -2.418 2.053 1 84.5 275 SER B N 1
ATOM 5974 C CA . SER B 1 275 ? 17.344 -3.391 3.139 1 84.5 275 SER B CA 1
ATOM 5975 C C . SER B 1 275 ? 18.375 -2.988 4.188 1 84.5 275 SER B C 1
ATOM 5977 O O . SER B 1 275 ? 18.516 -3.652 5.219 1 84.5 275 SER B O 1
ATOM 5979 N N . GLY B 1 276 ? 19.031 -1.94 3.959 1 82.25 276 GLY B N 1
ATOM 5980 C CA . GLY B 1 276 ? 20.125 -1.567 4.855 1 82.25 276 GLY B CA 1
ATOM 5981 C C . GLY B 1 276 ? 21.438 -2.227 4.5 1 82.25 276 GLY B C 1
ATOM 5982 O O . GLY B 1 276 ? 21.484 -3.154 3.689 1 82.25 276 GLY B O 1
ATOM 5983 N N . PRO B 1 277 ? 22.469 -1.775 5.121 1 73.12 277 PRO B N 1
ATOM 5984 C CA . PRO B 1 277 ? 23.812 -2.229 4.746 1 73.12 277 PRO B CA 1
ATOM 5985 C C . PRO B 1 277 ? 24.047 -3.699 5.082 1 73.12 277 PRO B C 1
ATOM 5987 O O . PRO B 1 277 ? 24.938 -4.332 4.504 1 73.12 277 PRO B O 1
ATOM 5990 N N . GLN B 1 278 ? 23.234 -4.191 5.992 1 65.5 278 GLN B N 1
ATOM 5991 C CA . GLN B 1 278 ? 23.438 -5.594 6.348 1 65.5 278 GLN B CA 1
ATOM 5992 C C . GLN B 1 278 ? 22.562 -6.508 5.492 1 65.5 278 GLN B C 1
ATOM 5994 O O . GLN B 1 278 ? 22.641 -7.734 5.613 1 65.5 278 GLN B O 1
ATOM 5999 N N . TYR B 1 279 ? 21.891 -5.898 4.699 1 60.25 279 TYR B N 1
ATOM 6000 C CA . TYR B 1 279 ? 21.047 -6.598 3.742 1 60.25 279 TYR B CA 1
ATOM 6001 C C . TYR B 1 279 ? 20.109 -7.57 4.453 1 60.25 2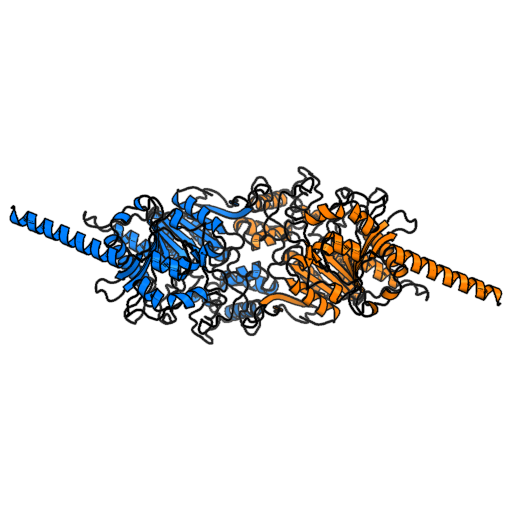79 TYR B C 1
ATOM 6003 O O . TYR B 1 279 ? 19.875 -8.688 3.973 1 60.25 279 TYR B O 1
ATOM 6011 N N . SER B 1 280 ? 19.703 -7.289 5.695 1 63.16 280 SER B N 1
ATOM 6012 C CA . SER B 1 280 ? 18.844 -8.148 6.508 1 63.16 280 SER B CA 1
ATOM 6013 C C . SER B 1 280 ? 17.406 -8.125 6.004 1 63.16 280 SER B C 1
ATOM 6015 O O . SER B 1 280 ? 16.562 -8.883 6.488 1 63.16 280 SER B O 1
ATOM 6017 N N . TYR B 1 281 ? 17.188 -7.984 4.898 1 62.94 281 TYR B N 1
ATOM 6018 C CA . TYR B 1 281 ? 15.891 -7.871 4.246 1 62.94 281 TYR B CA 1
ATOM 6019 C C . TYR B 1 281 ? 14.766 -7.828 5.27 1 62.94 281 TYR B C 1
ATOM 6021 O O . TYR B 1 281 ? 13.922 -8.727 5.316 1 62.94 281 TYR B O 1
ATOM 6029 N N . GLN B 1 282 ? 14.562 -6.902 5.93 1 78.62 282 GLN B N 1
ATOM 6030 C CA . GLN B 1 282 ? 13.477 -6.699 6.883 1 78.62 282 GLN B CA 1
ATOM 6031 C C . GLN B 1 282 ? 12.258 -6.074 6.203 1 78.62 282 GLN B C 1
ATOM 6033 O O . GLN B 1 282 ? 11.445 -5.418 6.859 1 78.62 282 GLN B O 1
ATOM 6038 N N . VAL B 1 283 ? 12.203 -6.242 4.875 1 87.31 283 VAL B N 1
ATOM 6039 C CA . VAL B 1 283 ? 11.047 -5.816 4.086 1 87.31 283 VAL B CA 1
ATOM 6040 C C . VAL B 1 283 ? 10.438 -7.023 3.373 1 87.31 283 VAL B C 1
ATOM 6042 O O . VAL B 1 283 ? 11.156 -7.816 2.76 1 87.31 283 VAL B O 1
ATOM 6045 N N . ASN B 1 284 ? 9.18 -7.223 3.533 1 90.06 284 ASN B N 1
ATOM 6046 C CA . ASN B 1 284 ? 8.492 -8.266 2.781 1 90.06 284 ASN B CA 1
ATOM 6047 C C . ASN B 1 284 ? 8.461 -7.957 1.288 1 90.06 284 ASN B C 1
ATOM 6049 O O . ASN B 1 284 ? 7.668 -7.133 0.836 1 90.06 284 ASN B O 1
ATOM 6053 N N . GLN B 1 285 ? 9.258 -8.586 0.55 1 90.88 285 GLN B N 1
ATOM 6054 C CA . GLN B 1 285 ? 9.344 -8.305 -0.879 1 90.88 285 GLN B CA 1
ATOM 6055 C C . GLN B 1 285 ? 8.117 -8.82 -1.619 1 90.88 285 GLN B C 1
ATOM 6057 O O . GLN B 1 285 ? 7.836 -8.398 -2.742 1 90.88 285 GLN B O 1
ATOM 6062 N N . TYR B 1 286 ? 7.391 -9.75 -1.038 1 93.25 286 TYR B N 1
ATOM 6063 C CA . TYR B 1 286 ? 6.223 -10.352 -1.683 1 93.25 286 TYR B CA 1
ATOM 6064 C C . TYR B 1 286 ? 4.988 -9.477 -1.495 1 93.25 286 TYR B C 1
ATOM 6066 O O . TYR B 1 286 ? 3.975 -9.672 -2.168 1 93.25 286 TYR B O 1
ATOM 6074 N N . ASN B 1 287 ? 5.008 -8.602 -0.66 1 96.06 287 ASN B N 1
ATOM 6075 C CA . ASN B 1 287 ? 4.082 -7.5 -0.386 1 96.06 287 ASN B CA 1
ATOM 6076 C C . ASN B 1 287 ? 4.758 -6.387 0.407 1 96.06 287 ASN B C 1
ATOM 6078 O O . ASN B 1 287 ? 4.809 -6.434 1.638 1 96.06 287 ASN B O 1
ATOM 6082 N N . VAL B 1 288 ? 5.191 -5.406 -0.221 1 96 288 VAL B N 1
ATOM 6083 C CA . VAL B 1 288 ? 6.156 -4.473 0.346 1 96 288 VAL B CA 1
ATOM 6084 C C . VAL B 1 288 ? 5.488 -3.633 1.433 1 96 288 VAL B C 1
ATOM 6086 O O . VAL B 1 288 ? 6.168 -2.963 2.215 1 96 288 VAL B O 1
ATOM 6089 N N . TYR B 1 289 ? 4.18 -3.658 1.532 1 96.25 289 TYR B N 1
ATOM 6090 C CA . TYR B 1 289 ? 3.498 -2.83 2.52 1 96.25 289 TYR B CA 1
ATOM 6091 C C . TYR B 1 289 ? 2.969 -3.676 3.67 1 96.25 289 TYR B C 1
ATOM 6093 O O . TYR B 1 289 ? 2.348 -3.154 4.598 1 96.25 289 TYR B O 1
ATOM 6101 N N . SER B 1 290 ? 3.23 -5 3.615 1 92.62 290 SER B N 1
ATOM 6102 C CA . SER B 1 290 ? 2.832 -5.891 4.699 1 92.62 290 SER B CA 1
ATOM 6103 C C . SER B 1 290 ? 3.951 -6.047 5.727 1 92.62 290 SER B C 1
ATOM 6105 O O . SER B 1 290 ? 5.074 -5.59 5.5 1 92.62 290 SER B O 1
ATOM 6107 N N . LYS B 1 291 ? 3.572 -6.648 6.859 1 88.06 291 LYS B N 1
ATOM 6108 C CA . LYS B 1 291 ? 4.555 -6.977 7.887 1 88.06 291 LYS B CA 1
ATOM 6109 C C . LYS B 1 291 ? 5.477 -8.102 7.43 1 88.06 291 LYS B C 1
ATOM 6111 O O . LYS B 1 291 ? 5.07 -8.961 6.641 1 88.06 291 LYS B O 1
ATOM 6116 N N . CYS B 1 292 ? 6.68 -8.016 7.844 1 86 292 CYS B N 1
ATOM 6117 C CA . CYS B 1 292 ? 7.609 -9.117 7.602 1 86 292 CYS B CA 1
ATOM 6118 C C . CYS B 1 292 ? 7.691 -10.039 8.812 1 86 292 CYS B C 1
ATOM 6120 O O . CYS B 1 292 ? 8.172 -9.641 9.867 1 86 292 CYS B O 1
ATOM 6122 N N . ILE B 1 293 ? 7.188 -11.195 8.641 1 76.25 293 ILE B N 1
ATOM 6123 C CA . ILE B 1 293 ? 7.266 -12.227 9.672 1 76.25 293 ILE B CA 1
ATOM 6124 C C . ILE B 1 293 ? 8.602 -12.953 9.578 1 76.25 293 ILE B C 1
ATOM 6126 O O . ILE B 1 293 ? 8.875 -13.641 8.594 1 76.25 293 ILE B O 1
ATOM 6130 N N . ILE B 1 294 ? 9.531 -12.758 10.391 1 64.12 294 ILE B N 1
ATOM 6131 C CA . ILE B 1 294 ? 10.883 -13.273 10.227 1 64.12 294 ILE B CA 1
ATOM 6132 C C . ILE B 1 294 ? 11.023 -14.609 10.953 1 64.12 294 ILE B C 1
ATOM 6134 O O . ILE B 1 294 ? 11.734 -15.5 10.484 1 64.12 294 ILE B O 1
ATOM 6138 N N . GLN B 1 295 ? 10.523 -14.672 12.102 1 59.72 295 GLN B N 1
ATOM 6139 C CA . GLN B 1 295 ? 10.812 -15.914 12.812 1 59.72 295 GLN B CA 1
ATOM 6140 C C . GLN B 1 295 ? 9.57 -16.797 12.883 1 59.72 295 GLN B C 1
ATOM 6142 O O . GLN B 1 295 ? 8.484 -16.344 13.242 1 59.72 295 GLN B O 1
ATOM 6147 N N . THR B 1 296 ? 9.672 -17.766 11.977 1 58.84 296 THR B N 1
ATOM 6148 C CA . THR B 1 296 ? 8.719 -18.828 12.281 1 58.84 296 THR B CA 1
ATOM 6149 C C . THR B 1 296 ? 9.422 -20 12.969 1 58.84 296 THR B C 1
ATOM 6151 O O . THR B 1 296 ? 10.398 -20.547 12.445 1 58.84 296 THR B O 1
ATOM 6154 N N . PRO B 1 297 ? 9.289 -20.078 14.289 1 57.81 297 PRO B N 1
ATOM 6155 C CA . PRO B 1 297 ? 9.961 -21.203 14.93 1 57.81 297 PRO B CA 1
ATOM 6156 C C . PRO B 1 297 ? 9.891 -22.484 14.102 1 57.81 297 PRO B C 1
ATOM 6158 O O . PRO B 1 297 ? 10.734 -23.375 14.25 1 57.81 297 PRO B O 1
ATOM 6161 N N . GLU B 1 298 ? 8.844 -22.688 13.398 1 52.56 298 GLU B N 1
ATOM 6162 C CA . GLU B 1 298 ? 8.594 -23.969 12.742 1 52.56 298 GLU B CA 1
ATOM 6163 C C . GLU B 1 298 ? 9.445 -24.109 11.484 1 52.56 298 GLU B C 1
ATOM 6165 O O . GLU B 1 298 ? 9.695 -25.234 11.031 1 52.56 298 GLU B O 1
ATOM 6170 N N . GLY B 1 299 ? 10.008 -23.016 11.016 1 50.41 299 GLY B N 1
ATOM 6171 C CA . GLY B 1 299 ? 10.773 -23.109 9.781 1 50.41 299 GLY B CA 1
ATOM 6172 C C . GLY B 1 299 ? 12.273 -23 10 1 50.41 299 GLY B C 1
ATOM 6173 O O . GLY B 1 299 ? 12.719 -22.625 11.086 1 50.41 299 GLY B O 1
ATOM 6174 N N . SER B 1 300 ? 13 -23.969 9.195 1 47.91 300 SER B N 1
ATOM 6175 C CA . SER B 1 300 ? 14.445 -23.938 9.359 1 47.91 300 SER B CA 1
ATOM 6176 C C . SER B 1 300 ? 14.992 -22.531 9.203 1 47.91 300 SER B C 1
ATOM 6178 O O . SER B 1 300 ? 14.234 -21.562 9.172 1 47.91 300 SER B O 1
ATOM 6180 N N . SER B 1 301 ? 15.891 -22.5 8.258 1 51.03 301 SER B N 1
ATOM 6181 C CA . SER B 1 301 ? 16.688 -21.328 7.898 1 51.03 301 SER B CA 1
ATOM 6182 C C . SER B 1 301 ? 15.977 -20.484 6.852 1 51.03 301 SER B C 1
ATOM 6184 O O . SER B 1 301 ? 15.086 -20.969 6.148 1 51.03 301 SER B O 1
ATOM 6186 N N . ARG B 1 302 ? 15.906 -19.188 7.125 1 49.78 302 ARG B N 1
ATOM 6187 C CA . ARG B 1 302 ? 15.297 -18.219 6.223 1 49.78 302 ARG B CA 1
ATOM 6188 C C . ARG B 1 302 ? 15.883 -18.328 4.82 1 49.78 302 ARG B C 1
ATOM 6190 O O . ARG B 1 302 ? 17.109 -18.422 4.656 1 49.78 302 ARG B O 1
ATOM 6197 N N . MET B 1 303 ? 14.961 -18.734 3.779 1 47.38 303 MET B N 1
ATOM 6198 C CA . MET B 1 303 ? 15.32 -18.734 2.363 1 47.38 303 MET B CA 1
ATOM 6199 C C . MET B 1 303 ? 16.016 -17.422 1.984 1 47.38 303 MET B C 1
ATOM 6201 O O . MET B 1 303 ? 15.703 -16.375 2.527 1 47.38 303 MET B O 1
ATOM 6205 N N . LYS B 1 304 ? 16.953 -17.5 1.137 1 46 304 LYS B N 1
ATOM 6206 C CA . LYS B 1 304 ? 17.75 -16.438 0.53 1 46 304 LYS B CA 1
ATOM 6207 C C . LYS B 1 304 ? 16.859 -15.461 -0.231 1 46 304 LYS B C 1
ATOM 6209 O O . LYS B 1 304 ? 15.906 -15.875 -0.905 1 46 304 LYS B O 1
ATOM 6214 N N . SER B 1 305 ? 16.859 -14.156 0.053 1 48.06 305 SER B N 1
ATOM 6215 C CA . SER B 1 305 ? 16.125 -13.133 -0.672 1 48.06 305 SER B CA 1
ATOM 6216 C C . SER B 1 305 ? 16.406 -13.195 -2.168 1 48.06 305 SER B C 1
ATOM 6218 O O . SER B 1 305 ? 17.547 -13.367 -2.582 1 48.06 305 SER B O 1
ATOM 6220 N N . PRO B 1 306 ? 15.43 -13.43 -3.047 1 45.62 306 PRO B N 1
ATOM 6221 C CA . PRO B 1 306 ? 15.594 -13.352 -4.5 1 45.62 306 PRO B CA 1
ATOM 6222 C C . PRO B 1 306 ? 16.406 -12.141 -4.945 1 45.62 306 PRO B C 1
ATOM 6224 O O . PRO B 1 306 ? 16.781 -12.039 -6.113 1 45.62 306 PRO B O 1
ATOM 6227 N N . LEU B 1 307 ? 16.375 -11.047 -4.18 1 45.81 307 LEU B N 1
ATOM 6228 C CA . LEU B 1 307 ? 17.234 -9.938 -4.594 1 45.81 307 LEU B CA 1
ATOM 6229 C C . LEU B 1 307 ? 18.703 -10.273 -4.375 1 45.81 307 LEU B C 1
ATOM 6231 O O . LEU B 1 307 ? 19.5 -9.391 -4.039 1 45.81 307 LEU B O 1
ATOM 6235 N N . ARG B 1 308 ? 19.047 -11.586 -4.539 1 47.62 308 ARG B N 1
ATOM 6236 C CA . ARG B 1 308 ? 20.422 -12.023 -4.301 1 47.62 308 ARG B CA 1
ATOM 6237 C C . ARG B 1 308 ? 21.359 -11.492 -5.383 1 47.62 308 ARG B C 1
ATOM 6239 O O . ARG B 1 308 ? 21.266 -11.891 -6.547 1 47.62 308 ARG B O 1
ATOM 6246 N N . VAL B 1 309 ? 21.859 -10.305 -5.195 1 40.62 309 VAL B N 1
ATOM 6247 C CA . VAL B 1 309 ? 22.922 -9.805 -6.074 1 40.62 309 VAL B CA 1
ATOM 6248 C C . VAL B 1 309 ? 24.234 -10.547 -5.781 1 40.62 309 VAL B C 1
ATOM 6250 O O . VAL B 1 309 ? 25.188 -10.453 -6.551 1 40.62 309 VAL B O 1
ATOM 6253 N N . SER B 1 310 ? 24.438 -11.031 -4.582 1 40.53 310 SER B N 1
ATOM 6254 C CA . SER B 1 310 ? 25.703 -11.703 -4.336 1 40.53 310 SER B CA 1
ATOM 6255 C C . SER B 1 310 ? 25.5 -13.148 -3.902 1 40.53 310 SER B C 1
ATOM 6257 O O . SER B 1 310 ? 24.406 -13.508 -3.443 1 40.53 310 SER B O 1
ATOM 6259 N N . ASN B 1 311 ? 26.297 -14.031 -4.32 1 39.09 311 ASN B N 1
ATOM 6260 C CA . ASN B 1 311 ? 26.453 -15.438 -3.959 1 39.09 311 ASN B CA 1
ATOM 6261 C C . ASN B 1 311 ? 26.547 -15.617 -2.447 1 39.09 311 ASN B C 1
ATOM 6263 O O . ASN B 1 311 ? 26.938 -16.688 -1.966 1 39.09 311 ASN B O 1
ATOM 6267 N N . GLU B 1 312 ? 26.562 -14.617 -1.761 1 37.97 312 GLU B N 1
ATOM 6268 C CA . GLU B 1 312 ? 27.031 -14.953 -0.416 1 37.97 312 GLU B CA 1
ATOM 6269 C C . GLU B 1 312 ? 26.219 -16.109 0.166 1 37.97 312 GLU B C 1
ATOM 6271 O O . GLU B 1 312 ? 25.266 -16.594 -0.454 1 37.97 312 GLU B O 1
ATOM 6276 N N . GLU B 1 313 ? 26.016 -16.125 1.743 1 39.47 313 GLU B N 1
ATOM 6277 C CA . GLU B 1 313 ? 25.734 -17.297 2.572 1 39.47 313 GLU B CA 1
ATOM 6278 C C . GLU B 1 313 ? 24.391 -17.906 2.23 1 39.47 313 GLU B C 1
ATOM 6280 O O . GLU B 1 313 ? 23.359 -17.25 2.326 1 39.47 313 GLU B O 1
ATOM 6285 N N . LYS B 1 314 ? 24.469 -18.844 1.387 1 43.31 314 LYS B N 1
ATOM 6286 C CA . LYS B 1 314 ? 23.484 -19.844 0.981 1 43.31 314 LYS B CA 1
ATOM 6287 C C . LYS B 1 314 ? 22.719 -20.375 2.186 1 43.31 314 LYS B C 1
ATOM 6289 O O . LYS B 1 314 ? 23.047 -21.438 2.727 1 43.31 314 LYS B O 1
ATOM 6294 N N . ASP B 1 315 ? 22.328 -19.641 3.076 1 46.94 315 ASP B N 1
ATOM 6295 C CA . ASP B 1 315 ? 21.516 -20.406 4.008 1 46.94 315 ASP B CA 1
ATOM 6296 C C . ASP B 1 315 ? 20.188 -20.844 3.359 1 46.94 315 ASP B C 1
ATOM 6298 O O . ASP B 1 315 ? 19.375 -19.984 2.988 1 46.94 315 ASP B O 1
ATOM 6302 N N . ASP B 1 316 ? 20.188 -22.062 2.736 1 55.84 316 ASP B N 1
ATOM 6303 C CA . ASP B 1 316 ? 19.047 -22.703 2.068 1 55.84 316 ASP B CA 1
ATOM 6304 C C . ASP B 1 316 ? 17.844 -22.781 2.994 1 55.84 316 ASP B C 1
ATOM 6306 O O . ASP B 1 316 ? 17.969 -23.188 4.152 1 55.84 316 ASP B O 1
ATOM 6310 N N . SER B 1 317 ? 16.875 -21.844 2.883 1 63.78 317 SER B N 1
ATOM 6311 C CA . SER B 1 317 ? 15.656 -21.906 3.68 1 63.78 317 SER B CA 1
ATOM 6312 C C . SER B 1 317 ? 14.492 -22.484 2.871 1 63.78 317 SER B C 1
ATOM 6314 O O . SER B 1 317 ? 14.438 -22.297 1.652 1 63.78 317 SER B O 1
ATOM 6316 N N . ASP B 1 318 ? 13.812 -23.328 3.555 1 76.19 318 ASP B N 1
ATOM 6317 C CA . ASP B 1 318 ? 12.594 -23.891 2.988 1 76.19 318 ASP B CA 1
ATOM 6318 C C . ASP B 1 318 ? 11.422 -22.922 3.15 1 76.19 318 ASP B C 1
ATOM 6320 O O . ASP B 1 318 ? 10.289 -23.234 2.76 1 76.19 318 ASP B O 1
ATOM 6324 N N . VAL B 1 319 ? 11.758 -21.797 3.668 1 78.56 319 VAL B N 1
ATOM 6325 C CA . VAL B 1 319 ? 10.719 -20.797 3.877 1 78.56 319 VAL B CA 1
ATOM 6326 C C . VAL B 1 319 ? 11.102 -19.5 3.162 1 78.56 319 VAL B C 1
ATOM 6328 O O . VAL B 1 319 ? 12.148 -18.906 3.443 1 78.56 319 VAL B O 1
ATOM 6331 N N . PRO B 1 320 ? 10.305 -19.109 2.244 1 79.12 320 PRO B N 1
ATOM 6332 C CA . PRO B 1 320 ? 10.578 -17.797 1.663 1 79.12 320 PRO B CA 1
ATOM 6333 C C . PRO B 1 320 ? 10.586 -16.688 2.707 1 79.12 320 PRO B C 1
ATOM 6335 O O . PRO B 1 320 ? 9.844 -16.75 3.691 1 79.12 320 PRO B O 1
ATOM 6338 N N . PRO B 1 321 ? 11.336 -15.672 2.467 1 79.5 321 PRO B N 1
ATOM 6339 C CA . PRO B 1 321 ? 11.406 -14.578 3.439 1 79.5 321 PRO B CA 1
ATOM 6340 C C . PRO B 1 321 ? 10.047 -13.945 3.715 1 79.5 321 PRO B C 1
ATOM 6342 O O . PRO B 1 321 ? 9.281 -13.68 2.781 1 79.5 321 PRO B O 1
ATOM 6345 N N . CYS B 1 322 ? 9.711 -13.797 4.98 1 83.06 322 CYS B N 1
ATOM 6346 C CA . CYS B 1 322 ? 8.57 -13.039 5.48 1 83.06 322 CYS B CA 1
ATOM 6347 C C . CYS B 1 322 ? 7.273 -13.805 5.262 1 83.06 322 CYS B C 1
ATOM 6349 O O . CYS B 1 322 ? 6.188 -13.25 5.434 1 83.06 322 CYS B O 1
ATOM 6351 N N . VAL B 1 323 ? 7.355 -15.062 4.855 1 82.56 323 VAL B N 1
ATOM 6352 C CA . VAL B 1 323 ? 6.145 -15.836 4.598 1 82.56 323 VAL B CA 1
ATOM 6353 C C . VAL B 1 323 ? 5.738 -16.594 5.855 1 82.56 323 VAL B C 1
ATOM 6355 O O . VAL B 1 323 ? 6.578 -17.203 6.516 1 82.56 323 VAL B O 1
ATOM 6358 N N . ASP B 1 324 ? 4.461 -16.547 6.176 1 84 324 ASP B N 1
ATOM 6359 C CA . ASP B 1 324 ? 3.898 -17.25 7.324 1 84 324 ASP B CA 1
ATOM 6360 C C . ASP B 1 324 ? 3.637 -18.719 6.984 1 84 324 ASP B C 1
ATOM 6362 O O . ASP B 1 324 ? 2.691 -19.031 6.258 1 84 324 ASP B O 1
ATOM 6366 N N . VAL B 1 325 ? 4.445 -19.562 7.559 1 86.56 325 VAL B N 1
ATOM 6367 C CA . VAL B 1 325 ? 4.312 -20.969 7.238 1 86.56 325 VAL B CA 1
ATOM 6368 C C . VAL B 1 325 ? 3.891 -21.75 8.492 1 86.56 325 VAL B C 1
ATOM 6370 O O . VAL B 1 325 ? 3.934 -22.984 8.508 1 86.56 325 VAL B O 1
ATOM 6373 N N . LYS B 1 326 ? 3.463 -21.078 9.508 1 87.75 326 LYS B N 1
ATOM 6374 C CA . LYS B 1 326 ? 3.188 -21.703 10.797 1 87.75 326 LYS B CA 1
ATOM 6375 C C . LYS B 1 326 ? 2.129 -22.797 10.664 1 87.75 326 LYS B C 1
ATOM 6377 O O . LYS B 1 326 ? 2.354 -23.938 11.062 1 87.75 326 LYS B O 1
ATOM 6382 N N . GLY B 1 327 ? 0.989 -22.453 10.125 1 92.19 327 GLY B N 1
ATOM 6383 C CA . GLY B 1 327 ? -0.076 -23.438 9.953 1 92.19 327 GLY B CA 1
ATOM 6384 C C . GLY B 1 327 ? 0.302 -24.578 9.023 1 92.19 327 GLY B C 1
ATOM 6385 O O . GLY B 1 327 ? -0.003 -25.734 9.305 1 92.19 327 GLY B O 1
ATOM 6386 N N . LEU B 1 328 ? 0.947 -24.297 7.984 1 93.81 328 LEU B N 1
ATOM 6387 C CA . LEU B 1 328 ? 1.347 -25.281 6.988 1 93.81 328 LEU B CA 1
ATOM 6388 C C . LEU B 1 328 ? 2.268 -26.328 7.605 1 93.81 328 LEU B C 1
ATOM 6390 O O . LEU B 1 328 ? 2.027 -27.531 7.473 1 93.81 328 LEU B O 1
ATOM 6394 N N . TYR B 1 329 ? 3.266 -25.859 8.281 1 91.19 329 TYR B N 1
ATOM 6395 C CA . TYR B 1 329 ? 4.238 -26.781 8.875 1 91.19 329 TYR B CA 1
ATOM 6396 C C . TYR B 1 329 ? 3.609 -27.594 9.992 1 91.19 329 TYR B C 1
ATOM 6398 O O . TYR B 1 329 ? 3.896 -28.797 10.133 1 91.19 329 TYR B O 1
ATOM 6406 N N . HIS B 1 330 ? 2.799 -26.969 10.781 1 92.56 330 HIS B N 1
ATOM 6407 C CA . HIS B 1 330 ? 2.133 -27.672 11.867 1 92.56 330 HIS B CA 1
ATOM 6408 C C . HIS B 1 330 ? 1.32 -28.859 11.328 1 92.56 330 HIS B C 1
ATOM 6410 O O . HIS B 1 330 ? 1.473 -29.984 11.797 1 92.56 330 HIS B O 1
ATOM 6416 N N . TRP B 1 331 ? 0.54 -28.609 10.391 1 95.62 331 TRP B N 1
ATOM 6417 C CA . TRP B 1 331 ? -0.439 -29.609 9.961 1 95.62 331 TRP B CA 1
ATOM 6418 C C . TRP B 1 331 ? 0.185 -30.609 8.992 1 95.62 331 TRP B C 1
ATOM 6420 O O . TRP B 1 331 ? -0.06 -31.812 9.094 1 95.62 331 TRP B O 1
ATOM 6430 N N . PHE B 1 332 ? 0.983 -30.203 8.07 1 95.81 332 PHE B N 1
ATOM 6431 C CA . PHE B 1 332 ? 1.381 -31.094 6.977 1 95.81 332 PHE B CA 1
ATOM 6432 C C . PHE B 1 332 ? 2.594 -31.922 7.367 1 95.81 332 PHE B C 1
ATOM 6434 O O . PHE B 1 332 ? 2.965 -32.844 6.656 1 95.81 332 PHE B O 1
ATOM 6441 N N . GLN B 1 333 ? 3.129 -31.609 8.523 1 93.94 333 GLN B N 1
ATOM 6442 C CA . GLN B 1 333 ? 4.191 -32.469 9.047 1 93.94 333 GLN B CA 1
ATOM 6443 C C . GLN B 1 333 ? 3.648 -33.438 10.078 1 93.94 333 GLN B C 1
ATOM 6445 O O . GLN B 1 333 ? 4.375 -34.312 10.547 1 93.94 333 GLN B O 1
ATOM 6450 N N . MET B 1 334 ? 2.402 -33.344 10.391 1 95.62 334 MET B N 1
ATOM 6451 C CA . MET B 1 334 ? 1.76 -34.188 11.391 1 95.62 334 MET B CA 1
ATOM 6452 C C . MET B 1 334 ? 1.409 -35.562 10.797 1 95.62 334 MET B C 1
ATOM 6454 O O . MET B 1 334 ? 0.833 -35.625 9.711 1 95.62 334 MET B O 1
ATOM 6458 N N . ASP B 1 335 ? 1.608 -36.594 11.539 1 96.5 335 ASP B N 1
ATOM 6459 C CA . ASP B 1 335 ? 1.383 -37.969 11.078 1 96.5 335 ASP B CA 1
ATOM 6460 C C . ASP B 1 335 ? -0.097 -38.219 10.805 1 96.5 335 ASP B C 1
ATOM 6462 O O . ASP B 1 335 ? -0.446 -38.875 9.828 1 96.5 335 ASP B O 1
ATOM 6466 N N . GLU B 1 336 ? -0.884 -37.719 11.609 1 97.06 336 GLU B N 1
ATOM 6467 C CA . GLU B 1 336 ? -2.32 -37.938 11.453 1 97.06 336 GLU B CA 1
ATOM 6468 C C . GLU B 1 336 ? -2.822 -37.312 10.148 1 97.06 336 GLU B C 1
ATOM 6470 O O 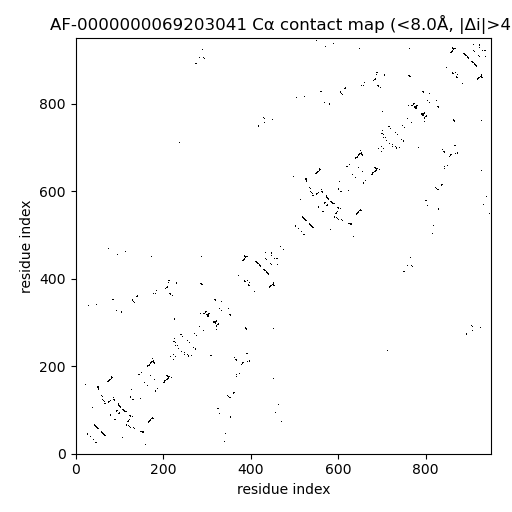. GLU B 1 336 ? -3.66 -37.906 9.461 1 97.06 336 GLU B O 1
ATOM 6475 N N . VAL B 1 337 ? -2.324 -36.188 9.836 1 97.62 337 VAL B N 1
ATOM 6476 C CA . VAL B 1 337 ? -2.73 -35.5 8.602 1 97.62 337 VAL B CA 1
ATOM 6477 C C . VAL B 1 337 ? -2.164 -36.281 7.398 1 97.62 337 VAL B C 1
ATOM 6479 O O . VAL B 1 337 ? -2.854 -36.438 6.395 1 97.62 337 VAL B O 1
ATOM 6482 N N . ARG B 1 338 ? -0.975 -36.719 7.477 1 97.56 338 ARG B N 1
ATOM 6483 C CA . ARG B 1 338 ? -0.364 -37.5 6.418 1 97.56 338 ARG B CA 1
ATOM 6484 C C . ARG B 1 338 ? -1.201 -38.75 6.113 1 97.56 338 ARG B C 1
ATOM 6486 O O . ARG B 1 338 ? -1.42 -39.094 4.949 1 97.56 338 ARG B O 1
ATOM 6493 N N . THR B 1 339 ? -1.653 -39.344 7.199 1 97 339 THR B N 1
ATOM 6494 C CA . THR B 1 339 ? -2.482 -40.531 7.039 1 97 339 THR B CA 1
ATOM 6495 C C . THR B 1 339 ? -3.811 -40.156 6.375 1 97 339 THR B C 1
ATOM 6497 O O . THR B 1 339 ? -4.234 -40.844 5.434 1 97 339 THR B O 1
ATOM 6500 N N . LEU B 1 340 ? -4.406 -39.125 6.766 1 96.94 340 LEU B N 1
ATOM 6501 C CA . LEU B 1 340 ? -5.711 -38.719 6.246 1 96.94 340 LEU B CA 1
ATOM 6502 C C . LEU B 1 340 ? -5.605 -38.312 4.777 1 96.94 340 LEU B C 1
ATOM 6504 O O . LEU B 1 340 ? -6.551 -38.531 4.008 1 96.94 340 LEU B O 1
ATOM 6508 N N . LEU B 1 341 ? -4.457 -37.781 4.391 1 97.75 341 LEU B N 1
ATOM 6509 C CA . LEU B 1 341 ? -4.266 -37.312 3.021 1 97.75 341 LEU B CA 1
ATOM 6510 C C . LEU B 1 341 ? -3.627 -38.406 2.158 1 97.75 341 LEU B C 1
ATOM 6512 O O . LEU B 1 341 ? -3.209 -38.156 1.029 1 97.75 341 LEU B O 1
ATOM 6516 N N . ASN B 1 342 ? -3.51 -39.594 2.688 1 97.25 342 ASN B N 1
ATOM 6517 C CA . ASN B 1 342 ? -2.992 -40.719 1.95 1 97.25 342 ASN B CA 1
ATOM 6518 C C . ASN B 1 342 ? -1.563 -40.5 1.472 1 97.25 342 ASN B C 1
ATOM 6520 O O . ASN B 1 342 ? -1.23 -40.781 0.324 1 97.25 342 ASN B O 1
ATOM 6524 N N . ILE B 1 343 ? -0.765 -39.938 2.334 1 98.06 343 ILE B N 1
ATOM 6525 C CA . ILE B 1 343 ? 0.623 -39.656 1.979 1 98.06 343 ILE B CA 1
ATOM 6526 C C . ILE B 1 343 ? 1.439 -40.938 2.037 1 98.06 343 ILE B C 1
ATOM 6528 O O . ILE B 1 343 ? 1.39 -41.656 3.031 1 98.06 343 ILE B O 1
ATOM 6532 N N . ASP B 1 344 ? 2.145 -41.156 0.981 1 96.12 344 ASP B N 1
ATOM 6533 C CA . ASP B 1 344 ? 3 -42.344 0.89 1 96.12 344 ASP B CA 1
ATOM 6534 C C . ASP B 1 344 ? 4.16 -42.25 1.878 1 96.12 344 ASP B C 1
ATOM 6536 O O . ASP B 1 344 ? 4.695 -41.188 2.125 1 96.12 344 ASP B O 1
ATOM 6540 N N . GLN B 1 345 ? 4.598 -43.406 2.389 1 94.69 345 GLN B N 1
ATOM 6541 C CA . GLN B 1 345 ? 5.699 -43.469 3.344 1 94.69 345 GLN B CA 1
ATOM 6542 C C . GLN B 1 345 ? 7.012 -43.031 2.699 1 94.69 345 GLN B C 1
ATOM 6544 O O . GLN B 1 345 ? 7.926 -42.562 3.389 1 94.69 345 GLN B O 1
ATOM 6549 N N . LYS B 1 346 ? 7.102 -43.094 1.412 1 94.5 346 LYS B N 1
ATOM 6550 C CA . LYS B 1 346 ? 8.305 -42.688 0.689 1 94.5 346 LYS B CA 1
ATOM 6551 C C . LYS B 1 346 ? 8.422 -41.156 0.617 1 94.5 346 LYS B C 1
ATOM 6553 O O . LYS B 1 346 ? 9.492 -40.625 0.302 1 94.5 346 LYS B O 1
ATOM 6558 N N . SER B 1 347 ? 7.332 -40.531 0.896 1 96.12 347 SER B N 1
ATOM 6559 C CA . SER B 1 347 ? 7.32 -39.062 0.785 1 96.12 347 SER B CA 1
ATOM 6560 C C . SER B 1 347 ? 8.172 -38.438 1.875 1 96.12 347 SER B C 1
ATOM 6562 O O . SER B 1 347 ? 8.18 -38.875 3.018 1 96.12 347 SER B O 1
ATOM 6564 N N . PRO B 1 348 ? 8.875 -37.375 1.54 1 92.12 348 PRO B N 1
ATOM 6565 C CA . PRO B 1 348 ? 9.656 -36.625 2.549 1 92.12 348 PRO B CA 1
ATOM 6566 C C . PRO B 1 348 ? 8.773 -35.875 3.525 1 92.12 348 PRO B C 1
ATOM 6568 O O . PRO B 1 348 ? 7.551 -35.812 3.354 1 92.12 348 PRO B O 1
ATOM 6571 N N . LYS B 1 349 ? 9.523 -35.375 4.574 1 92 349 LYS B N 1
ATOM 6572 C CA . LYS B 1 349 ? 8.852 -34.406 5.418 1 92 349 LYS B CA 1
ATOM 6573 C C . LYS B 1 349 ? 8.453 -33.156 4.609 1 92 349 LYS B C 1
ATOM 6575 O O . LYS B 1 349 ? 9.234 -32.688 3.799 1 92 349 LYS B O 1
ATOM 6580 N N . TRP B 1 350 ? 7.309 -32.719 4.836 1 94.25 350 TRP B N 1
ATOM 6581 C CA . TRP B 1 350 ? 6.781 -31.625 4.027 1 94.25 350 TRP B CA 1
ATOM 6582 C C . TRP B 1 350 ? 7.492 -30.328 4.352 1 94.25 350 TRP B C 1
ATOM 6584 O O . TRP B 1 350 ? 7.723 -30 5.523 1 94.25 350 TRP B O 1
ATOM 6594 N N . VAL B 1 351 ? 7.836 -29.562 3.338 1 90.25 351 VAL B N 1
ATOM 6595 C CA . VAL B 1 351 ? 8.367 -28.219 3.475 1 90.25 351 VAL B CA 1
ATOM 6596 C C . VAL B 1 351 ? 7.73 -27.297 2.426 1 90.25 351 VAL B C 1
ATOM 6598 O O . VAL B 1 351 ? 7.273 -27.766 1.382 1 90.25 351 VAL B O 1
ATOM 6601 N N . ALA B 1 352 ? 7.672 -26.078 2.723 1 91.06 352 ALA B N 1
ATOM 6602 C CA . ALA B 1 352 ? 7.027 -25.125 1.827 1 91.06 352 ALA B CA 1
ATOM 6603 C C . ALA B 1 352 ? 7.73 -25.078 0.473 1 91.06 352 ALA B C 1
ATOM 6605 O O . ALA B 1 352 ? 7.082 -25.156 -0.572 1 91.06 352 ALA B O 1
ATOM 6606 N N . CYS B 1 353 ? 9.039 -24.922 0.516 1 89.44 353 CYS B N 1
ATOM 6607 C CA . CYS B 1 353 ? 9.852 -24.953 -0.693 1 89.44 353 CYS B CA 1
ATOM 6608 C C . CYS B 1 353 ? 11.016 -25.938 -0.542 1 89.44 353 CYS B C 1
ATOM 6610 O O . CYS B 1 353 ? 11.742 -25.891 0.456 1 89.44 353 CYS B O 1
ATOM 6612 N N . SER B 1 354 ? 11.172 -26.703 -1.537 1 87.44 354 SER B N 1
ATOM 6613 C CA . SER B 1 354 ? 12.219 -27.719 -1.498 1 87.44 354 SER B CA 1
ATOM 6614 C C . SER B 1 354 ? 13.609 -27.078 -1.497 1 87.44 354 SER B C 1
ATOM 6616 O O . SER B 1 354 ? 13.844 -26.094 -2.201 1 87.44 354 SER B O 1
ATOM 6618 N N . ILE B 1 355 ? 14.531 -27.625 -0.746 1 76.25 355 ILE B N 1
ATOM 6619 C CA . ILE B 1 355 ? 15.898 -27.125 -0.691 1 76.25 355 ILE B CA 1
ATOM 6620 C C . ILE B 1 355 ? 16.766 -27.906 -1.687 1 76.25 355 ILE B C 1
ATOM 6622 O O . ILE B 1 355 ? 17.953 -27.594 -1.859 1 76.25 355 ILE B O 1
ATOM 6626 N N . ASN B 1 356 ? 16.25 -28.906 -2.281 1 70.81 356 ASN B N 1
ATOM 6627 C CA . ASN B 1 356 ? 16.984 -29.781 -3.193 1 70.81 356 ASN B CA 1
ATOM 6628 C C . ASN B 1 356 ? 16.922 -29.266 -4.629 1 70.81 356 ASN B C 1
ATOM 6630 O O . ASN B 1 356 ? 16.703 -30.047 -5.559 1 70.81 356 ASN B O 1
ATOM 6634 N N . PHE B 1 357 ? 17 -28 -4.828 1 73.69 357 PHE B N 1
ATOM 6635 C CA . PHE B 1 357 ? 16.797 -27.453 -6.168 1 73.69 357 PHE B CA 1
ATOM 6636 C C . PHE B 1 357 ? 18.078 -26.797 -6.672 1 73.69 357 PHE B C 1
ATOM 6638 O O . PHE B 1 357 ? 18.047 -26.016 -7.633 1 73.69 357 PHE B O 1
ATOM 6645 N N . ASP B 1 358 ? 19.188 -27.188 -6.062 1 68.5 358 ASP B N 1
ATOM 6646 C CA . ASP B 1 358 ? 20.453 -26.578 -6.434 1 68.5 358 ASP B CA 1
ATOM 6647 C C . ASP B 1 358 ? 20.844 -26.938 -7.867 1 68.5 358 ASP B C 1
ATOM 6649 O O . ASP B 1 358 ? 21.5 -26.156 -8.555 1 68.5 358 ASP B O 1
ATOM 6653 N N . ASP B 1 359 ? 20.438 -28.062 -8.352 1 79.25 359 ASP B N 1
ATOM 6654 C CA . ASP B 1 359 ? 20.844 -28.5 -9.68 1 79.25 359 ASP B CA 1
ATOM 6655 C C . ASP B 1 359 ? 19.719 -28.328 -10.695 1 79.25 359 ASP B C 1
ATOM 6657 O O . ASP B 1 359 ? 19.75 -28.938 -11.773 1 79.25 359 ASP B O 1
ATOM 6661 N N . TYR B 1 360 ? 18.75 -27.594 -10.328 1 88.19 360 TYR B N 1
ATOM 6662 C CA . TYR B 1 360 ? 17.656 -27.344 -11.258 1 88.19 360 TYR B CA 1
ATOM 6663 C C . TYR B 1 360 ? 18.094 -26.422 -12.391 1 88.19 360 TYR B C 1
ATOM 6665 O O . TYR B 1 360 ? 18.641 -25.344 -12.148 1 88.19 360 TYR B O 1
ATOM 6673 N N . GLN B 1 361 ? 17.922 -26.797 -13.633 1 91.25 361 GLN B N 1
ATOM 6674 C CA . GLN B 1 361 ? 18.297 -26.031 -14.805 1 91.25 361 GLN B CA 1
ATOM 6675 C C . GLN B 1 361 ? 17.172 -25.109 -15.258 1 91.25 361 GLN B C 1
ATOM 6677 O O . GLN B 1 361 ? 16.188 -25.578 -15.836 1 91.25 361 GLN B O 1
ATOM 6682 N N . ILE B 1 362 ? 17.406 -23.859 -15.086 1 88.81 362 ILE B N 1
ATOM 6683 C CA . ILE B 1 362 ? 16.438 -22.828 -15.453 1 88.81 362 ILE B CA 1
ATOM 6684 C C . ILE B 1 362 ? 16.609 -22.484 -16.938 1 88.81 362 ILE B C 1
ATOM 6686 O O . ILE B 1 362 ? 17.734 -22.281 -17.406 1 88.81 362 ILE B O 1
ATOM 6690 N N . ASN B 1 363 ? 15.492 -22.422 -17.609 1 88.31 363 ASN B N 1
ATOM 6691 C CA . ASN B 1 363 ? 15.547 -21.938 -18.984 1 88.31 363 ASN B CA 1
ATOM 6692 C C . ASN B 1 363 ? 15.969 -20.469 -19.047 1 88.31 363 ASN B C 1
ATOM 6694 O O . ASN B 1 363 ? 15.242 -19.594 -18.562 1 88.31 363 ASN B O 1
ATOM 6698 N N . PRO B 1 364 ? 17.031 -20.188 -19.609 1 87.31 364 PRO B N 1
ATOM 6699 C CA . PRO B 1 364 ? 17.531 -18.812 -19.609 1 87.31 364 PRO B CA 1
ATOM 6700 C C . PRO B 1 364 ? 16.656 -17.875 -20.438 1 87.31 364 PRO B C 1
ATOM 6702 O O . PRO B 1 364 ? 16.766 -16.641 -20.297 1 87.31 364 PRO B O 1
ATOM 6705 N N . ASN B 1 365 ? 15.797 -18.422 -21.25 1 88.75 365 ASN B N 1
ATOM 6706 C CA . ASN B 1 365 ? 14.977 -17.594 -22.125 1 88.75 365 ASN B CA 1
ATOM 6707 C C . ASN B 1 365 ? 13.625 -17.266 -21.5 1 88.75 365 ASN B C 1
ATOM 6709 O O . ASN B 1 365 ? 12.836 -16.5 -22.047 1 88.75 365 ASN B O 1
ATOM 6713 N N . GLY B 1 366 ? 13.414 -17.797 -20.359 1 92.38 366 GLY B N 1
ATOM 6714 C CA . GLY B 1 366 ? 12.078 -17.672 -19.797 1 92.38 366 GLY B CA 1
ATOM 6715 C C . GLY B 1 366 ? 11.023 -18.422 -20.578 1 92.38 366 GLY B C 1
ATOM 6716 O O . GLY B 1 366 ? 11.258 -19.547 -21.016 1 92.38 366 GLY B O 1
ATOM 6717 N N . SER B 1 367 ? 9.797 -17.844 -20.641 1 96.69 367 SER B N 1
ATOM 6718 C CA . SER B 1 367 ? 8.719 -18.531 -21.328 1 96.69 367 SER B CA 1
ATOM 6719 C C . SER B 1 367 ? 8.039 -17.641 -22.359 1 96.69 367 SER B C 1
ATOM 6721 O O . SER B 1 367 ? 7.094 -18.047 -23.031 1 96.69 367 SER B O 1
ATOM 6723 N N . LEU B 1 368 ? 8.531 -16.406 -22.5 1 96.81 368 LEU B N 1
ATOM 6724 C CA . LEU B 1 368 ? 7.875 -15.414 -23.344 1 96.81 368 LEU B CA 1
ATOM 6725 C C . LEU B 1 368 ? 7.758 -15.922 -24.781 1 96.81 368 LEU B C 1
ATOM 6727 O O . LEU B 1 368 ? 6.758 -15.664 -25.453 1 96.81 368 LEU B O 1
ATOM 6731 N N . ASP B 1 369 ? 8.719 -16.641 -25.25 1 96.44 369 ASP B N 1
ATOM 6732 C CA . ASP B 1 369 ? 8.781 -17.094 -26.641 1 96.44 369 ASP B CA 1
ATOM 6733 C C . ASP B 1 369 ? 7.711 -18.156 -26.922 1 96.44 369 ASP B C 1
ATOM 6735 O O . ASP B 1 369 ? 7.453 -18.484 -28.078 1 96.44 369 ASP B O 1
ATOM 6739 N N . ILE B 1 370 ? 7.016 -18.625 -25.922 1 98.06 370 ILE B N 1
ATOM 6740 C CA . ILE B 1 370 ? 6.008 -19.672 -26.078 1 98.06 370 ILE B CA 1
ATOM 6741 C C . ILE B 1 370 ? 4.648 -19.031 -26.359 1 98.06 370 ILE B C 1
ATOM 6743 O O . ILE B 1 370 ? 3.756 -19.672 -26.922 1 98.06 370 ILE B O 1
ATOM 6747 N N . TYR B 1 371 ? 4.422 -17.812 -25.969 1 98.5 371 TYR B N 1
ATOM 6748 C CA . TYR B 1 371 ? 3.121 -17.156 -25.969 1 98.5 371 TYR B CA 1
ATOM 6749 C C . TYR B 1 371 ? 2.572 -17.031 -27.391 1 98.5 371 TYR B C 1
ATOM 6751 O O . TYR B 1 371 ? 1.364 -17.156 -27.609 1 98.5 371 TYR B O 1
ATOM 6759 N N . PRO B 1 372 ? 3.422 -16.75 -28.453 1 98.44 372 PRO B N 1
ATOM 6760 C CA . PRO B 1 372 ? 2.867 -16.75 -29.812 1 98.44 372 PRO B CA 1
ATOM 6761 C C . PRO B 1 372 ? 2.156 -18.062 -30.156 1 98.44 372 PRO B C 1
ATOM 6763 O O . PRO B 1 372 ? 1.075 -18.031 -30.75 1 98.44 372 PRO B O 1
ATOM 6766 N N . THR B 1 373 ? 2.74 -19.172 -29.734 1 98.25 373 THR B N 1
ATOM 6767 C CA . THR B 1 373 ? 2.139 -20.469 -29.984 1 98.25 373 THR B CA 1
ATOM 6768 C C . THR B 1 373 ? 0.829 -20.625 -29.219 1 98.25 373 THR B C 1
ATOM 6770 O O . THR B 1 373 ? -0.156 -21.141 -29.75 1 98.25 373 THR B O 1
ATOM 6773 N N . ILE B 1 374 ? 0.788 -20.172 -28.016 1 98.69 374 ILE B N 1
ATOM 6774 C CA . ILE B 1 374 ? -0.397 -20.266 -27.172 1 98.69 374 ILE B CA 1
ATOM 6775 C C . ILE B 1 374 ? -1.539 -19.469 -27.797 1 98.69 374 ILE B C 1
ATOM 6777 O O . ILE B 1 374 ? -2.646 -19.984 -27.969 1 98.69 374 ILE B O 1
ATOM 6781 N N . ILE B 1 375 ? -1.219 -18.281 -28.172 1 98.25 375 ILE B N 1
ATOM 6782 C CA . ILE B 1 375 ? -2.225 -17.375 -28.719 1 98.25 375 ILE B CA 1
ATOM 6783 C C . ILE B 1 375 ? -2.697 -17.891 -30.078 1 98.25 375 ILE B C 1
ATOM 6785 O O . ILE B 1 375 ? -3.895 -17.859 -30.375 1 98.25 375 ILE B O 1
ATOM 6789 N N . LYS B 1 376 ? -1.818 -18.391 -30.891 1 97.12 376 LYS B N 1
ATOM 6790 C CA . LYS B 1 376 ? -2.158 -18.922 -32.219 1 97.12 376 LYS B CA 1
ATOM 6791 C C . LYS B 1 376 ? -3.1 -20.109 -32.094 1 97.12 376 LYS B C 1
ATOM 6793 O O . LYS B 1 376 ? -3.885 -20.375 -33 1 97.12 376 LYS B O 1
ATOM 6798 N N . ASN B 1 377 ? -3.041 -20.844 -31.016 1 97.75 377 ASN B N 1
ATOM 6799 C CA . ASN B 1 377 ? -3.891 -22.016 -30.812 1 97.75 377 ASN B CA 1
ATOM 6800 C C . ASN B 1 377 ? -5.172 -21.656 -30.062 1 97.75 377 ASN B C 1
ATOM 6802 O O . ASN B 1 377 ? -5.844 -22.531 -29.5 1 97.75 377 ASN B O 1
ATOM 6806 N N . ASN B 1 378 ? -5.516 -20.406 -29.953 1 97.38 378 ASN B N 1
ATOM 6807 C CA . ASN B 1 378 ? -6.754 -19.844 -29.406 1 97.38 378 ASN B CA 1
ATOM 6808 C C . ASN B 1 378 ? -6.906 -20.188 -27.938 1 97.38 378 ASN B C 1
ATOM 6810 O O . ASN B 1 378 ? -8.016 -20.469 -27.469 1 97.38 378 ASN B O 1
ATOM 6814 N N . ILE B 1 379 ? -5.832 -20.344 -27.266 1 98.62 379 ILE B N 1
ATOM 6815 C CA . ILE B 1 379 ? -5.824 -20.484 -25.812 1 98.62 379 ILE B CA 1
ATOM 6816 C C . ILE B 1 379 ? -5.758 -19.109 -25.156 1 98.62 379 ILE B C 1
ATOM 6818 O O . ILE B 1 379 ? -4.809 -18.344 -25.391 1 98.62 379 ILE B O 1
ATOM 6822 N N . ARG B 1 380 ? -6.723 -18.781 -24.391 1 98.69 380 ARG B N 1
ATOM 6823 C CA . ARG B 1 380 ? -6.812 -17.438 -23.812 1 98.69 380 ARG B CA 1
ATOM 6824 C C . ARG B 1 380 ? -5.844 -17.281 -22.641 1 98.69 380 ARG B C 1
ATOM 6826 O O . ARG B 1 380 ? -5.605 -18.234 -21.891 1 98.69 380 ARG B O 1
ATOM 6833 N N . VAL B 1 381 ? -5.312 -16.047 -22.484 1 98.88 381 VAL B N 1
ATOM 6834 C CA . VAL B 1 381 ? -4.316 -15.789 -21.453 1 98.88 381 VAL B CA 1
ATOM 6835 C C . VAL B 1 381 ? -4.848 -14.742 -20.469 1 98.88 381 VAL B C 1
ATOM 6837 O O . VAL B 1 381 ? -5.262 -13.656 -20.875 1 98.88 381 VAL B O 1
ATOM 6840 N N . LEU B 1 382 ? -4.902 -15.023 -19.219 1 98.88 382 LEU B N 1
ATOM 6841 C CA . LEU B 1 382 ? -5.203 -14.086 -18.141 1 98.88 382 LEU B CA 1
ATOM 6842 C C . LEU B 1 382 ? -3.979 -13.852 -17.266 1 98.88 382 LEU B C 1
ATOM 6844 O O . LEU B 1 382 ? -3.42 -14.797 -16.703 1 98.88 382 LEU B O 1
ATOM 6848 N N . ILE B 1 383 ? -3.551 -12.641 -17.219 1 98.88 383 ILE B N 1
ATOM 6849 C CA . ILE B 1 383 ? -2.412 -12.266 -16.391 1 98.88 383 ILE B CA 1
ATOM 6850 C C . ILE B 1 383 ? -2.898 -11.477 -15.172 1 98.88 383 ILE B C 1
ATOM 6852 O O . ILE B 1 383 ? -3.58 -10.461 -15.312 1 98.88 383 ILE B O 1
ATOM 6856 N N . LEU B 1 384 ? -2.602 -11.953 -14.023 1 98.69 384 LEU B N 1
ATOM 6857 C CA . LEU B 1 384 ? -2.867 -11.266 -12.758 1 98.69 384 LEU B CA 1
ATOM 6858 C C . LEU B 1 384 ? -1.598 -10.625 -12.211 1 98.69 384 LEU B C 1
ATOM 6860 O O . LEU B 1 384 ? -0.531 -11.242 -12.219 1 98.69 384 LEU B O 1
ATOM 6864 N N . SER B 1 385 ? -1.682 -9.422 -11.766 1 98.62 385 SER B N 1
ATOM 6865 C CA . SER B 1 385 ? -0.509 -8.766 -11.188 1 98.62 385 SER B CA 1
ATOM 6866 C C . SER B 1 385 ? -0.882 -7.938 -9.969 1 98.62 385 SER B C 1
ATOM 6868 O O . SER B 1 385 ? -1.636 -6.969 -10.07 1 98.62 385 SER B O 1
ATOM 6870 N N . GLY B 1 386 ? -0.397 -8.398 -8.805 1 98.69 386 GLY B N 1
ATOM 6871 C CA . GLY B 1 386 ? -0.461 -7.516 -7.656 1 98.69 386 GLY B CA 1
ATOM 6872 C C . GLY B 1 386 ? 0.427 -6.293 -7.789 1 98.69 386 GLY B C 1
ATOM 6873 O O . GLY B 1 386 ? 1.577 -6.398 -8.219 1 98.69 386 GLY B O 1
ATOM 6874 N N . ASP B 1 387 ? -0.069 -5.168 -7.379 1 98.25 387 ASP B N 1
ATOM 6875 C CA . ASP B 1 387 ? 0.626 -3.93 -7.711 1 98.25 387 ASP B CA 1
ATOM 6876 C C . ASP B 1 387 ? 1.636 -3.557 -6.629 1 98.25 387 ASP B C 1
ATOM 6878 O O . ASP B 1 387 ? 2.387 -2.59 -6.777 1 98.25 387 ASP B O 1
ATOM 6882 N N . VAL B 1 388 ? 1.724 -4.344 -5.57 1 98.31 388 VAL B N 1
ATOM 6883 C CA . VAL B 1 388 ? 2.719 -4.039 -4.551 1 98.31 388 VAL B CA 1
ATOM 6884 C C . VAL B 1 388 ? 3.641 -5.242 -4.352 1 98.31 388 VAL B C 1
ATOM 6886 O O . VAL B 1 388 ? 4.156 -5.461 -3.254 1 98.31 388 VAL B O 1
ATOM 6889 N N . ASP B 1 389 ? 3.781 -6.047 -5.363 1 97.56 389 ASP B N 1
ATOM 6890 C CA . ASP B 1 389 ? 4.727 -7.156 -5.438 1 97.56 389 ASP B CA 1
ATOM 6891 C C . ASP B 1 389 ? 6.109 -6.672 -5.863 1 97.56 389 ASP B C 1
ATOM 6893 O O . ASP B 1 389 ? 6.285 -6.188 -6.984 1 97.56 389 ASP B O 1
ATOM 6897 N N . GLY B 1 390 ? 7.078 -6.926 -5.043 1 94.69 390 GLY B N 1
ATOM 6898 C CA . GLY B 1 390 ? 8.43 -6.508 -5.355 1 94.69 390 GLY B CA 1
ATOM 6899 C C . GLY B 1 390 ? 9.281 -7.617 -5.945 1 94.69 390 GLY B C 1
ATOM 6900 O O . GLY B 1 390 ? 10.461 -7.414 -6.238 1 94.69 390 GLY B O 1
ATOM 6901 N N . VAL B 1 391 ? 8.773 -8.758 -6.199 1 93.62 391 VAL B N 1
ATOM 6902 C CA . VAL B 1 391 ? 9.531 -9.906 -6.68 1 93.62 391 VAL B CA 1
ATOM 6903 C C . VAL B 1 391 ? 9.344 -10.055 -8.188 1 93.62 391 VAL B C 1
ATOM 6905 O O . VAL B 1 391 ? 10.32 -10.148 -8.938 1 93.62 391 VAL B O 1
ATOM 6908 N N . VAL B 1 392 ? 8.148 -10.086 -8.633 1 96.12 392 VAL B N 1
ATOM 6909 C CA . VAL B 1 392 ? 7.762 -10.008 -10.039 1 96.12 392 VAL B CA 1
ATOM 6910 C C . VAL B 1 392 ? 6.781 -8.859 -10.242 1 96.12 392 VAL B C 1
ATOM 6912 O O . VAL B 1 392 ? 5.582 -9.078 -10.43 1 96.12 392 VAL B O 1
ATOM 6915 N N . PRO B 1 393 ? 7.332 -7.746 -10.297 1 97.06 393 PRO B N 1
ATOM 6916 C CA . PRO B 1 393 ? 6.492 -6.551 -10.188 1 97.06 393 PRO B CA 1
ATOM 6917 C C . PRO B 1 393 ? 5.699 -6.266 -11.461 1 97.06 393 PRO B C 1
ATOM 6919 O O . PRO B 1 393 ? 6.074 -6.734 -12.547 1 97.06 393 PRO B O 1
ATOM 6922 N N . ILE B 1 394 ? 4.684 -5.523 -11.289 1 97.94 394 ILE B N 1
ATOM 6923 C CA . ILE B 1 394 ? 3.76 -5.145 -12.359 1 97.94 394 ILE B CA 1
ATOM 6924 C C . ILE B 1 394 ? 4.531 -4.48 -13.5 1 97.94 394 ILE B C 1
ATOM 6926 O O . ILE B 1 394 ? 4.184 -4.648 -14.672 1 97.94 394 ILE B O 1
ATOM 6930 N N . VAL B 1 395 ? 5.566 -3.736 -13.227 1 95.88 395 VAL B N 1
ATOM 6931 C CA . VAL B 1 395 ? 6.324 -3.029 -14.258 1 95.88 395 VAL B CA 1
ATOM 6932 C C . VAL B 1 395 ? 6.98 -4.035 -15.203 1 95.88 395 VAL B C 1
ATOM 6934 O O . VAL B 1 395 ? 7.059 -3.803 -16.406 1 95.88 395 VAL B O 1
ATOM 6937 N N . GLY B 1 396 ? 7.516 -5.105 -14.633 1 94.81 396 GLY B N 1
ATOM 6938 C CA . GLY B 1 396 ? 8.07 -6.152 -15.477 1 94.81 396 GLY B CA 1
ATOM 6939 C C . GLY B 1 396 ? 7.027 -6.852 -16.328 1 94.81 396 GLY B C 1
ATOM 6940 O O . GLY B 1 396 ? 7.266 -7.148 -17.5 1 94.81 396 GLY B O 1
ATOM 6941 N N . THR B 1 397 ? 5.898 -7.082 -15.75 1 97.81 397 THR B N 1
ATOM 6942 C CA . THR B 1 397 ? 4.797 -7.727 -16.453 1 97.81 397 THR B CA 1
ATOM 6943 C C . THR B 1 397 ? 4.34 -6.875 -17.641 1 97.81 397 THR B C 1
ATOM 6945 O O . THR B 1 397 ? 4.168 -7.383 -18.75 1 97.81 397 THR B O 1
ATOM 6948 N N . LEU B 1 398 ? 4.18 -5.609 -17.375 1 97.62 398 LEU B N 1
ATOM 6949 C CA . LEU B 1 398 ? 3.729 -4.711 -18.438 1 97.62 398 LEU B CA 1
ATOM 6950 C C . LEU B 1 398 ? 4.785 -4.582 -19.516 1 97.62 398 LEU B C 1
ATOM 6952 O O . LEU B 1 398 ? 4.457 -4.434 -20.703 1 97.62 398 LEU B O 1
ATOM 6956 N N . TYR B 1 399 ? 5.996 -4.641 -19.141 1 94.75 399 TYR B N 1
ATOM 6957 C CA . TYR B 1 399 ? 7.098 -4.562 -20.094 1 94.75 399 TYR B CA 1
ATOM 6958 C C . TYR B 1 399 ? 7.012 -5.684 -21.125 1 94.75 399 TYR B C 1
ATOM 6960 O O . TYR B 1 399 ? 7.059 -5.43 -22.328 1 94.75 399 TYR B O 1
ATOM 6968 N N . TRP B 1 400 ? 6.914 -6.93 -20.672 1 96.69 400 TRP B N 1
ATOM 6969 C CA . TRP B 1 400 ? 6.957 -8.023 -21.641 1 96.69 400 TRP B CA 1
ATOM 6970 C C . TRP B 1 400 ? 5.637 -8.133 -22.391 1 96.69 400 TRP B C 1
ATOM 6972 O O . TRP B 1 400 ? 5.609 -8.594 -23.531 1 96.69 400 TRP B O 1
ATOM 6982 N N . ILE B 1 401 ? 4.48 -7.727 -21.797 1 98.19 401 ILE B N 1
ATOM 6983 C CA . ILE B 1 401 ? 3.223 -7.719 -22.531 1 98.19 401 ILE B CA 1
ATOM 6984 C C . ILE B 1 401 ? 3.318 -6.746 -23.703 1 98.19 401 ILE B C 1
ATOM 6986 O O . ILE B 1 401 ? 2.844 -7.039 -24.812 1 98.19 401 ILE B O 1
ATOM 6990 N N . ASP B 1 402 ? 3.879 -5.57 -23.391 1 96.94 402 ASP B N 1
ATOM 6991 C CA . ASP B 1 402 ? 4.082 -4.598 -24.453 1 96.94 402 ASP B CA 1
ATOM 6992 C C . ASP B 1 402 ? 4.953 -5.18 -25.562 1 96.94 402 ASP B C 1
ATOM 6994 O O . ASP B 1 402 ? 4.652 -5.008 -26.75 1 96.94 402 ASP B O 1
ATOM 6998 N N . LYS B 1 403 ? 5.996 -5.805 -25.219 1 95.38 403 LYS B N 1
ATOM 6999 C CA . LYS B 1 403 ? 6.871 -6.461 -26.188 1 95.38 403 LYS B CA 1
ATOM 7000 C C . LYS B 1 403 ? 6.102 -7.484 -27.016 1 95.38 403 LYS B C 1
ATOM 7002 O O . LYS B 1 403 ? 6.242 -7.527 -28.234 1 95.38 403 LYS B O 1
ATOM 7007 N N . LEU B 1 404 ? 5.371 -8.312 -26.375 1 98 404 LEU B N 1
ATOM 7008 C CA . LEU B 1 404 ? 4.57 -9.336 -27.031 1 98 404 LEU B CA 1
ATOM 7009 C C . LEU B 1 404 ? 3.566 -8.711 -28 1 98 404 LEU B C 1
ATOM 7011 O O . LEU B 1 404 ? 3.402 -9.188 -29.125 1 98 404 LEU B O 1
ATOM 7015 N N . GLN B 1 405 ? 2.861 -7.703 -27.516 1 98.12 405 GLN B N 1
ATOM 7016 C CA . GLN B 1 405 ? 1.856 -7.035 -28.328 1 98.12 405 GLN B CA 1
ATOM 7017 C C . GLN B 1 405 ? 2.479 -6.457 -29.594 1 98.12 405 GLN B C 1
ATOM 7019 O O . GLN B 1 405 ? 1.909 -6.582 -30.688 1 98.12 405 GLN B O 1
ATOM 7024 N N . GLN B 1 406 ? 3.574 -5.836 -29.469 1 97.25 406 GLN B N 1
ATOM 7025 C CA . GLN B 1 406 ? 4.266 -5.254 -30.609 1 97.25 406 GLN B CA 1
ATOM 7026 C C . GLN B 1 406 ? 4.742 -6.34 -31.578 1 97.25 406 GLN B C 1
ATOM 7028 O O . GLN B 1 406 ? 4.574 -6.219 -32.781 1 97.25 406 GLN B O 1
ATOM 7033 N N . GLN B 1 407 ? 5.332 -7.348 -31.016 1 97.12 407 GLN B N 1
ATOM 7034 C CA . GLN B 1 407 ? 5.875 -8.438 -31.812 1 97.12 407 GLN B CA 1
ATOM 7035 C C . GLN B 1 407 ? 4.781 -9.102 -32.656 1 97.12 407 GLN B C 1
ATOM 7037 O O . GLN B 1 407 ? 4.996 -9.422 -33.812 1 97.12 407 GLN B O 1
ATOM 7042 N N . LEU B 1 408 ? 3.676 -9.297 -32.062 1 97.94 408 LEU B N 1
ATOM 7043 C CA . LEU B 1 408 ? 2.611 -10.039 -32.719 1 97.94 408 LEU B CA 1
ATOM 7044 C C . LEU B 1 408 ? 1.582 -9.094 -33.344 1 97.94 408 LEU B C 1
ATOM 7046 O O . LEU B 1 408 ? 0.617 -9.547 -33.969 1 97.94 408 LEU B O 1
ATOM 7050 N N . GLN B 1 409 ? 1.752 -7.832 -33.156 1 97.81 409 GLN B N 1
ATOM 7051 C CA . GLN B 1 409 ? 0.84 -6.816 -33.656 1 97.81 409 GLN B CA 1
ATOM 7052 C C . GLN B 1 409 ? -0.597 -7.098 -33.25 1 97.81 409 GLN B C 1
ATOM 7054 O O . GLN B 1 409 ? -1.506 -7.113 -34.062 1 97.81 409 GLN B O 1
ATOM 7059 N N . LEU B 1 410 ? -0.706 -7.328 -31.984 1 98.38 410 LEU B N 1
ATOM 7060 C CA . LEU B 1 410 ? -2.021 -7.633 -31.438 1 98.38 410 LEU B CA 1
ATOM 7061 C C . LEU B 1 410 ? -2.842 -6.359 -31.25 1 98.38 410 LEU B C 1
ATOM 7063 O O . LEU B 1 410 ? -2.328 -5.348 -30.781 1 98.38 410 LEU B O 1
ATOM 7067 N N . ASN B 1 411 ? -4.129 -6.41 -31.578 1 98.19 411 ASN B N 1
ATOM 7068 C CA . ASN B 1 411 ? -5.016 -5.262 -31.406 1 98.19 411 ASN B CA 1
ATOM 7069 C C . ASN B 1 411 ? -5.445 -5.094 -29.953 1 98.19 411 ASN B C 1
ATOM 7071 O O . ASN B 1 411 ? -5.641 -6.082 -29.234 1 98.19 411 ASN B O 1
ATOM 7075 N N . THR B 1 412 ? -5.562 -3.816 -29.578 1 97.94 412 THR B N 1
ATOM 7076 C CA . THR B 1 412 ? -6.219 -3.525 -28.312 1 97.94 412 THR B CA 1
ATOM 7077 C C . THR B 1 412 ? -7.73 -3.676 -28.438 1 97.94 412 THR B C 1
ATOM 7079 O O . THR B 1 412 ? -8.352 -3.084 -29.328 1 97.94 412 THR B O 1
ATOM 7082 N N . ILE B 1 413 ? -8.312 -4.469 -27.672 1 98.12 413 ILE B N 1
ATOM 7083 C CA . ILE B 1 413 ? -9.758 -4.668 -27.672 1 98.12 413 ILE B CA 1
ATOM 7084 C C . ILE B 1 413 ? -10.414 -3.662 -26.719 1 98.12 413 ILE B C 1
ATOM 7086 O O . ILE B 1 413 ? -11.328 -2.938 -27.125 1 98.12 413 ILE B O 1
ATOM 7090 N N . LYS B 1 414 ? -10.023 -3.59 -25.453 1 97.38 414 LYS B N 1
ATOM 7091 C CA . LYS B 1 414 ? -10.406 -2.59 -24.453 1 97.38 414 LYS B CA 1
ATOM 7092 C C . LYS B 1 414 ? -9.18 -1.969 -23.797 1 97.38 414 LYS B C 1
ATOM 7094 O O . LYS B 1 414 ? -8.344 -2.68 -23.234 1 97.38 414 LYS B O 1
ATOM 7099 N N . PRO B 1 415 ? -9.078 -0.672 -23.828 1 96.12 415 PRO B N 1
ATOM 7100 C CA . PRO B 1 415 ? -7.875 -0.014 -23.312 1 96.12 415 PRO B CA 1
ATOM 7101 C C . PRO B 1 415 ? -7.809 -0.013 -21.797 1 96.12 415 PRO B C 1
ATOM 7103 O O . PRO B 1 415 ? -8.758 -0.45 -21.125 1 96.12 415 PRO B O 1
ATOM 7106 N N . TRP B 1 416 ? -6.66 0.431 -21.312 1 97.31 416 TRP B N 1
ATOM 7107 C CA . TRP B 1 416 ? -6.398 0.551 -19.875 1 97.31 416 TRP B CA 1
ATOM 7108 C C . TRP B 1 416 ? -7.531 1.295 -19.172 1 97.31 416 TRP B C 1
ATOM 7110 O O . TRP B 1 416 ? -7.906 2.396 -19.594 1 97.31 416 TRP B O 1
ATOM 7120 N N . ARG B 1 417 ? -8.094 0.713 -18.125 1 95.12 417 ARG B N 1
ATOM 7121 C CA . ARG B 1 417 ? -9.219 1.29 -17.391 1 95.12 417 ARG B CA 1
ATOM 7122 C C . ARG B 1 417 ? -9.297 0.716 -15.977 1 95.12 417 ARG B C 1
ATOM 7124 O O . ARG B 1 417 ? -8.828 -0.395 -15.719 1 95.12 417 ARG B O 1
ATOM 7131 N N . PRO B 1 418 ? -9.914 1.486 -15.07 1 94.75 418 PRO B N 1
ATOM 7132 C CA . PRO B 1 418 ? -10.117 0.911 -13.734 1 94.75 418 PRO B CA 1
ATOM 7133 C C . PRO B 1 418 ? -11.219 -0.144 -13.719 1 94.75 418 PRO B C 1
ATOM 7135 O O . PRO B 1 418 ? -12.117 -0.123 -14.562 1 94.75 418 PRO B O 1
ATOM 7138 N N . TRP B 1 419 ? -11.141 -1.091 -12.844 1 95.25 419 TRP B N 1
ATOM 7139 C CA . TRP B 1 419 ? -12.227 -2.027 -12.578 1 95.25 419 TRP B CA 1
ATOM 7140 C C . TRP B 1 419 ? -12.609 -2.01 -11.102 1 95.25 419 TRP B C 1
ATOM 7142 O O . TRP B 1 419 ? -11.875 -1.474 -10.273 1 95.25 419 TRP B O 1
ATOM 7152 N N . TYR B 1 420 ? -13.836 -2.484 -10.734 1 92.19 420 TYR B N 1
ATOM 7153 C CA . TYR B 1 420 ? -14.414 -2.225 -9.414 1 92.19 420 TYR B CA 1
ATOM 7154 C C . TYR B 1 420 ? -15.039 -3.486 -8.836 1 92.19 420 TYR B C 1
ATOM 7156 O O . TYR B 1 420 ? -15.344 -4.43 -9.57 1 92.19 420 TYR B O 1
ATOM 7164 N N . ILE B 1 421 ? -15.133 -3.504 -7.562 1 91.56 421 ILE B N 1
ATOM 7165 C CA . ILE B 1 421 ? -15.898 -4.52 -6.844 1 91.56 421 ILE B CA 1
ATOM 7166 C C . ILE B 1 421 ? -16.953 -3.85 -5.969 1 91.56 421 ILE B C 1
ATOM 7168 O O . ILE B 1 421 ? -16.812 -2.684 -5.594 1 91.56 421 ILE B O 1
ATOM 7172 N N . PRO B 1 422 ? -17.984 -4.617 -5.707 1 85.88 422 PRO B N 1
ATOM 7173 C CA . PRO B 1 422 ? -19 -4.031 -4.816 1 85.88 422 PRO B CA 1
ATOM 7174 C C . PRO B 1 422 ? -18.453 -3.701 -3.434 1 85.88 422 PRO B C 1
ATOM 7176 O O . PRO B 1 422 ? -17.609 -4.434 -2.91 1 85.88 422 PRO B O 1
ATOM 7179 N N . ALA B 1 423 ? -18.984 -2.635 -2.928 1 79.75 423 ALA B N 1
ATOM 7180 C CA . ALA B 1 423 ? -18.594 -2.275 -1.564 1 79.75 423 ALA B CA 1
ATOM 7181 C C . ALA B 1 423 ? -19.234 -3.221 -0.549 1 79.75 423 ALA B C 1
ATOM 7183 O O . ALA B 1 423 ? -20.25 -3.865 -0.841 1 79.75 423 ALA B O 1
ATOM 7184 N N . LEU B 1 424 ? -18.547 -3.285 0.59 1 72.5 424 LEU B N 1
ATOM 7185 C CA . LEU B 1 424 ? -19.078 -4.117 1.663 1 72.5 424 LEU B CA 1
ATOM 7186 C C . LEU B 1 424 ? -20.312 -3.475 2.287 1 72.5 424 LEU B C 1
ATOM 7188 O O . LEU B 1 424 ? -21.281 -4.164 2.6 1 72.5 424 LEU B O 1
ATOM 7192 N N . ARG B 1 425 ? -20.219 -2.115 2.391 1 72.56 425 ARG B N 1
ATOM 7193 C CA . ARG B 1 425 ? -21.375 -1.406 2.938 1 72.56 425 ARG B CA 1
ATOM 7194 C C . ARG B 1 425 ? -22.312 -0.943 1.826 1 72.56 425 ARG B C 1
ATOM 7196 O O . ARG B 1 425 ? -21.875 -0.359 0.836 1 72.56 425 ARG B O 1
ATOM 7203 N N . GLU B 1 426 ? -23.562 -1.114 2.088 1 67.12 426 GLU B N 1
ATOM 7204 C CA . GLU B 1 426 ? -24.562 -0.773 1.087 1 67.12 426 GLU B CA 1
ATOM 7205 C C . GLU B 1 426 ? -24.516 0.708 0.727 1 67.12 426 GLU B C 1
ATOM 7207 O O . GLU B 1 426 ? -24.781 1.086 -0.416 1 67.12 426 GLU B O 1
ATOM 7212 N N . CYS B 1 427 ? -24.062 1.436 1.632 1 67.44 427 CYS B N 1
ATOM 7213 C CA . CYS B 1 427 ? -24.094 2.879 1.416 1 67.44 427 CYS B CA 1
ATOM 7214 C C . CYS B 1 427 ? -22.859 3.344 0.655 1 67.44 427 CYS B C 1
ATOM 7216 O O . CYS B 1 427 ? -22.828 4.469 0.157 1 67.44 427 CYS B O 1
ATOM 7218 N N . ASP B 1 428 ? -21.953 2.438 0.523 1 71.88 428 ASP B N 1
ATOM 7219 C CA . ASP B 1 428 ? -20.719 2.807 -0.184 1 71.88 428 ASP B CA 1
ATOM 7220 C C . ASP B 1 428 ? -20.812 2.424 -1.66 1 71.88 428 ASP B C 1
ATOM 7222 O O . ASP B 1 428 ? -21.5 1.476 -2.023 1 71.88 428 ASP B O 1
ATOM 7226 N N . LYS B 1 429 ? -20.188 3.232 -2.434 1 76.62 429 LYS B N 1
ATOM 7227 C CA . LYS B 1 429 ? -20.078 2.91 -3.854 1 76.62 429 LYS B CA 1
ATOM 7228 C C . LYS B 1 429 ? -19.062 1.806 -4.09 1 76.62 429 LYS B C 1
ATOM 7230 O O . LYS B 1 429 ? -18.359 1.394 -3.164 1 76.62 429 LYS B O 1
ATOM 7235 N N . ASP B 1 430 ? -19 1.355 -5.27 1 86 430 ASP B N 1
ATOM 7236 C CA . ASP B 1 430 ? -18.047 0.346 -5.695 1 86 430 ASP B CA 1
ATOM 7237 C C . ASP B 1 430 ? -16.609 0.803 -5.418 1 86 430 ASP B C 1
ATOM 7239 O O . ASP B 1 430 ? -16.312 2 -5.457 1 86 430 ASP B O 1
ATOM 7243 N N . GLN B 1 431 ? -15.867 -0.112 -4.992 1 88.56 431 GLN B N 1
ATOM 7244 C CA . GLN B 1 431 ? -14.477 0.155 -4.645 1 88.56 431 GLN B CA 1
ATOM 7245 C C . GLN B 1 431 ? -13.547 -0.144 -5.82 1 88.56 431 GLN B C 1
ATOM 7247 O O . GLN B 1 431 ? -13.703 -1.162 -6.496 1 88.56 431 GLN B O 1
ATOM 7252 N N . ASN B 1 432 ? -12.68 0.823 -6.117 1 91.62 432 ASN B N 1
ATOM 7253 C CA . ASN B 1 432 ? -11.641 0.537 -7.098 1 91.62 432 ASN B CA 1
ATOM 7254 C C . ASN B 1 432 ? -10.82 -0.687 -6.703 1 91.62 432 ASN B C 1
ATOM 7256 O O . ASN B 1 432 ? -10.383 -0.805 -5.555 1 91.62 432 ASN B O 1
ATOM 7260 N N . ALA B 1 433 ? -10.617 -1.61 -7.629 1 95.69 433 ALA B N 1
ATOM 7261 C CA . ALA B 1 433 ? -9.906 -2.85 -7.32 1 95.69 433 ALA B CA 1
ATOM 7262 C C . ALA B 1 433 ? -8.609 -2.957 -8.125 1 95.69 433 ALA B C 1
ATOM 7264 O O . ALA B 1 433 ? -7.828 -3.889 -7.926 1 95.69 433 ALA B O 1
ATOM 7265 N N . GLY B 1 434 ? -8.305 -2.045 -8.992 1 96.56 434 GLY B N 1
ATOM 7266 C CA . GLY B 1 434 ? -7.121 -2.033 -9.844 1 96.56 434 GLY B CA 1
ATOM 7267 C C . GLY B 1 434 ? -7.402 -1.56 -11.25 1 96.56 434 GLY B C 1
ATOM 7268 O O . GLY B 1 434 ? -8.25 -0.689 -11.461 1 96.56 434 GLY B O 1
ATOM 7269 N N . ASN B 1 435 ? -6.605 -1.983 -12.203 1 97.5 435 ASN B N 1
ATOM 7270 C CA . ASN B 1 435 ? -6.766 -1.646 -13.609 1 97.5 435 ASN B CA 1
ATOM 7271 C C . ASN B 1 435 ? -6.73 -2.893 -14.492 1 97.5 435 ASN B C 1
ATOM 7273 O O . ASN B 1 435 ? -6.293 -3.957 -14.055 1 97.5 435 ASN B O 1
ATOM 7277 N N . VAL B 1 436 ? -7.258 -2.74 -15.656 1 98.19 436 VAL B N 1
ATOM 7278 C CA . VAL B 1 436 ? -7.371 -3.861 -16.578 1 98.19 436 VAL B CA 1
ATOM 7279 C C . VAL B 1 436 ? -7.262 -3.357 -18.016 1 98.19 436 VAL B C 1
ATOM 7281 O O . VAL B 1 436 ? -7.582 -2.199 -18.297 1 98.19 436 VAL B O 1
ATOM 7284 N N . PHE B 1 437 ? -6.691 -4.094 -18.906 1 98.25 437 PHE B N 1
ATOM 7285 C CA . PHE B 1 437 ? -6.793 -3.885 -20.344 1 98.25 437 PHE B CA 1
ATOM 7286 C C . PHE B 1 437 ? -6.836 -5.215 -21.078 1 98.25 437 PHE B C 1
ATOM 7288 O O . PHE B 1 437 ? -6.434 -6.246 -20.547 1 98.25 437 PHE B O 1
ATOM 7295 N N . ASP B 1 438 ? -7.414 -5.207 -22.266 1 98.5 438 ASP B N 1
ATOM 7296 C CA . ASP B 1 438 ? -7.602 -6.395 -23.094 1 98.5 438 ASP B CA 1
ATOM 7297 C C . ASP B 1 438 ? -6.969 -6.207 -24.469 1 98.5 438 ASP B C 1
ATOM 7299 O O . ASP B 1 438 ? -7.258 -5.23 -25.156 1 98.5 438 ASP B O 1
ATOM 7303 N N . ILE B 1 439 ? -6.121 -7.07 -24.797 1 98.44 439 ILE B N 1
ATOM 7304 C CA . ILE B 1 439 ? -5.641 -7.176 -26.172 1 98.44 439 ILE B CA 1
ATOM 7305 C C . ILE B 1 439 ? -6.047 -8.531 -26.75 1 98.44 439 ILE B C 1
ATOM 7307 O O . ILE B 1 439 ? -6.57 -9.391 -26.031 1 98.44 439 ILE B O 1
ATOM 7311 N N . GLU B 1 440 ? -5.859 -8.719 -28.016 1 98.19 440 GLU B N 1
ATOM 7312 C CA . GLU B 1 440 ? -6.234 -9.984 -28.656 1 98.19 440 GLU B CA 1
ATOM 7313 C C . GLU B 1 440 ? -5.559 -11.164 -27.969 1 98.19 440 GLU B C 1
ATOM 7315 O O . GLU B 1 440 ? -4.328 -11.242 -27.922 1 98.19 440 GLU B O 1
ATOM 7320 N N . GLY B 1 441 ? -6.355 -12.031 -27.359 1 97.94 441 GLY B N 1
ATOM 7321 C CA . GLY B 1 441 ? -5.875 -13.289 -26.797 1 97.94 441 GLY B CA 1
ATOM 7322 C C . GLY B 1 441 ? -5.391 -13.156 -25.359 1 97.94 441 GLY B C 1
ATOM 7323 O O . GLY B 1 441 ? -5.07 -14.156 -24.719 1 97.94 441 GLY B O 1
ATOM 7324 N N . LEU B 1 442 ? -5.297 -11.906 -24.844 1 98.69 442 LEU B N 1
ATOM 7325 C CA . LEU B 1 442 ? -4.703 -11.719 -23.516 1 98.69 442 LEU B CA 1
ATOM 7326 C C . LEU B 1 442 ? -5.426 -10.625 -22.75 1 98.69 442 LEU B C 1
ATOM 7328 O O . LEU B 1 442 ? -5.727 -9.562 -23.297 1 98.69 442 LEU B O 1
ATOM 7332 N N . THR B 1 443 ? -5.82 -10.922 -21.531 1 98.81 443 THR B N 1
ATOM 7333 C CA . THR B 1 443 ? -6.336 -9.953 -20.578 1 98.81 443 THR B CA 1
ATOM 7334 C C . THR B 1 443 ? -5.348 -9.758 -19.422 1 98.81 443 THR B C 1
ATOM 7336 O O . THR B 1 443 ? -4.867 -10.727 -18.844 1 98.81 443 THR B O 1
ATOM 7339 N N . PHE B 1 444 ? -5.004 -8.523 -19.188 1 98.75 444 PHE B N 1
ATOM 7340 C CA . PHE B 1 444 ? -4.199 -8.156 -18.031 1 98.75 444 PHE B CA 1
ATOM 7341 C C . PHE B 1 444 ? -5.066 -7.512 -16.953 1 98.75 444 PHE B C 1
ATOM 7343 O O . PHE B 1 444 ? -5.879 -6.633 -17.234 1 98.75 444 PHE B O 1
ATOM 7350 N N . VAL B 1 445 ? -4.867 -7.957 -15.703 1 98.81 445 VAL B N 1
ATOM 7351 C CA . VAL B 1 445 ? -5.594 -7.375 -14.578 1 98.81 445 VAL B CA 1
ATOM 7352 C C . VAL B 1 445 ? -4.625 -7.074 -13.438 1 98.81 445 VAL B C 1
ATOM 7354 O O . VAL B 1 445 ? -3.91 -7.965 -12.969 1 98.81 445 VAL B O 1
ATOM 7357 N N . SER B 1 446 ? -4.555 -5.828 -13.047 1 98.56 446 SER B N 1
ATOM 7358 C CA . SER B 1 446 ? -3.842 -5.492 -11.82 1 98.56 446 SER B CA 1
ATOM 7359 C C . SER B 1 446 ? -4.77 -5.539 -10.609 1 98.56 446 SER B C 1
ATOM 7361 O O . SER B 1 446 ? -5.977 -5.316 -10.742 1 98.56 446 SER B O 1
ATOM 7363 N N . PHE B 1 447 ? -4.25 -5.895 -9.547 1 98.56 447 PHE B N 1
ATOM 7364 C CA . PHE B 1 447 ? -4.965 -5.941 -8.281 1 98.56 447 PHE B CA 1
ATOM 7365 C C . PHE B 1 447 ? -4.383 -4.938 -7.293 1 98.56 447 PHE B 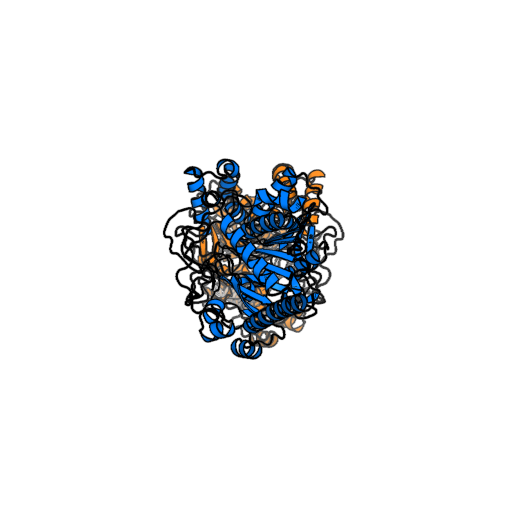C 1
ATOM 7367 O O . PHE B 1 447 ? -3.234 -5.07 -6.867 1 98.56 447 PHE B O 1
ATOM 7374 N N . ARG B 1 448 ? -5.172 -3.975 -6.914 1 97.44 448 ARG B N 1
ATOM 7375 C CA . ARG B 1 448 ? -4.758 -2.904 -6.016 1 97.44 448 ARG B CA 1
ATOM 7376 C C . ARG B 1 448 ? -4.48 -3.443 -4.617 1 97.44 448 ARG B C 1
ATOM 7378 O O . ARG B 1 448 ? -5.305 -4.164 -4.047 1 97.44 448 ARG B O 1
ATOM 7385 N N . ASN B 1 449 ? -3.307 -3.08 -4.094 1 97.5 449 ASN B N 1
ATOM 7386 C CA . ASN B 1 449 ? -2.871 -3.453 -2.752 1 97.5 449 ASN B CA 1
ATOM 7387 C C . ASN B 1 449 ? -2.744 -4.965 -2.604 1 97.5 449 ASN B C 1
ATOM 7389 O O . ASN B 1 449 ? -3.111 -5.523 -1.568 1 97.5 449 ASN B O 1
ATOM 7393 N N . ALA B 1 450 ? -2.355 -5.598 -3.635 1 98.38 450 ALA B N 1
ATOM 7394 C CA . ALA B 1 450 ? -2.055 -7.027 -3.594 1 98.38 450 ALA B CA 1
ATOM 7395 C C . ALA B 1 450 ? -0.574 -7.281 -3.861 1 98.38 450 ALA B C 1
ATOM 7397 O O . ALA B 1 450 ? 0.03 -6.633 -4.719 1 98.38 450 ALA B O 1
ATOM 7398 N N . GLY B 1 451 ? -0.017 -8.203 -3.125 1 97.5 451 GLY B N 1
ATOM 7399 C CA . GLY B 1 451 ? 1.358 -8.617 -3.346 1 97.5 451 GLY B CA 1
ATOM 7400 C C . GLY B 1 451 ? 1.484 -9.75 -4.348 1 97.5 451 GLY B C 1
ATOM 7401 O O . GLY B 1 451 ? 0.756 -9.789 -5.344 1 97.5 451 GLY B O 1
ATOM 7402 N N . HIS B 1 452 ? 2.475 -10.555 -4.074 1 95.62 452 HIS B N 1
ATOM 7403 C CA . HIS B 1 452 ? 2.895 -11.656 -4.938 1 95.62 452 HIS B CA 1
ATOM 7404 C C . HIS B 1 452 ? 1.795 -12.703 -5.066 1 95.62 452 HIS B C 1
ATOM 7406 O O . HIS B 1 452 ? 1.607 -13.289 -6.137 1 95.62 452 HIS B O 1
ATOM 7412 N N . GLU B 1 453 ? 1.113 -12.93 -3.967 1 95.88 453 GLU B N 1
ATOM 7413 C CA . GLU B 1 453 ? 0.014 -13.891 -3.93 1 95.88 453 GLU B CA 1
ATOM 7414 C C . GLU B 1 453 ? -1.337 -13.18 -3.979 1 95.88 453 GLU B C 1
ATOM 7416 O O . GLU B 1 453 ? -2.033 -13.086 -2.965 1 95.88 453 GLU B O 1
ATOM 7421 N N . VAL B 1 454 ? -1.747 -12.852 -5.172 1 98.06 454 VAL B N 1
ATOM 7422 C CA . VAL B 1 454 ? -2.947 -12.055 -5.398 1 98.06 454 VAL B CA 1
ATOM 7423 C C . VAL B 1 454 ? -4.152 -12.742 -4.766 1 98.06 454 VAL B C 1
ATOM 7425 O O . VAL B 1 454 ? -4.918 -12.117 -4.031 1 98.06 454 VAL B O 1
ATOM 7428 N N . PRO B 1 455 ? -4.359 -14.062 -4.918 1 97.56 455 PRO B N 1
ATOM 7429 C CA . PRO B 1 455 ? -5.559 -14.688 -4.352 1 97.56 455 PRO B CA 1
ATOM 7430 C C . PRO B 1 455 ? -5.551 -14.703 -2.826 1 97.56 455 PRO B C 1
ATOM 7432 O O . PRO B 1 455 ? -6.609 -14.812 -2.201 1 97.56 455 PRO B O 1
ATOM 7435 N N . ALA B 1 456 ? -4.355 -14.688 -2.256 1 96.44 456 ALA B N 1
ATOM 7436 C CA . ALA B 1 456 ? -4.281 -14.617 -0.799 1 96.44 456 ALA B CA 1
ATOM 7437 C C . ALA B 1 456 ? -4.586 -13.211 -0.3 1 96.44 456 ALA B C 1
ATOM 7439 O O . ALA B 1 456 ? -5.266 -13.039 0.717 1 96.44 456 ALA B O 1
ATOM 7440 N N . ASP B 1 457 ? -4.094 -12.195 -1.014 1 96.69 457 ASP B N 1
ATOM 7441 C CA . ASP B 1 457 ? -4.211 -10.805 -0.586 1 96.69 457 ASP B CA 1
ATOM 7442 C C . ASP B 1 457 ? -5.594 -10.242 -0.902 1 96.69 457 ASP B C 1
ATOM 7444 O O . ASP B 1 457 ? -6.102 -9.383 -0.18 1 96.69 457 ASP B O 1
ATOM 7448 N N . GLN B 1 458 ? -6.117 -10.672 -2.068 1 97.38 458 GLN B N 1
ATOM 7449 C CA . GLN B 1 458 ? -7.395 -10.164 -2.561 1 97.38 458 GLN B CA 1
ATOM 7450 C C . GLN B 1 458 ? -8.297 -11.305 -3.027 1 97.38 458 GLN B C 1
ATOM 7452 O O . GLN B 1 458 ? -8.461 -11.516 -4.23 1 97.38 458 GLN B O 1
ATOM 7457 N N . ARG B 1 459 ? -8.977 -11.914 -2.096 1 96.56 459 ARG B N 1
ATOM 7458 C CA . ARG B 1 459 ? -9.727 -13.141 -2.354 1 96.56 459 ARG B CA 1
ATOM 7459 C C . ARG B 1 459 ? -10.977 -12.859 -3.18 1 96.56 459 ARG B C 1
ATOM 7461 O O . ARG B 1 459 ? -11.227 -13.531 -4.184 1 96.56 459 ARG B O 1
ATOM 7468 N N . ILE B 1 460 ? -11.75 -11.797 -2.799 1 95.94 460 ILE B N 1
ATOM 7469 C CA . ILE B 1 460 ? -12.992 -11.508 -3.51 1 95.94 460 ILE B CA 1
ATOM 7470 C C . ILE B 1 460 ? -12.672 -11.039 -4.93 1 95.94 460 ILE B C 1
ATOM 7472 O O . ILE B 1 460 ? -13.344 -11.438 -5.887 1 95.94 460 ILE B O 1
ATOM 7476 N N . GLN B 1 461 ? -11.688 -10.211 -5.02 1 97.56 461 GLN B N 1
ATOM 7477 C CA . GLN B 1 461 ? -11.281 -9.703 -6.324 1 97.56 461 GLN B CA 1
ATOM 7478 C C . GLN B 1 461 ? -10.852 -10.836 -7.25 1 97.56 461 GLN B C 1
ATOM 7480 O O . GLN B 1 461 ? -11.242 -10.875 -8.414 1 97.56 461 GLN B O 1
ATOM 7485 N N . SER B 1 462 ? -10.016 -11.75 -6.758 1 98.06 462 SER B N 1
ATOM 7486 C CA . SER B 1 462 ? -9.523 -12.852 -7.578 1 98.06 462 SER B CA 1
ATOM 7487 C C . SER B 1 462 ? -10.656 -13.758 -8.039 1 98.06 462 SER B C 1
ATOM 7489 O O . SER B 1 462 ? -10.656 -14.234 -9.172 1 98.06 462 SER B O 1
ATOM 7491 N N . LYS B 1 463 ? -11.602 -14.008 -7.141 1 97.81 463 LYS B N 1
ATOM 7492 C CA . LYS B 1 463 ? -12.766 -14.812 -7.496 1 97.81 463 LYS B CA 1
ATOM 7493 C C . LYS B 1 463 ? -13.547 -14.172 -8.633 1 97.81 463 LYS B C 1
ATOM 7495 O O . LYS B 1 463 ? -13.883 -14.836 -9.617 1 97.81 463 LYS B O 1
ATOM 7500 N N . ILE B 1 464 ? -13.789 -12.875 -8.516 1 97.31 464 ILE B N 1
ATOM 7501 C CA . ILE B 1 464 ? -14.578 -12.156 -9.516 1 97.31 464 ILE B CA 1
ATOM 7502 C C . ILE B 1 464 ? -13.867 -12.211 -10.867 1 97.31 464 ILE B C 1
ATOM 7504 O O . ILE B 1 464 ? -14.492 -12.5 -11.891 1 97.31 464 ILE B O 1
ATOM 7508 N N . VAL B 1 465 ? -12.586 -11.969 -10.883 1 98.5 465 VAL B N 1
ATOM 7509 C CA . VAL B 1 465 ? -11.805 -11.922 -12.117 1 98.5 465 VAL B CA 1
ATOM 7510 C C . VAL B 1 465 ? -11.781 -13.305 -12.766 1 98.5 465 VAL B C 1
ATOM 7512 O O . VAL B 1 465 ? -11.977 -13.43 -13.977 1 98.5 465 VAL B O 1
ATOM 7515 N N . LEU B 1 466 ? -11.547 -14.344 -12.008 1 98.44 466 LEU B N 1
ATOM 7516 C CA . LEU B 1 466 ? -11.453 -15.688 -12.562 1 98.44 466 LEU B CA 1
ATOM 7517 C C . LEU B 1 466 ? -12.805 -16.141 -13.109 1 98.44 466 LEU B C 1
ATOM 7519 O O . LEU B 1 466 ? -12.875 -16.75 -14.18 1 98.44 466 LEU B O 1
ATOM 7523 N N . GLU B 1 467 ? -13.883 -15.867 -12.359 1 97.81 467 GLU B N 1
ATOM 7524 C CA . GLU B 1 467 ? -15.211 -16.234 -12.844 1 97.81 467 GLU B CA 1
ATOM 7525 C C . GLU B 1 467 ? -15.523 -15.555 -14.18 1 97.81 467 GLU B C 1
ATOM 7527 O O . GLU B 1 467 ? -16.047 -16.203 -15.094 1 97.81 467 GLU B O 1
ATOM 7532 N N . LYS B 1 468 ? -15.234 -14.312 -14.258 1 97.88 468 LYS B N 1
ATOM 7533 C CA . LYS B 1 468 ? -15.477 -13.594 -15.508 1 97.88 468 LYS B CA 1
ATOM 7534 C C . LYS B 1 468 ? -14.625 -14.156 -16.641 1 97.88 468 LYS B C 1
ATOM 7536 O O . LYS B 1 468 ? -15.102 -14.297 -17.766 1 97.88 468 LYS B O 1
ATOM 7541 N N . PHE B 1 469 ? -13.414 -14.445 -16.375 1 98.5 469 PHE B N 1
ATOM 7542 C CA . PHE B 1 469 ? -12.516 -15.008 -17.375 1 98.5 469 PHE B CA 1
ATOM 7543 C C . PHE B 1 469 ? -13.055 -16.344 -17.891 1 98.5 469 PHE B C 1
ATOM 7545 O O . PHE B 1 469 ? -13.062 -16.594 -19.094 1 98.5 469 PHE B O 1
ATOM 7552 N N . LEU B 1 470 ? -13.477 -17.219 -16.938 1 98.12 470 LEU B N 1
ATOM 7553 C CA . LEU B 1 470 ? -13.984 -18.547 -17.281 1 98.12 470 LEU B CA 1
ATOM 7554 C C . LEU B 1 470 ? -15.258 -18.438 -18.109 1 98.12 470 LEU B C 1
ATOM 7556 O O . LEU B 1 470 ? -15.523 -19.281 -18.953 1 98.12 470 LEU B O 1
ATOM 7560 N N . ARG B 1 471 ? -16.016 -17.344 -17.953 1 96.81 471 ARG B N 1
ATOM 7561 C CA . ARG B 1 471 ? -17.25 -17.125 -18.688 1 96.81 471 ARG B CA 1
ATOM 7562 C C . ARG B 1 471 ? -16.984 -16.328 -19.969 1 96.81 471 ARG B C 1
ATOM 7564 O O . ARG B 1 471 ? -17.922 -15.977 -20.688 1 96.81 471 ARG B O 1
ATOM 7571 N N . GLN B 1 472 ? -15.734 -15.977 -20.203 1 95.94 472 GLN B N 1
ATOM 7572 C CA . GLN B 1 472 ? -15.328 -15.211 -21.375 1 95.94 472 GLN B CA 1
ATOM 7573 C C . GLN B 1 472 ? -15.977 -13.828 -21.375 1 95.94 472 GLN B C 1
ATOM 7575 O O . GLN B 1 472 ? -16.484 -13.375 -22.406 1 95.94 472 GLN B O 1
ATOM 7580 N N . GLU B 1 473 ? -15.953 -13.266 -20.156 1 96 473 GLU B N 1
ATOM 7581 C CA . GLU B 1 473 ? -16.484 -11.922 -19.969 1 96 473 GLU B CA 1
ATOM 7582 C C . GLU B 1 473 ? -15.367 -10.93 -19.641 1 96 473 GLU B C 1
ATOM 7584 O O . GLU B 1 473 ? -14.414 -11.273 -18.938 1 96 473 GLU B O 1
ATOM 7589 N N . TYR B 1 474 ? -15.531 -9.773 -20.188 1 92 474 TYR B N 1
ATOM 7590 C CA . TYR B 1 474 ? -14.609 -8.703 -19.828 1 92 474 TYR B CA 1
ATOM 7591 C C . TYR B 1 474 ? -14.961 -8.102 -18.469 1 92 474 TYR B C 1
ATOM 7593 O O . TYR B 1 474 ? -16.109 -8.164 -18.047 1 92 474 TYR B O 1
ATOM 7601 N N . LEU B 1 475 ? -13.914 -7.582 -17.875 1 90.5 475 LEU B N 1
ATOM 7602 C CA . LEU B 1 475 ? -14.133 -6.82 -16.656 1 90.5 475 LEU B CA 1
ATOM 7603 C C . LEU B 1 475 ? -14.609 -5.41 -16.969 1 90.5 475 LEU B C 1
ATOM 7605 O O . LEU B 1 475 ? -14.195 -4.82 -17.969 1 90.5 475 LEU B O 1
#

Organism: Paramecium tetraurelia (NCBI:txid5888)

Nearest PDB structures (foldseek):
  6wia-assembly1_A-2  TM=8.914E-01  e=9.237E-40  Homo sapiens
  4cia-assembly1_A-2  TM=9.015E-01  e=6.338E-39  Homo sapiens
  1ivy-assembly1_B  TM=8.535E-01  e=1.921E-38  Homo sapiens
  7kdv-assembly1_B  TM=8.224E-01  e=1.521E-38  Mus musculus
  4az0-assembly1_A  TM=8.616E-01  e=2.697E-20  Homo sapiens

InterPro domains:
  IPR001563 Peptidase S10, serine carboxypeptidase [PF00450] (40-471)
  IPR001563 Peptidase S10, serine carboxypeptidase [PR00724] (111-123)
  IPR001563 Peptidase S10, serine carboxypeptidase [PR00724] (124-134)
  IPR001563 Peptidase S10, serine carboxypeptidase [PR00724] (156-181)
  IPR001563 Peptidase S10, serine carboxypeptidase [PR00724] (442-455)
  IPR001563 Peptidase S10, serine carboxypeptidase [PTHR11802] (45-458)
  IPR018202 Serine carboxypeptidase, serine active site [PS00131] (170-177)
  IPR029058 Alpha/Beta hydrolase fold [G3DSA:3.40.50.1820] (19-475)
  IPR029058 Alpha/Beta hydrolase fold [SSF53474] (37-472)

Sequence (950 aa):
MGKSIMLILVCFFALQALETQTLEKDEVDMVKLNALFETNYQGQLYSGYLSAKDDGSVEFHYLFYPAIDSSSEKPLILWLLGGPGCSSMIAAFTESGPYTFIPESIQFEENPHTWTSFANMLYIESPISVGYSYGPAGAQSDESTAQYNMHALIEFFVRFPNFKNQKFYIGGESYAGIYVPTLTQEIIKYNKQPVNPEVLKINIQGIIIGNGCTDPSECTLQGYLFPIHRLNFFGRHGFISEETYQKIINHSEECYGSATPQCQALAYEALAQISGPQYSYQVNQYNVYSKCIIQTPEGSSRMKSPLRVSNEEKDDSDVPPCVDVKGLYHWFQMDEVRTLLNIDQKSPKWVACSINFDDYQINPNGSLDIYPTIIKNNIRVLILSGDVDGVVPIVGTLYWIDKLQQQLQLNTIKPWRPWYIPALRECDKDQNAGNVFDIEGLTFVSFRNAGHEVPADQRIQSKIVLEKFLRQEYLMGKSIMLILVCFFALQALETQTLEKDEVDMVKLNALFETNYQGQLYSGYLSAKDDGSVEFHYLFYPAIDSSSEKPLILWLLGGPGCSSMIAAFTESGPYTFIPESIQFEENPHTWTSFANMLYIESPISVGYSYGPAGAQSDESTAQYNMHALIEFFVRFPNFKNQKFYIGGESYAGIYVPTLTQEIIKYNKQPVNPEVLKINIQGIIIGNGCTDPSECTLQGYLFPIHRLNFFGRHGFISEETYQKIINHSEECYGSATPQCQALAYEALAQISGPQYSYQVNQYNVYSKCIIQTPEGSSRMKSPLRVSNEEKDDSDVPPCVDVKGLYHWFQMDEVRTLLNIDQKSPKWVACSINFDDYQINPNGSLDIYPTIIKNNIRVLILSGDVDGVVPIVGTLYWIDKLQQQLQLNTIKPWRPWYIPALRECDKDQNAGNVFDIEGLTFVSFRNAGHEVPADQRIQSKIVLEKFLRQEYL

pLDDT: mean 88.81, std 14.46, range [37.97, 98.88]

Secondary structure (DSSP, 8-state):
-HHHHHHHHHHHHHHHHHHHHHHHHHB--HHHHHHHHT----S--EEEEEESSTTS--EEEEEEE--SS-GGGS-EEEEE--TTTB-THHHHHHTSSSEEEPTTSS-EEE-TT-GGGTSEEEEE--STTSTT-B---S-EEHHHHHHHHHHHHHHHHHH-GGGTTS-EEEEEETTHHHHHHHHHHHHHHHHHS---TTS----EEEEEEES---STTSSSHHHHHS-HHHHHHHHHTTSS-HHHHHHHHHTHHHHTT---HHHHHHHHHHHHHHHTTTT---S-TTSTTS------TTS-SB---S---S-------SB-TT---HHHHHHHT-HHHHHHTT--TTSPPP-SB-S--TTEE--TTTTGGGHHHHHHTT-EEEEEEETT-SSS-HHHHHHHHHHHHHHHTPPEEEEEEEEEE--SSTTSPPEEEEEEEEETTEEEEEETT--S-HHHH-HHHHHHHHHHHHTT---/-HHHHHHHHHHHHHHHHHHHHHHHHHB--HHHHHHHHT----S--EEEEEESSTTS--EEEEEEE--SS-GGGS-EEEEE--TTTB-THHHHHHTSSSEEEPTTSS-EEE-TT-GGGTSEEEEE--STTSTT-B---S-EEHHHHHHHHHHHHHHHHHH-GGGTTS-EEEEEETTHHHHHHHHHHHHHHHHHS---TTS----EEEEEEES---STTSSSHHHHHS-HHHHHHHHHTTSS-HHHHHHHHHTHHHHTT---HHHHHHHHHHHHHHHTTTT---S-TTSTTS--B---TTS-SBPPPTT--S-------SB-TB---HHHHHHHT-HHHHHHTT--TTSPPP-SB-S--TTEE--TTTTGGGHHHHHHTT-EEEEEEETT-SSS-HHHHHHHHHHHHHHHTPPEEEEEEEEEE--SSTTSPPEEEEEEEEETTEEEEEETT--S-HHHH-HHHHHHHHHHHHTT---

Radius of gyration: 31.96 Å; Cα contacts (8 Å, |Δi|>4): 2095; chains: 2; bounding box: 56×123×83 Å

Solvent-accessible surface area (backbone atoms only — not comparable to full-atom values): 47728 Å² total; per-residue (Å²): 118,67,70,61,53,51,52,51,50,49,50,51,50,48,52,50,49,52,43,54,51,52,48,60,65,23,46,37,58,51,69,60,49,21,63,74,57,66,54,82,73,85,53,60,43,32,21,34,71,24,43,26,37,94,85,59,57,28,34,29,27,35,42,35,30,51,16,65,63,64,39,82,78,29,36,37,34,39,39,35,37,18,68,77,27,18,23,16,61,53,47,44,40,50,36,40,26,64,40,24,54,41,86,92,30,75,47,57,38,81,33,95,50,24,48,35,73,69,21,20,40,34,28,44,17,48,48,78,49,3,22,53,6,32,48,78,87,75,79,45,33,57,66,56,39,23,50,28,49,49,36,22,50,52,42,45,35,67,61,41,56,83,56,40,80,29,53,27,31,40,28,23,26,32,39,13,24,35,51,43,53,48,30,48,52,51,48,56,56,55,55,65,46,82,78,44,93,84,52,86,58,74,44,68,47,33,38,36,31,26,24,36,29,26,43,35,59,37,91,20,76,48,8,32,40,30,40,56,42,33,56,48,49,37,29,50,61,59,47,28,52,71,68,60,36,51,52,50,64,73,38,40,77,74,25,58,71,27,78,44,69,68,38,39,52,52,46,48,54,46,44,28,22,56,32,24,89,78,56,66,53,41,56,13,43,46,27,60,74,48,78,44,46,63,58,47,89,84,48,76,47,58,19,63,64,80,84,40,66,62,87,61,88,74,46,74,20,38,34,58,62,34,55,82,52,52,31,57,52,58,47,59,58,30,66,69,47,32,58,54,44,49,56,58,88,83,31,53,80,48,43,57,23,36,70,86,53,82,62,51,43,73,56,66,63,46,32,52,84,48,48,64,58,41,44,75,67,67,28,36,38,38,38,38,24,14,55,36,13,47,72,51,17,44,67,42,55,52,50,47,50,52,50,50,34,63,74,67,65,49,52,75,75,42,69,69,30,47,41,68,40,81,41,90,48,86,71,31,55,53,32,60,40,32,34,33,34,28,36,67,53,36,38,43,36,40,31,59,70,8,17,47,51,36,42,52,59,34,36,64,60,43,43,54,54,50,53,32,52,77,68,73,42,84,129,120,66,69,64,50,52,53,50,49,50,49,51,52,45,52,51,49,52,41,54,51,51,47,60,64,23,47,37,60,51,69,61,49,20,63,73,57,67,51,83,74,85,54,59,42,34,22,34,71,26,43,26,37,95,86,58,57,28,34,30,27,35,43,35,31,52,17,65,62,64,37,81,77,28,36,36,35,40,40,34,36,18,69,79,27,18,23,16,63,52,47,44,40,51,37,41,25,64,40,23,55,40,86,92,31,75,46,56,38,80,33,94,52,23,48,35,74,69,21,20,39,33,27,45,17,47,46,80,48,3,22,54,6,31,46,76,86,72,80,46,32,57,66,54,40,23,50,28,50,50,36,23,51,51,42,45,36,67,60,41,54,81,54,39,81,28,52,26,34,41,27,22,26,32,40,13,24,36,51,43,52,47,30,49,52,50,49,55,56,56,54,65,45,84,78,45,94,84,53,84,57,75,43,69,48,31,38,36,32,26,24,36,31,26,45,34,59,37,91,20,77,50,9,35,41,30,39,56,40,35,53,49,48,37,30,49,59,58,47,28,51,71,68,60,37,50,52,49,64,74,38,39,76,73,24,57,71,28,76,44,68,67,40,37,51,52,46,49,54,45,45,29,23,57,32,26,88,78,57,65,56,42,57,12,44,46,26,61,75,49,79,45,47,64,56,50,90,83,49,76,43,62,18,66,61,81,83,42,69,61,85,64,89,76,45,71,20,36,36,60,64,35,55,84,51,52,30,58,50,60,47,59,58,31,66,69,47,32,57,55,43,49,55,58,87,84,30,54,80,48,44,55,23,37,72,86,53,82,61,51,44,74,54,65,63,45,31,52,84,50,48,64,60,42,44,73,67,68,27,35,36,40,38,39,25,13,56,37,13,47,73,50,16,44,66,40,53,52,50,48,51,51,50,49,34,62,73,67,64,48,52,74,75,41,68,70,30,46,40,68,40,79,40,92,47,86,70,31,54,53,34,62,41,32,32,32,34,28,36,68,52,36,38,43,36,39,30,59,70,9,18,45,52,35,41,52,60,33,37,64,61,42,44,53,52,50,53,32,52,76,68,75,42,83,129